Protein AF-A0A9D2CTT6-F1 (afdb_monomer)

Sequence (1021 aa):
MGKKAAILICLLLVVGGSLLLAACSGTELESAYSDVVEEFYGDGMSYISLYAAPSGASEFTDKLRADKKIVVDNRIAGSHITGLYVPAGESVRITIPASTVTYESSVSVIGSDGAEILNQQLIRSENVITCEQGGILLFNIGESSVSENLSPIEITVSGAMPAPFYRYGLDSSDELGDLAEYGDMLVPLDCGNVRFYIPASELSGVTSLKEVMSWWRSAAGFAADALSAARTDGNIRPLKIYYTSSANAETDISLTQSDMDGVFSYNALTHTTAGLSVLKKIGSELAGERQDGDLLGTLAAYNAYMMLKDSFVIYDESGASEQSELYFSNGYAVLEKMMSGVSDNPVLDVMLCLMHSGGTELSNDFISRFTSGVNAEEIADNAAAAFGVNACAFISDMLGESVTPGEEYAEAEEYIPVFNYYTRAVRDENEQNGYKVYAGDTHYVDFAGKTIVYGGSVTGISVEGSNGWEKRDDGYYYTALSENVRDGYTLTVTIEVGGVKTEYVSYGDISLNVNAASYSLYTSLPLKTENGAITQEAFDDAVDIYGDHTPEYTRSLDTADCGAGAYEGAEIGSDTYTFSVTSFNFEVEEDGVYTFSMINSDTGFCYYRVDFGVGDYEFTMFANYVPVPTLGLLSHTEELKAGYVYRFDIYLLQPGISNGLELYVSRDGGEYEKVGAEYMSFPGTSKSQQMEYVAPQLSLQGLAYPDTLYMKADTSAWTGTVGDGARAVSGEQGAVLDGDLGMSSVYALGTDSSGSYTLEFANTRLDYVRIYAATDGVTYSVEALKDGWTTVASGLTGNAELALSGEYTAIRLTFTGSGTLSIREVEAGNTIDNCTFVPHTSGDIWYEGNWSRMTGGVSVNGSVAQNTGGNAYAEYNFYGDEVAVIATTAPVYGDAVIYIDGKKYSEISLTSENYVYQAIVFYAKLDEVGNHTIRIESKDGDTINIDALAYSESEYDPSNVSAPFNPYYLFILLGIVVAGVAVCAVLDYKAKHKKKVGKDVAPQDGSGRTEEAGEDKKRNI

Structure (mmCIF, N/CA/C/O backbone):
data_AF-A0A9D2CTT6-F1
#
_entry.id   AF-A0A9D2CTT6-F1
#
loop_
_atom_site.group_PDB
_atom_site.id
_atom_site.type_symbol
_atom_site.label_atom_id
_atom_site.label_alt_id
_atom_site.label_comp_id
_atom_site.label_asym_id
_atom_site.label_entity_id
_atom_site.label_seq_id
_atom_site.pdbx_PDB_ins_code
_atom_site.Cartn_x
_atom_site.Cartn_y
_atom_site.Cartn_z
_atom_site.occupancy
_atom_site.B_iso_or_equiv
_atom_site.auth_seq_id
_atom_site.auth_comp_id
_atom_site.auth_asym_id
_atom_site.auth_atom_id
_atom_site.pdbx_PDB_model_num
ATOM 1 N N . MET A 1 1 ? -75.897 -4.393 3.601 1.00 46.12 1 MET A N 1
ATOM 2 C CA . MET A 1 1 ? -74.504 -4.319 3.110 1.00 46.12 1 MET A CA 1
ATOM 3 C C . MET A 1 1 ? -73.948 -5.726 3.002 1.00 46.12 1 MET A C 1
ATOM 5 O O . MET A 1 1 ? -74.063 -6.486 3.957 1.00 46.12 1 MET A O 1
ATOM 9 N N . GLY A 1 2 ? -73.458 -6.111 1.821 1.00 43.50 2 GLY A N 1
ATOM 10 C CA . GLY A 1 2 ? -72.953 -7.463 1.573 1.00 43.50 2 GLY A CA 1
ATOM 11 C C . GLY A 1 2 ? -71.690 -7.758 2.384 1.00 43.50 2 GLY A C 1
ATOM 12 O O . GLY A 1 2 ? -70.897 -6.853 2.632 1.00 43.50 2 GLY A O 1
ATOM 13 N N . LYS A 1 3 ? -71.494 -9.026 2.774 1.00 38.00 3 LYS A N 1
ATOM 14 C CA . LYS A 1 3 ? -70.352 -9.497 3.586 1.00 38.00 3 LYS A CA 1
ATOM 15 C C . LYS A 1 3 ? -68.987 -8.992 3.082 1.00 38.00 3 LYS A C 1
ATOM 17 O O . LYS A 1 3 ? -68.131 -8.696 3.900 1.00 38.00 3 LYS A O 1
ATOM 22 N N . LYS A 1 4 ? -68.814 -8.815 1.766 1.00 34.91 4 LYS A N 1
ATOM 23 C CA . LYS A 1 4 ? -67.587 -8.271 1.154 1.00 34.91 4 LYS A CA 1
ATOM 24 C C . LYS A 1 4 ? -67.348 -6.781 1.454 1.00 34.91 4 LYS A C 1
ATOM 26 O O . LYS A 1 4 ? -66.218 -6.398 1.709 1.00 34.91 4 LYS A O 1
ATOM 31 N N . ALA A 1 5 ? -68.399 -5.958 1.506 1.00 33.84 5 ALA A N 1
ATOM 32 C CA . ALA A 1 5 ? -68.282 -4.528 1.816 1.00 33.84 5 ALA A CA 1
ATOM 33 C C . ALA A 1 5 ? -67.960 -4.278 3.299 1.00 33.84 5 ALA A C 1
ATOM 35 O O . ALA A 1 5 ? -67.238 -3.346 3.627 1.00 33.84 5 ALA A O 1
ATOM 36 N N . ALA A 1 6 ? -68.450 -5.141 4.196 1.00 38.66 6 ALA A N 1
ATOM 37 C CA . ALA A 1 6 ? -68.101 -5.078 5.615 1.00 38.66 6 ALA A CA 1
ATOM 38 C C . ALA A 1 6 ? -66.642 -5.498 5.872 1.00 38.66 6 ALA A C 1
ATOM 40 O O . ALA A 1 6 ? -65.977 -4.890 6.700 1.00 38.66 6 ALA A O 1
ATOM 41 N N . ILE A 1 7 ? -66.136 -6.490 5.128 1.00 45.22 7 ILE A N 1
ATOM 42 C CA . ILE A 1 7 ? -64.729 -6.915 5.187 1.00 45.22 7 ILE A CA 1
ATOM 43 C C . ILE A 1 7 ? -63.807 -5.810 4.660 1.00 45.22 7 ILE A C 1
ATOM 45 O O . ILE A 1 7 ? -62.810 -5.513 5.303 1.00 45.22 7 ILE A O 1
ATOM 49 N N . LEU A 1 8 ? -64.171 -5.146 3.557 1.00 39.25 8 LEU A N 1
ATOM 50 C CA . LEU A 1 8 ? -63.370 -4.064 2.978 1.00 39.25 8 LEU A CA 1
ATOM 51 C C . LEU A 1 8 ? -63.322 -2.815 3.875 1.00 39.25 8 LEU A C 1
ATOM 53 O O . LEU A 1 8 ? -62.268 -2.215 4.031 1.00 39.25 8 LEU A O 1
ATOM 57 N N . ILE A 1 9 ? -64.439 -2.450 4.515 1.00 44.47 9 ILE A N 1
ATOM 58 C CA . ILE A 1 9 ? -64.491 -1.322 5.462 1.00 44.47 9 ILE A CA 1
ATOM 59 C C . ILE A 1 9 ? -63.730 -1.649 6.755 1.00 44.47 9 ILE A C 1
ATOM 61 O O . ILE A 1 9 ? -63.065 -0.777 7.302 1.00 44.47 9 ILE A O 1
ATOM 65 N N . CYS A 1 10 ? -63.773 -2.899 7.230 1.00 42.75 10 CYS A N 1
ATOM 66 C CA . CYS A 1 10 ? -62.936 -3.332 8.349 1.00 42.75 10 CYS A CA 1
ATOM 67 C C . CYS A 1 10 ? -61.448 -3.354 7.981 1.00 42.75 10 CYS A C 1
ATOM 69 O O . CYS A 1 10 ? -60.649 -2.917 8.794 1.00 42.75 10 CYS A O 1
ATOM 71 N N . LEU A 1 11 ? -61.073 -3.782 6.773 1.00 44.84 11 LEU A N 1
ATOM 72 C CA . LEU A 1 11 ? -59.690 -3.706 6.288 1.00 44.84 11 LEU A CA 1
ATOM 73 C C . LEU A 1 11 ? -59.215 -2.256 6.159 1.00 44.84 11 LEU A C 1
ATOM 75 O O . LEU A 1 11 ? -58.124 -1.953 6.607 1.00 44.84 11 LEU A O 1
ATOM 79 N N . LEU A 1 12 ? -60.043 -1.343 5.648 1.00 43.03 12 LEU A N 1
ATOM 80 C CA . LEU A 1 12 ? -59.701 0.081 5.544 1.00 43.03 12 LEU A CA 1
ATOM 81 C C . LEU A 1 12 ? -59.622 0.788 6.903 1.00 43.03 12 LEU A C 1
ATOM 83 O O . LEU A 1 12 ? -58.801 1.680 7.070 1.00 43.03 12 LEU A O 1
ATOM 87 N N . LEU A 1 13 ? -60.438 0.396 7.885 1.00 44.16 13 LEU A N 1
ATOM 88 C CA . LEU A 1 13 ? -60.362 0.931 9.251 1.00 44.16 13 LEU A CA 1
ATOM 89 C C . LEU A 1 13 ? -59.224 0.310 10.067 1.00 44.16 13 LEU A C 1
ATOM 91 O O . LEU A 1 13 ? -58.692 0.979 10.943 1.00 44.16 13 LEU A O 1
ATOM 95 N N . VAL A 1 14 ? -58.845 -0.939 9.783 1.00 45.69 14 VAL A N 1
ATOM 96 C CA . VAL A 1 14 ? -57.660 -1.575 10.372 1.00 45.69 14 VAL A CA 1
ATOM 97 C C . VAL A 1 14 ? -56.407 -0.972 9.755 1.00 45.69 14 VAL A C 1
ATOM 99 O O . VAL A 1 14 ? -55.600 -0.458 10.499 1.00 45.69 14 VAL A O 1
ATOM 102 N N . VAL A 1 15 ? -56.292 -0.890 8.428 1.00 42.19 15 VAL A N 1
ATOM 103 C CA . VAL A 1 15 ? -55.144 -0.263 7.747 1.00 42.19 15 VAL A CA 1
ATOM 104 C C . VAL A 1 15 ? -55.056 1.233 8.063 1.00 42.19 15 VAL A C 1
ATOM 106 O O . VAL A 1 15 ? -53.989 1.719 8.412 1.00 42.19 15 VAL A O 1
ATOM 109 N N . GLY A 1 16 ? -56.174 1.963 8.035 1.00 37.09 16 GLY A N 1
ATOM 110 C CA . GLY A 1 16 ? -56.217 3.382 8.402 1.00 37.09 16 GLY A CA 1
ATOM 111 C C . GLY A 1 16 ? -55.979 3.633 9.894 1.00 37.09 16 GLY A C 1
ATOM 112 O O . GLY A 1 16 ? -55.338 4.614 10.249 1.00 37.09 16 GLY A O 1
ATOM 113 N N . GLY A 1 17 ? -56.445 2.737 10.770 1.00 36.81 17 GLY A N 1
ATOM 114 C CA . GLY A 1 17 ? -56.167 2.776 12.207 1.00 36.81 17 GLY A CA 1
ATOM 115 C C . GLY A 1 17 ? -54.721 2.409 12.539 1.00 36.81 17 GLY A C 1
ATOM 116 O O . GLY A 1 17 ? -54.138 3.029 13.417 1.00 36.81 17 GLY A O 1
ATOM 117 N N . SER A 1 18 ? -54.127 1.467 11.804 1.00 38.34 18 SER A N 1
ATOM 118 C CA . SER A 1 18 ? -52.711 1.096 11.879 1.00 38.34 18 SER A CA 1
ATOM 119 C C . SER A 1 18 ? -51.806 2.214 11.370 1.00 38.34 18 SER A C 1
ATOM 121 O O . SER A 1 18 ? -50.796 2.479 12.000 1.00 38.34 18 SER A O 1
ATOM 123 N N . LEU A 1 19 ? -52.192 2.920 10.301 1.00 37.16 19 LEU A N 1
ATOM 124 C CA . LEU A 1 19 ? -51.469 4.092 9.787 1.00 37.16 19 LEU A CA 1
ATOM 125 C C . LEU A 1 19 ? -51.575 5.303 10.729 1.00 37.16 19 LEU A C 1
ATOM 127 O O . LEU A 1 19 ? -50.602 6.022 10.905 1.00 37.16 19 LEU A O 1
ATOM 131 N N . LEU A 1 20 ? -52.727 5.512 11.381 1.00 34.12 20 LEU A N 1
ATOM 132 C CA . LEU A 1 20 ? -52.901 6.555 12.404 1.00 34.12 20 LEU A CA 1
ATOM 133 C C . LEU A 1 20 ? -52.219 6.212 13.737 1.00 34.12 20 LEU A C 1
ATOM 135 O O . LEU A 1 20 ? -51.781 7.119 14.434 1.00 34.12 20 LEU A O 1
ATOM 139 N N . LEU A 1 21 ? -52.111 4.927 14.093 1.00 35.81 21 LEU A N 1
ATOM 140 C CA . LEU A 1 21 ? -51.321 4.470 15.241 1.00 35.81 21 LEU A CA 1
ATOM 141 C C . LEU A 1 21 ? -49.818 4.553 14.947 1.00 35.81 21 LEU A C 1
ATOM 143 O O . LEU A 1 21 ? -49.097 5.041 15.805 1.00 35.81 21 LEU A O 1
ATOM 147 N N . ALA A 1 22 ? -49.374 4.203 13.735 1.00 34.94 22 ALA A N 1
ATOM 148 C CA . ALA A 1 22 ? -47.990 4.373 13.282 1.00 34.94 22 ALA A CA 1
ATOM 149 C C . ALA A 1 22 ? -47.577 5.852 13.157 1.00 34.94 22 ALA A C 1
ATOM 151 O O . ALA A 1 22 ? -46.426 6.181 13.392 1.00 34.94 22 ALA A O 1
ATOM 152 N N . ALA A 1 23 ? -48.516 6.757 12.852 1.00 33.06 23 ALA A N 1
ATOM 153 C CA . ALA A 1 23 ? -48.276 8.204 12.837 1.00 33.06 23 ALA A CA 1
ATOM 154 C C . ALA A 1 23 ? -48.368 8.872 14.228 1.00 33.06 23 ALA A C 1
ATOM 156 O O . ALA A 1 23 ? -48.066 10.057 14.357 1.00 33.06 23 ALA A O 1
ATOM 157 N N . CYS A 1 24 ? -48.823 8.156 15.265 1.00 28.23 24 CYS A N 1
ATOM 158 C CA . CYS A 1 24 ? -48.927 8.664 16.642 1.00 28.23 24 CYS A CA 1
ATOM 159 C C . CYS A 1 24 ? -48.004 7.954 17.645 1.00 28.23 24 CYS A C 1
ATOM 161 O O . CYS A 1 24 ? -47.860 8.439 18.767 1.00 28.23 24 CYS A O 1
ATOM 163 N N . SER A 1 25 ? -47.364 6.849 17.271 1.00 33.34 25 SER A N 1
ATOM 164 C CA . SER A 1 25 ? -46.166 6.346 17.937 1.00 33.34 25 SER A CA 1
ATOM 165 C C . SER A 1 25 ? -44.964 6.951 17.225 1.00 33.34 25 SER A C 1
ATOM 167 O O . SER A 1 25 ? -44.799 6.694 16.037 1.00 33.34 25 SER A O 1
ATOM 169 N N . GLY A 1 26 ? -44.134 7.744 17.907 1.00 36.81 26 GLY A N 1
ATOM 170 C CA . GLY A 1 26 ? -42.782 7.985 17.402 1.00 36.81 26 GLY A CA 1
ATOM 171 C C . GLY A 1 26 ? -42.159 6.614 17.169 1.00 36.81 26 GLY A C 1
ATOM 172 O O . GLY A 1 26 ? -42.053 5.833 18.110 1.00 36.81 26 GLY A O 1
ATOM 173 N N . THR A 1 27 ? -41.926 6.258 15.910 1.00 38.56 27 THR A N 1
ATOM 174 C CA . THR A 1 27 ? -41.353 4.966 15.550 1.00 38.56 27 THR A CA 1
ATOM 175 C C . THR A 1 27 ? -39.903 4.984 16.004 1.00 38.56 27 THR A C 1
ATOM 177 O O . THR A 1 27 ? -39.045 5.467 15.274 1.00 38.56 27 THR A O 1
ATOM 180 N N . GLU A 1 28 ? -39.653 4.512 17.225 1.00 35.62 28 GLU A N 1
ATOM 181 C CA . GLU A 1 28 ? -38.380 3.878 17.554 1.00 35.62 28 GLU A CA 1
ATOM 182 C C . GLU A 1 28 ? -38.256 2.686 16.602 1.00 35.62 28 GLU A C 1
ATOM 184 O O . GLU A 1 28 ? -39.025 1.724 16.678 1.00 35.62 28 GLU A O 1
ATOM 189 N N . LEU A 1 29 ? -37.366 2.806 15.622 1.00 38.97 29 LEU A N 1
ATOM 190 C CA . LEU A 1 29 ? -36.907 1.667 14.843 1.00 38.97 29 LEU A CA 1
ATOM 191 C C . LEU A 1 29 ? -35.926 0.909 15.746 1.00 38.97 29 LEU A C 1
ATOM 193 O O . LEU A 1 29 ? -34.887 1.464 16.105 1.00 38.97 29 LEU A O 1
ATOM 197 N N . GLU A 1 30 ? -36.265 -0.321 16.149 1.00 37.88 30 GLU A N 1
ATOM 198 C CA . GLU A 1 30 ? -35.275 -1.255 16.707 1.00 37.88 30 GLU A CA 1
ATOM 199 C C . GLU A 1 30 ? -34.234 -1.513 15.607 1.00 37.88 30 GLU A C 1
ATOM 201 O O . GLU A 1 30 ? -34.551 -2.085 14.562 1.00 37.88 30 GLU A O 1
ATOM 206 N N . SER A 1 31 ? -33.018 -1.003 15.800 1.00 40.53 31 SER A N 1
ATOM 207 C CA . SER A 1 31 ? -31.911 -1.099 14.844 1.00 40.53 31 SER A CA 1
ATOM 208 C C . SER A 1 31 ? -31.079 -2.358 15.086 1.00 40.53 31 SER A C 1
ATOM 210 O O . SER A 1 31 ? -30.810 -2.707 16.231 1.00 40.53 31 SER A O 1
ATOM 212 N N . ALA A 1 32 ? -30.643 -3.011 14.006 1.00 40.38 32 ALA A N 1
ATOM 213 C CA . ALA A 1 32 ? -29.922 -4.290 14.021 1.00 40.38 32 ALA A CA 1
ATOM 214 C C . ALA A 1 32 ? -28.381 -4.168 14.006 1.00 40.38 32 ALA A C 1
ATOM 216 O O . ALA A 1 32 ? -27.703 -5.171 13.822 1.00 40.38 32 ALA A O 1
ATOM 217 N N . TYR A 1 33 ? -27.819 -2.968 14.173 1.00 42.75 33 TYR A N 1
ATOM 218 C CA . TYR A 1 33 ? -26.367 -2.760 14.133 1.00 42.75 33 TYR A CA 1
ATOM 219 C C . TYR A 1 33 ? -25.761 -2.928 15.531 1.00 42.75 33 TYR A C 1
ATOM 221 O O . TYR A 1 33 ? -26.035 -2.130 16.437 1.00 42.75 33 TYR A O 1
ATOM 229 N N . SER A 1 34 ? -24.942 -3.965 15.695 1.00 48.78 34 SER A N 1
ATOM 230 C CA . SER A 1 34 ? -24.184 -4.246 16.909 1.00 48.78 34 SER A CA 1
ATOM 231 C C . SER A 1 34 ? -22.780 -4.707 16.545 1.00 48.78 34 SER A C 1
ATOM 233 O O . SER A 1 34 ? -22.615 -5.810 16.042 1.00 48.78 34 SER A O 1
ATOM 235 N N . ASP A 1 35 ? -21.794 -3.875 16.852 1.00 46.16 35 ASP A N 1
ATOM 236 C CA . ASP A 1 35 ? -20.370 -4.153 16.692 1.00 46.16 35 ASP A CA 1
ATOM 237 C C . ASP A 1 35 ? -19.722 -4.559 18.033 1.00 46.16 35 ASP A C 1
ATOM 239 O O . ASP A 1 35 ? -20.227 -4.257 19.123 1.00 46.16 35 ASP A O 1
ATOM 243 N N . VAL A 1 36 ? -18.605 -5.269 17.944 1.00 45.66 36 VAL A N 1
ATOM 244 C CA . VAL A 1 36 ? -17.846 -5.901 19.025 1.00 45.66 36 VAL A CA 1
ATOM 245 C C . VAL A 1 36 ? -16.674 -5.001 19.443 1.00 45.66 36 VAL A C 1
ATOM 247 O O . VAL A 1 36 ? -16.282 -4.095 18.721 1.00 45.66 36 VAL A O 1
ATOM 250 N N . VAL A 1 37 ? -16.133 -5.184 20.653 1.00 49.16 37 VAL A N 1
ATOM 251 C CA . VAL A 1 37 ? -14.948 -4.430 21.105 1.00 49.16 37 VAL A CA 1
ATOM 252 C C . VAL A 1 37 ? -13.680 -5.036 20.511 1.00 49.16 37 VAL A C 1
ATOM 254 O O . VAL A 1 37 ? -13.259 -6.113 20.935 1.00 49.16 37 VAL A O 1
ATOM 257 N N . GLU A 1 38 ? -13.040 -4.296 19.613 1.00 46.53 38 GLU A N 1
ATOM 258 C CA . GLU A 1 38 ? -11.772 -4.663 18.973 1.00 46.53 38 GLU A CA 1
ATOM 259 C C . GLU A 1 38 ? -10.598 -3.934 19.663 1.00 46.53 38 GLU A C 1
ATOM 261 O O . GLU A 1 38 ? -10.684 -2.737 19.930 1.00 46.53 38 GLU A O 1
ATOM 266 N N . GLU A 1 39 ? -9.494 -4.625 19.978 1.00 43.16 39 GLU A N 1
ATOM 267 C CA . GLU A 1 39 ? -8.405 -4.092 20.835 1.00 43.16 39 GLU A CA 1
ATOM 268 C C . GLU A 1 39 ? -7.647 -2.908 20.222 1.00 43.16 39 GLU A C 1
ATOM 270 O O . GLU A 1 39 ? -7.223 -2.018 20.950 1.00 43.16 39 GLU A O 1
ATOM 275 N N . PHE A 1 40 ? -7.507 -2.859 18.897 1.00 43.62 40 PHE A N 1
ATOM 276 C CA . PHE A 1 40 ? -6.785 -1.777 18.219 1.00 43.62 40 PHE A CA 1
ATOM 277 C C . PHE A 1 40 ? -7.618 -0.513 18.011 1.00 43.62 40 PHE A C 1
ATOM 279 O O . PHE A 1 40 ? -7.081 0.590 18.032 1.00 43.62 40 PHE A O 1
ATOM 286 N N . TYR A 1 41 ? -8.926 -0.667 17.801 1.00 53.41 41 TYR A N 1
ATOM 287 C CA . TYR A 1 41 ? -9.848 0.469 17.742 1.00 53.41 41 TYR A CA 1
ATOM 288 C C . TYR A 1 41 ? -10.257 0.930 19.131 1.00 53.41 41 TYR A C 1
ATOM 290 O O . TYR A 1 41 ? -10.628 2.087 19.318 1.00 53.41 41 TYR A O 1
ATOM 298 N N . GLY A 1 42 ? -10.162 0.020 20.097 1.00 51.78 42 GLY A N 1
ATOM 299 C CA . GLY A 1 42 ? -10.447 0.272 21.489 1.00 51.78 42 GLY A CA 1
ATOM 300 C C . GLY A 1 42 ? -11.929 0.446 21.781 1.00 51.78 42 GLY A C 1
ATOM 301 O O . GLY A 1 42 ? -12.239 0.804 22.901 1.00 51.78 42 GLY A O 1
ATOM 302 N N . ASP A 1 43 ? -12.857 0.2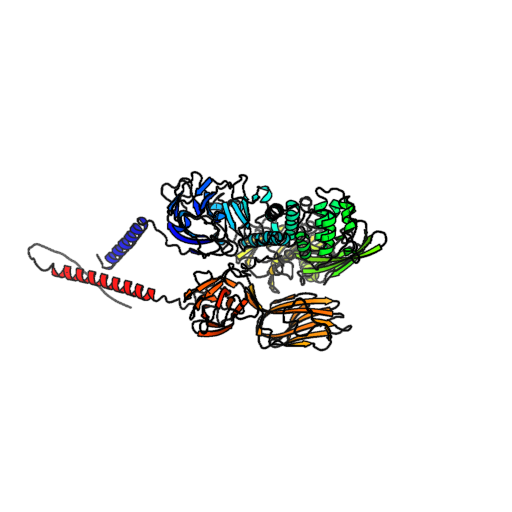31 20.842 1.00 64.81 43 ASP A N 1
ATOM 303 C CA . ASP A 1 43 ? -14.274 0.540 21.060 1.00 64.81 43 ASP A CA 1
ATOM 304 C C . ASP A 1 43 ? -15.215 -0.354 20.244 1.00 64.81 43 ASP A C 1
ATOM 306 O O . ASP A 1 43 ? -15.050 -0.492 19.034 1.00 64.81 43 ASP A O 1
ATOM 310 N N . GLY A 1 44 ? -16.248 -0.894 20.896 1.00 64.38 44 GLY A N 1
ATOM 311 C CA . GLY A 1 44 ? -17.394 -1.537 20.243 1.00 64.38 44 GLY A CA 1
ATOM 312 C C . GLY A 1 44 ? -18.618 -0.625 20.228 1.00 64.38 44 GLY A C 1
ATOM 313 O O . GLY A 1 44 ? -18.844 0.140 21.168 1.00 64.38 44 GLY A O 1
ATOM 314 N N . MET A 1 45 ? -19.437 -0.684 19.178 1.00 70.69 45 MET A N 1
ATOM 315 C CA . MET A 1 45 ? -20.529 0.273 18.957 1.00 70.69 45 MET A CA 1
ATOM 316 C C . MET A 1 45 ? -21.838 -0.405 18.540 1.00 70.69 45 MET A C 1
ATOM 318 O O . MET A 1 45 ? -21.895 -1.134 17.566 1.00 70.69 45 MET A O 1
ATOM 322 N N . SER A 1 46 ? -22.946 -0.115 19.220 1.00 68.56 46 SER A N 1
ATOM 323 C CA . SER A 1 46 ? -24.261 -0.678 18.878 1.00 68.56 46 SER A CA 1
ATOM 324 C C . SER A 1 46 ? -25.365 0.367 18.968 1.00 68.56 46 SER A C 1
ATOM 326 O O . SER A 1 46 ? -25.398 1.182 19.894 1.00 68.56 46 SER A O 1
ATOM 328 N N . TYR A 1 47 ? -26.288 0.361 18.009 1.00 70.25 47 TYR A N 1
ATOM 329 C CA . TYR A 1 47 ? -27.468 1.219 18.072 1.00 70.25 47 TYR A CA 1
ATOM 330 C C . TYR A 1 47 ? -28.566 0.525 18.879 1.00 70.25 47 TYR A C 1
ATOM 332 O O . TYR A 1 47 ? -28.964 -0.598 18.581 1.00 70.25 47 TYR A O 1
ATOM 340 N N . ILE A 1 48 ? -29.070 1.216 19.899 1.00 72.69 48 ILE A N 1
ATOM 341 C CA . ILE A 1 48 ? -30.205 0.770 20.710 1.00 72.69 48 ILE A CA 1
ATOM 342 C C . ILE A 1 48 ? -31.507 1.119 19.986 1.00 72.69 48 ILE A C 1
ATOM 344 O O . ILE A 1 48 ? -32.396 0.279 19.857 1.00 72.69 48 ILE A O 1
ATOM 348 N N . SER A 1 49 ? -31.632 2.363 19.522 1.00 73.88 49 SER A N 1
ATOM 349 C CA . SER A 1 49 ? -32.796 2.819 18.764 1.00 73.88 49 SER A CA 1
ATOM 350 C C . SER A 1 49 ? -32.466 4.013 17.874 1.00 73.88 49 SER A C 1
ATOM 352 O O . SER A 1 49 ? -31.566 4.806 18.165 1.00 73.88 49 SER A O 1
ATOM 354 N N . LEU A 1 50 ? -33.237 4.153 16.793 1.00 80.38 50 LEU A N 1
ATOM 355 C CA . LEU A 1 50 ? -33.235 5.325 15.919 1.00 80.38 50 LEU A CA 1
ATOM 356 C C . LEU A 1 50 ? -34.619 5.983 15.904 1.00 80.38 50 LEU A C 1
ATOM 358 O O . LEU A 1 50 ? -35.644 5.296 15.859 1.00 80.38 50 LEU A O 1
ATOM 362 N N . TYR A 1 51 ? -34.658 7.315 15.917 1.00 82.75 51 TYR A N 1
ATOM 363 C CA . TYR A 1 51 ? -35.897 8.099 15.932 1.00 82.75 51 TYR A CA 1
ATOM 364 C C . TYR A 1 51 ? -35.741 9.450 15.226 1.00 82.75 51 TYR A C 1
ATOM 366 O O . TYR A 1 51 ? -34.641 9.915 14.964 1.00 82.75 51 TYR A O 1
ATOM 374 N N . ALA A 1 52 ? -36.856 10.090 14.872 1.00 84.69 52 ALA A N 1
ATOM 375 C CA . ALA A 1 52 ? -36.836 11.366 14.157 1.00 84.69 52 ALA A CA 1
ATOM 376 C C . ALA A 1 52 ? -36.265 12.519 15.005 1.00 84.69 52 ALA A C 1
ATOM 378 O O . ALA A 1 52 ? -36.430 12.539 16.228 1.00 84.69 52 ALA A O 1
ATOM 379 N N . ALA A 1 53 ? -35.663 13.511 14.337 1.00 87.31 53 ALA A N 1
ATOM 380 C CA . ALA A 1 53 ? -35.190 14.734 14.978 1.00 87.31 53 ALA A CA 1
ATOM 381 C C . ALA A 1 53 ? -36.300 15.441 15.787 1.00 87.31 53 ALA A C 1
ATOM 383 O O . ALA A 1 53 ? -37.472 15.446 15.382 1.00 87.31 53 ALA A O 1
ATOM 384 N N . PRO A 1 54 ? -35.960 16.088 16.918 1.00 86.19 54 PRO A N 1
ATOM 385 C CA . PRO A 1 54 ? -36.914 16.885 17.674 1.00 86.19 54 PRO A CA 1
ATOM 386 C C . PRO A 1 54 ? -37.477 18.028 16.824 1.00 86.19 54 PRO A C 1
ATOM 388 O O . PRO A 1 54 ? -36.759 18.676 16.071 1.00 86.19 54 PRO A O 1
ATOM 391 N N . SER A 1 55 ? -38.746 18.390 17.025 1.00 81.56 55 SER A N 1
ATOM 392 C CA . SER A 1 55 ? -39.393 19.483 16.274 1.00 81.56 55 SER A CA 1
ATOM 393 C C . SER A 1 55 ? -38.759 20.872 16.470 1.00 81.56 55 SER A C 1
ATOM 395 O O . SER A 1 55 ? -39.176 21.827 15.822 1.00 81.56 55 SER A O 1
ATOM 397 N N . GLY A 1 56 ? -37.840 21.010 17.432 1.00 81.88 56 GLY A N 1
ATOM 398 C CA . GLY A 1 56 ? -37.080 22.228 17.713 1.00 81.88 56 GLY A CA 1
ATOM 399 C C . GLY A 1 56 ? -35.618 22.174 17.262 1.00 81.88 56 GLY A C 1
ATOM 400 O O . GLY A 1 56 ? -34.875 23.075 17.640 1.00 81.88 56 GLY A O 1
ATOM 401 N N . ALA A 1 57 ? -35.212 21.138 16.518 1.00 85.25 57 ALA A N 1
ATOM 402 C CA . ALA A 1 57 ? -33.866 21.006 15.965 1.00 85.25 57 ALA A CA 1
ATOM 403 C C . ALA A 1 57 ? -33.508 22.226 15.102 1.00 85.25 57 ALA A C 1
ATOM 405 O O . ALA A 1 57 ? -34.337 22.709 14.324 1.00 85.25 57 ALA A O 1
ATOM 406 N N . SER A 1 58 ? -32.292 22.745 15.279 1.00 83.19 58 SER A N 1
ATOM 407 C CA . SER A 1 58 ? -31.817 23.948 14.581 1.00 83.19 58 SER A CA 1
ATOM 408 C C . SER A 1 58 ? -31.046 23.628 13.294 1.00 83.19 58 SER A C 1
ATOM 410 O O . SER A 1 58 ? -31.053 24.429 12.361 1.00 83.19 58 SER A O 1
ATOM 412 N N . GLU A 1 59 ? -30.474 22.427 13.221 1.00 87.25 59 GLU A N 1
ATOM 413 C CA . GLU A 1 59 ? -29.765 21.852 12.082 1.00 87.25 59 GLU A CA 1
ATOM 414 C C . GLU A 1 59 ? -30.059 20.348 11.984 1.00 87.25 59 GLU A C 1
ATOM 416 O O . GLU A 1 59 ? -30.578 19.745 12.930 1.00 87.25 59 GLU A O 1
ATOM 421 N N . PHE A 1 60 ? -29.777 19.754 10.820 1.00 87.12 60 PHE A N 1
ATOM 422 C CA . PHE A 1 60 ? -30.031 18.334 10.540 1.00 87.12 60 PHE A CA 1
ATOM 423 C C . PHE A 1 60 ? -31.446 17.883 10.954 1.00 87.12 60 PHE A C 1
ATOM 425 O O . PHE A 1 60 ? -31.645 16.874 11.641 1.00 87.12 60 PHE A O 1
ATOM 432 N N . THR A 1 61 ? -32.445 18.689 10.577 1.00 87.31 61 THR A N 1
ATOM 433 C CA . THR A 1 61 ? -33.855 18.530 10.984 1.00 87.31 61 THR A CA 1
ATOM 434 C C . THR A 1 61 ? -34.534 17.300 10.380 1.00 87.31 61 THR A C 1
ATOM 436 O O . THR A 1 61 ? -35.596 16.883 10.832 1.00 87.31 61 THR A O 1
ATOM 439 N N . ASP A 1 62 ? -33.941 16.757 9.327 1.00 85.94 62 ASP A N 1
ATOM 440 C CA . ASP A 1 62 ? -34.372 15.602 8.548 1.00 85.94 62 ASP A CA 1
ATOM 441 C C . ASP A 1 62 ? -33.558 14.335 8.861 1.00 85.94 62 ASP A C 1
ATOM 443 O O . ASP A 1 62 ? -33.967 13.238 8.483 1.00 85.94 62 ASP A O 1
ATOM 447 N N . LYS A 1 63 ? -32.446 14.462 9.597 1.00 86.69 63 LYS A N 1
ATOM 448 C CA . LYS A 1 63 ? -31.602 13.335 10.007 1.00 86.69 63 LYS A CA 1
ATOM 449 C C . LYS A 1 63 ? -32.116 12.698 11.300 1.00 86.69 63 LYS A C 1
ATOM 451 O O . LYS A 1 63 ? -32.675 13.364 12.173 1.00 86.69 63 LYS A O 1
ATOM 456 N N . LEU A 1 64 ? -31.928 11.386 11.433 1.00 88.44 64 LEU A N 1
ATOM 457 C CA . LEU A 1 64 ? -32.351 10.637 12.619 1.00 88.44 64 LEU A CA 1
ATOM 458 C C . LEU A 1 64 ? -31.490 10.988 13.843 1.00 88.44 64 LEU A C 1
ATOM 460 O O . LEU A 1 64 ? -30.366 11.470 13.736 1.00 88.44 64 LEU A O 1
ATOM 464 N N . ARG A 1 65 ? -32.038 10.747 15.028 1.00 89.88 65 ARG A N 1
ATOM 465 C CA . ARG A 1 65 ? -31.322 10.695 16.299 1.00 89.88 65 ARG A CA 1
ATOM 466 C C . ARG A 1 65 ? -31.175 9.244 16.723 1.00 89.88 65 ARG A C 1
ATOM 468 O O . ARG A 1 65 ? -31.962 8.387 16.318 1.00 89.88 65 ARG A O 1
ATOM 475 N N . ALA A 1 66 ? -30.165 9.003 17.537 1.00 87.19 66 ALA A N 1
ATOM 476 C CA . ALA A 1 66 ? -29.773 7.697 17.999 1.00 87.19 66 ALA A CA 1
ATOM 477 C C . ALA A 1 66 ? -29.651 7.666 19.517 1.00 87.19 66 ALA A C 1
ATOM 479 O O . ALA A 1 66 ? -29.107 8.582 20.145 1.00 87.19 66 ALA A O 1
ATOM 480 N N . ASP A 1 67 ? -30.090 6.542 20.063 1.00 85.94 67 ASP A N 1
ATOM 481 C CA . ASP A 1 67 ? -29.592 6.040 21.327 1.00 85.94 67 ASP A CA 1
ATOM 482 C C . ASP A 1 67 ? -28.572 4.948 21.000 1.00 85.94 67 ASP A C 1
ATOM 484 O O . ASP A 1 67 ? -28.901 3.947 20.364 1.00 85.94 67 ASP A O 1
ATOM 488 N N . LYS A 1 68 ? -27.313 5.166 21.375 1.00 84.38 68 LYS A N 1
ATOM 489 C CA . LYS A 1 68 ? -26.179 4.309 21.024 1.00 84.38 68 LYS A CA 1
ATOM 490 C C . LYS A 1 68 ? -25.492 3.821 22.290 1.00 84.38 68 LYS A C 1
ATOM 492 O O . LYS A 1 68 ? -25.226 4.600 23.207 1.00 84.38 68 LYS A O 1
ATOM 497 N N . LYS A 1 69 ? -25.191 2.532 22.332 1.00 81.81 69 LYS A N 1
ATOM 498 C CA . LYS A 1 69 ? -24.313 1.924 23.323 1.00 81.81 69 LYS A CA 1
ATOM 499 C C . LYS A 1 69 ? -22.914 1.837 22.730 1.00 81.81 69 LYS A C 1
ATOM 501 O O . LYS A 1 69 ? -22.738 1.361 21.613 1.00 81.81 69 LYS A O 1
ATOM 506 N N . ILE A 1 70 ? -21.933 2.302 23.484 1.00 80.94 70 ILE A N 1
ATOM 507 C CA . ILE A 1 70 ? -20.523 2.245 23.111 1.00 80.94 70 ILE A CA 1
ATOM 508 C C . ILE A 1 70 ? -19.811 1.527 24.247 1.00 80.94 70 ILE A C 1
ATOM 510 O O . ILE A 1 70 ? -20.096 1.759 25.422 1.00 80.94 70 ILE A O 1
ATOM 514 N N . VAL A 1 71 ? -18.938 0.602 23.905 1.00 75.19 71 VAL A N 1
ATOM 515 C CA . VAL A 1 71 ? -18.184 -0.193 24.858 1.00 75.19 71 VAL A CA 1
ATOM 516 C C . VAL A 1 71 ? -16.728 0.189 24.680 1.00 75.19 71 VAL A C 1
ATOM 518 O O . VAL A 1 71 ? -16.113 -0.206 23.700 1.00 75.19 71 VAL A O 1
ATOM 521 N N . VAL A 1 72 ? -16.223 0.984 25.616 1.00 74.88 72 VAL A N 1
ATOM 522 C CA . VAL A 1 72 ? -14.917 1.635 25.531 1.00 74.88 72 VAL A CA 1
ATOM 523 C C . VAL A 1 72 ? -13.846 0.797 26.219 1.00 74.88 72 VAL A C 1
ATOM 525 O O . VAL A 1 72 ? -14.003 0.401 27.379 1.00 74.88 72 VAL A O 1
ATOM 528 N N . ASP A 1 73 ? -12.742 0.555 25.526 1.00 69.88 73 ASP A N 1
ATOM 529 C CA . ASP A 1 73 ? -11.544 -0.094 26.040 1.00 69.88 73 ASP A CA 1
ATOM 530 C C . ASP A 1 73 ? -10.760 0.884 26.911 1.00 69.88 73 ASP A C 1
ATOM 532 O O . ASP A 1 73 ? -10.084 1.797 26.445 1.00 69.88 73 ASP A O 1
ATOM 536 N N . ASN A 1 74 ? -10.839 0.662 28.218 1.00 69.44 74 ASN A N 1
ATOM 537 C CA . ASN A 1 74 ? -10.161 1.481 29.208 1.00 69.44 74 ASN A CA 1
ATOM 538 C C . ASN A 1 74 ? -8.696 1.104 29.440 1.00 69.44 74 ASN A C 1
ATOM 540 O O . ASN A 1 74 ? -8.116 1.523 30.444 1.00 69.44 74 ASN A O 1
ATOM 544 N N . ARG A 1 75 ? -8.093 0.321 28.542 1.00 63.47 75 ARG A N 1
ATOM 545 C CA . ARG A 1 75 ? -6.639 0.196 28.443 1.00 63.47 75 ARG A CA 1
ATOM 546 C C . ARG A 1 75 ? -6.049 1.390 27.707 1.00 63.47 75 ARG A C 1
ATOM 548 O O . ARG A 1 75 ? -5.007 1.880 28.116 1.00 63.47 75 ARG A O 1
ATOM 555 N N . ILE A 1 76 ? -6.735 1.920 26.702 1.00 66.81 76 ILE A N 1
ATOM 556 C CA . ILE A 1 76 ? -6.219 3.015 25.882 1.00 66.81 76 ILE A CA 1
ATOM 557 C C . ILE A 1 76 ? -6.624 4.349 26.521 1.00 66.81 76 ILE A C 1
ATOM 559 O O . ILE A 1 76 ? -7.778 4.568 26.878 1.00 66.81 76 ILE A O 1
ATOM 563 N N . ALA A 1 77 ? -5.655 5.244 26.718 1.00 73.12 77 ALA A N 1
ATOM 564 C CA . ALA A 1 77 ? -5.924 6.620 27.133 1.00 73.12 77 ALA A CA 1
ATOM 565 C C . ALA A 1 77 ? -6.167 7.522 25.915 1.00 73.12 77 ALA A C 1
ATOM 567 O O . ALA A 1 77 ? -5.603 7.304 24.841 1.00 73.12 77 ALA A O 1
ATOM 568 N N . GLY A 1 78 ? -6.902 8.613 26.123 1.00 78.12 78 GLY A N 1
ATOM 569 C CA . GLY A 1 78 ? -7.199 9.618 25.102 1.00 78.12 78 GLY A CA 1
ATOM 570 C C . GLY A 1 78 ? -8.613 9.493 24.546 1.00 78.12 78 GLY A C 1
ATOM 571 O O . GLY A 1 78 ? -9.505 8.994 25.230 1.00 78.12 78 GLY A O 1
ATOM 572 N N . SER A 1 79 ? -8.821 10.015 23.335 1.00 82.06 79 SER A N 1
ATOM 573 C CA . SER A 1 79 ? -10.132 10.082 22.686 1.00 82.06 79 SER A CA 1
ATOM 574 C C . SER A 1 79 ? -10.516 8.810 21.929 1.00 82.06 79 SER A C 1
ATOM 576 O O . SER A 1 79 ? -9.759 8.291 21.109 1.00 82.06 79 SER A O 1
ATOM 578 N N . HIS A 1 80 ? -11.767 8.415 22.109 1.00 83.69 80 HIS A N 1
ATOM 579 C CA . HIS A 1 80 ? -12.445 7.261 21.532 1.00 83.69 80 HIS A CA 1
ATOM 580 C C . HIS A 1 80 ? -13.556 7.722 20.584 1.00 83.69 80 HIS A C 1
ATOM 582 O O . HIS A 1 80 ? -14.292 8.674 20.891 1.00 83.69 80 HIS A O 1
ATOM 588 N N . ILE A 1 81 ? -13.663 7.076 19.417 1.00 87.19 81 ILE A N 1
ATOM 589 C CA . ILE A 1 81 ? -14.662 7.431 18.400 1.00 87.19 81 ILE A CA 1
ATOM 590 C C . ILE A 1 81 ? -16.030 6.949 18.877 1.00 87.19 81 ILE A C 1
ATOM 592 O O . ILE A 1 81 ? -16.206 5.798 19.258 1.00 87.19 81 ILE A O 1
ATOM 596 N N . THR A 1 82 ? -17.034 7.824 18.809 1.00 88.62 82 THR A N 1
ATOM 597 C CA . THR A 1 82 ? -18.418 7.439 19.130 1.00 88.62 82 THR A CA 1
ATOM 598 C C . THR A 1 82 ? -19.284 7.218 17.890 1.00 88.62 82 THR A C 1
ATOM 600 O O . THR A 1 82 ? -20.347 6.600 17.988 1.00 88.62 82 THR A O 1
ATOM 603 N N . GLY A 1 83 ? -18.875 7.737 16.726 1.00 88.06 83 GLY A N 1
ATOM 604 C CA . GLY A 1 83 ? -19.705 7.792 15.516 1.00 88.06 83 GLY A CA 1
ATOM 605 C C . GLY A 1 83 ? -20.984 8.615 15.712 1.00 88.06 83 GLY A C 1
ATOM 606 O O . GLY A 1 83 ? -22.037 8.277 15.166 1.00 88.06 83 GLY A O 1
ATOM 607 N N . LEU A 1 84 ? -20.930 9.633 16.576 1.00 92.12 84 LEU A N 1
ATOM 608 C CA . LEU A 1 84 ? -22.056 10.497 16.913 1.00 92.12 84 LEU A CA 1
ATOM 609 C C . LEU A 1 84 ? -21.680 11.971 16.779 1.00 92.12 84 LEU A C 1
ATOM 611 O O . LEU A 1 84 ? -20.562 12.383 17.078 1.00 92.12 84 LEU A O 1
ATOM 615 N N . TYR A 1 85 ? -22.669 12.768 16.406 1.00 93.62 85 TYR A N 1
ATOM 616 C CA . TYR A 1 85 ? -22.626 14.216 16.321 1.00 93.62 85 TYR A CA 1
ATOM 617 C C . TYR A 1 85 ? -23.645 14.811 17.295 1.00 93.62 85 TYR A C 1
ATOM 619 O O . TYR A 1 85 ? -24.780 14.339 17.399 1.00 93.62 85 TYR A O 1
ATOM 627 N N . VAL A 1 86 ? -23.248 15.849 18.023 1.00 95.00 86 VAL A N 1
ATOM 628 C CA . VAL A 1 86 ? -24.124 16.650 18.881 1.00 95.00 86 VAL A CA 1
ATOM 629 C C . VAL A 1 86 ? -24.658 17.806 18.041 1.00 95.00 86 VAL A C 1
ATOM 631 O O . VAL A 1 86 ? -23.859 18.665 17.688 1.00 95.00 86 VAL A O 1
ATOM 634 N N . PRO A 1 87 ? -25.964 17.877 17.725 1.00 92.56 87 PRO A N 1
ATOM 635 C CA . PRO A 1 87 ? -26.507 19.004 16.974 1.00 92.56 87 PRO A CA 1
ATOM 636 C C . PRO A 1 87 ? -26.509 20.306 17.782 1.00 92.56 87 PRO A C 1
ATOM 638 O O . PRO A 1 87 ? -26.738 20.311 18.998 1.00 92.56 87 PRO A O 1
ATOM 641 N N . ALA A 1 88 ? -26.314 21.427 17.097 1.00 91.75 88 ALA A N 1
ATOM 642 C CA . ALA A 1 88 ? -26.312 22.767 17.654 1.00 91.75 88 ALA A CA 1
ATOM 643 C C . ALA A 1 88 ? -27.600 23.067 18.443 1.00 91.75 88 ALA A C 1
ATOM 645 O O . ALA A 1 88 ? -28.730 22.994 17.946 1.00 91.75 88 ALA A O 1
ATOM 646 N N . GLY A 1 89 ? -27.423 23.436 19.711 1.00 89.75 89 GLY A N 1
ATOM 647 C CA . GLY A 1 89 ? -28.494 23.786 20.640 1.00 89.75 89 GLY A CA 1
ATOM 648 C C . GLY A 1 89 ? -29.284 22.599 21.202 1.00 89.75 89 GLY A C 1
ATOM 649 O O . GLY A 1 89 ? -30.193 22.823 22.006 1.00 89.75 89 GLY A O 1
ATOM 650 N N . GLU A 1 90 ? -28.958 21.359 20.830 1.00 92.00 90 GLU A N 1
ATOM 651 C CA . GLU A 1 90 ? -29.617 20.155 21.341 1.00 92.00 90 GLU A CA 1
ATOM 652 C C . GLU A 1 90 ? -28.887 19.566 22.556 1.00 92.00 90 GLU A C 1
ATOM 654 O O . GLU A 1 90 ? -27.675 19.706 22.731 1.00 92.00 90 GLU A O 1
ATOM 659 N N . SER A 1 91 ? -29.649 18.912 23.437 1.00 91.50 91 SER A N 1
ATOM 660 C CA . SER A 1 91 ? -29.103 18.246 24.619 1.00 91.50 91 SER A CA 1
ATOM 661 C C . SER A 1 91 ? -28.927 16.752 24.376 1.00 91.50 91 SER A C 1
ATOM 663 O O . SER A 1 91 ? -29.896 16.066 24.060 1.00 91.50 91 SER A O 1
ATOM 665 N N . VAL A 1 92 ? -27.725 16.241 24.634 1.00 94.50 92 VAL A N 1
ATOM 666 C CA . VAL A 1 92 ? -27.397 14.810 24.567 1.00 94.50 92 VAL A CA 1
ATOM 667 C C . VAL A 1 92 ? -27.178 14.279 25.981 1.00 94.50 92 VAL A C 1
ATOM 669 O O . VAL A 1 92 ? -26.523 14.919 26.810 1.00 94.50 92 VAL A O 1
ATOM 672 N N . ARG A 1 93 ? -27.759 13.116 26.282 1.00 95.75 93 ARG A N 1
ATOM 673 C CA . ARG A 1 93 ? -27.614 12.434 27.575 1.00 95.75 93 ARG A CA 1
ATOM 674 C C . ARG A 1 93 ? -26.543 11.360 27.469 1.00 95.75 93 ARG A C 1
ATOM 676 O O . ARG A 1 93 ? -26.554 10.580 26.528 1.00 95.75 93 ARG A O 1
ATOM 683 N N . ILE A 1 94 ? -25.669 11.294 28.466 1.00 95.19 94 ILE A N 1
ATOM 684 C CA . ILE A 1 94 ? -24.564 10.337 28.531 1.00 95.19 94 ILE A CA 1
ATOM 685 C C . ILE A 1 94 ? -24.652 9.589 29.851 1.00 95.19 94 ILE A C 1
ATOM 687 O O . ILE A 1 94 ? -24.589 10.190 30.928 1.00 95.19 94 ILE A O 1
ATOM 691 N N . THR A 1 95 ? -24.802 8.277 29.756 1.00 92.44 95 THR A N 1
ATOM 692 C CA . THR A 1 95 ? -24.912 7.373 30.895 1.00 92.44 95 THR A CA 1
ATOM 693 C C . THR A 1 95 ? -23.647 6.538 30.989 1.00 92.44 95 THR A C 1
ATOM 695 O O . THR A 1 95 ? -23.246 5.931 30.002 1.00 92.44 95 THR A O 1
ATOM 698 N N . ILE A 1 96 ? -23.033 6.508 32.171 1.00 87.69 96 ILE A N 1
ATOM 699 C CA . ILE A 1 96 ? -21.844 5.702 32.468 1.00 87.69 96 ILE A CA 1
ATOM 700 C C . ILE A 1 96 ? -22.069 4.841 33.719 1.00 87.69 96 ILE A C 1
ATOM 702 O O . ILE A 1 96 ? -22.877 5.206 34.589 1.00 87.69 96 ILE A O 1
ATOM 706 N N . PRO A 1 97 ? -21.337 3.726 33.883 1.00 82.75 97 PRO A N 1
ATOM 707 C CA . PRO A 1 97 ? -21.436 2.891 35.067 1.00 82.75 97 PRO A CA 1
ATOM 708 C C . PRO A 1 97 ? -21.018 3.677 36.313 1.00 82.75 97 PRO A C 1
ATOM 710 O O . PRO A 1 97 ? -20.116 4.514 36.281 1.00 82.75 97 PRO A O 1
ATOM 713 N N . ALA A 1 98 ? -21.644 3.400 37.459 1.00 80.25 98 ALA A N 1
ATOM 714 C CA . ALA A 1 98 ? -21.300 4.078 38.714 1.00 80.25 98 ALA A CA 1
ATOM 715 C C . ALA A 1 98 ? -19.831 3.864 39.134 1.00 80.25 98 ALA A C 1
ATOM 717 O O . ALA A 1 98 ? -19.260 4.727 39.797 1.00 80.25 98 ALA A O 1
ATOM 718 N N . SER A 1 99 ? -19.223 2.744 38.730 1.00 70.00 99 SER A N 1
ATOM 719 C CA . SER A 1 99 ? -17.797 2.443 38.921 1.00 70.00 99 SER A CA 1
ATOM 720 C C . SER A 1 99 ? -16.868 3.354 38.117 1.00 70.00 99 SER A C 1
ATOM 722 O O . SER A 1 99 ? -15.744 3.586 38.539 1.00 70.00 99 SER A O 1
ATOM 724 N N . THR A 1 100 ? -17.340 3.896 36.996 1.00 69.62 100 THR A N 1
ATOM 725 C CA . THR A 1 100 ? -16.559 4.748 36.090 1.00 69.62 100 THR A CA 1
ATOM 726 C C . THR A 1 100 ? -16.562 6.215 36.519 1.00 69.62 100 THR A C 1
ATOM 728 O O . THR A 1 100 ? -15.694 6.973 36.119 1.00 69.62 100 THR A O 1
ATOM 731 N N . VAL A 1 101 ? -17.476 6.636 37.402 1.00 73.38 101 VAL A N 1
ATOM 732 C CA . VAL A 1 101 ? -17.548 8.028 37.902 1.00 73.38 101 VAL A CA 1
ATOM 733 C C . VAL A 1 101 ? -16.262 8.472 38.619 1.00 73.38 101 VAL A C 1
ATOM 735 O O . VAL A 1 101 ? -15.997 9.665 38.746 1.00 73.38 101 VAL A O 1
ATOM 738 N N . THR A 1 102 ? -15.468 7.524 39.123 1.00 64.19 102 THR A N 1
ATOM 739 C CA . THR A 1 102 ? -14.165 7.803 39.745 1.00 64.19 102 THR A CA 1
ATOM 740 C C . THR A 1 102 ? -13.010 7.878 38.752 1.00 64.19 102 THR A C 1
ATOM 742 O O . THR A 1 102 ? -11.914 8.245 39.166 1.00 64.19 102 THR A O 1
ATOM 745 N N . TYR A 1 103 ? -13.227 7.503 37.491 1.00 68.88 103 TYR A N 1
ATOM 746 C CA . TYR A 1 103 ? -12.232 7.653 36.435 1.00 68.88 103 TYR A CA 1
ATOM 747 C C . TYR A 1 103 ? -12.182 9.119 35.996 1.00 68.88 103 TYR A C 1
ATOM 749 O O . TYR A 1 103 ? -13.177 9.845 36.048 1.00 68.88 103 TYR A O 1
ATOM 757 N N . GLU A 1 104 ? -11.018 9.567 35.546 1.00 77.50 104 GLU A N 1
ATOM 758 C CA . GLU A 1 104 ? -10.810 10.843 34.863 1.00 77.50 104 GLU A CA 1
ATOM 759 C C . GLU A 1 104 ? -11.388 10.780 33.437 1.00 77.50 104 GLU A C 1
ATOM 761 O O . GLU A 1 104 ? -10.708 11.069 32.459 1.00 77.50 104 GLU A O 1
ATOM 766 N N . SER A 1 105 ? -12.651 10.359 33.311 1.00 85.69 105 SER A N 1
ATOM 767 C CA . SER A 1 105 ? -13.366 10.284 32.040 1.00 85.69 105 SER A CA 1
ATOM 768 C C . SER A 1 105 ? -14.049 11.610 31.719 1.00 85.69 105 SER A C 1
ATOM 770 O O . SER A 1 105 ? -14.679 12.241 32.582 1.00 85.69 105 SER A O 1
ATOM 772 N N . SER A 1 106 ? -13.976 12.019 30.459 1.00 90.25 106 SER A N 1
ATOM 773 C CA . SER A 1 106 ? -14.683 13.188 29.942 1.00 90.25 106 SER A CA 1
ATOM 774 C C . SER A 1 106 ? -15.296 12.896 28.579 1.00 90.25 106 SER A C 1
ATOM 776 O O . SER A 1 106 ? -15.122 11.820 28.015 1.00 90.25 106 SER A O 1
ATOM 778 N N . VAL A 1 107 ? -16.062 13.848 28.067 1.00 92.56 107 VAL A N 1
ATOM 779 C CA . VAL A 1 107 ? -16.479 13.866 26.666 1.00 92.56 107 VAL A CA 1
ATOM 780 C C . VAL A 1 107 ? -16.072 15.182 26.046 1.00 92.56 107 VAL A C 1
ATOM 782 O O . VAL A 1 107 ? -16.217 16.229 26.689 1.00 92.56 107 VAL A O 1
ATOM 785 N N . SER A 1 108 ? -15.608 15.117 24.805 1.00 92.06 108 SER A N 1
ATOM 786 C CA . SER A 1 108 ? -15.283 16.294 24.008 1.00 92.06 108 SER A CA 1
ATOM 787 C C . SER A 1 108 ? -16.230 16.413 22.822 1.00 92.06 108 SER A C 1
ATOM 789 O O . SER A 1 108 ? -16.631 15.411 22.234 1.00 92.06 108 SER A O 1
ATOM 791 N N . VAL A 1 109 ? -16.607 17.644 22.482 1.00 93.56 109 VAL A N 1
ATOM 792 C CA . VAL A 1 109 ? -17.312 17.961 21.237 1.00 93.56 109 VAL A CA 1
ATOM 793 C C . VAL A 1 109 ? -16.363 18.759 20.362 1.00 93.56 109 VAL A C 1
ATOM 795 O O . VAL A 1 109 ? -15.943 19.845 20.767 1.00 93.56 109 VAL A O 1
ATOM 798 N N . ILE A 1 110 ? -16.026 18.221 19.193 1.00 91.31 110 ILE A N 1
ATOM 799 C CA . ILE A 1 110 ? -15.084 18.837 18.255 1.00 91.31 110 ILE A CA 1
ATOM 800 C C . ILE A 1 110 ? -15.851 19.434 17.074 1.00 91.31 110 ILE A C 1
ATOM 802 O O . ILE A 1 110 ? -16.701 18.774 16.473 1.00 91.31 110 ILE A O 1
ATOM 806 N N . GLY A 1 111 ? -15.573 20.701 16.773 1.00 90.19 111 GLY A N 1
ATOM 807 C CA . GLY A 1 111 ? -16.188 21.434 15.670 1.00 90.19 111 GLY A CA 1
ATOM 808 C C . GLY A 1 111 ? -15.673 21.013 14.301 1.00 90.19 111 GLY A C 1
ATOM 809 O O . GLY A 1 111 ? -14.670 20.314 14.187 1.00 90.19 111 GLY A O 1
ATOM 810 N N . SER A 1 112 ? -16.336 21.492 13.248 1.00 86.44 112 SER A N 1
ATOM 811 C CA . SER A 1 112 ? -15.910 21.288 11.854 1.00 86.44 112 SER A CA 1
ATOM 812 C C . SER A 1 112 ? -14.527 21.875 11.554 1.00 86.44 112 SER A C 1
ATOM 814 O O . SER A 1 112 ? -13.827 21.400 10.671 1.00 86.44 112 SER A O 1
ATOM 816 N N . ASP A 1 113 ? -14.112 22.899 12.301 1.00 83.50 113 ASP A N 1
ATOM 817 C CA . ASP A 1 113 ? -12.788 23.512 12.201 1.00 83.50 113 ASP A CA 1
ATOM 818 C C . ASP A 1 113 ? -11.727 22.795 13.050 1.00 83.50 113 ASP A C 1
ATOM 820 O O . ASP A 1 113 ? -10.612 23.297 13.163 1.00 83.50 113 ASP A O 1
ATOM 824 N N . GLY A 1 114 ? -12.061 21.670 13.690 1.00 84.56 114 GLY A N 1
ATOM 825 C CA . GLY A 1 114 ? -11.182 20.928 14.596 1.00 84.56 114 GLY A CA 1
ATOM 826 C C . GLY A 1 114 ? -11.024 21.540 15.989 1.00 84.56 114 GLY A C 1
ATOM 827 O O . GLY A 1 114 ? -10.300 20.978 16.810 1.00 84.56 114 GLY A O 1
ATOM 828 N N . ALA A 1 115 ? -11.684 22.656 16.312 1.00 86.31 115 ALA A N 1
ATOM 829 C CA . ALA A 1 115 ? -11.610 23.227 17.652 1.00 86.31 115 ALA A CA 1
ATOM 830 C C . ALA A 1 115 ? -12.398 22.382 18.669 1.00 86.31 115 ALA A C 1
ATOM 832 O O . ALA A 1 115 ? -13.500 21.904 18.393 1.00 86.31 115 ALA A O 1
ATOM 833 N N . GLU A 1 116 ? -11.869 22.245 19.888 1.00 89.19 116 GLU A N 1
ATOM 834 C CA . GLU A 1 116 ? -12.630 21.672 21.001 1.00 89.19 116 GLU A CA 1
ATOM 835 C C . GLU A 1 116 ? -13.670 22.694 21.492 1.00 89.19 116 GLU A C 1
ATOM 837 O O . GLU A 1 116 ? -13.340 23.699 22.123 1.00 89.19 116 GLU A O 1
ATOM 842 N N . ILE A 1 117 ? -14.944 22.443 21.185 1.00 89.81 117 ILE A N 1
ATOM 843 C CA . ILE A 1 117 ? -16.078 23.317 21.526 1.00 89.81 117 ILE A CA 1
ATOM 844 C C . ILE A 1 117 ? -16.506 23.106 22.979 1.00 89.81 117 ILE A C 1
ATOM 846 O O . ILE A 1 117 ? -16.913 24.042 23.673 1.00 89.81 117 ILE A O 1
ATOM 850 N N . LEU A 1 118 ? -16.454 21.857 23.436 1.00 92.25 118 LEU A N 1
ATOM 851 C CA . LEU A 1 118 ? -16.843 21.452 24.779 1.00 92.25 118 LEU A CA 1
ATOM 852 C C . LEU A 1 118 ? -15.907 20.349 25.257 1.00 92.25 118 LEU A C 1
ATOM 854 O O . LEU A 1 118 ? -15.678 19.405 24.515 1.00 92.25 118 LEU A O 1
ATOM 858 N N . ASN A 1 119 ? -15.475 20.425 26.515 1.00 91.50 119 ASN A N 1
ATOM 859 C CA . ASN A 1 119 ? -14.878 19.315 27.253 1.00 91.50 119 ASN A CA 1
ATOM 860 C C . ASN A 1 119 ? -15.568 19.222 28.614 1.00 91.50 119 ASN A C 1
ATOM 862 O O . ASN A 1 119 ? -15.530 20.171 29.406 1.00 91.50 119 ASN A O 1
ATOM 866 N N . GLN A 1 120 ? -16.261 18.115 28.871 1.00 92.31 120 GLN A N 1
ATOM 867 C CA . GLN A 1 120 ? -17.035 17.933 30.093 1.00 92.31 120 GLN A CA 1
ATOM 868 C C . GLN A 1 120 ? -16.654 16.641 30.808 1.00 92.31 120 GLN A C 1
ATOM 870 O O . GLN A 1 120 ? -16.901 15.542 30.319 1.00 92.31 120 GLN A O 1
ATOM 875 N N . GLN A 1 121 ? -16.140 16.781 32.031 1.00 91.06 121 GLN A N 1
ATOM 876 C CA . GLN A 1 121 ? -15.870 15.653 32.918 1.00 91.06 121 GLN A CA 1
ATOM 877 C C . GLN A 1 121 ? -17.167 14.942 33.344 1.00 91.06 121 GLN A C 1
ATOM 879 O O . GLN A 1 121 ? -18.156 15.584 33.722 1.00 91.06 121 GLN A O 1
ATOM 884 N N . LEU A 1 122 ? -17.153 13.609 33.339 1.00 89.75 122 LEU A N 1
ATOM 885 C CA . LEU A 1 122 ? -18.310 12.773 33.660 1.00 89.75 122 LEU A CA 1
ATOM 886 C C . LEU A 1 122 ? -18.356 12.420 35.154 1.00 89.75 122 LEU A C 1
ATOM 888 O O . LEU A 1 122 ? -17.984 11.339 35.593 1.00 89.75 122 LEU A O 1
ATOM 892 N N . ILE A 1 123 ? -18.857 13.353 35.960 1.00 85.81 123 ILE A N 1
ATOM 893 C CA . ILE A 1 123 ? -18.852 13.255 37.434 1.00 85.81 123 ILE A CA 1
ATOM 894 C C . ILE A 1 123 ? -20.077 12.540 38.036 1.00 85.81 123 ILE A C 1
ATOM 896 O O . ILE A 1 123 ? -20.271 12.531 39.256 1.00 85.81 123 ILE A O 1
ATOM 900 N N . ARG A 1 124 ? -20.969 12.003 37.200 1.00 88.94 124 ARG A N 1
ATOM 901 C CA . ARG A 1 124 ? -22.204 11.306 37.601 1.00 88.94 124 ARG A CA 1
ATOM 902 C C . ARG A 1 124 ? -22.447 10.118 36.680 1.00 88.94 124 ARG A C 1
ATOM 904 O O . ARG A 1 124 ? -21.958 10.109 35.561 1.00 88.94 124 ARG A O 1
ATOM 911 N N . SER A 1 125 ? -23.260 9.156 37.114 1.00 87.38 125 SER A N 1
ATOM 912 C CA . SER A 1 125 ? -23.712 8.065 36.233 1.00 87.38 125 SER A CA 1
ATOM 913 C C . SER A 1 125 ? -24.591 8.554 35.085 1.00 87.38 125 SER A C 1
ATOM 915 O O . SER A 1 125 ? -24.699 7.872 34.082 1.00 87.38 125 SER A O 1
ATOM 917 N N . GLU A 1 126 ? -25.208 9.727 35.222 1.00 93.69 126 GLU A N 1
ATOM 918 C CA . GLU A 1 126 ? -25.974 10.380 34.166 1.00 93.69 126 GLU A CA 1
ATOM 919 C C . GLU A 1 126 ? -25.513 11.834 34.045 1.00 93.69 126 GLU A C 1
ATOM 921 O O . GLU A 1 126 ? -25.568 12.605 35.013 1.00 93.69 126 GLU A O 1
ATOM 926 N N . ASN A 1 127 ? -25.063 12.200 32.851 1.00 94.25 127 ASN A N 1
ATOM 927 C CA . ASN A 1 127 ? -24.597 13.529 32.490 1.00 94.25 127 ASN A CA 1
ATOM 928 C C . ASN A 1 127 ? -25.406 14.030 31.293 1.00 94.25 127 ASN A C 1
ATOM 930 O O . ASN A 1 127 ? -25.914 13.247 30.493 1.00 94.25 127 ASN A O 1
ATOM 934 N N . VAL A 1 128 ? -25.536 15.346 31.174 1.00 94.88 128 VAL A N 1
ATOM 935 C CA . VAL A 1 128 ? -26.172 15.991 30.024 1.00 94.88 128 VAL A CA 1
ATOM 936 C C . VAL A 1 128 ? -25.191 17.014 29.482 1.00 94.88 128 VAL A C 1
ATOM 938 O O . VAL A 1 128 ? -24.603 17.762 30.268 1.00 94.88 128 VAL A O 1
ATOM 941 N N . ILE A 1 129 ? -25.028 17.024 28.165 1.00 94.56 129 ILE A N 1
ATOM 942 C CA . ILE A 1 129 ? -24.231 18.006 27.434 1.00 94.56 129 ILE A CA 1
ATOM 943 C C . ILE A 1 129 ? -25.126 18.784 26.471 1.00 94.56 129 ILE A C 1
ATOM 945 O O . ILE A 1 129 ? -26.170 18.297 26.041 1.00 94.56 129 ILE A O 1
ATOM 949 N N . THR A 1 130 ? -24.757 20.022 26.165 1.00 91.62 130 THR A N 1
ATOM 950 C CA . THR A 1 130 ? -25.416 20.878 25.165 1.00 91.62 130 THR A CA 1
ATOM 951 C C . THR A 1 130 ? -24.359 21.832 24.637 1.00 91.62 130 THR A C 1
ATOM 953 O O . THR A 1 130 ? -23.674 22.463 25.443 1.00 91.62 130 THR A O 1
ATOM 956 N N . CYS A 1 131 ? -24.210 21.943 23.320 1.00 86.31 131 CYS A N 1
ATOM 957 C CA . CYS A 1 131 ? -23.286 22.898 22.709 1.00 86.31 131 CYS A CA 1
ATOM 958 C C . CYS A 1 131 ? -24.033 23.810 21.729 1.00 86.31 131 CYS A C 1
ATOM 960 O O . CYS A 1 131 ? -25.048 23.421 21.160 1.00 86.31 131 CYS A O 1
ATOM 962 N N . GLU A 1 132 ? -23.568 25.048 21.559 1.00 86.44 132 GLU A N 1
ATOM 963 C CA . GLU A 1 132 ? -24.242 26.026 20.690 1.00 86.44 132 GLU A CA 1
ATOM 964 C C . GLU A 1 132 ? -23.894 25.861 19.205 1.00 86.44 132 GLU A C 1
ATOM 966 O O . GLU A 1 132 ? -24.659 26.317 18.365 1.00 86.44 132 GLU A O 1
ATOM 971 N N . GLN A 1 133 ? -22.752 25.244 18.891 1.00 88.19 133 GLN A N 1
ATOM 972 C CA . GLN A 1 133 ? -22.193 25.193 17.532 1.00 88.19 133 GLN A CA 1
ATOM 973 C C . GLN A 1 133 ? -22.365 23.841 16.831 1.00 88.19 133 GLN A C 1
ATOM 975 O O . GLN A 1 133 ? -22.220 23.781 15.620 1.00 88.19 133 GLN A O 1
ATOM 980 N N . GLY A 1 134 ? -22.684 22.785 17.577 1.00 90.88 134 GLY A N 1
ATOM 981 C CA . GLY A 1 134 ? -22.677 21.412 17.077 1.00 90.88 134 GLY A CA 1
ATOM 982 C C . GLY A 1 134 ? -21.262 20.838 16.922 1.00 90.88 134 GLY A C 1
ATOM 983 O O . GLY A 1 134 ? -20.287 21.583 16.907 1.00 90.88 134 GLY A O 1
ATOM 984 N N . GLY A 1 135 ? -21.111 19.515 16.869 1.00 92.56 135 GLY A N 1
ATOM 985 C CA . GLY A 1 135 ? -19.804 18.888 16.628 1.00 92.56 135 GLY A CA 1
ATOM 986 C C . GLY A 1 135 ? -19.774 17.378 16.844 1.00 92.56 135 GLY A C 1
ATOM 987 O O . GLY A 1 135 ? -20.694 16.812 17.438 1.00 92.56 135 GLY A O 1
ATOM 988 N N . ILE A 1 136 ? -18.705 16.719 16.390 1.00 93.44 136 ILE A N 1
ATOM 989 C CA . ILE A 1 136 ? -18.500 15.286 16.638 1.00 93.44 136 ILE A CA 1
ATOM 990 C C . ILE A 1 136 ? -18.245 15.035 18.123 1.00 93.44 136 ILE A C 1
ATOM 992 O O . ILE A 1 136 ? -17.536 15.795 18.781 1.00 93.44 136 ILE A O 1
ATOM 996 N N . LEU A 1 137 ? -18.839 13.974 18.661 1.00 94.06 137 LEU A N 1
ATOM 997 C CA . LEU A 1 137 ? -18.696 13.574 20.053 1.00 94.06 137 LEU A CA 1
ATOM 998 C C . LEU A 1 137 ? -17.563 12.556 20.188 1.00 94.06 137 LEU A C 1
ATOM 1000 O O . LEU A 1 137 ? -17.573 11.519 19.527 1.00 94.06 137 LEU A O 1
ATOM 1004 N N . LEU A 1 138 ? -16.629 12.812 21.093 1.00 91.88 138 LEU A N 1
ATOM 1005 C CA . LEU A 1 138 ? -15.573 11.881 21.478 1.00 91.88 138 LEU A CA 1
ATOM 1006 C C . LEU A 1 138 ? -15.704 11.551 22.964 1.00 91.88 138 LEU A C 1
ATOM 1008 O O . LEU A 1 138 ? -16.097 12.402 23.770 1.00 91.88 138 LEU A O 1
ATOM 1012 N N . PHE A 1 139 ? -15.381 10.316 23.330 1.00 89.50 139 PHE A N 1
ATOM 1013 C CA . PHE A 1 139 ? -15.268 9.909 24.729 1.00 89.50 139 PHE A CA 1
ATOM 1014 C C . PHE A 1 139 ? -13.794 9.872 25.118 1.00 89.50 139 PHE A C 1
ATOM 1016 O O . PHE A 1 139 ? -12.998 9.312 24.382 1.00 89.50 139 PHE A O 1
ATOM 1023 N N . ASN A 1 140 ? -13.416 10.453 26.253 1.00 87.25 140 ASN A N 1
ATOM 1024 C CA . ASN A 1 140 ? -12.017 10.521 26.662 1.00 87.25 140 ASN A CA 1
ATOM 1025 C C . ASN A 1 140 ? -11.770 9.734 27.945 1.00 87.25 140 ASN A C 1
ATOM 1027 O O . ASN A 1 140 ? -12.528 9.853 28.916 1.00 87.25 140 ASN A O 1
ATOM 1031 N N . ILE A 1 141 ? -10.658 9.004 27.975 1.00 81.25 141 ILE A N 1
ATOM 1032 C CA . ILE A 1 141 ? -10.125 8.352 29.172 1.00 81.25 141 ILE A CA 1
ATOM 1033 C C . ILE A 1 141 ? -8.814 9.033 29.559 1.00 81.25 141 ILE A C 1
ATOM 1035 O O . ILE A 1 141 ? -7.857 9.038 28.788 1.00 81.25 141 ILE A O 1
ATOM 1039 N N . GLY A 1 142 ? -8.753 9.604 30.763 1.00 76.88 142 GLY A N 1
ATOM 1040 C CA . GLY A 1 142 ? -7.510 10.149 31.302 1.00 76.88 142 GLY A CA 1
ATOM 1041 C C . GLY A 1 142 ? -6.463 9.060 31.555 1.00 76.88 142 GLY A C 1
ATOM 1042 O O . GLY A 1 142 ? -6.796 7.959 31.992 1.00 76.88 142 GLY A O 1
ATOM 1043 N N . GLU A 1 143 ? -5.185 9.385 31.348 1.00 74.44 143 GLU A N 1
ATOM 1044 C CA . GLU A 1 143 ? -4.051 8.449 31.479 1.00 74.44 143 GLU A CA 1
ATOM 1045 C C . GLU A 1 143 ? -4.008 7.725 32.833 1.00 74.44 143 GLU A C 1
ATOM 1047 O O . GLU A 1 143 ? -3.692 6.542 32.913 1.00 74.44 143 GLU A O 1
ATOM 1052 N N . SER A 1 144 ? -4.388 8.412 33.914 1.00 69.94 144 SER A N 1
ATOM 1053 C CA . SER A 1 144 ? -4.412 7.850 35.271 1.00 69.94 144 SER A CA 1
ATOM 1054 C C . SER A 1 144 ? -5.512 6.801 35.498 1.00 69.94 144 SER A C 1
ATOM 1056 O O . SER A 1 144 ? -5.532 6.133 36.535 1.00 69.94 144 SER A O 1
ATOM 1058 N N . SER A 1 145 ? -6.454 6.695 34.557 1.00 69.94 145 SER A N 1
ATOM 1059 C CA . SER A 1 145 ? -7.635 5.828 34.619 1.00 69.94 145 SER A CA 1
ATOM 1060 C C . SER A 1 145 ? -7.517 4.584 33.747 1.00 69.94 145 SER A C 1
ATOM 1062 O O . SER A 1 145 ? -8.436 3.762 33.746 1.00 69.94 145 SER A O 1
ATOM 1064 N N . VAL A 1 146 ? -6.385 4.434 33.057 1.00 68.94 146 VAL A N 1
ATOM 1065 C CA . VAL A 1 146 ? -6.032 3.221 32.329 1.00 68.94 146 VAL A CA 1
ATOM 1066 C C . VAL A 1 146 ? -5.886 2.052 33.301 1.00 68.94 146 VAL A C 1
ATOM 1068 O O . VAL A 1 146 ? -5.247 2.174 34.350 1.00 68.94 146 VAL A O 1
ATOM 1071 N N . SER A 1 147 ? -6.484 0.906 32.972 1.00 60.06 147 SER A N 1
ATOM 1072 C CA . SER A 1 147 ? -6.387 -0.303 33.792 1.00 60.06 147 SER A CA 1
ATOM 1073 C C . SER A 1 147 ? -5.971 -1.519 32.977 1.00 60.06 147 SER A C 1
ATOM 1075 O O . SER A 1 147 ? -6.607 -1.852 31.989 1.00 60.06 147 SER A O 1
ATOM 1077 N N . GLU A 1 148 ? -4.971 -2.258 33.465 1.00 52.34 148 GLU A N 1
ATOM 1078 C CA . GLU A 1 148 ? -4.571 -3.559 32.903 1.00 52.34 148 GLU A CA 1
ATOM 1079 C C . GLU A 1 148 ? -5.614 -4.671 33.158 1.00 52.34 148 GLU A C 1
ATOM 1081 O O . GLU A 1 148 ? -5.547 -5.746 32.565 1.00 52.34 148 GLU A O 1
ATOM 1086 N N . ASN A 1 149 ? -6.593 -4.439 34.046 1.00 48.12 149 ASN A N 1
ATOM 1087 C CA . ASN A 1 149 ? -7.630 -5.415 34.380 1.00 48.12 149 ASN A CA 1
ATOM 1088 C C . ASN A 1 149 ? -8.909 -5.139 33.570 1.00 48.12 149 ASN A C 1
ATOM 1090 O O . ASN A 1 149 ? -9.735 -4.319 33.962 1.00 48.12 149 ASN A O 1
ATOM 1094 N N . LEU A 1 150 ? -9.050 -5.870 32.460 1.00 47.78 150 LEU A N 1
ATOM 1095 C CA . LEU A 1 150 ? -10.179 -5.941 31.517 1.00 47.78 150 LEU A CA 1
ATOM 1096 C C . LEU A 1 150 ? -11.574 -5.734 32.142 1.00 47.78 150 LEU A C 1
ATOM 1098 O O . LEU A 1 150 ? -12.253 -6.679 32.551 1.00 47.78 150 LEU A O 1
ATOM 1102 N N . SER A 1 151 ? -12.065 -4.503 32.166 1.00 56.09 151 SER A N 1
ATOM 1103 C CA . SER A 1 151 ? -13.494 -4.235 32.332 1.00 56.09 151 SER A CA 1
ATOM 1104 C C . SER A 1 151 ? -13.846 -3.054 31.442 1.00 56.09 151 SER A C 1
ATOM 1106 O O . SER A 1 151 ? -13.757 -1.917 31.909 1.00 56.09 151 SER A O 1
ATOM 1108 N N . PRO A 1 152 ? -14.197 -3.310 30.166 1.00 65.38 152 PRO A N 1
ATOM 1109 C CA . PRO A 1 152 ? -14.560 -2.242 29.257 1.00 65.38 152 PRO A CA 1
ATOM 1110 C C . PRO A 1 152 ? -15.722 -1.427 29.827 1.00 65.38 152 PRO A C 1
ATOM 1112 O O . PRO A 1 152 ? -16.604 -1.937 30.530 1.00 65.38 152 PRO A O 1
ATOM 1115 N N . ILE A 1 153 ? -15.697 -0.131 29.552 1.00 72.38 153 ILE A N 1
ATOM 1116 C CA . ILE A 1 153 ? -16.671 0.820 30.058 1.00 72.38 153 ILE A CA 1
ATOM 1117 C C . ILE A 1 153 ? -17.832 0.862 29.077 1.00 72.38 153 ILE A C 1
ATOM 1119 O O . ILE A 1 153 ? -17.727 1.400 27.980 1.00 72.38 153 ILE A O 1
ATOM 1123 N N . GLU A 1 154 ? -18.977 0.342 29.496 1.00 78.62 154 GLU A N 1
ATOM 1124 C CA . GLU A 1 154 ? -20.211 0.509 28.741 1.00 78.62 154 GLU A CA 1
ATOM 1125 C C . GLU A 1 154 ? -20.792 1.905 28.969 1.00 78.62 154 GLU A C 1
ATOM 1127 O O . GLU A 1 154 ? -21.246 2.226 30.068 1.00 78.62 154 GLU A O 1
ATOM 1132 N N . ILE A 1 155 ? -20.821 2.719 27.921 1.00 86.06 155 ILE A N 1
ATOM 1133 C CA . ILE A 1 155 ? -21.473 4.023 27.906 1.00 86.06 155 ILE A CA 1
ATOM 1134 C C . ILE A 1 155 ? -22.724 3.974 27.030 1.00 86.06 155 ILE A C 1
ATOM 1136 O O . ILE A 1 155 ? -22.791 3.272 26.024 1.00 86.06 155 ILE A O 1
ATOM 1140 N N . THR A 1 156 ? -23.742 4.741 27.404 1.00 88.75 156 THR A N 1
ATOM 1141 C CA . THR A 1 156 ? -24.932 4.944 26.571 1.00 88.75 156 THR A CA 1
ATOM 1142 C C . THR A 1 156 ? -25.093 6.421 26.279 1.00 88.75 156 THR A C 1
ATOM 1144 O O . THR A 1 156 ? -25.160 7.233 27.203 1.00 88.75 156 THR A O 1
ATOM 1147 N N . VAL A 1 157 ? -25.177 6.766 25.001 1.00 93.12 157 VAL A N 1
ATOM 1148 C CA . VAL A 1 157 ? -25.402 8.125 24.520 1.00 93.12 157 VAL A CA 1
ATOM 1149 C C . VAL A 1 157 ? -26.787 8.187 23.892 1.00 93.12 157 VAL A C 1
ATOM 1151 O O . VAL A 1 157 ? -27.049 7.477 22.930 1.00 93.12 157 VAL A O 1
ATOM 1154 N N . SER A 1 158 ? -27.665 9.035 24.425 1.00 92.62 158 SER A N 1
ATOM 1155 C CA . SER A 1 158 ? -29.043 9.200 23.950 1.00 92.62 158 SER A CA 1
ATOM 1156 C C . SER A 1 158 ? -29.283 10.614 23.433 1.00 92.62 158 SER A C 1
ATOM 1158 O O . SER A 1 158 ? -28.981 11.594 24.125 1.00 92.62 158 SER A O 1
ATOM 1160 N N . GLY A 1 159 ? -29.886 10.721 22.249 1.00 89.00 159 GLY A N 1
ATOM 1161 C CA . GLY A 1 159 ? -30.294 11.997 21.647 1.00 89.00 159 GLY A CA 1
ATOM 1162 C C . GLY A 1 159 ? -29.276 12.636 20.711 1.00 89.00 159 GLY A C 1
ATOM 1163 O O . GLY A 1 159 ? -29.506 13.755 20.264 1.00 89.00 159 GLY A O 1
ATOM 1164 N N . ALA A 1 160 ? -28.171 11.953 20.407 1.00 92.94 160 ALA A N 1
ATOM 1165 C CA . ALA A 1 160 ? -27.199 12.418 19.420 1.00 92.94 160 ALA A CA 1
ATOM 1166 C C . ALA A 1 160 ? -27.626 12.028 17.996 1.00 92.94 160 ALA A C 1
ATOM 1168 O O . ALA A 1 160 ? -28.506 11.191 17.809 1.00 92.94 160 ALA A O 1
ATOM 1169 N N . MET A 1 161 ? -27.016 12.627 16.980 1.00 91.19 161 MET A N 1
ATOM 1170 C CA . MET A 1 161 ? -27.197 12.249 15.578 1.00 91.19 161 MET A CA 1
ATOM 1171 C C . MET A 1 161 ? -26.099 11.253 15.164 1.00 91.19 161 MET A C 1
ATOM 1173 O O . MET A 1 161 ? -24.952 11.466 15.544 1.00 91.19 161 MET A O 1
ATOM 1177 N N . PRO A 1 162 ? -26.390 10.183 14.403 1.00 88.75 162 PRO A N 1
ATOM 1178 C CA . PRO A 1 162 ? -25.350 9.389 13.744 1.00 88.75 162 PRO A CA 1
ATOM 1179 C C . PRO A 1 162 ? -24.424 10.259 12.883 1.00 88.75 162 PRO A C 1
ATOM 1181 O O . PRO A 1 162 ? -24.906 11.120 12.148 1.00 88.75 162 PRO A O 1
ATOM 1184 N N . ALA A 1 163 ? -23.115 10.033 12.974 1.00 88.62 163 ALA A N 1
ATOM 1185 C CA . ALA A 1 163 ? -22.101 10.720 12.175 1.00 88.62 163 ALA A CA 1
ATOM 1186 C C . ALA A 1 163 ? -21.301 9.702 11.348 1.00 88.62 163 ALA A C 1
ATOM 1188 O O . ALA A 1 163 ? -21.100 8.592 11.846 1.00 88.62 163 ALA A O 1
ATOM 1189 N N . PRO A 1 164 ? -20.831 10.058 10.139 1.00 86.56 164 PRO A N 1
ATOM 1190 C CA . PRO A 1 164 ? -19.950 9.196 9.358 1.00 86.56 164 PRO A CA 1
ATOM 1191 C C . PRO A 1 164 ? -18.596 9.015 10.058 1.00 86.56 164 PRO A C 1
ATOM 1193 O O . PRO A 1 164 ? -18.046 9.951 10.641 1.00 86.56 164 PRO A O 1
ATOM 1196 N N . PHE A 1 165 ? -18.069 7.798 9.997 1.00 87.56 165 PHE A N 1
ATOM 1197 C CA . PHE A 1 165 ? -16.725 7.410 10.421 1.00 87.56 165 PHE A CA 1
ATOM 1198 C C . PHE A 1 165 ? -16.323 6.156 9.635 1.00 87.56 165 PHE A C 1
ATOM 1200 O O . PHE A 1 165 ? -17.186 5.501 9.055 1.00 87.56 165 PHE A O 1
ATOM 1207 N N . TYR A 1 166 ? -15.035 5.826 9.616 1.00 83.81 166 TYR A N 1
ATOM 1208 C CA . TYR A 1 166 ? -14.534 4.615 8.968 1.00 83.81 166 TYR A CA 1
ATOM 1209 C C . TYR A 1 166 ? -13.362 4.027 9.746 1.00 83.81 166 TYR A C 1
ATOM 1211 O O . TYR A 1 166 ? -12.399 4.733 10.048 1.00 83.81 166 TYR A O 1
ATOM 1219 N N . ARG A 1 167 ? -13.422 2.733 10.055 1.00 79.44 167 ARG A N 1
ATOM 1220 C CA . ARG A 1 167 ? -12.349 1.955 10.680 1.00 79.44 167 ARG A CA 1
ATOM 1221 C C . ARG A 1 167 ? -11.851 0.910 9.692 1.00 79.44 167 ARG A C 1
ATOM 1223 O O . ARG A 1 167 ? -12.578 0.001 9.298 1.00 79.44 167 ARG A O 1
ATOM 1230 N N . TYR A 1 168 ? -10.591 1.051 9.293 1.00 75.62 168 TYR A N 1
ATOM 1231 C CA . TYR A 1 168 ? -9.987 0.241 8.239 1.00 75.62 168 TYR A CA 1
ATOM 1232 C C . TYR A 1 168 ? -9.940 -1.268 8.556 1.00 75.62 168 TYR A C 1
ATOM 1234 O O . TYR A 1 168 ? -9.147 -1.727 9.380 1.00 75.62 168 TYR A O 1
ATOM 1242 N N . GLY A 1 169 ? -10.730 -2.051 7.818 1.00 63.28 169 GLY A N 1
ATOM 1243 C CA . GLY A 1 169 ? -10.828 -3.504 7.992 1.00 63.28 169 GLY A CA 1
ATOM 1244 C C . GLY A 1 169 ? -11.912 -3.942 8.981 1.00 63.28 169 GLY A C 1
ATOM 1245 O O . GLY A 1 169 ? -11.939 -5.111 9.348 1.00 63.28 169 GLY A O 1
ATOM 1246 N N . LEU A 1 170 ? -12.780 -3.021 9.412 1.00 66.88 170 LEU A N 1
ATOM 1247 C CA . LEU A 1 170 ? -13.947 -3.317 10.248 1.00 66.88 170 LEU A CA 1
ATOM 1248 C C . LEU A 1 170 ? -15.239 -2.762 9.642 1.00 66.88 170 LEU A C 1
ATOM 1250 O O . LEU A 1 170 ? -16.240 -3.467 9.596 1.00 66.88 170 LEU A O 1
ATOM 1254 N N . ASP A 1 171 ? -15.198 -1.520 9.159 1.00 64.75 171 ASP A N 1
ATOM 1255 C CA . ASP A 1 171 ? -16.332 -0.880 8.492 1.00 64.75 171 ASP A CA 1
ATOM 1256 C C . ASP A 1 171 ? -16.190 -1.036 6.967 1.00 64.75 171 ASP A C 1
ATOM 1258 O O . ASP A 1 171 ? -15.070 -1.080 6.444 1.00 64.75 171 ASP A O 1
ATOM 1262 N N . SER A 1 172 ? -17.306 -1.101 6.236 1.00 65.06 172 SER A N 1
ATOM 1263 C CA . SER A 1 172 ? -17.268 -1.074 4.765 1.00 65.06 172 SER A CA 1
ATOM 1264 C C . SER A 1 172 ? -17.167 0.371 4.275 1.00 65.06 172 SER A C 1
ATOM 1266 O O . SER A 1 172 ? -17.841 1.262 4.790 1.00 65.06 172 SER A O 1
ATOM 1268 N N . SER A 1 173 ? -16.346 0.637 3.252 1.00 63.66 173 SER A N 1
ATOM 1269 C CA . SER A 1 173 ? -16.245 1.983 2.666 1.00 63.66 173 SER A CA 1
ATOM 1270 C C . SER A 1 173 ? -17.572 2.464 2.074 1.00 63.66 173 SER A C 1
ATOM 1272 O O . SER A 1 173 ? -17.830 3.667 2.058 1.00 63.66 173 SER A O 1
ATOM 1274 N N . ASP A 1 174 ? -18.442 1.535 1.667 1.00 58.34 174 ASP A N 1
ATOM 1275 C CA . ASP A 1 174 ? -19.783 1.832 1.155 1.00 58.34 174 ASP A CA 1
ATOM 1276 C C . ASP A 1 174 ? -20.708 2.411 2.242 1.00 58.34 174 ASP A C 1
ATOM 1278 O O . ASP A 1 174 ? -21.696 3.087 1.942 1.00 58.34 174 ASP A O 1
ATOM 1282 N N . GLU A 1 175 ? -20.386 2.197 3.523 1.00 56.47 175 GLU A N 1
ATOM 1283 C CA . GLU A 1 175 ? -21.157 2.716 4.658 1.00 56.47 175 GLU A CA 1
ATOM 1284 C C . GLU A 1 175 ? -20.959 4.222 4.880 1.00 56.47 175 GLU A C 1
ATOM 1286 O O . GLU A 1 175 ? -21.753 4.842 5.595 1.00 56.47 175 GLU A O 1
ATOM 1291 N N . LEU A 1 176 ? -19.967 4.849 4.231 1.00 68.31 176 LEU A N 1
ATOM 1292 C CA . LEU A 1 176 ? -19.755 6.299 4.317 1.00 68.31 176 LEU A CA 1
ATOM 1293 C C . LEU A 1 176 ? -20.855 7.129 3.636 1.00 68.31 176 LEU A C 1
ATOM 1295 O O . LEU A 1 176 ? -20.943 8.333 3.887 1.00 68.31 176 LEU A O 1
ATOM 1299 N N . GLY A 1 177 ? -21.758 6.501 2.876 1.00 64.19 177 GLY A N 1
ATOM 1300 C CA . GLY A 1 177 ? -22.922 7.155 2.277 1.00 64.19 177 GLY A CA 1
ATOM 1301 C C . GLY A 1 177 ? -22.566 8.363 1.400 1.00 64.19 177 GLY A C 1
ATOM 1302 O O . GLY A 1 177 ? -21.421 8.561 0.998 1.00 64.19 177 GLY A O 1
ATOM 1303 N N . ASP A 1 178 ? -23.559 9.202 1.092 1.00 72.38 178 ASP A N 1
ATOM 1304 C CA . ASP A 1 178 ? -23.302 10.466 0.395 1.00 72.38 178 ASP A CA 1
ATOM 1305 C C . ASP A 1 178 ? -22.722 11.499 1.376 1.00 72.38 178 ASP A C 1
ATOM 1307 O O . ASP A 1 178 ? -23.449 12.237 2.052 1.00 72.38 178 ASP A O 1
ATOM 1311 N N . LEU A 1 179 ? -21.389 11.529 1.471 1.00 80.31 179 LEU A N 1
ATOM 1312 C CA . LEU A 1 179 ? -20.640 12.457 2.322 1.00 80.31 179 LEU A CA 1
ATOM 1313 C C . LEU A 1 179 ? -20.967 13.932 2.034 1.00 80.31 179 LEU A C 1
ATOM 1315 O O . LEU A 1 179 ? -20.872 14.760 2.945 1.00 80.31 179 LEU A O 1
ATOM 1319 N N . ALA A 1 180 ? -21.437 14.270 0.825 1.00 74.88 180 ALA A N 1
ATOM 1320 C CA . ALA A 1 180 ? -21.827 15.637 0.485 1.00 74.88 180 ALA A CA 1
ATOM 1321 C C . ALA A 1 180 ? -23.006 16.141 1.338 1.00 74.88 180 ALA A C 1
ATOM 1323 O O . ALA A 1 180 ? -23.105 17.341 1.610 1.00 74.88 180 ALA A O 1
ATOM 1324 N N . GLU A 1 181 ? -23.876 15.247 1.824 1.00 80.31 181 GLU A N 1
ATOM 1325 C CA . GLU A 1 181 ? -24.999 15.612 2.695 1.00 80.31 181 GLU A CA 1
ATOM 1326 C C . GLU A 1 181 ? -24.566 16.037 4.110 1.00 80.31 181 GLU A C 1
ATOM 1328 O O . GLU A 1 181 ? -25.360 16.641 4.840 1.00 80.31 181 GLU A O 1
ATOM 1333 N N . TYR A 1 182 ? -23.326 15.737 4.509 1.00 82.50 182 TYR A N 1
ATOM 1334 C CA . TYR A 1 182 ? -22.781 16.049 5.834 1.00 82.50 182 TYR A CA 1
ATOM 1335 C C . TYR A 1 182 ? -21.921 17.327 5.856 1.00 82.50 182 TYR A C 1
ATOM 1337 O O . TYR A 1 182 ? -21.522 17.773 6.935 1.00 82.50 182 TYR A O 1
ATOM 1345 N N . GLY A 1 183 ? -21.689 17.965 4.702 1.00 85.00 183 GLY A N 1
ATOM 1346 C CA . GLY A 1 183 ? -20.965 19.238 4.595 1.00 85.00 183 GLY A CA 1
ATOM 1347 C C . GLY A 1 183 ? -19.524 19.156 5.113 1.00 85.00 183 GLY A C 1
ATOM 1348 O O . GLY A 1 183 ? -18.793 18.239 4.767 1.00 85.00 183 GLY A O 1
ATOM 1349 N N . ASP A 1 184 ? -19.114 20.102 5.962 1.00 87.75 184 ASP A N 1
ATOM 1350 C CA . ASP A 1 184 ? -17.761 20.139 6.549 1.00 87.75 184 ASP A CA 1
ATOM 1351 C C . ASP A 1 184 ? -17.676 19.417 7.907 1.00 87.75 184 ASP A C 1
ATOM 1353 O O . ASP A 1 184 ? -16.800 19.699 8.727 1.00 87.75 184 ASP A O 1
ATOM 1357 N N . MET A 1 185 ? -18.607 18.505 8.203 1.00 89.38 185 MET A N 1
ATOM 1358 C CA . MET A 1 185 ? -18.500 17.673 9.401 1.00 89.38 185 MET A CA 1
ATOM 1359 C C . MET A 1 185 ? -17.198 16.869 9.357 1.00 89.38 185 MET A C 1
ATOM 1361 O O . MET A 1 185 ? -16.887 16.261 8.336 1.00 89.38 185 MET A O 1
ATOM 1365 N N . LEU A 1 186 ? -16.451 16.846 10.463 1.00 90.81 186 LEU A N 1
ATOM 1366 C CA . LEU A 1 186 ? -15.263 16.004 10.557 1.00 90.81 186 LEU A CA 1
ATOM 1367 C C . LEU A 1 186 ? -15.658 14.527 10.562 1.00 90.81 186 LEU A C 1
ATOM 1369 O O . LEU A 1 186 ? -16.488 14.101 11.362 1.00 90.81 186 LEU A O 1
ATOM 1373 N N . VAL A 1 187 ? -15.011 13.758 9.700 1.00 91.38 187 VAL A N 1
ATOM 1374 C CA . VAL A 1 187 ? -15.142 12.313 9.560 1.00 91.38 187 VAL A CA 1
ATOM 1375 C C . VAL A 1 187 ? -13.900 11.669 10.174 1.00 91.38 187 VAL A C 1
ATOM 1377 O O . VAL A 1 187 ? -12.790 11.906 9.686 1.00 91.38 187 VAL A O 1
ATOM 1380 N N . PRO A 1 188 ? -14.043 10.886 11.257 1.00 91.19 188 PRO A N 1
ATOM 1381 C CA . PRO A 1 188 ? -12.951 10.081 11.785 1.00 91.19 188 PRO A CA 1
ATOM 1382 C C . PRO A 1 188 ? -12.638 8.910 10.841 1.00 91.19 188 PRO A C 1
ATOM 1384 O O . PRO A 1 188 ? -13.509 8.080 10.588 1.00 91.19 188 PRO A O 1
ATOM 1387 N N . LEU A 1 189 ? -11.398 8.826 10.359 1.00 90.75 189 LEU A N 1
ATOM 1388 C CA . LEU A 1 189 ? -10.868 7.724 9.549 1.00 90.75 189 LEU A CA 1
ATOM 1389 C C . LEU A 1 189 ? -9.732 7.045 10.322 1.00 90.75 189 LEU A C 1
ATOM 1391 O O . LEU A 1 189 ? -8.673 7.641 10.524 1.00 90.75 189 LEU A O 1
ATOM 1395 N N . ASP A 1 190 ? -9.949 5.820 10.789 1.00 85.38 190 ASP A N 1
ATOM 1396 C CA . ASP A 1 190 ? -9.083 5.148 11.755 1.00 85.38 190 ASP A CA 1
ATOM 1397 C C . ASP A 1 190 ? -8.365 3.928 11.161 1.00 85.38 190 ASP A C 1
ATOM 1399 O O . ASP A 1 190 ? -8.982 2.952 10.726 1.00 85.38 190 ASP A O 1
ATOM 1403 N N . CYS A 1 191 ? -7.035 3.971 11.194 1.00 79.44 191 CYS A N 1
ATOM 1404 C CA . CYS A 1 191 ? -6.154 2.873 10.810 1.00 79.44 191 CYS A CA 1
ATOM 1405 C C . CYS A 1 191 ? -5.701 2.015 11.997 1.00 79.44 191 CYS A C 1
ATOM 1407 O O . CYS A 1 191 ? -4.981 1.044 11.786 1.00 79.44 191 CYS A O 1
ATOM 1409 N N . GLY A 1 192 ? -6.051 2.352 13.234 1.00 75.12 192 GLY A N 1
ATOM 1410 C CA . GLY A 1 192 ? -5.552 1.722 14.460 1.00 75.12 192 GLY A CA 1
ATOM 1411 C C . GLY A 1 192 ? -4.248 2.345 14.976 1.00 75.12 192 GLY A C 1
ATOM 1412 O O . GLY A 1 192 ? -4.118 2.586 16.169 1.00 75.12 192 GLY A O 1
ATOM 1413 N N . ASN A 1 193 ? -3.292 2.682 14.101 1.00 76.44 193 ASN A N 1
ATOM 1414 C CA . ASN A 1 193 ? -2.043 3.375 14.477 1.00 76.44 193 ASN A CA 1
ATOM 1415 C C . ASN A 1 193 ? -2.034 4.879 14.147 1.00 76.44 193 ASN A C 1
ATOM 1417 O O . ASN A 1 193 ? -1.322 5.652 14.790 1.00 76.44 193 ASN A O 1
ATOM 1421 N N . VAL A 1 194 ? -2.849 5.307 13.184 1.00 86.19 194 VAL A N 1
ATOM 1422 C CA . VAL A 1 194 ? -3.106 6.710 12.840 1.00 86.19 194 VAL A CA 1
ATOM 1423 C C . VAL A 1 194 ? -4.603 6.917 12.657 1.00 86.19 194 VAL A C 1
ATOM 1425 O O . VAL A 1 194 ? -5.299 6.043 12.143 1.00 86.19 194 VAL A O 1
ATOM 1428 N N . ARG A 1 195 ? -5.104 8.080 13.068 1.00 89.94 195 ARG A N 1
ATOM 1429 C CA . ARG A 1 195 ? -6.511 8.449 12.935 1.00 89.94 195 ARG A CA 1
ATOM 1430 C C . ARG A 1 195 ? -6.624 9.859 12.390 1.00 89.94 195 ARG A C 1
ATOM 1432 O O . ARG A 1 195 ? -6.180 10.810 13.034 1.00 89.94 195 ARG A O 1
ATOM 1439 N N . PHE A 1 196 ? -7.251 9.988 11.231 1.00 92.31 196 PHE A N 1
ATOM 1440 C CA . PHE A 1 196 ? -7.508 11.269 10.594 1.00 92.31 196 PHE A CA 1
ATOM 1441 C C . PHE A 1 196 ? -8.887 11.797 10.981 1.00 92.31 196 PHE A C 1
ATOM 1443 O O . PHE A 1 196 ? -9.839 11.034 11.107 1.00 92.31 196 PHE A O 1
ATOM 1450 N N . TYR A 1 197 ? -8.997 13.110 11.137 1.00 91.69 197 TYR A N 1
ATOM 1451 C CA . TYR A 1 197 ? -10.256 13.829 11.294 1.00 91.69 197 TYR A CA 1
ATOM 1452 C C . TYR A 1 197 ? -10.340 14.861 10.173 1.00 91.69 197 TYR A C 1
ATOM 1454 O O . TYR A 1 197 ? -9.703 15.918 10.245 1.00 91.69 197 TYR A O 1
ATOM 1462 N N . ILE A 1 198 ? -11.085 14.516 9.122 1.00 90.69 198 ILE A N 1
ATOM 1463 C CA . ILE A 1 198 ? -11.101 15.236 7.841 1.00 90.69 198 ILE A CA 1
ATOM 1464 C C . ILE A 1 198 ? -12.522 15.710 7.533 1.00 90.69 198 ILE A C 1
ATOM 1466 O O . ILE A 1 198 ? -13.454 14.941 7.760 1.00 90.69 198 ILE A O 1
ATOM 1470 N N . PRO A 1 199 ? -12.733 16.938 7.032 1.00 88.88 199 PRO A N 1
ATOM 1471 C CA . PRO A 1 199 ? -14.057 17.381 6.607 1.00 88.88 199 PRO A CA 1
ATOM 1472 C C . PRO A 1 199 ? -14.647 16.449 5.541 1.00 88.88 199 PRO A C 1
ATOM 1474 O O . PRO A 1 199 ? -13.952 16.066 4.603 1.00 88.88 199 PRO A O 1
ATOM 1477 N N . ALA A 1 200 ? -15.933 16.110 5.650 1.00 88.44 200 ALA A N 1
ATOM 1478 C CA . ALA A 1 200 ? -16.597 15.208 4.704 1.00 88.44 200 ALA A CA 1
ATOM 1479 C C . ALA A 1 200 ? -16.555 15.730 3.252 1.00 88.44 200 ALA A C 1
ATOM 1481 O O . ALA A 1 200 ? -16.476 14.943 2.311 1.00 88.44 200 ALA A O 1
ATOM 1482 N N . SER A 1 201 ? -16.532 17.051 3.068 1.00 84.88 201 SER A N 1
ATOM 1483 C CA . SER A 1 201 ? -16.350 17.719 1.776 1.00 84.88 201 SER A CA 1
ATOM 1484 C C . SER A 1 201 ? -15.022 17.379 1.085 1.00 84.88 201 SER A C 1
ATOM 1486 O O . SER A 1 201 ? -15.013 17.180 -0.130 1.00 84.88 201 SER A O 1
ATOM 1488 N N . GLU A 1 202 ? -13.926 17.229 1.833 1.00 84.06 202 GLU A N 1
ATOM 1489 C CA . GLU A 1 202 ? -12.598 16.865 1.304 1.00 84.06 202 GLU A CA 1
ATOM 1490 C C . GLU A 1 202 ? -12.499 15.373 0.936 1.00 84.06 202 GLU A C 1
ATOM 1492 O O . GLU A 1 202 ? -11.579 14.961 0.236 1.00 84.06 202 GLU A O 1
ATOM 1497 N N . LEU A 1 203 ? -13.452 14.558 1.392 1.00 84.69 203 LEU A N 1
ATOM 1498 C CA . LEU A 1 203 ? -13.552 13.133 1.063 1.00 84.69 203 LEU A CA 1
ATOM 1499 C C . LEU A 1 203 ? -14.521 12.865 -0.099 1.00 84.69 203 LEU A C 1
ATOM 1501 O O . LEU A 1 203 ? -14.684 11.719 -0.523 1.00 84.69 203 LEU A O 1
ATOM 1505 N N . SER A 1 204 ? -15.173 13.906 -0.630 1.00 75.94 204 SER A N 1
ATOM 1506 C CA . SER A 1 204 ? -16.086 13.757 -1.762 1.00 75.94 204 SER A CA 1
ATOM 1507 C C . SER A 1 204 ? -15.326 13.299 -3.015 1.00 75.94 204 SER A C 1
ATOM 1509 O O . SER A 1 204 ? -14.399 13.956 -3.478 1.00 75.94 204 SER A O 1
ATOM 1511 N N . GLY A 1 205 ? -15.707 12.139 -3.561 1.00 71.12 205 GLY A N 1
ATOM 1512 C CA . GLY A 1 205 ? -15.066 11.554 -4.746 1.00 71.12 205 GLY A CA 1
ATOM 1513 C C . GLY A 1 205 ? -13.874 10.629 -4.471 1.00 71.12 205 GLY A C 1
ATOM 1514 O O . GLY A 1 205 ? -13.245 10.180 -5.425 1.00 71.12 205 GLY A O 1
ATOM 1515 N N . VAL A 1 206 ? -13.565 10.304 -3.210 1.00 78.69 206 VAL A N 1
ATOM 1516 C CA . VAL A 1 206 ? -12.595 9.243 -2.887 1.00 78.69 206 VAL A CA 1
ATOM 1517 C C . VAL A 1 206 ? -13.203 7.879 -3.236 1.00 78.69 206 VAL A C 1
ATOM 1519 O O . VAL A 1 206 ? -14.179 7.463 -2.621 1.00 78.69 206 VAL A O 1
ATOM 1522 N N . THR A 1 207 ? -12.621 7.174 -4.209 1.00 69.44 207 THR A N 1
ATOM 1523 C CA . THR A 1 207 ? -13.109 5.866 -4.698 1.00 69.44 207 THR A CA 1
ATOM 1524 C C . THR A 1 207 ? -12.377 4.660 -4.105 1.00 69.44 207 THR A C 1
ATOM 1526 O O . THR A 1 207 ? -12.872 3.546 -4.206 1.00 69.44 207 THR A O 1
ATOM 1529 N N . SER A 1 208 ? -11.212 4.868 -3.484 1.00 74.00 208 SER A N 1
ATOM 1530 C CA . SER A 1 208 ? -10.291 3.799 -3.045 1.00 74.00 208 SER A CA 1
ATOM 1531 C C . SER A 1 208 ? -9.867 3.989 -1.587 1.00 74.00 208 SER A C 1
ATOM 1533 O O . SER A 1 208 ? -8.683 4.024 -1.241 1.00 74.00 208 SER A O 1
ATOM 1535 N N . LEU A 1 209 ? -10.845 4.240 -0.711 1.00 82.06 209 LEU A N 1
ATOM 1536 C CA . LEU A 1 209 ? -10.563 4.568 0.685 1.00 82.06 209 LEU A CA 1
ATOM 1537 C C . LEU A 1 209 ? -9.901 3.396 1.427 1.00 82.06 209 LEU A C 1
ATOM 1539 O O . LEU A 1 209 ? -9.012 3.634 2.243 1.00 82.06 209 LEU A O 1
ATOM 1543 N N . LYS A 1 210 ? -10.289 2.143 1.140 1.00 78.50 210 LYS A N 1
ATOM 1544 C CA . LYS A 1 210 ? -9.681 0.943 1.745 1.00 78.50 210 LYS A CA 1
ATOM 1545 C C . LYS A 1 210 ? -8.174 0.919 1.480 1.00 78.50 210 LYS A C 1
ATOM 1547 O O . LYS A 1 210 ? -7.386 0.789 2.416 1.00 78.50 210 LYS A O 1
ATOM 1552 N N . GLU A 1 211 ? -7.777 1.129 0.232 1.00 78.25 211 GLU A N 1
ATOM 1553 C CA . GLU A 1 211 ? -6.391 1.114 -0.234 1.00 78.25 211 GLU A CA 1
ATOM 1554 C C . GLU A 1 211 ? -5.596 2.283 0.356 1.00 78.25 211 GLU A C 1
ATOM 1556 O O . GLU A 1 211 ? -4.479 2.101 0.843 1.00 78.25 211 GLU A O 1
ATOM 1561 N N . VAL A 1 212 ? -6.190 3.481 0.385 1.00 87.12 212 VAL A N 1
ATOM 1562 C CA . VAL A 1 212 ? -5.597 4.674 1.006 1.00 87.12 212 VAL A CA 1
ATOM 1563 C C . VAL A 1 212 ? -5.338 4.456 2.496 1.00 87.12 212 VAL A C 1
ATOM 1565 O O . VAL A 1 212 ? -4.243 4.745 2.982 1.00 87.12 212 VAL A O 1
ATOM 1568 N N . MET A 1 213 ? -6.319 3.938 3.240 1.00 85.81 213 MET A N 1
ATOM 1569 C CA . MET A 1 213 ? -6.141 3.703 4.673 1.00 85.81 213 MET A CA 1
ATOM 1570 C C . MET A 1 213 ? -5.143 2.572 4.945 1.00 85.81 213 MET A C 1
ATOM 1572 O O . MET A 1 213 ? -4.341 2.677 5.874 1.00 85.81 213 MET A O 1
ATOM 1576 N N . SER A 1 214 ? -5.123 1.535 4.104 1.00 80.44 214 SER A N 1
ATOM 1577 C CA . SER A 1 214 ? -4.096 0.489 4.144 1.00 80.44 214 SER A CA 1
ATOM 1578 C C . SER A 1 214 ? -2.687 1.054 3.959 1.00 80.44 214 SER A C 1
ATOM 1580 O O . SER A 1 214 ? -1.764 0.732 4.719 1.00 80.44 214 SER A O 1
ATOM 1582 N N . TRP A 1 215 ? -2.529 1.963 2.994 1.00 85.44 215 TRP A N 1
ATOM 1583 C CA . TRP A 1 215 ? -1.268 2.646 2.736 1.00 85.44 215 TRP A CA 1
ATOM 1584 C C . TRP A 1 215 ? -0.830 3.476 3.945 1.00 85.44 215 TRP A C 1
ATOM 1586 O O . TRP A 1 215 ? 0.302 3.333 4.401 1.00 85.44 215 TRP A O 1
ATOM 1596 N N . TRP A 1 216 ? -1.727 4.280 4.530 1.00 90.56 216 TRP A N 1
ATOM 1597 C CA . TRP A 1 216 ? -1.414 5.096 5.710 1.00 90.56 216 TRP A CA 1
ATOM 1598 C C . TRP A 1 216 ? -1.062 4.263 6.942 1.00 90.56 216 TRP A C 1
ATOM 1600 O O . TRP A 1 216 ? -0.088 4.590 7.630 1.00 90.56 216 TRP A O 1
ATOM 1610 N N . ARG A 1 217 ? -1.798 3.169 7.196 1.00 83.62 217 ARG A N 1
ATOM 1611 C CA . ARG A 1 217 ? -1.457 2.196 8.247 1.00 83.62 217 ARG A CA 1
ATOM 1612 C C . ARG A 1 217 ? -0.024 1.711 8.060 1.00 83.62 217 ARG A C 1
ATOM 1614 O O . ARG A 1 217 ? 0.764 1.750 9.006 1.00 83.62 217 ARG A O 1
ATOM 1621 N N . SER A 1 218 ? 0.308 1.293 6.843 1.00 79.25 218 SER A N 1
ATOM 1622 C CA . SER A 1 218 ? 1.613 0.722 6.520 1.00 79.25 218 SER A CA 1
ATOM 1623 C C . SER A 1 218 ? 2.730 1.758 6.611 1.00 79.25 218 SER A C 1
ATOM 1625 O O . SER A 1 218 ? 3.753 1.497 7.236 1.00 79.25 218 SER A O 1
ATOM 1627 N N . ALA A 1 219 ? 2.518 2.963 6.080 1.00 86.44 219 ALA A N 1
ATOM 1628 C CA . ALA A 1 219 ? 3.505 4.041 6.083 1.00 86.44 219 ALA A CA 1
ATOM 1629 C C . ALA A 1 219 ? 3.876 4.469 7.501 1.00 86.44 219 ALA A C 1
ATOM 1631 O O . ALA A 1 219 ? 5.056 4.548 7.846 1.00 86.44 219 ALA A O 1
ATOM 1632 N N . ALA A 1 220 ? 2.869 4.701 8.344 1.00 87.12 220 ALA A N 1
ATOM 1633 C CA . ALA A 1 220 ? 3.093 5.053 9.738 1.00 87.12 220 ALA A CA 1
ATOM 1634 C C . ALA A 1 220 ? 3.732 3.898 10.524 1.00 87.12 220 ALA A C 1
ATOM 1636 O O . ALA A 1 220 ? 4.577 4.137 11.384 1.00 87.12 220 ALA A O 1
ATOM 1637 N N . GLY A 1 221 ? 3.356 2.655 10.212 1.00 79.38 221 GLY A N 1
ATOM 1638 C CA . GLY A 1 221 ? 3.929 1.458 10.815 1.00 79.38 221 GLY A CA 1
ATOM 1639 C C . GLY A 1 221 ? 5.412 1.280 10.491 1.00 79.38 221 GLY A C 1
ATOM 1640 O O . GLY A 1 221 ? 6.224 1.214 11.406 1.00 79.38 221 GLY A O 1
ATOM 1641 N N . PHE A 1 222 ? 5.792 1.320 9.211 1.00 79.75 222 PHE A N 1
ATOM 1642 C CA . PHE A 1 222 ? 7.197 1.226 8.804 1.00 79.75 222 PHE A CA 1
ATOM 1643 C C . PHE A 1 222 ? 8.044 2.373 9.368 1.00 79.75 222 PHE A C 1
ATOM 1645 O O . PHE A 1 222 ? 9.187 2.157 9.767 1.00 79.75 222 PHE A O 1
ATOM 1652 N N . ALA A 1 223 ? 7.488 3.587 9.457 1.00 85.62 223 ALA A N 1
ATOM 1653 C CA . ALA A 1 223 ? 8.175 4.704 10.100 1.00 85.62 223 ALA A CA 1
ATOM 1654 C C . ALA A 1 223 ? 8.387 4.456 11.607 1.00 85.62 223 ALA A C 1
ATOM 1656 O O . ALA A 1 223 ? 9.448 4.779 12.143 1.00 85.62 223 ALA A O 1
ATOM 1657 N N . ALA A 1 224 ? 7.407 3.863 12.295 1.00 81.06 224 ALA A N 1
ATOM 1658 C CA . ALA A 1 224 ? 7.543 3.481 13.698 1.00 81.06 224 ALA A CA 1
ATOM 1659 C C . ALA A 1 224 ? 8.590 2.371 13.889 1.00 81.06 224 ALA A C 1
ATOM 1661 O O . ALA A 1 224 ? 9.426 2.480 14.790 1.00 81.06 224 ALA A O 1
ATOM 1662 N N . ASP A 1 225 ? 8.595 1.358 13.021 1.00 77.19 225 ASP A N 1
ATOM 1663 C CA . ASP A 1 225 ? 9.557 0.252 13.050 1.00 77.19 225 ASP A CA 1
ATOM 1664 C C . ASP A 1 225 ? 10.994 0.749 12.851 1.00 77.19 225 ASP A C 1
ATOM 1666 O O . ASP A 1 225 ? 11.878 0.391 13.630 1.00 77.19 225 ASP A O 1
ATOM 1670 N N . ALA A 1 226 ? 11.223 1.654 11.890 1.00 81.69 226 ALA A N 1
ATOM 1671 C CA . ALA A 1 226 ? 12.530 2.277 11.652 1.00 81.69 226 ALA A CA 1
ATOM 1672 C C . ALA A 1 226 ? 13.086 2.980 12.903 1.00 81.69 226 ALA A C 1
ATOM 1674 O O . ALA A 1 226 ? 14.289 2.987 13.161 1.00 81.69 226 ALA A O 1
ATOM 1675 N N . LEU A 1 227 ? 12.199 3.575 13.701 1.00 81.94 227 LEU A N 1
ATOM 1676 C CA . LEU A 1 227 ? 12.549 4.271 14.935 1.00 81.94 227 LEU A CA 1
ATOM 1677 C C . LEU A 1 227 ? 12.651 3.326 16.140 1.00 81.94 227 LEU A C 1
ATOM 1679 O O . LEU A 1 227 ? 12.889 3.804 17.255 1.00 81.94 227 LEU A O 1
ATOM 1683 N N . SER A 1 228 ? 12.417 2.019 15.982 1.00 76.06 228 SER A N 1
ATOM 1684 C CA . SER A 1 228 ? 12.149 1.107 17.104 1.00 76.06 228 SER A CA 1
ATOM 1685 C C . SER A 1 228 ? 11.110 1.692 18.065 1.00 76.06 228 SER A C 1
ATOM 1687 O O . SER A 1 228 ? 11.168 1.506 19.283 1.00 76.06 228 SER A O 1
ATOM 1689 N N . ALA A 1 229 ? 10.170 2.466 17.527 1.00 60.50 229 ALA A N 1
ATOM 1690 C CA . ALA A 1 229 ? 9.063 3.059 18.252 1.00 60.50 229 ALA A CA 1
ATOM 1691 C C . ALA A 1 229 ? 7.937 2.024 18.382 1.00 60.50 229 ALA A C 1
ATOM 1693 O O . ALA A 1 229 ? 6.767 2.319 18.153 1.00 60.50 229 ALA A O 1
ATOM 1694 N N . ALA A 1 230 ? 8.285 0.795 18.773 1.00 50.12 230 ALA A N 1
ATOM 1695 C CA . ALA A 1 230 ? 7.294 -0.140 19.264 1.00 50.12 230 ALA A CA 1
ATOM 1696 C C . ALA A 1 230 ? 6.734 0.454 20.559 1.00 50.12 230 ALA A C 1
ATOM 1698 O O . ALA A 1 230 ? 7.467 0.640 21.540 1.00 50.12 230 ALA A O 1
ATOM 1699 N N . ARG A 1 231 ? 5.433 0.761 20.581 1.00 44.59 231 ARG A N 1
ATOM 1700 C CA . ARG A 1 231 ? 4.730 0.984 21.847 1.00 44.59 231 ARG A CA 1
ATOM 1701 C C . ARG A 1 231 ? 4.718 -0.359 22.573 1.00 44.59 231 ARG A C 1
ATOM 1703 O O . ARG A 1 231 ? 3.921 -1.246 22.298 1.00 44.59 231 ARG A O 1
ATOM 1710 N N . THR A 1 232 ? 5.728 -0.542 23.414 1.00 29.44 232 THR A N 1
ATOM 1711 C CA . THR A 1 232 ? 6.141 -1.799 24.057 1.00 29.44 232 THR A CA 1
ATOM 1712 C C . THR A 1 232 ? 5.153 -2.292 25.119 1.00 29.44 232 THR A C 1
ATOM 1714 O O . THR A 1 232 ? 5.420 -3.280 25.797 1.00 29.44 232 THR A O 1
ATOM 1717 N N . ASP A 1 233 ? 4.013 -1.621 25.267 1.00 33.41 233 ASP A N 1
ATOM 1718 C CA . ASP A 1 233 ? 2.975 -1.887 26.257 1.00 33.41 233 ASP A CA 1
ATOM 1719 C C . ASP A 1 233 ? 1.704 -2.521 25.666 1.00 33.41 233 ASP A C 1
ATOM 1721 O O . ASP A 1 233 ? 0.768 -2.794 26.415 1.00 33.41 233 ASP A O 1
ATOM 1725 N N . GLY A 1 234 ? 1.655 -2.773 24.351 1.00 37.97 234 GLY A N 1
ATOM 1726 C CA . GLY A 1 234 ? 0.455 -3.304 23.692 1.00 37.97 234 GLY A CA 1
ATOM 1727 C C . GLY A 1 234 ? -0.703 -2.302 23.645 1.00 37.97 234 GLY A C 1
ATOM 1728 O O . GLY A 1 234 ? -1.837 -2.692 23.390 1.00 37.97 234 GLY A O 1
ATOM 1729 N N . ASN A 1 235 ? -0.433 -1.015 23.890 1.00 43.91 235 ASN A N 1
ATOM 1730 C CA . ASN A 1 235 ? -1.441 0.026 24.020 1.00 43.91 235 ASN A CA 1
ATOM 1731 C C . ASN A 1 235 ? -1.272 1.059 22.895 1.00 43.91 235 ASN A C 1
ATOM 1733 O O . ASN A 1 235 ? -0.642 2.116 23.029 1.00 43.91 235 ASN A O 1
ATOM 1737 N N . ILE A 1 236 ? -1.803 0.725 21.721 1.00 52.34 236 ILE A N 1
ATOM 1738 C CA . ILE A 1 236 ? -1.621 1.521 20.506 1.00 52.34 236 ILE A CA 1
ATOM 1739 C C . ILE A 1 236 ? -2.704 2.599 20.473 1.00 52.34 236 ILE A C 1
ATOM 1741 O O . ILE A 1 236 ? -3.698 2.495 19.768 1.00 52.34 236 ILE A O 1
ATOM 1745 N N . ARG A 1 237 ? -2.517 3.670 21.256 1.00 70.25 237 ARG A N 1
ATOM 1746 C CA . ARG A 1 237 ? -3.231 4.928 20.983 1.00 70.25 237 ARG A CA 1
ATOM 1747 C C . ARG A 1 237 ? -2.853 5.360 19.552 1.00 70.25 237 ARG A C 1
ATOM 1749 O O . ARG A 1 237 ? -1.651 5.529 19.307 1.00 70.25 237 ARG A O 1
ATOM 1756 N N . PRO A 1 238 ? -3.811 5.579 18.634 1.00 78.62 238 PRO A N 1
ATOM 1757 C CA . PRO A 1 238 ? -3.489 6.099 17.313 1.00 78.62 238 PRO A CA 1
ATOM 1758 C C . PRO A 1 238 ? -2.963 7.534 17.415 1.00 78.62 238 PRO A C 1
ATOM 1760 O O . PRO A 1 238 ? -3.412 8.305 18.271 1.00 78.62 238 PRO A O 1
ATOM 1763 N N . LEU A 1 239 ? -2.043 7.913 16.524 1.00 85.25 239 LEU A N 1
ATOM 1764 C CA . LEU A 1 239 ? -1.696 9.322 16.325 1.00 85.25 239 LEU A CA 1
ATOM 1765 C C . LEU A 1 239 ? -2.894 10.057 15.729 1.00 85.25 239 LEU A C 1
ATOM 1767 O O . LEU A 1 239 ? -3.417 9.666 14.684 1.00 85.25 239 LEU A O 1
ATOM 1771 N N . LYS A 1 240 ? -3.329 11.123 16.393 1.00 87.94 240 LYS A N 1
ATOM 1772 C CA . LYS A 1 240 ? -4.513 11.896 16.020 1.00 87.94 240 LYS A CA 1
ATOM 1773 C C . LYS A 1 240 ? -4.128 13.051 15.101 1.00 87.94 240 LYS A C 1
ATOM 1775 O O . LYS A 1 240 ? -3.461 14.001 15.516 1.00 87.94 240 LYS A O 1
ATOM 1780 N N . ILE A 1 241 ? -4.593 12.974 13.861 1.00 91.75 241 ILE A N 1
ATOM 1781 C CA . ILE A 1 241 ? -4.277 13.906 12.783 1.00 91.75 241 ILE A CA 1
ATOM 1782 C C . ILE A 1 241 ? -5.534 14.704 12.441 1.00 91.75 241 ILE A C 1
ATOM 1784 O O . ILE A 1 241 ? -6.524 14.142 11.979 1.00 91.75 241 ILE A O 1
ATOM 1788 N N . TYR A 1 242 ? -5.507 16.015 12.655 1.00 90.69 242 TYR A N 1
ATOM 1789 C CA . TYR A 1 242 ? -6.647 16.892 12.389 1.00 90.69 242 TYR A CA 1
ATOM 1790 C C . TYR A 1 242 ? -6.366 17.816 11.212 1.00 90.69 242 TYR A C 1
ATOM 1792 O O . TYR A 1 242 ? -5.329 18.483 11.170 1.00 90.69 242 TYR A O 1
ATOM 1800 N N . TYR A 1 243 ? -7.331 17.938 10.303 1.00 87.50 243 TYR A N 1
ATOM 1801 C CA . TYR A 1 243 ? -7.371 19.069 9.385 1.00 87.50 243 TYR A CA 1
ATOM 1802 C C . TYR A 1 243 ? -7.881 20.299 10.139 1.00 87.50 243 TYR A C 1
ATOM 1804 O O . TYR A 1 243 ? -9.078 20.465 10.370 1.00 87.50 243 TYR A O 1
ATOM 1812 N N . THR A 1 244 ? -6.959 21.129 10.623 1.00 79.38 244 THR A N 1
ATOM 1813 C CA . THR A 1 244 ? -7.321 22.276 11.453 1.00 79.38 244 THR A CA 1
ATOM 1814 C C . THR A 1 244 ? -6.238 23.346 11.480 1.00 79.38 244 THR A C 1
ATOM 1816 O O . THR A 1 244 ? -5.041 23.065 11.529 1.00 79.38 244 THR A O 1
ATOM 1819 N N . SER A 1 245 ? -6.671 24.607 11.518 1.00 68.62 245 SER A N 1
ATOM 1820 C CA . SER A 1 245 ? -5.828 25.745 11.906 1.00 68.62 245 SER A CA 1
ATOM 1821 C C . SER A 1 245 ? -5.875 26.051 13.411 1.00 68.62 245 SER A C 1
ATOM 1823 O O . SER A 1 245 ? -5.191 26.961 13.881 1.00 68.62 245 SER A O 1
ATOM 1825 N N . SER A 1 246 ? -6.722 25.341 14.154 1.00 68.56 246 SER A N 1
ATOM 1826 C CA . SER A 1 246 ? -7.051 25.566 15.557 1.00 68.56 246 SER A CA 1
ATOM 1827 C C . SER A 1 246 ? -6.404 24.478 16.416 1.00 68.56 246 SER A C 1
ATOM 1829 O O . SER A 1 246 ? -6.720 23.300 16.297 1.00 68.56 246 SER A O 1
ATOM 1831 N N . ALA A 1 247 ? -5.496 24.860 17.315 1.00 62.44 247 ALA A N 1
ATOM 1832 C CA . ALA A 1 247 ? -4.895 23.904 18.243 1.00 62.44 247 ALA A CA 1
ATOM 1833 C C . ALA A 1 247 ? -5.935 23.422 19.273 1.00 62.44 247 ALA A C 1
ATOM 1835 O O . ALA A 1 247 ? -6.587 24.244 19.923 1.00 62.44 247 ALA A O 1
ATOM 1836 N N . ASN A 1 248 ? -6.047 22.107 19.462 1.00 69.88 248 ASN A N 1
ATOM 1837 C CA . ASN A 1 248 ? -6.780 21.491 20.568 1.00 69.88 248 ASN A CA 1
ATOM 1838 C C . ASN A 1 248 ? -5.839 20.533 21.337 1.00 69.88 248 ASN A C 1
ATOM 1840 O O . ASN A 1 248 ? -4.781 20.167 20.829 1.00 69.88 248 ASN A O 1
ATOM 1844 N N . ALA A 1 249 ? -6.186 20.171 22.577 1.00 67.62 249 ALA A N 1
ATOM 1845 C CA . ALA A 1 249 ? -5.338 19.325 23.431 1.00 67.62 249 ALA A CA 1
ATOM 1846 C C . ALA A 1 249 ? -5.264 17.854 22.976 1.00 67.62 249 ALA A C 1
ATOM 1848 O O . ALA A 1 249 ? -4.419 17.103 23.453 1.00 67.62 249 ALA A O 1
ATOM 1849 N N . GLU A 1 250 ? -6.146 17.456 22.062 1.00 70.12 250 GLU A N 1
ATOM 1850 C CA . GLU A 1 250 ? -6.249 16.112 21.511 1.00 70.12 250 GLU A CA 1
ATOM 1851 C C . GLU A 1 250 ? -5.536 15.959 20.157 1.00 70.12 250 GLU A C 1
ATOM 1853 O O . GLU A 1 250 ? -5.464 14.842 19.647 1.00 70.12 250 GLU A O 1
ATOM 1858 N N . THR A 1 251 ? -5.013 17.032 19.566 1.00 83.06 251 THR A N 1
ATOM 1859 C CA . THR A 1 251 ? -4.324 16.995 18.274 1.00 83.06 251 THR A CA 1
ATOM 1860 C C . THR A 1 251 ? -2.853 16.661 18.471 1.00 83.06 251 THR A C 1
ATOM 1862 O O . THR A 1 251 ? -2.120 17.463 19.046 1.00 83.06 251 THR A O 1
ATOM 1865 N N . ASP A 1 252 ? -2.416 15.522 17.929 1.00 86.56 252 ASP A N 1
ATOM 1866 C CA . ASP A 1 252 ? -0.989 15.205 17.827 1.00 86.56 252 ASP A CA 1
ATOM 1867 C C . ASP A 1 252 ? -0.400 15.933 16.600 1.00 86.56 252 ASP A C 1
ATOM 1869 O O . ASP A 1 252 ? 0.614 16.618 16.686 1.00 86.56 252 ASP A O 1
ATOM 1873 N N . ILE A 1 253 ? -1.094 15.879 15.452 1.00 90.19 253 ILE A N 1
ATOM 1874 C CA . ILE A 1 253 ? -0.628 16.476 14.188 1.00 90.19 253 ILE A CA 1
ATOM 1875 C C . ILE A 1 253 ? -1.723 17.337 13.553 1.00 90.19 253 ILE A C 1
ATOM 1877 O O . ILE A 1 253 ? -2.863 16.905 13.399 1.00 90.19 253 ILE A O 1
ATOM 1881 N N . SER A 1 254 ? -1.368 18.555 13.133 1.00 90.38 254 SER A N 1
ATOM 1882 C CA . SER A 1 254 ? -2.257 19.450 12.373 1.00 90.38 254 SER A CA 1
ATOM 1883 C C . SER A 1 254 ? -1.890 19.493 10.887 1.00 90.38 254 SER A C 1
ATOM 1885 O O . SER A 1 254 ? -0.712 19.645 10.529 1.00 90.38 254 SER A O 1
ATOM 1887 N N . LEU A 1 255 ? -2.906 19.408 10.029 1.00 89.56 255 LEU A N 1
ATOM 1888 C CA . LEU A 1 255 ? -2.798 19.527 8.576 1.00 89.56 255 LEU A CA 1
ATOM 1889 C C . LEU A 1 255 ? -3.290 20.893 8.094 1.00 89.56 255 LEU A C 1
ATOM 1891 O O . LEU A 1 255 ? -4.277 21.430 8.598 1.00 89.56 255 LEU A O 1
ATOM 1895 N N . THR A 1 256 ? -2.601 21.444 7.099 1.00 86.19 256 THR A N 1
ATOM 1896 C CA . THR A 1 256 ? -3.031 22.621 6.334 1.00 86.19 256 THR A CA 1
ATOM 1897 C C . THR A 1 256 ? -3.633 22.191 4.995 1.00 86.19 256 THR A C 1
ATOM 1899 O O . THR A 1 256 ? -3.486 21.045 4.582 1.00 86.19 256 THR A O 1
ATOM 1902 N N . GLN A 1 257 ? -4.245 23.119 4.247 1.00 82.94 257 GLN A N 1
ATOM 1903 C CA . GLN A 1 257 ? -4.718 22.810 2.889 1.00 82.94 257 GLN A CA 1
ATOM 1904 C C . GLN A 1 257 ? -3.602 22.293 1.972 1.00 82.94 257 GLN A C 1
ATOM 1906 O O . GLN A 1 257 ? -3.849 21.420 1.153 1.00 82.94 257 GLN A O 1
ATOM 1911 N N . SER A 1 258 ? -2.374 22.806 2.108 1.00 82.88 258 SER A N 1
ATOM 1912 C CA . SER A 1 258 ? -1.251 22.340 1.286 1.00 82.88 258 SER A CA 1
ATOM 1913 C C . SER A 1 258 ? -0.813 20.918 1.631 1.00 82.88 258 SER A C 1
ATOM 1915 O O . SER A 1 258 ? -0.182 20.274 0.808 1.00 82.88 258 SER A O 1
ATOM 1917 N N . ASP A 1 259 ? -1.115 20.435 2.839 1.00 85.81 259 ASP A N 1
ATOM 1918 C CA . ASP A 1 259 ? -0.829 19.051 3.218 1.00 85.81 259 ASP A CA 1
ATOM 1919 C C . ASP A 1 259 ? -1.858 18.066 2.656 1.00 85.81 259 ASP A C 1
ATOM 1921 O O . ASP A 1 259 ? -1.578 16.875 2.631 1.00 85.81 259 ASP A O 1
ATOM 1925 N N . MET A 1 260 ? -3.038 18.540 2.243 1.00 85.06 260 MET A N 1
ATOM 1926 C CA . MET A 1 260 ? -4.160 17.693 1.823 1.00 85.06 260 MET A CA 1
ATOM 1927 C C . MET A 1 260 ? -4.094 17.257 0.359 1.00 85.06 260 MET A C 1
ATOM 1929 O O . MET A 1 260 ? -4.913 16.452 -0.080 1.00 85.06 260 MET A O 1
ATOM 1933 N N . ASP A 1 261 ? -3.139 17.771 -0.411 1.00 82.44 261 ASP A N 1
ATOM 1934 C CA . ASP A 1 261 ? -3.058 17.445 -1.828 1.00 82.44 261 ASP A CA 1
ATOM 1935 C C . ASP A 1 261 ? -2.671 15.970 -2.030 1.00 82.44 261 ASP A C 1
ATOM 1937 O O . ASP A 1 261 ? -1.649 15.495 -1.526 1.00 82.44 261 ASP A O 1
ATOM 1941 N N . GLY A 1 262 ? -3.543 15.218 -2.704 1.00 81.62 262 GLY A N 1
ATOM 1942 C CA . GLY A 1 262 ? -3.360 13.797 -3.007 1.00 81.62 262 GLY A CA 1
ATOM 1943 C C . GLY A 1 262 ? -3.346 12.824 -1.815 1.00 81.62 262 GLY A C 1
ATOM 1944 O O . GLY A 1 262 ? -3.194 11.627 -2.040 1.00 81.62 262 GLY A O 1
ATOM 1945 N N . VAL A 1 263 ? -3.525 13.263 -0.559 1.00 89.31 263 VAL A N 1
ATOM 1946 C CA . VAL A 1 263 ? -3.373 12.373 0.621 1.00 89.31 263 VAL A CA 1
ATOM 1947 C C . VAL A 1 263 ? -4.469 11.320 0.784 1.00 89.31 263 VAL A C 1
ATOM 1949 O O . VAL A 1 263 ? -4.259 10.341 1.499 1.00 89.31 263 VAL A O 1
ATOM 1952 N N . PHE A 1 264 ? -5.605 11.491 0.103 1.00 89.06 264 PHE A N 1
ATOM 1953 C CA . PHE A 1 264 ? -6.674 10.489 0.003 1.00 89.06 264 PHE A CA 1
ATOM 1954 C C . PHE A 1 264 ? -6.857 9.947 -1.425 1.00 89.06 264 PHE A C 1
ATOM 1956 O O . PHE A 1 264 ? -7.935 9.490 -1.790 1.00 89.06 264 PHE A O 1
ATOM 1963 N N . SER A 1 265 ? -5.795 9.975 -2.238 1.00 86.50 265 SER A N 1
ATOM 1964 C CA . SER A 1 265 ? -5.748 9.331 -3.555 1.00 86.50 265 SER A CA 1
ATOM 1965 C C . SER A 1 265 ? -4.665 8.259 -3.556 1.00 86.50 265 SER A C 1
ATOM 1967 O O . SER A 1 265 ? -3.480 8.571 -3.445 1.00 86.50 265 SER A O 1
ATOM 1969 N N . TYR A 1 266 ? -5.059 6.989 -3.693 1.00 81.94 266 TYR A N 1
ATOM 1970 C CA . TYR A 1 266 ? -4.107 5.874 -3.683 1.00 81.94 266 TYR A CA 1
ATOM 1971 C C . TYR A 1 266 ? -3.053 6.023 -4.785 1.00 81.94 266 TYR A C 1
ATOM 1973 O O . TYR A 1 266 ? -1.860 5.861 -4.533 1.00 81.94 266 TYR A O 1
ATOM 1981 N N . ASN A 1 267 ? -3.485 6.427 -5.983 1.00 77.06 267 ASN A N 1
ATOM 1982 C CA . ASN A 1 267 ? -2.596 6.704 -7.105 1.00 77.06 267 ASN A CA 1
ATOM 1983 C C . ASN A 1 267 ? -1.611 7.838 -6.763 1.00 77.06 267 ASN A C 1
ATOM 1985 O O . ASN A 1 267 ? -0.400 7.662 -6.881 1.00 77.06 267 ASN A O 1
ATOM 1989 N N . ALA A 1 268 ? -2.091 8.966 -6.228 1.00 79.75 268 ALA A N 1
ATOM 1990 C CA . ALA A 1 268 ? -1.203 10.067 -5.855 1.00 79.75 268 ALA A CA 1
ATOM 1991 C C . ALA A 1 268 ? -0.176 9.645 -4.786 1.00 79.75 268 ALA A C 1
ATOM 1993 O O . ALA A 1 268 ? 1.013 9.924 -4.953 1.00 79.75 268 ALA A O 1
ATOM 1994 N N . LEU A 1 269 ? -0.595 8.920 -3.743 1.00 81.56 269 LEU A N 1
ATOM 1995 C CA . LEU A 1 269 ? 0.293 8.398 -2.693 1.00 81.56 269 LEU A CA 1
ATOM 1996 C C . LEU A 1 269 ? 1.374 7.463 -3.258 1.00 81.56 269 LEU A C 1
ATOM 1998 O O . LEU A 1 269 ? 2.541 7.535 -2.869 1.00 81.56 269 LEU A O 1
ATOM 2002 N N . THR A 1 270 ? 1.027 6.626 -4.235 1.00 74.75 270 THR A N 1
ATOM 2003 C CA . THR A 1 270 ? 1.939 5.636 -4.834 1.00 74.75 270 THR A CA 1
ATOM 2004 C C . THR A 1 270 ? 2.786 6.187 -5.987 1.00 74.75 270 THR A C 1
ATOM 2006 O O . THR A 1 270 ? 3.877 5.673 -6.206 1.00 74.75 270 THR A O 1
ATOM 2009 N N . HIS A 1 271 ? 2.409 7.310 -6.618 1.00 70.69 271 HIS A N 1
ATOM 2010 C CA . HIS A 1 271 ? 3.080 7.829 -7.828 1.00 70.69 271 HIS A CA 1
ATOM 2011 C C . HIS A 1 271 ? 3.650 9.262 -7.723 1.00 70.69 271 HIS A C 1
ATOM 2013 O O . HIS A 1 271 ? 4.565 9.605 -8.464 1.00 70.69 271 HIS A O 1
ATOM 2019 N N . THR A 1 272 ? 3.198 10.092 -6.773 1.00 74.12 272 THR A N 1
ATOM 2020 C CA . THR A 1 272 ? 3.605 11.520 -6.617 1.00 74.12 272 THR A CA 1
ATOM 2021 C C . THR A 1 272 ? 4.153 11.831 -5.217 1.00 74.12 272 THR A C 1
ATOM 2023 O O . THR A 1 272 ? 4.156 10.955 -4.371 1.00 74.12 272 THR A O 1
ATOM 2026 N N . THR A 1 273 ? 4.570 13.058 -4.892 1.00 76.38 273 THR A N 1
ATOM 2027 C CA . THR A 1 273 ? 4.986 13.459 -3.522 1.00 76.38 273 THR A CA 1
ATOM 2028 C C . THR A 1 273 ? 3.883 13.516 -2.468 1.00 76.38 273 THR A C 1
ATOM 2030 O O . THR A 1 273 ? 4.179 13.823 -1.305 1.00 76.38 273 THR A O 1
ATOM 2033 N N . ALA A 1 274 ? 2.636 13.221 -2.840 1.00 82.62 274 ALA A N 1
ATOM 2034 C CA . ALA A 1 274 ? 1.502 13.246 -1.931 1.00 82.62 274 ALA A CA 1
ATOM 2035 C C . ALA A 1 274 ? 1.771 12.437 -0.651 1.00 82.62 274 ALA A C 1
ATOM 2037 O O . ALA A 1 274 ? 2.361 11.355 -0.663 1.00 82.62 274 ALA A O 1
ATOM 2038 N N . GLY A 1 275 ? 1.358 12.995 0.485 1.00 87.69 275 GLY A N 1
ATOM 2039 C CA . GLY A 1 275 ? 1.497 12.359 1.794 1.00 87.69 275 GLY A CA 1
ATOM 2040 C C . GLY A 1 275 ? 2.889 12.424 2.428 1.00 87.69 275 GLY A C 1
ATOM 2041 O O . GLY A 1 275 ? 2.984 12.281 3.644 1.00 87.69 275 GLY A O 1
ATOM 2042 N N . LEU A 1 276 ? 3.968 12.723 1.695 1.00 87.38 276 LEU A N 1
ATOM 2043 C CA . LEU A 1 276 ? 5.315 12.766 2.284 1.00 87.38 276 LEU A CA 1
ATOM 2044 C C . LEU A 1 276 ? 5.462 13.855 3.362 1.00 87.38 276 LEU A C 1
ATOM 2046 O O . LEU A 1 276 ? 6.129 13.641 4.375 1.00 87.38 276 LEU A O 1
ATOM 2050 N N . SER A 1 277 ? 4.850 15.029 3.170 1.00 88.25 277 SER A N 1
ATOM 2051 C CA . SER A 1 277 ? 4.857 16.102 4.178 1.00 88.25 277 SER A CA 1
ATOM 2052 C C . SER A 1 277 ? 4.170 15.662 5.472 1.00 88.25 277 SER A C 1
ATOM 2054 O O . SER A 1 277 ? 4.689 15.901 6.564 1.00 88.25 277 SER A O 1
ATOM 2056 N N . VAL A 1 278 ? 3.042 14.964 5.349 1.00 92.44 278 VAL A N 1
ATOM 2057 C CA . VAL A 1 278 ? 2.287 14.396 6.468 1.00 92.44 278 VAL A CA 1
ATOM 2058 C C . VAL A 1 278 ? 3.079 13.274 7.136 1.00 92.44 278 VAL A C 1
ATOM 2060 O O . VAL A 1 278 ? 3.194 13.258 8.358 1.00 92.44 278 VAL A O 1
ATOM 2063 N N . LEU A 1 279 ? 3.715 12.393 6.362 1.00 92.00 279 LEU A N 1
ATOM 2064 C CA . LEU A 1 279 ? 4.523 11.298 6.892 1.00 92.00 279 LEU A CA 1
ATOM 2065 C C . LEU A 1 279 ? 5.754 11.798 7.660 1.00 92.00 279 LEU A C 1
ATOM 2067 O O . LEU A 1 279 ? 6.102 11.231 8.689 1.00 92.00 279 LEU A O 1
ATOM 2071 N N . LYS A 1 280 ? 6.375 12.906 7.235 1.00 92.31 280 LYS A N 1
ATOM 2072 C CA . LYS A 1 280 ? 7.445 13.567 8.006 1.00 92.31 280 LYS A CA 1
ATOM 2073 C C . LYS A 1 280 ? 6.951 14.095 9.352 1.00 92.31 280 LYS A C 1
ATOM 2075 O O . LYS A 1 280 ? 7.657 13.955 10.348 1.00 92.31 280 LYS A O 1
ATOM 2080 N N . LYS A 1 281 ? 5.739 14.665 9.400 1.00 93.38 281 LYS A N 1
ATOM 2081 C CA . LYS A 1 281 ? 5.105 15.075 10.666 1.00 93.38 281 LYS A CA 1
ATOM 2082 C C . LYS A 1 281 ? 4.840 13.863 11.562 1.00 93.38 281 LYS A C 1
ATOM 2084 O O . LYS A 1 281 ? 5.139 13.926 12.747 1.00 93.38 281 LYS A O 1
ATOM 2089 N N . ILE A 1 282 ? 4.360 12.756 10.987 1.00 93.00 282 ILE A N 1
ATOM 2090 C CA . ILE A 1 282 ? 4.185 11.476 11.694 1.00 93.00 282 ILE A CA 1
ATOM 2091 C C . ILE A 1 282 ? 5.519 10.987 12.262 1.00 93.00 282 ILE A C 1
ATOM 2093 O O . ILE A 1 282 ? 5.595 10.675 13.444 1.00 93.00 282 ILE A O 1
ATOM 2097 N N . GLY A 1 283 ? 6.581 10.965 11.457 1.00 91.62 283 GLY A N 1
ATOM 2098 C CA . GLY A 1 283 ? 7.907 10.535 11.896 1.00 91.62 283 GLY A CA 1
ATOM 2099 C C . GLY A 1 283 ? 8.472 11.389 13.035 1.00 91.62 283 GLY A C 1
ATOM 2100 O O . GLY A 1 283 ? 9.007 10.836 13.992 1.00 91.62 283 GLY A O 1
ATOM 2101 N N . SER A 1 284 ? 8.337 12.719 12.961 1.00 91.06 284 SER A N 1
ATOM 2102 C CA . SER A 1 284 ? 8.749 13.639 14.038 1.00 91.06 284 SER A CA 1
ATOM 2103 C C . SER A 1 284 ? 7.970 13.365 15.333 1.00 91.06 284 SER A C 1
ATOM 2105 O O . SER A 1 284 ? 8.579 13.200 16.390 1.00 91.06 284 SER A O 1
ATOM 2107 N N . GLU A 1 285 ? 6.649 13.183 15.245 1.00 90.56 285 GLU A N 1
ATOM 2108 C CA . GLU A 1 285 ? 5.811 12.855 16.405 1.00 90.56 285 GLU A CA 1
ATOM 2109 C C . GLU A 1 285 ? 6.171 11.488 17.019 1.00 90.56 285 GLU A C 1
ATOM 2111 O O . GLU A 1 285 ? 6.282 11.354 18.236 1.00 90.56 285 GLU A O 1
ATOM 2116 N N . LEU A 1 286 ? 6.430 10.470 16.188 1.00 87.06 286 LEU A N 1
ATOM 2117 C CA . LEU A 1 286 ? 6.873 9.143 16.640 1.00 87.06 286 LEU A CA 1
ATOM 2118 C C . LEU A 1 286 ? 8.255 9.172 17.301 1.00 87.06 286 LEU A C 1
ATOM 2120 O O . LEU A 1 286 ? 8.507 8.422 18.248 1.00 87.06 286 LEU A O 1
ATOM 2124 N N . ALA A 1 287 ? 9.161 10.018 16.808 1.00 87.56 287 ALA A N 1
ATOM 2125 C CA . ALA A 1 287 ? 10.481 10.188 17.401 1.00 87.56 287 ALA A CA 1
ATOM 2126 C C . ALA A 1 287 ? 10.406 10.876 18.776 1.00 87.56 287 ALA A C 1
ATOM 2128 O O . ALA A 1 287 ? 11.257 10.614 19.631 1.00 87.56 287 ALA A O 1
ATOM 2129 N N . GLY A 1 288 ? 9.379 11.697 19.020 1.00 85.44 288 GLY A N 1
ATOM 2130 C CA . GLY A 1 288 ? 9.136 12.367 20.296 1.00 85.44 288 GLY A CA 1
ATOM 2131 C C . GLY A 1 288 ? 10.304 13.261 20.729 1.00 85.44 288 GLY A C 1
ATOM 2132 O O . GLY A 1 288 ? 10.979 13.880 19.913 1.00 85.44 288 GLY A O 1
ATOM 2133 N N . GLU A 1 289 ? 10.596 13.308 22.033 1.00 83.81 289 GLU A N 1
ATOM 2134 C CA . GLU A 1 289 ? 11.671 14.148 22.599 1.00 83.81 289 GLU A CA 1
ATOM 2135 C C . GLU A 1 289 ? 13.086 13.544 22.466 1.00 83.81 289 GLU A C 1
ATOM 2137 O O . GLU A 1 289 ? 14.005 13.923 23.202 1.00 83.81 289 GLU A O 1
ATOM 2142 N N . ARG A 1 290 ? 13.292 12.575 21.563 1.00 82.75 290 ARG A N 1
ATOM 2143 C CA . ARG A 1 290 ? 14.626 12.013 21.312 1.00 82.75 290 ARG A CA 1
ATOM 2144 C C . ARG A 1 290 ? 15.593 13.105 20.863 1.00 82.75 290 ARG A C 1
ATOM 2146 O O . ARG A 1 290 ? 15.230 14.057 20.171 1.00 82.75 290 ARG A O 1
ATOM 2153 N N . GLN A 1 291 ? 16.861 12.929 21.219 1.00 84.56 291 GLN A N 1
ATOM 2154 C CA . GLN A 1 291 ? 17.922 13.760 20.668 1.00 84.56 291 GLN A CA 1
ATOM 2155 C C . GLN A 1 291 ? 17.963 13.577 19.143 1.00 84.56 291 GLN A C 1
ATOM 2157 O O . GLN A 1 291 ? 17.974 12.446 18.666 1.00 84.56 291 GLN A O 1
ATOM 2162 N N . ASP A 1 292 ? 17.928 14.689 18.403 1.00 89.69 292 ASP A N 1
ATOM 2163 C CA . ASP A 1 292 ? 17.831 14.717 16.935 1.00 89.69 292 ASP A CA 1
ATOM 2164 C C . ASP A 1 292 ? 16.578 14.008 16.370 1.00 89.69 292 ASP A C 1
ATOM 2166 O O . ASP A 1 292 ? 16.563 13.554 15.224 1.00 89.69 292 ASP A O 1
ATOM 2170 N N . GLY A 1 293 ? 15.496 13.950 17.161 1.00 88.69 293 GLY A N 1
ATOM 2171 C CA . GLY A 1 293 ? 14.244 13.274 16.810 1.00 88.69 293 GLY A CA 1
ATOM 2172 C C . GLY A 1 293 ? 13.629 13.732 15.484 1.00 88.69 293 GLY A C 1
ATOM 2173 O O . GLY A 1 293 ? 13.213 12.890 14.697 1.00 88.69 293 GLY A O 1
ATOM 2174 N N . ASP A 1 294 ? 13.657 15.030 15.167 1.00 91.12 294 ASP A N 1
ATOM 2175 C CA . ASP A 1 294 ? 13.141 15.548 13.888 1.00 91.12 294 ASP A CA 1
ATOM 2176 C C . ASP A 1 294 ? 13.892 14.989 12.670 1.00 91.12 294 ASP A C 1
ATOM 2178 O O . ASP A 1 294 ? 13.286 14.688 11.637 1.00 91.12 294 ASP A O 1
ATOM 2182 N N . LEU A 1 295 ? 15.216 14.833 12.783 1.00 92.94 295 LEU A N 1
ATOM 2183 C CA . LEU A 1 295 ? 16.049 14.266 11.725 1.00 92.94 295 LEU A CA 1
ATOM 2184 C C . LEU A 1 295 ? 15.761 12.771 11.565 1.00 92.94 295 LEU A C 1
ATOM 2186 O O . LEU A 1 295 ? 15.500 12.320 10.450 1.00 92.94 295 LEU A O 1
ATOM 2190 N N . LEU A 1 296 ? 15.760 12.019 12.670 1.00 92.38 296 LEU A N 1
ATOM 2191 C CA . LEU A 1 296 ? 15.480 10.580 12.663 1.00 92.38 296 LEU A CA 1
ATOM 2192 C C . LEU A 1 296 ? 14.056 10.281 12.179 1.00 92.38 296 LEU A C 1
ATOM 2194 O O . LEU A 1 296 ? 13.860 9.385 11.363 1.00 92.38 296 LEU A O 1
ATOM 2198 N N . GLY A 1 297 ? 13.075 11.073 12.609 1.00 92.31 297 GLY A N 1
ATOM 2199 C CA . GLY A 1 297 ? 11.695 10.996 12.143 1.00 92.31 297 GLY A CA 1
ATOM 2200 C C . GLY A 1 297 ? 11.564 11.296 10.650 1.00 92.31 297 GLY A C 1
ATOM 2201 O O . GLY A 1 297 ? 10.848 10.600 9.934 1.00 92.31 297 GLY A O 1
ATOM 2202 N N . THR A 1 298 ? 12.315 12.280 10.150 1.00 92.88 298 THR A N 1
ATOM 2203 C CA . THR A 1 298 ? 12.381 12.578 8.712 1.00 92.88 298 THR A CA 1
ATOM 2204 C C . THR A 1 298 ? 12.986 11.416 7.919 1.00 92.88 298 THR A C 1
ATOM 2206 O O . THR A 1 298 ? 12.453 11.058 6.870 1.00 92.88 298 THR A O 1
ATOM 2209 N N . LEU A 1 299 ? 14.068 10.802 8.407 1.00 92.38 299 LEU A N 1
ATOM 2210 C CA . LEU A 1 299 ? 14.695 9.633 7.776 1.00 92.38 299 LEU A CA 1
ATOM 2211 C C . LEU A 1 299 ? 13.760 8.419 7.771 1.00 92.38 299 LEU A C 1
ATOM 2213 O O . LEU A 1 299 ? 13.622 7.765 6.742 1.00 92.38 299 LEU A O 1
ATOM 2217 N N . ALA A 1 300 ? 13.068 8.159 8.882 1.00 90.56 300 ALA A N 1
ATOM 2218 C CA . ALA A 1 300 ? 12.072 7.097 8.985 1.00 90.56 300 ALA A CA 1
ATOM 2219 C C . ALA A 1 300 ? 10.913 7.301 7.998 1.00 90.56 300 ALA A C 1
ATOM 2221 O O . ALA A 1 300 ? 10.513 6.361 7.312 1.00 90.56 300 ALA A O 1
ATOM 2222 N N . ALA A 1 301 ? 10.430 8.541 7.863 1.00 91.19 301 ALA A N 1
ATOM 2223 C CA . ALA A 1 301 ? 9.421 8.897 6.873 1.00 91.19 301 ALA A CA 1
ATOM 2224 C C . ALA A 1 301 ? 9.907 8.628 5.444 1.00 91.19 301 ALA A C 1
ATOM 2226 O O . ALA A 1 301 ? 9.173 8.040 4.657 1.00 91.19 301 ALA A O 1
ATOM 2227 N N . TYR A 1 302 ? 11.146 9.006 5.109 1.00 88.12 302 TYR A N 1
ATOM 2228 C CA . TYR A 1 302 ? 11.723 8.683 3.803 1.00 88.12 302 TYR A CA 1
ATOM 2229 C C . TYR A 1 302 ? 11.865 7.177 3.592 1.00 88.12 302 TYR A C 1
ATOM 2231 O O . TYR A 1 302 ? 11.495 6.700 2.526 1.00 88.12 302 TYR A O 1
ATOM 2239 N N . ASN A 1 303 ? 12.330 6.419 4.589 1.00 85.81 303 ASN A N 1
ATOM 2240 C CA . ASN A 1 303 ? 12.483 4.974 4.440 1.00 85.81 303 ASN A CA 1
ATOM 2241 C C . ASN A 1 303 ? 11.139 4.286 4.167 1.00 85.81 303 ASN A C 1
ATOM 2243 O O . ASN A 1 303 ? 11.007 3.562 3.183 1.00 85.81 303 ASN A O 1
ATOM 2247 N N . ALA A 1 304 ? 10.125 4.579 4.989 1.00 84.19 304 ALA A N 1
ATOM 2248 C CA . ALA A 1 304 ? 8.769 4.061 4.823 1.00 84.19 304 ALA A CA 1
ATOM 2249 C C . ALA A 1 304 ? 8.172 4.459 3.468 1.00 84.19 304 ALA A C 1
ATOM 2251 O O . ALA A 1 304 ? 7.600 3.634 2.759 1.00 84.19 304 ALA A O 1
ATOM 2252 N N . TYR A 1 305 ? 8.362 5.717 3.071 1.00 82.69 305 TYR A N 1
ATOM 2253 C CA . TYR A 1 305 ? 7.920 6.211 1.776 1.00 82.69 305 TYR A CA 1
ATOM 2254 C C . TYR A 1 305 ? 8.588 5.463 0.617 1.00 82.69 305 TYR A C 1
ATOM 2256 O O . TYR A 1 305 ? 7.911 5.048 -0.316 1.00 82.69 305 TYR A O 1
ATOM 2264 N N . MET A 1 306 ? 9.899 5.221 0.691 1.00 77.69 306 MET A N 1
ATOM 2265 C CA . MET A 1 306 ? 10.619 4.455 -0.325 1.00 77.69 306 MET A CA 1
ATOM 2266 C C . MET A 1 306 ? 10.214 2.968 -0.358 1.00 77.69 306 MET A C 1
ATOM 2268 O O . MET A 1 306 ? 10.455 2.314 -1.366 1.00 77.69 306 MET A O 1
ATOM 2272 N N . MET A 1 307 ? 9.661 2.395 0.717 1.00 75.56 307 MET A N 1
ATOM 2273 C CA . MET A 1 307 ? 9.133 1.016 0.726 1.00 75.56 307 MET A CA 1
ATOM 2274 C C . MET A 1 307 ? 7.774 0.891 0.036 1.00 75.56 307 MET A C 1
ATOM 2276 O O . MET A 1 307 ? 7.430 -0.177 -0.454 1.00 75.56 307 MET A O 1
ATOM 2280 N N . LEU A 1 308 ? 6.984 1.965 0.056 1.00 74.25 308 LEU A N 1
ATOM 2281 C CA . LEU A 1 308 ? 5.567 1.958 -0.306 1.00 74.25 308 LEU A CA 1
ATOM 2282 C C . LEU A 1 308 ? 5.275 2.574 -1.675 1.00 74.25 308 LEU A C 1
ATOM 2284 O O . LEU A 1 308 ? 4.109 2.760 -2.027 1.00 74.25 308 LEU A O 1
ATOM 2288 N N . LYS A 1 309 ? 6.313 2.860 -2.454 1.00 72.81 309 LYS A N 1
ATOM 2289 C CA . LYS A 1 309 ? 6.218 3.441 -3.791 1.00 72.81 309 LYS A CA 1
ATOM 2290 C C . LYS A 1 309 ? 6.260 2.384 -4.886 1.00 72.81 309 LYS A C 1
ATOM 2292 O O . LYS A 1 309 ? 7.139 1.535 -4.849 1.00 72.81 309 LYS A O 1
ATOM 2297 N N . ASP A 1 310 ? 5.341 2.509 -5.850 1.00 59.47 310 ASP A N 1
ATOM 2298 C CA . ASP A 1 310 ? 5.279 1.667 -7.057 1.00 59.47 310 ASP A CA 1
ATOM 2299 C C . ASP A 1 310 ? 6.553 1.799 -7.866 1.00 59.47 310 ASP A C 1
ATOM 2301 O O . ASP A 1 310 ? 7.314 0.865 -8.082 1.00 59.47 310 ASP A O 1
ATOM 2305 N N . SER A 1 311 ? 6.784 3.039 -8.251 1.00 54.81 311 SER A N 1
ATOM 2306 C CA . SER A 1 311 ? 7.957 3.490 -8.943 1.00 54.81 311 SER A CA 1
ATOM 2307 C C . SER A 1 311 ? 8.169 4.937 -8.530 1.00 54.81 311 SER A C 1
ATOM 2309 O O . SER A 1 311 ? 7.230 5.694 -8.252 1.00 54.81 311 SER A O 1
ATOM 2311 N N . PHE A 1 312 ? 9.424 5.365 -8.486 1.00 56.94 312 PHE A N 1
ATOM 2312 C CA . PHE A 1 312 ? 9.688 6.789 -8.616 1.00 56.94 312 PHE A CA 1
ATOM 2313 C C . PHE A 1 312 ? 9.439 7.098 -10.077 1.00 56.94 312 PHE A C 1
ATOM 2315 O O . PHE A 1 312 ? 10.298 6.799 -10.898 1.00 56.94 312 PHE A O 1
ATOM 2322 N N . VAL A 1 313 ? 8.236 7.570 -10.413 1.00 45.53 313 VAL A N 1
ATOM 2323 C CA . VAL A 1 313 ? 7.857 7.727 -11.813 1.00 45.53 313 VAL A CA 1
ATOM 2324 C C . VAL A 1 313 ? 8.829 8.690 -12.487 1.00 45.53 313 VAL A C 1
ATOM 2326 O O . VAL A 1 313 ? 8.791 9.908 -12.301 1.00 45.53 313 VAL A O 1
ATOM 2329 N N . ILE A 1 314 ? 9.734 8.112 -13.267 1.00 47.31 314 ILE A N 1
ATOM 2330 C CA . ILE A 1 314 ? 10.578 8.807 -14.219 1.00 47.31 314 ILE A CA 1
ATOM 2331 C C . ILE A 1 314 ? 9.678 9.031 -15.427 1.00 47.31 314 ILE A C 1
ATOM 2333 O O . ILE A 1 314 ? 9.642 8.225 -16.355 1.00 47.31 314 ILE A O 1
ATOM 2337 N N . TYR A 1 315 ? 8.858 10.078 -15.372 1.00 42.31 315 TYR A N 1
ATOM 2338 C CA . TYR A 1 315 ? 8.108 10.494 -16.549 1.00 42.31 315 TYR A CA 1
ATOM 2339 C C . TYR A 1 315 ? 9.085 10.894 -17.662 1.00 42.31 315 TYR A C 1
ATOM 2341 O O . TYR A 1 315 ? 10.187 11.383 -17.396 1.00 42.31 315 TYR A O 1
ATOM 2349 N N . ASP A 1 316 ? 8.655 10.658 -18.903 1.00 41.16 316 ASP A N 1
ATOM 2350 C CA . ASP A 1 316 ? 9.327 11.075 -20.133 1.00 41.16 316 ASP A CA 1
ATOM 2351 C C . ASP A 1 316 ? 9.863 12.519 -20.036 1.00 41.16 316 ASP A C 1
ATOM 2353 O O . ASP A 1 316 ? 9.272 13.394 -19.396 1.00 41.16 316 ASP A O 1
ATOM 2357 N N . GLU A 1 317 ? 10.994 12.776 -20.697 1.00 40.34 317 GLU A N 1
ATOM 2358 C CA . GLU A 1 317 ? 11.763 14.027 -20.669 1.00 40.34 317 GLU A CA 1
ATOM 2359 C C . GLU A 1 317 ? 10.973 15.261 -21.184 1.00 40.34 317 GLU A C 1
ATOM 2361 O O . GLU A 1 317 ? 11.507 16.373 -21.237 1.00 40.34 317 GLU A O 1
ATOM 2366 N N . SER A 1 318 ? 9.695 15.100 -21.545 1.00 37.69 318 SER A N 1
ATOM 2367 C CA . SER A 1 318 ? 8.845 16.078 -22.223 1.00 37.69 318 SER A CA 1
ATOM 2368 C C . SER A 1 318 ? 8.016 17.018 -21.318 1.00 37.69 318 SER A C 1
ATOM 2370 O O . SER A 1 318 ? 7.435 17.974 -21.839 1.00 37.69 318 SER A O 1
ATOM 2372 N N . GLY A 1 319 ? 7.988 16.862 -19.984 1.00 37.84 319 GLY A N 1
ATOM 2373 C CA . GLY A 1 319 ? 7.047 17.607 -19.117 1.00 37.84 319 GLY A CA 1
ATOM 2374 C C . GLY A 1 319 ? 7.628 18.229 -17.839 1.00 37.84 319 GLY A C 1
ATOM 2375 O O . GLY A 1 319 ? 7.660 17.614 -16.782 1.00 37.84 319 GLY A O 1
ATOM 2376 N N . ALA A 1 320 ? 8.043 19.495 -17.912 1.00 40.41 320 ALA A N 1
ATOM 2377 C CA . ALA A 1 320 ? 8.822 20.212 -16.898 1.00 40.41 320 ALA A CA 1
ATOM 2378 C C . ALA A 1 320 ? 8.018 20.998 -15.826 1.00 40.41 320 ALA A C 1
ATOM 2380 O O . ALA A 1 320 ? 8.238 22.203 -15.684 1.00 40.41 320 ALA A O 1
ATOM 2381 N N . SER A 1 321 ? 7.134 20.380 -15.030 1.00 35.56 321 SER A N 1
ATOM 2382 C CA . SER A 1 321 ? 6.475 21.118 -13.918 1.00 35.56 321 SER A CA 1
ATOM 2383 C C . SER A 1 321 ? 6.547 20.521 -12.512 1.00 35.56 321 SER A C 1
ATOM 2385 O O . SER A 1 321 ? 6.283 21.264 -11.573 1.00 35.56 321 SER A O 1
ATOM 2387 N N . GLU A 1 322 ? 6.988 19.275 -12.320 1.00 40.56 322 GLU A N 1
ATOM 2388 C CA . GLU A 1 322 ? 7.086 18.666 -10.972 1.00 40.56 322 GLU A CA 1
ATOM 2389 C C . GLU A 1 322 ? 8.519 18.309 -10.540 1.00 40.56 322 GLU A C 1
ATOM 2391 O O . GLU A 1 322 ? 8.753 17.812 -9.438 1.00 40.56 322 GLU A O 1
ATOM 2396 N N . GLN A 1 323 ? 9.525 18.649 -11.356 1.00 38.81 323 GLN A N 1
ATOM 2397 C CA . GLN A 1 323 ? 10.942 18.407 -11.039 1.00 38.81 323 GLN A CA 1
ATOM 2398 C C . GLN A 1 323 ? 11.442 19.134 -9.774 1.00 38.81 323 GLN A C 1
ATOM 2400 O O . GLN A 1 323 ? 12.530 18.828 -9.293 1.00 38.81 323 GLN A O 1
ATOM 2405 N N . SER A 1 324 ? 10.678 20.083 -9.218 1.00 39.34 324 SER A N 1
ATOM 2406 C CA . SER A 1 324 ? 11.048 20.804 -7.996 1.00 39.34 324 SER A CA 1
ATOM 2407 C C . SER A 1 324 ? 10.604 20.144 -6.688 1.00 39.34 324 SER A C 1
ATOM 2409 O O . SER A 1 324 ? 10.985 20.637 -5.628 1.00 39.34 324 SER A O 1
ATOM 2411 N N . GLU A 1 325 ? 9.827 19.056 -6.722 1.00 45.31 325 GLU A N 1
ATOM 2412 C CA . GLU A 1 325 ? 9.298 18.444 -5.490 1.00 45.31 325 GLU A CA 1
ATOM 2413 C C . GLU A 1 325 ? 9.836 17.037 -5.173 1.00 45.31 325 GLU A C 1
ATOM 2415 O O . GLU A 1 325 ? 9.717 16.601 -4.030 1.00 45.31 325 GLU A O 1
ATOM 2420 N N . LEU A 1 326 ? 10.557 16.362 -6.082 1.00 53.84 326 LEU A N 1
ATOM 2421 C CA . LEU A 1 326 ? 11.035 14.978 -5.874 1.00 53.84 326 LEU A CA 1
ATOM 2422 C C . LEU A 1 326 ? 12.561 14.791 -5.700 1.00 53.84 326 LEU A C 1
ATOM 2424 O O . LEU A 1 326 ? 13.096 13.727 -6.003 1.00 53.84 326 LEU A O 1
ATOM 2428 N N . TYR A 1 327 ? 13.276 15.765 -5.126 1.00 55.69 327 TYR A N 1
ATOM 2429 C CA . TYR A 1 327 ? 14.744 15.720 -4.932 1.00 55.69 327 TYR A CA 1
ATOM 2430 C C . TYR A 1 327 ? 15.294 14.618 -3.995 1.00 55.69 327 TYR A C 1
ATOM 2432 O O . TYR A 1 327 ? 16.501 14.397 -3.973 1.00 55.69 327 TYR A O 1
ATOM 2440 N N . PHE A 1 328 ? 14.446 13.932 -3.223 1.00 61.53 328 PHE A N 1
ATOM 2441 C CA . PHE A 1 328 ? 14.854 12.947 -2.197 1.00 61.53 328 PHE A CA 1
ATOM 2442 C C . PHE A 1 328 ? 14.307 11.538 -2.440 1.00 61.53 328 PHE A C 1
ATOM 2444 O O . PHE A 1 328 ? 14.350 10.679 -1.569 1.00 61.53 328 PHE A O 1
ATOM 2451 N N . SER A 1 329 ? 13.727 11.330 -3.615 1.00 58.94 329 SER A N 1
ATOM 2452 C CA . SER A 1 329 ? 13.101 10.073 -4.013 1.00 58.94 329 SER A CA 1
ATOM 2453 C C . SER A 1 329 ? 14.120 9.044 -4.516 1.00 58.94 329 SER A C 1
ATOM 2455 O O . SER A 1 329 ? 13.930 7.844 -4.363 1.00 58.94 329 SER A O 1
ATOM 2457 N N . ASN A 1 330 ? 15.245 9.514 -5.054 1.00 71.31 330 ASN A N 1
ATOM 2458 C CA . ASN A 1 330 ? 16.332 8.686 -5.554 1.00 71.31 330 ASN A CA 1
ATOM 2459 C C . ASN A 1 330 ? 17.678 9.252 -5.070 1.00 71.31 330 ASN A C 1
ATOM 2461 O O . ASN A 1 330 ? 17.913 10.461 -5.152 1.00 71.31 330 ASN A O 1
ATOM 2465 N N . GLY A 1 331 ? 18.587 8.371 -4.638 1.00 79.19 331 GLY A N 1
ATOM 2466 C CA . GLY A 1 331 ? 19.966 8.709 -4.283 1.00 79.19 331 GLY A CA 1
ATOM 2467 C C . GLY A 1 331 ? 20.715 9.477 -5.380 1.00 79.19 331 GLY A C 1
ATOM 2468 O O . GLY A 1 331 ? 21.555 10.312 -5.052 1.00 79.19 331 GLY A O 1
ATOM 2469 N N . TYR A 1 332 ? 20.363 9.289 -6.662 1.00 84.31 332 TYR A N 1
ATOM 2470 C CA . TYR A 1 332 ? 20.890 10.086 -7.780 1.00 84.31 332 TYR A CA 1
ATOM 2471 C C . TYR A 1 332 ? 20.696 11.593 -7.549 1.00 84.31 332 TYR A C 1
ATOM 2473 O O . TYR A 1 332 ? 21.661 12.354 -7.591 1.00 84.31 332 TYR A O 1
ATOM 2481 N N . ALA A 1 333 ? 19.463 12.021 -7.256 1.00 80.69 333 ALA A N 1
ATOM 2482 C CA . ALA A 1 333 ? 19.121 13.433 -7.086 1.00 80.69 333 ALA A CA 1
ATOM 2483 C C . ALA A 1 333 ? 19.723 14.017 -5.799 1.00 80.69 333 ALA A C 1
ATOM 2485 O O . ALA A 1 333 ? 20.185 15.160 -5.791 1.00 80.69 333 ALA A O 1
ATOM 2486 N N . VAL A 1 334 ? 19.774 13.212 -4.731 1.00 84.19 334 VAL A N 1
ATOM 2487 C CA . VAL A 1 334 ? 20.418 13.592 -3.465 1.00 84.19 334 VAL A CA 1
ATOM 2488 C C . VAL A 1 334 ? 21.901 13.872 -3.698 1.00 84.19 334 VAL A C 1
ATOM 2490 O O . VAL A 1 334 ? 22.388 14.954 -3.366 1.00 84.19 334 VAL A O 1
ATOM 2493 N N . LEU A 1 335 ? 22.615 12.940 -4.334 1.00 88.25 335 LEU A N 1
ATOM 2494 C CA . LEU A 1 335 ? 24.043 13.095 -4.583 1.00 88.25 335 LEU A CA 1
ATOM 2495 C C . LEU A 1 335 ? 24.340 14.222 -5.580 1.00 88.25 335 LEU A C 1
ATOM 2497 O O . LEU A 1 335 ? 25.283 14.985 -5.370 1.00 88.25 335 LEU A O 1
ATOM 2501 N N . GLU A 1 336 ? 23.532 14.375 -6.631 1.00 85.94 336 GLU A N 1
ATOM 2502 C CA . GLU A 1 336 ? 23.663 15.473 -7.596 1.00 85.94 336 GLU A CA 1
ATOM 2503 C C . GLU A 1 336 ? 23.534 16.836 -6.904 1.00 85.94 336 GLU A C 1
ATOM 2505 O O . GLU A 1 336 ? 24.386 17.716 -7.079 1.00 85.94 336 GLU A O 1
ATOM 2510 N N . LYS A 1 337 ? 22.522 16.986 -6.040 1.00 83.12 337 LYS A N 1
ATOM 2511 C CA . LYS A 1 337 ? 22.314 18.184 -5.224 1.00 83.12 337 LYS A CA 1
ATOM 2512 C C . LYS A 1 337 ? 23.524 18.457 -4.322 1.00 83.12 337 LYS A C 1
ATOM 2514 O O . LYS A 1 337 ? 24.054 19.573 -4.348 1.00 83.12 337 LYS A O 1
ATOM 2519 N N . MET A 1 338 ? 24.016 17.451 -3.597 1.00 84.88 338 MET A N 1
ATOM 2520 C CA . MET A 1 338 ? 25.204 17.586 -2.742 1.00 84.88 338 MET A CA 1
ATOM 2521 C C . MET A 1 338 ? 26.446 18.011 -3.538 1.00 84.88 338 MET A C 1
ATOM 2523 O O . MET A 1 338 ? 27.125 18.969 -3.166 1.00 84.88 338 MET A O 1
ATOM 2527 N N . MET A 1 339 ? 26.716 17.358 -4.672 1.00 85.69 339 MET A N 1
ATOM 2528 C CA . MET A 1 339 ? 27.870 17.652 -5.531 1.00 85.69 339 MET A CA 1
ATOM 2529 C C . MET A 1 339 ? 27.783 19.031 -6.200 1.00 85.69 339 MET A C 1
ATOM 2531 O O . MET A 1 339 ? 28.814 19.626 -6.518 1.00 85.69 339 MET A O 1
ATOM 2535 N N . SER A 1 340 ? 26.576 19.577 -6.376 1.00 85.44 340 SER A N 1
ATOM 2536 C CA . SER A 1 340 ? 26.374 20.955 -6.844 1.00 85.44 340 SER A CA 1
ATOM 2537 C C . SER A 1 340 ? 26.700 22.022 -5.782 1.00 85.44 340 SER A C 1
ATOM 2539 O O . SER A 1 340 ? 26.786 23.209 -6.105 1.00 85.44 340 SER A O 1
ATOM 2541 N N . GLY A 1 341 ? 26.902 21.618 -4.521 1.00 81.00 341 GLY A N 1
ATOM 2542 C CA . GLY A 1 341 ? 27.160 22.509 -3.387 1.00 81.00 341 GLY A CA 1
ATOM 2543 C C . GLY A 1 341 ? 25.911 23.208 -2.841 1.00 81.00 341 GLY A C 1
ATOM 2544 O O . GLY A 1 341 ? 26.031 24.171 -2.083 1.00 81.00 341 GLY A O 1
ATOM 2545 N N . VAL A 1 342 ? 24.717 22.754 -3.230 1.00 74.06 342 VAL A N 1
ATOM 2546 C CA . VAL A 1 342 ? 23.429 23.321 -2.815 1.00 74.06 342 VAL A CA 1
ATOM 2547 C C . VAL A 1 342 ? 22.767 22.348 -1.841 1.00 74.06 342 VAL A C 1
ATOM 2549 O O . VAL A 1 342 ? 21.957 21.541 -2.259 1.00 74.06 342 VAL A O 1
ATOM 2552 N N . SER A 1 343 ? 23.095 22.397 -0.547 1.00 79.62 343 SER A N 1
ATOM 2553 C CA . SER A 1 343 ? 22.431 21.573 0.480 1.00 79.62 343 SER A CA 1
ATOM 2554 C C . SER A 1 343 ? 21.942 22.427 1.647 1.00 79.62 343 SER A C 1
ATOM 2556 O O . SER A 1 343 ? 22.691 23.234 2.197 1.00 79.62 343 SER A O 1
ATOM 2558 N N . ASP A 1 344 ? 20.676 22.234 2.018 1.00 80.19 344 ASP A N 1
ATOM 2559 C CA . ASP A 1 344 ? 20.054 22.885 3.175 1.00 80.19 344 ASP A CA 1
ATOM 2560 C C . ASP A 1 344 ? 20.307 22.094 4.471 1.00 80.19 344 ASP A C 1
ATOM 2562 O O . ASP A 1 344 ? 20.271 22.667 5.560 1.00 80.19 344 ASP A O 1
ATOM 2566 N N . ASN A 1 345 ? 20.578 20.786 4.359 1.00 88.56 345 ASN A N 1
ATOM 2567 C CA . ASN A 1 345 ? 20.878 19.891 5.475 1.00 88.56 345 ASN A CA 1
ATOM 2568 C C . ASN A 1 345 ? 21.840 18.764 5.028 1.00 88.56 345 ASN A C 1
ATOM 2570 O O . ASN A 1 345 ? 21.389 17.680 4.656 1.00 88.56 345 ASN A O 1
ATOM 2574 N N . PRO A 1 346 ? 23.166 18.987 5.085 1.00 90.12 346 PRO A N 1
ATOM 2575 C CA . PRO A 1 346 ? 24.146 18.022 4.584 1.00 90.12 346 PRO A CA 1
ATOM 2576 C C . PRO A 1 346 ? 24.188 16.721 5.398 1.00 90.12 346 PRO A C 1
ATOM 2578 O O . PRO A 1 346 ? 24.553 15.683 4.856 1.00 90.12 346 PRO A O 1
ATOM 2581 N N . VAL A 1 347 ? 23.784 16.747 6.675 1.00 93.69 347 VAL A N 1
ATOM 2582 C CA . VAL A 1 347 ? 23.691 15.538 7.511 1.00 93.69 347 VAL A CA 1
ATOM 2583 C C . VAL A 1 347 ? 22.589 14.615 6.992 1.00 93.69 347 VAL A C 1
ATOM 2585 O O . VAL A 1 347 ? 22.836 13.429 6.785 1.00 93.69 347 VAL A O 1
ATOM 2588 N N . LEU A 1 348 ? 21.400 15.167 6.721 1.00 92.25 348 LEU A N 1
ATOM 2589 C CA . LEU A 1 348 ? 20.291 14.421 6.121 1.00 92.25 348 LEU A CA 1
ATOM 2590 C C . LEU A 1 348 ? 20.698 13.822 4.769 1.00 92.25 348 LEU A C 1
ATOM 2592 O O . LEU A 1 348 ? 20.483 12.635 4.546 1.00 92.25 348 LEU A O 1
ATOM 2596 N N . ASP A 1 349 ? 21.323 14.615 3.897 1.00 90.75 349 ASP A N 1
ATOM 2597 C CA . ASP A 1 349 ? 21.694 14.168 2.550 1.00 90.75 349 ASP A CA 1
ATOM 2598 C C . ASP A 1 349 ? 22.743 13.033 2.578 1.00 90.75 349 ASP A C 1
ATOM 2600 O O . ASP A 1 349 ? 22.623 12.057 1.832 1.00 90.75 349 ASP A O 1
ATOM 2604 N N . VAL A 1 350 ? 23.735 13.107 3.480 1.00 93.88 350 VAL A N 1
ATOM 2605 C CA . VAL A 1 350 ? 24.717 12.026 3.709 1.00 93.88 350 VAL A CA 1
ATOM 2606 C C . VAL A 1 350 ? 24.023 10.739 4.153 1.00 93.88 350 VAL A C 1
ATOM 2608 O O . VAL A 1 350 ? 24.305 9.668 3.611 1.00 93.88 350 VAL A O 1
ATOM 2611 N N . MET A 1 351 ? 23.115 10.832 5.128 1.00 94.50 351 MET A N 1
ATOM 2612 C CA . MET A 1 351 ? 22.393 9.670 5.652 1.00 94.50 351 MET A CA 1
ATOM 2613 C C . MET A 1 351 ? 21.461 9.061 4.599 1.00 94.50 351 MET A C 1
ATOM 2615 O O . MET A 1 351 ? 21.416 7.840 4.468 1.00 94.50 351 MET A O 1
ATOM 2619 N N . LEU A 1 352 ? 20.798 9.887 3.785 1.00 90.62 352 LEU A N 1
ATOM 2620 C CA . LEU A 1 352 ? 19.987 9.418 2.662 1.00 90.62 352 LEU A CA 1
ATOM 2621 C C . LEU A 1 352 ? 20.834 8.700 1.606 1.00 90.62 352 LEU A C 1
ATOM 2623 O O . LEU A 1 352 ? 20.422 7.646 1.132 1.00 90.62 352 LEU A O 1
ATOM 2627 N N . CYS A 1 353 ? 22.034 9.192 1.270 1.00 90.69 353 CYS A N 1
ATOM 2628 C CA . CYS A 1 353 ? 22.935 8.465 0.367 1.00 90.69 353 CYS A CA 1
ATOM 2629 C C . CYS A 1 353 ? 23.264 7.062 0.909 1.00 90.69 353 CYS A C 1
ATOM 2631 O O . CYS A 1 353 ? 23.226 6.080 0.168 1.00 90.69 353 CYS A O 1
ATOM 2633 N N . LEU A 1 354 ? 23.563 6.942 2.204 1.00 91.62 354 LEU A N 1
ATOM 2634 C CA . LEU A 1 354 ? 23.838 5.642 2.825 1.00 91.62 354 LEU A CA 1
ATOM 2635 C C . LEU A 1 354 ? 22.617 4.710 2.747 1.00 91.62 354 LEU A C 1
ATOM 2637 O O . LEU A 1 354 ? 22.736 3.585 2.264 1.00 91.62 354 LEU A O 1
ATOM 2641 N N . MET A 1 355 ? 21.437 5.210 3.122 1.00 88.25 355 MET A N 1
ATOM 2642 C CA . MET A 1 355 ? 20.176 4.462 3.054 1.00 88.25 355 MET A CA 1
ATOM 2643 C C . MET A 1 355 ? 19.836 4.002 1.630 1.00 88.25 355 MET A C 1
ATOM 2645 O O . MET A 1 355 ? 19.499 2.840 1.404 1.00 88.25 355 MET A O 1
ATOM 2649 N N . HIS A 1 356 ? 19.986 4.884 0.637 1.00 83.56 356 HIS A N 1
ATOM 2650 C CA . HIS A 1 356 ? 19.745 4.545 -0.766 1.00 83.56 356 HIS A CA 1
ATOM 2651 C C . HIS A 1 356 ? 20.699 3.469 -1.287 1.00 83.56 356 HIS A C 1
ATOM 2653 O O . HIS A 1 356 ? 20.306 2.719 -2.175 1.00 83.56 356 HIS A O 1
ATOM 2659 N N . SER A 1 357 ? 21.916 3.372 -0.748 1.00 81.94 357 SER A N 1
ATOM 2660 C CA . SER A 1 357 ? 22.881 2.334 -1.128 1.00 81.94 357 SER A CA 1
ATOM 2661 C C . SER A 1 357 ? 22.576 0.981 -0.486 1.00 81.94 357 SER A C 1
ATOM 2663 O O . SER A 1 357 ? 22.805 -0.056 -1.112 1.00 81.94 357 SER A O 1
ATOM 2665 N N . GLY A 1 358 ? 22.078 1.003 0.755 1.00 74.88 358 GLY A N 1
ATOM 2666 C CA . GLY A 1 358 ? 21.842 -0.180 1.580 1.00 74.88 358 GLY A CA 1
ATOM 2667 C C . GLY A 1 358 ? 20.454 -0.809 1.475 1.00 74.88 358 GLY A C 1
ATOM 2668 O O . GLY A 1 358 ? 20.280 -1.895 1.998 1.00 74.88 358 GLY A O 1
ATOM 2669 N N . GLY A 1 359 ? 19.473 -0.164 0.838 1.00 75.50 359 GLY A N 1
ATOM 2670 C CA . GLY A 1 359 ? 18.106 -0.701 0.779 1.00 75.50 359 GLY A CA 1
ATOM 2671 C C . GLY A 1 359 ? 17.313 -0.473 2.073 1.00 75.50 359 GLY A C 1
ATOM 2672 O O . GLY A 1 359 ? 17.823 0.062 3.056 1.00 75.50 359 GLY A O 1
ATOM 2673 N N . THR A 1 360 ? 16.020 -0.803 2.072 1.00 72.19 360 THR A N 1
ATOM 2674 C CA . THR A 1 360 ? 15.071 -0.395 3.132 1.00 72.19 360 THR A CA 1
ATOM 2675 C C . THR A 1 360 ? 15.227 -1.151 4.437 1.00 72.19 360 THR A C 1
ATOM 2677 O O . THR A 1 360 ? 15.050 -0.561 5.502 1.00 72.19 360 THR A O 1
ATOM 2680 N N . GLU A 1 361 ? 15.574 -2.434 4.364 1.00 71.00 361 GLU A N 1
ATOM 2681 C CA . GLU A 1 361 ? 15.765 -3.280 5.543 1.00 71.00 361 GLU A CA 1
ATOM 2682 C C . GLU A 1 361 ? 17.003 -2.838 6.332 1.00 71.00 361 GLU A C 1
ATOM 2684 O O . GLU A 1 361 ? 16.901 -2.510 7.516 1.00 71.00 361 GLU A O 1
ATOM 2689 N N . LEU A 1 362 ? 18.150 -2.697 5.659 1.00 79.88 362 LEU A N 1
ATOM 2690 C CA . LEU A 1 362 ? 19.367 -2.184 6.295 1.00 79.88 362 LEU A CA 1
ATOM 2691 C C . LEU A 1 362 ? 19.223 -0.714 6.711 1.00 79.88 362 LEU A C 1
ATOM 2693 O O . LEU A 1 362 ? 19.844 -0.285 7.681 1.00 79.88 362 LEU A O 1
ATOM 2697 N N . SER A 1 363 ? 18.379 0.065 6.025 1.00 84.25 363 SER A N 1
ATOM 2698 C CA . SER A 1 363 ? 18.052 1.434 6.442 1.00 84.25 363 SER A CA 1
ATOM 2699 C C . SER A 1 363 ? 17.285 1.482 7.764 1.00 84.25 363 SER A C 1
ATOM 2701 O O . SER A 1 363 ? 17.560 2.364 8.578 1.00 84.25 363 SER A O 1
ATOM 2703 N N . ASN A 1 364 ? 16.371 0.538 8.016 1.00 80.62 364 ASN A N 1
ATOM 2704 C CA . ASN A 1 364 ? 15.703 0.420 9.317 1.00 80.62 364 ASN A CA 1
ATOM 2705 C C . ASN A 1 364 ? 16.719 0.119 10.423 1.00 80.62 364 ASN A C 1
ATOM 2707 O O . ASN A 1 364 ? 16.737 0.810 11.443 1.00 80.62 364 ASN A O 1
ATOM 2711 N N . ASP A 1 365 ? 17.607 -0.857 10.202 1.00 82.00 365 ASP A N 1
ATOM 2712 C CA . ASP A 1 365 ? 18.679 -1.174 11.150 1.00 82.00 365 ASP A CA 1
ATOM 2713 C C . ASP A 1 365 ? 19.577 0.049 11.399 1.00 82.00 365 ASP A C 1
ATOM 2715 O O . ASP A 1 365 ? 19.812 0.421 12.549 1.00 82.00 365 ASP A O 1
ATOM 2719 N N . PHE A 1 366 ? 19.988 0.752 10.341 1.00 88.88 366 PHE A N 1
ATOM 2720 C CA . PHE A 1 366 ? 20.793 1.969 10.435 1.00 88.88 366 PHE A CA 1
ATOM 2721 C C . PHE A 1 366 ? 20.127 3.067 11.280 1.00 88.88 366 PHE A C 1
ATOM 2723 O O . PHE A 1 366 ? 20.772 3.604 12.181 1.00 88.88 366 PHE A O 1
ATOM 2730 N N . ILE A 1 367 ? 18.847 3.382 11.040 1.00 90.06 367 ILE A N 1
ATOM 2731 C CA . ILE A 1 367 ? 18.108 4.408 11.801 1.00 90.06 367 ILE A CA 1
ATOM 2732 C C . ILE A 1 367 ? 17.951 3.985 13.269 1.00 90.06 367 ILE A C 1
ATOM 2734 O O . ILE A 1 367 ? 18.181 4.789 14.175 1.00 90.06 367 ILE A O 1
ATOM 2738 N N . SER A 1 368 ? 17.615 2.718 13.519 1.00 84.56 368 SER A N 1
ATOM 2739 C CA . SER A 1 368 ? 17.329 2.205 14.865 1.00 84.56 368 SER A CA 1
ATOM 2740 C C . SER A 1 368 ? 18.525 2.259 15.828 1.00 84.56 368 SER A C 1
ATOM 2742 O O . SER A 1 368 ? 18.348 2.282 17.049 1.00 84.56 368 SER A O 1
ATOM 2744 N N . ARG A 1 369 ? 19.753 2.310 15.293 1.00 86.50 369 ARG A N 1
ATOM 2745 C CA . ARG A 1 369 ? 21.006 2.340 16.065 1.00 86.50 369 ARG A CA 1
ATOM 2746 C C . ARG A 1 369 ? 21.294 3.694 16.719 1.00 86.50 369 ARG A C 1
ATOM 2748 O O . ARG A 1 369 ? 22.083 3.757 17.665 1.00 86.50 369 ARG A O 1
ATOM 2755 N N . PHE A 1 370 ? 20.656 4.776 16.273 1.00 88.25 370 PHE A N 1
ATOM 2756 C CA . PHE A 1 370 ? 20.859 6.106 16.850 1.00 88.25 370 PHE A CA 1
ATOM 2757 C C . PHE A 1 370 ? 20.078 6.265 18.162 1.00 88.25 370 PHE A C 1
ATOM 2759 O O . PHE A 1 370 ? 18.874 6.513 18.177 1.00 88.25 370 PHE A O 1
ATOM 2766 N N . THR A 1 371 ? 20.786 6.130 19.289 1.00 78.31 371 THR A N 1
ATOM 2767 C CA . THR A 1 371 ? 20.201 6.216 20.644 1.00 78.31 371 THR A CA 1
ATOM 2768 C C . THR A 1 371 ? 20.737 7.377 21.488 1.00 78.31 371 THR A C 1
ATOM 2770 O O . THR A 1 371 ? 20.101 7.757 22.472 1.00 78.31 371 THR A O 1
ATOM 2773 N N . SER A 1 372 ? 21.883 7.957 21.115 1.00 77.19 372 SER A N 1
ATOM 2774 C CA . SER A 1 372 ? 22.605 9.000 21.868 1.00 77.19 372 SER A CA 1
ATOM 2775 C C . SER A 1 372 ? 22.768 10.335 21.129 1.00 77.19 372 SER A C 1
ATOM 2777 O O . SER A 1 372 ? 23.439 11.231 21.644 1.00 77.19 372 SER A O 1
ATOM 2779 N N . GLY A 1 373 ? 22.134 10.479 19.963 1.00 83.31 373 GLY A N 1
ATOM 2780 C CA . GLY A 1 373 ? 22.252 11.632 19.067 1.00 83.31 373 GLY A CA 1
ATOM 2781 C C . GLY A 1 373 ? 22.754 11.231 17.683 1.00 83.31 373 GLY A C 1
ATOM 2782 O O . GLY A 1 373 ? 22.887 10.042 17.395 1.00 83.31 373 GLY A O 1
ATOM 2783 N N . VAL A 1 374 ? 22.972 12.231 16.826 1.00 91.94 374 VAL A N 1
ATOM 2784 C CA . VAL A 1 374 ? 23.537 12.061 15.482 1.00 91.94 374 VAL A CA 1
ATOM 2785 C C . VAL A 1 374 ? 24.763 12.963 15.316 1.00 91.94 374 VAL A C 1
ATOM 2787 O O . VAL A 1 374 ? 24.661 14.190 15.340 1.00 91.94 374 VAL A O 1
ATOM 2790 N N . ASN A 1 375 ? 25.936 12.365 15.102 1.00 92.31 375 ASN A N 1
ATOM 2791 C CA . ASN A 1 375 ? 27.163 13.072 14.724 1.00 92.31 375 ASN A CA 1
ATOM 2792 C C . ASN A 1 375 ? 27.982 12.289 13.681 1.00 92.31 375 ASN A C 1
ATOM 2794 O O . ASN A 1 375 ? 27.681 11.136 13.390 1.00 92.31 375 ASN A O 1
ATOM 2798 N N . ALA A 1 376 ? 29.019 12.907 13.110 1.00 93.56 376 ALA A N 1
ATOM 2799 C CA . ALA A 1 376 ? 29.777 12.325 12.003 1.00 93.56 376 ALA A CA 1
ATOM 2800 C C . ALA A 1 376 ? 30.475 10.988 12.339 1.00 93.56 376 ALA A C 1
ATOM 2802 O O . ALA A 1 376 ? 30.549 10.116 11.472 1.00 93.56 376 ALA A O 1
ATOM 2803 N N . GLU A 1 377 ? 30.954 10.804 13.577 1.00 90.69 377 GLU A N 1
ATOM 2804 C CA . GLU A 1 377 ? 31.530 9.529 14.037 1.00 90.69 377 GLU A CA 1
ATOM 2805 C C . GLU A 1 377 ? 30.430 8.468 14.187 1.00 90.69 377 GLU A C 1
ATOM 2807 O O . GLU A 1 377 ? 30.544 7.391 13.610 1.00 90.69 377 GLU A O 1
ATOM 2812 N N . GLU A 1 378 ? 29.312 8.800 14.847 1.00 91.94 378 GLU A N 1
ATOM 2813 C CA . GLU A 1 378 ? 28.166 7.884 15.003 1.00 91.94 378 GLU A CA 1
ATOM 2814 C C . GLU A 1 378 ? 27.570 7.454 13.651 1.00 91.94 378 GLU A C 1
ATOM 2816 O O . GLU A 1 378 ? 27.198 6.294 13.482 1.00 91.94 378 GLU A O 1
ATOM 2821 N N . ILE A 1 379 ? 27.504 8.359 12.665 1.00 94.25 379 ILE A N 1
ATOM 2822 C CA . ILE A 1 379 ? 27.056 8.029 11.303 1.00 94.25 379 ILE A CA 1
ATOM 2823 C C . ILE A 1 379 ? 27.997 7.003 10.666 1.00 94.25 379 ILE A C 1
ATOM 2825 O O . ILE A 1 379 ? 27.521 6.034 10.078 1.00 94.25 379 ILE A O 1
ATOM 2829 N N . ALA A 1 380 ? 29.316 7.196 10.775 1.00 92.31 380 ALA A N 1
ATOM 2830 C CA . ALA A 1 380 ? 30.294 6.273 10.204 1.00 92.31 380 ALA A CA 1
ATOM 2831 C C . ALA A 1 380 ? 30.244 4.894 10.880 1.00 92.31 380 ALA A C 1
ATOM 2833 O O . ALA A 1 380 ? 30.266 3.874 10.188 1.00 92.31 380 ALA A O 1
ATOM 2834 N N . ASP A 1 381 ? 30.123 4.871 12.207 1.00 89.25 381 ASP A N 1
ATOM 2835 C CA . ASP A 1 381 ? 30.061 3.646 13.001 1.00 89.25 381 ASP A CA 1
ATOM 2836 C C . ASP A 1 381 ? 28.798 2.837 12.687 1.00 89.25 381 ASP A C 1
ATOM 2838 O O . ASP A 1 381 ? 28.867 1.649 12.358 1.00 89.25 381 ASP A O 1
ATOM 2842 N N . ASN A 1 382 ? 27.638 3.497 12.686 1.00 91.12 382 ASN A N 1
ATOM 2843 C CA . ASN A 1 382 ? 26.373 2.844 12.365 1.00 91.12 382 ASN A CA 1
ATOM 2844 C C . ASN A 1 382 ? 26.310 2.408 10.897 1.00 91.12 382 ASN A C 1
ATOM 2846 O O . ASN A 1 382 ? 25.735 1.360 10.608 1.00 91.12 382 ASN A O 1
ATOM 2850 N N . ALA A 1 383 ? 26.927 3.153 9.972 1.00 90.12 383 ALA A N 1
ATOM 2851 C CA . ALA A 1 383 ? 26.994 2.764 8.566 1.00 90.12 383 ALA A CA 1
ATOM 2852 C C . ALA A 1 383 ? 27.839 1.501 8.358 1.00 90.12 383 ALA A C 1
ATOM 2854 O O . ALA A 1 383 ? 27.464 0.633 7.572 1.00 90.12 383 ALA A O 1
ATOM 2855 N N . ALA A 1 384 ? 28.954 1.358 9.075 1.00 88.62 384 ALA A N 1
ATOM 2856 C CA . ALA A 1 384 ? 29.738 0.131 9.015 1.00 88.62 384 ALA A CA 1
ATOM 2857 C C . ALA A 1 384 ? 29.004 -1.056 9.635 1.00 88.62 384 ALA A C 1
ATOM 2859 O O . ALA A 1 384 ? 29.051 -2.148 9.076 1.00 88.62 384 ALA A O 1
ATOM 2860 N N . ALA A 1 385 ? 28.297 -0.844 10.746 1.00 86.56 385 ALA A N 1
ATOM 2861 C CA . ALA A 1 385 ? 27.542 -1.902 11.406 1.00 86.56 385 ALA A CA 1
ATOM 2862 C C . ALA A 1 385 ? 26.339 -2.383 10.577 1.00 86.56 385 ALA A C 1
ATOM 2864 O O . ALA A 1 385 ? 26.120 -3.588 10.482 1.00 86.56 385 ALA A O 1
ATOM 2865 N N . ALA A 1 386 ? 25.579 -1.456 9.984 1.00 86.81 386 ALA A N 1
ATOM 2866 C CA . ALA A 1 386 ? 24.374 -1.774 9.220 1.00 86.81 386 ALA A CA 1
ATOM 2867 C C . ALA A 1 386 ? 24.692 -2.205 7.782 1.00 86.81 386 ALA A C 1
ATOM 2869 O O . ALA A 1 386 ? 24.164 -3.198 7.292 1.00 86.81 386 ALA A O 1
ATOM 2870 N N . PHE A 1 387 ? 25.580 -1.477 7.097 1.00 84.25 387 PHE A N 1
ATOM 2871 C CA . PHE A 1 387 ? 25.841 -1.689 5.673 1.00 84.25 387 PHE A CA 1
ATOM 2872 C C . PHE A 1 387 ? 27.150 -2.424 5.3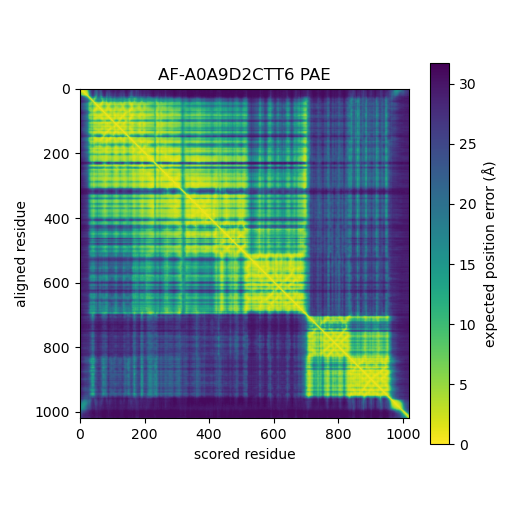91 1.00 84.25 387 PHE A C 1
ATOM 2874 O O . PHE A 1 387 ? 27.350 -2.843 4.257 1.00 84.25 387 PHE A O 1
ATOM 2881 N N . GLY A 1 388 ? 28.061 -2.581 6.358 1.00 86.75 388 GLY A N 1
ATOM 2882 C CA . GLY A 1 388 ? 29.357 -3.235 6.137 1.00 86.75 388 GLY A CA 1
ATOM 2883 C C . GLY A 1 388 ? 30.322 -2.419 5.269 1.00 86.75 388 GLY A C 1
ATOM 2884 O O . GLY A 1 388 ? 31.038 -2.996 4.448 1.00 86.75 388 GLY A O 1
ATOM 2885 N N . VAL A 1 389 ? 30.310 -1.085 5.391 1.00 87.44 389 VAL A N 1
ATOM 2886 C CA . VAL A 1 389 ? 31.133 -0.162 4.584 1.00 87.44 389 VAL A CA 1
ATOM 2887 C C . VAL A 1 389 ? 31.898 0.848 5.438 1.00 87.44 389 VAL A C 1
ATOM 2889 O O . VAL A 1 389 ? 31.455 1.243 6.511 1.00 87.44 389 VAL A O 1
ATOM 2892 N N . ASN A 1 390 ? 33.034 1.328 4.935 1.00 92.38 390 ASN A N 1
ATOM 2893 C CA . ASN A 1 390 ? 33.788 2.425 5.531 1.00 92.38 390 ASN A CA 1
ATOM 2894 C C . ASN A 1 390 ? 33.436 3.758 4.850 1.00 92.38 390 ASN A C 1
ATOM 2896 O O . ASN A 1 390 ? 33.966 4.080 3.787 1.00 92.38 390 ASN A O 1
ATOM 2900 N N . ALA A 1 391 ? 32.570 4.552 5.485 1.00 93.56 391 ALA A N 1
ATOM 2901 C CA . ALA A 1 391 ? 32.095 5.836 4.963 1.00 93.56 391 ALA A CA 1
ATOM 2902 C C . ALA A 1 391 ? 32.863 7.073 5.463 1.00 93.56 391 ALA A C 1
ATOM 2904 O O . ALA A 1 391 ? 32.492 8.197 5.118 1.00 93.56 391 ALA A O 1
ATOM 2905 N N . CYS A 1 392 ? 33.945 6.909 6.235 1.00 94.06 392 CYS A N 1
ATOM 2906 C CA . CYS A 1 392 ? 34.630 8.030 6.889 1.00 94.06 392 CYS A CA 1
ATOM 2907 C C . CYS A 1 392 ? 35.116 9.107 5.906 1.00 94.06 392 CYS A C 1
ATOM 2909 O O . CYS A 1 392 ? 34.995 10.295 6.202 1.00 94.06 392 CYS A O 1
ATOM 2911 N N . ALA A 1 393 ? 35.655 8.717 4.744 1.00 91.88 393 ALA A N 1
ATOM 2912 C CA . ALA A 1 393 ? 36.168 9.661 3.748 1.00 91.88 393 ALA A CA 1
ATOM 2913 C C . ALA A 1 393 ? 35.046 10.522 3.143 1.00 91.88 393 ALA A C 1
ATOM 2915 O O . ALA A 1 393 ? 35.153 11.748 3.130 1.00 91.88 393 ALA A O 1
ATOM 2916 N N . PHE A 1 394 ? 33.953 9.882 2.717 1.00 93.31 394 PHE A N 1
ATOM 2917 C CA . PHE A 1 394 ? 32.771 10.554 2.178 1.00 93.31 394 PHE A CA 1
ATOM 2918 C C . PHE A 1 394 ? 32.127 11.495 3.205 1.00 93.31 394 PHE A C 1
ATOM 2920 O O . PHE A 1 394 ? 31.892 12.666 2.910 1.00 93.31 394 PHE A O 1
ATOM 2927 N N . ILE A 1 395 ? 31.906 11.011 4.433 1.00 94.94 395 ILE A N 1
ATOM 2928 C CA . ILE A 1 395 ? 31.333 11.808 5.528 1.00 94.94 395 ILE A CA 1
ATOM 2929 C C . ILE A 1 395 ? 32.228 13.013 5.834 1.00 94.94 395 ILE A C 1
ATOM 2931 O O . ILE A 1 395 ? 31.726 14.124 6.002 1.00 94.94 395 ILE A O 1
ATOM 2935 N N . SER A 1 396 ? 33.551 12.816 5.859 1.00 94.12 396 SER A N 1
ATOM 2936 C CA . SER A 1 396 ? 34.483 13.898 6.179 1.00 94.12 396 SER A CA 1
ATOM 2937 C C . SER A 1 396 ? 34.476 15.016 5.144 1.00 94.12 396 SER A C 1
ATOM 2939 O O . SER A 1 396 ? 34.532 16.191 5.508 1.00 94.12 396 SER A O 1
ATOM 2941 N N . ASP A 1 397 ? 34.407 14.665 3.858 1.00 92.06 397 ASP A N 1
ATOM 2942 C CA . ASP A 1 397 ? 34.340 15.656 2.783 1.00 92.06 397 ASP A CA 1
ATOM 2943 C C . ASP A 1 397 ? 33.010 16.419 2.808 1.00 92.06 397 ASP A C 1
ATOM 2945 O O . ASP A 1 397 ? 32.999 17.647 2.729 1.00 92.06 397 ASP A O 1
ATOM 2949 N N . MET A 1 398 ? 31.895 15.704 2.993 1.00 91.88 398 MET A N 1
ATOM 2950 C CA . MET A 1 398 ? 30.555 16.294 2.923 1.00 91.88 398 MET A CA 1
ATOM 2951 C C . MET A 1 398 ? 30.179 17.124 4.149 1.00 91.88 398 MET A C 1
ATOM 2953 O O . MET A 1 398 ? 29.523 18.156 4.010 1.00 91.88 398 MET A O 1
ATOM 2957 N N . LEU A 1 399 ? 30.590 16.703 5.348 1.00 92.25 399 LEU A N 1
ATOM 2958 C CA . LEU A 1 399 ? 30.287 17.427 6.587 1.00 92.25 399 LEU A CA 1
ATOM 2959 C C . LEU A 1 399 ? 31.384 18.431 6.970 1.00 92.25 399 LEU A C 1
ATOM 2961 O O . LEU A 1 399 ? 31.158 19.302 7.808 1.00 92.25 399 LEU A O 1
ATOM 2965 N N . GLY A 1 400 ? 32.572 18.344 6.360 1.00 90.00 400 GLY A N 1
ATOM 2966 C CA . GLY A 1 400 ? 33.723 19.177 6.715 1.00 90.00 400 GLY A CA 1
ATOM 2967 C C . GLY A 1 400 ? 34.318 18.852 8.092 1.00 90.00 400 GLY A C 1
ATOM 2968 O O . GLY A 1 400 ? 35.070 19.659 8.648 1.00 90.00 400 GLY A O 1
ATOM 2969 N N . GLU A 1 401 ? 33.988 17.684 8.645 1.00 90.25 401 GLU A N 1
ATOM 2970 C CA . GLU A 1 401 ? 34.460 17.181 9.935 1.00 90.25 401 GLU A CA 1
ATOM 2971 C C . GLU A 1 401 ? 35.455 16.040 9.722 1.00 90.25 401 GLU A C 1
ATOM 2973 O O . GLU A 1 401 ? 35.279 15.204 8.851 1.00 90.25 401 GLU A O 1
ATOM 2978 N N . SER A 1 402 ? 36.539 15.985 10.495 1.00 91.31 402 SER A N 1
ATOM 2979 C CA . SER A 1 402 ? 37.541 14.928 10.317 1.00 91.31 402 SER A CA 1
ATOM 2980 C C . SER A 1 402 ? 37.098 13.647 11.020 1.00 91.31 402 SER A C 1
ATOM 2982 O O . SER A 1 402 ? 37.294 13.537 12.228 1.00 91.31 402 SER A O 1
ATOM 2984 N N . VAL A 1 403 ? 36.610 12.663 10.267 1.00 91.00 403 VAL A N 1
ATOM 2985 C CA . VAL A 1 403 ? 36.281 11.318 10.763 1.00 91.00 403 VAL A CA 1
ATOM 2986 C C . VAL A 1 403 ? 37.354 10.330 10.308 1.00 91.00 403 VAL A C 1
ATOM 2988 O O . VAL A 1 403 ? 37.747 10.312 9.141 1.00 91.00 403 VAL A O 1
ATOM 2991 N N . THR A 1 404 ? 37.855 9.497 11.221 1.00 86.12 404 THR A N 1
ATOM 2992 C CA . THR A 1 404 ? 38.875 8.485 10.903 1.00 86.12 404 THR A CA 1
ATOM 2993 C C . THR A 1 404 ? 38.399 7.083 11.268 1.00 86.12 404 THR A C 1
ATOM 2995 O O . THR A 1 404 ? 37.875 6.926 12.369 1.00 86.12 404 THR A O 1
ATOM 2998 N N . PRO A 1 405 ? 38.656 6.061 10.431 1.00 80.12 405 PRO A N 1
ATOM 2999 C CA . PRO A 1 405 ? 38.272 4.686 10.745 1.00 80.12 405 PRO A CA 1
ATOM 3000 C C . PRO A 1 405 ? 38.974 4.166 12.011 1.00 80.12 405 PRO A C 1
ATOM 3002 O O . PRO A 1 405 ? 40.188 4.331 12.163 1.00 80.12 405 PRO A O 1
ATOM 3005 N N . GLY A 1 406 ? 38.221 3.519 12.904 1.00 77.25 406 GLY A N 1
ATOM 3006 C CA . GLY A 1 406 ? 38.744 2.761 14.051 1.00 77.25 406 GLY A CA 1
ATOM 3007 C C . GLY A 1 406 ? 39.284 1.363 13.684 1.00 77.25 406 GLY A C 1
ATOM 3008 O O . GLY A 1 406 ? 39.440 1.027 12.512 1.00 77.25 406 GLY A O 1
ATOM 3009 N N . GLU A 1 407 ? 39.559 0.509 14.681 1.00 72.25 407 GLU A N 1
ATOM 3010 C CA . GLU A 1 407 ? 40.022 -0.878 14.440 1.00 72.25 407 GLU A CA 1
ATOM 3011 C C . GLU A 1 407 ? 38.924 -1.799 13.865 1.00 72.25 407 GLU A C 1
ATOM 3013 O O . GLU A 1 407 ? 39.239 -2.784 13.202 1.00 72.25 407 GLU A O 1
ATOM 3018 N N . GLU A 1 408 ? 37.649 -1.462 14.071 1.00 60.66 408 GLU A N 1
ATOM 3019 C CA . GLU A 1 408 ? 36.470 -2.253 13.673 1.00 60.66 408 GLU A CA 1
ATOM 3020 C C . GLU A 1 408 ? 36.214 -2.262 12.149 1.00 60.66 408 GLU A C 1
ATOM 3022 O O . GLU A 1 408 ? 35.514 -3.128 11.636 1.00 60.66 408 GLU A O 1
ATOM 3027 N N . TYR A 1 409 ? 36.870 -1.364 11.404 1.00 66.31 409 TYR A N 1
ATOM 3028 C CA . TYR A 1 409 ? 36.674 -1.129 9.964 1.00 66.31 409 TYR A CA 1
ATOM 3029 C C . TYR A 1 409 ? 37.786 -1.735 9.097 1.00 66.31 409 TYR A C 1
ATOM 3031 O O . TYR A 1 409 ? 37.849 -1.467 7.899 1.00 66.31 409 TYR A O 1
ATOM 3039 N N . ALA A 1 410 ? 38.712 -2.499 9.690 1.00 63.22 410 ALA A N 1
ATOM 3040 C CA . ALA A 1 410 ? 39.974 -2.879 9.047 1.00 63.22 410 ALA A CA 1
ATOM 3041 C C . ALA A 1 410 ? 39.812 -3.715 7.762 1.00 63.22 410 ALA A C 1
ATOM 3043 O O . ALA A 1 410 ? 40.722 -3.731 6.932 1.00 63.22 410 ALA A O 1
ATOM 3044 N N . GLU A 1 411 ? 38.674 -4.391 7.606 1.00 72.44 411 GLU A N 1
ATOM 3045 C CA . GLU A 1 411 ? 38.347 -5.220 6.440 1.00 72.44 411 GLU A CA 1
ATOM 3046 C C . GLU A 1 411 ? 37.177 -4.657 5.608 1.00 72.44 411 GLU A C 1
ATOM 3048 O O . GLU A 1 411 ? 36.827 -5.247 4.590 1.00 72.44 411 GLU A O 1
ATOM 3053 N N . ALA A 1 412 ? 36.586 -3.523 6.008 1.00 81.00 412 ALA A N 1
ATOM 3054 C CA . ALA A 1 412 ? 35.447 -2.927 5.312 1.00 81.00 412 ALA A CA 1
ATOM 3055 C C . ALA A 1 412 ? 35.890 -2.163 4.054 1.00 81.00 412 ALA A C 1
ATOM 3057 O O . ALA A 1 412 ? 36.870 -1.412 4.073 1.00 81.00 412 ALA A O 1
ATOM 3058 N N . GLU A 1 413 ? 35.141 -2.327 2.963 1.00 85.44 413 GLU A N 1
ATOM 3059 C CA . GLU A 1 413 ? 35.388 -1.605 1.714 1.00 85.44 413 GLU A CA 1
ATOM 3060 C C . GLU A 1 413 ? 35.068 -0.112 1.857 1.00 85.44 413 GLU A C 1
ATOM 3062 O O . GLU A 1 413 ? 34.135 0.276 2.565 1.00 85.44 413 GLU A O 1
ATOM 3067 N N . GLU A 1 414 ? 35.850 0.736 1.185 1.00 89.25 414 GLU A N 1
ATOM 3068 C CA . GLU A 1 414 ? 35.601 2.178 1.144 1.00 89.25 414 GLU A CA 1
ATOM 3069 C C . GLU A 1 414 ? 34.265 2.460 0.451 1.00 89.25 414 GLU A C 1
ATOM 3071 O O . GLU A 1 414 ? 34.018 2.011 -0.668 1.00 89.25 414 GLU A O 1
ATOM 3076 N N . TYR A 1 415 ? 33.404 3.213 1.127 1.00 91.19 415 TYR A N 1
ATOM 3077 C CA . TYR A 1 415 ? 32.111 3.602 0.595 1.00 91.19 415 TYR A CA 1
ATOM 3078 C C . TYR A 1 415 ? 32.268 4.737 -0.415 1.00 91.19 415 TYR A C 1
ATOM 3080 O O . TYR A 1 415 ? 32.719 5.835 -0.077 1.00 91.19 415 TYR A O 1
ATOM 3088 N N . ILE A 1 416 ? 31.831 4.480 -1.644 1.00 90.94 416 ILE A N 1
ATOM 3089 C CA . ILE A 1 416 ? 31.751 5.469 -2.713 1.00 90.94 416 ILE A CA 1
ATOM 3090 C C . ILE A 1 416 ? 30.296 5.499 -3.187 1.00 90.94 416 ILE A C 1
ATOM 3092 O O . ILE A 1 416 ? 29.830 4.505 -3.743 1.00 90.94 416 ILE A O 1
ATOM 3096 N N . PRO A 1 417 ? 29.571 6.614 -2.992 1.00 91.44 417 PRO A N 1
ATOM 3097 C CA . PRO A 1 417 ? 28.241 6.776 -3.561 1.00 91.44 417 PRO A CA 1
ATOM 3098 C C . PRO A 1 417 ? 28.258 6.639 -5.090 1.00 91.44 417 PRO A C 1
ATOM 3100 O O . PRO A 1 417 ? 28.926 7.409 -5.792 1.00 91.44 417 PRO A O 1
ATOM 3103 N N . VAL A 1 418 ? 27.497 5.668 -5.591 1.00 91.06 418 VAL A N 1
ATOM 3104 C CA . VAL A 1 418 ? 27.252 5.433 -7.017 1.00 91.06 418 VAL A CA 1
ATOM 3105 C C . VAL A 1 418 ? 25.758 5.248 -7.197 1.00 91.06 418 VAL A C 1
ATOM 3107 O O . VAL A 1 418 ? 25.190 4.290 -6.680 1.00 91.06 418 VAL A O 1
ATOM 3110 N N . PHE A 1 419 ? 25.124 6.156 -7.933 1.00 88.69 419 PHE A N 1
ATOM 3111 C CA . PHE A 1 419 ? 23.689 6.086 -8.185 1.00 88.69 419 PHE A CA 1
ATOM 3112 C C . PHE A 1 419 ? 23.390 6.224 -9.664 1.00 88.69 419 PHE A C 1
ATOM 3114 O O . PHE A 1 419 ? 23.930 7.099 -10.341 1.00 88.69 419 PHE A O 1
ATOM 3121 N N . ASN A 1 420 ? 22.484 5.383 -10.146 1.00 85.44 420 ASN A N 1
ATOM 3122 C CA . ASN A 1 420 ? 21.886 5.512 -11.460 1.00 85.44 420 ASN A CA 1
ATOM 3123 C C . ASN A 1 420 ? 20.422 5.932 -11.313 1.00 85.44 420 ASN A C 1
ATOM 3125 O O . ASN A 1 420 ? 19.719 5.496 -10.403 1.00 85.44 420 ASN A O 1
ATOM 3129 N N . TYR A 1 421 ? 19.979 6.794 -12.218 1.00 80.62 421 TYR A N 1
ATOM 3130 C CA . TYR A 1 421 ? 18.634 7.348 -12.207 1.00 80.62 421 TYR A CA 1
ATOM 3131 C C . TYR A 1 421 ? 17.529 6.282 -12.322 1.00 80.62 421 TYR A C 1
ATOM 3133 O O . TYR A 1 421 ? 16.491 6.444 -11.694 1.00 80.62 421 TYR A O 1
ATOM 3141 N N . TYR A 1 422 ? 17.769 5.184 -13.044 1.00 77.38 422 TYR A N 1
ATOM 3142 C CA . TYR A 1 422 ? 16.784 4.144 -13.371 1.00 77.38 422 TYR A CA 1
ATOM 3143 C C . TYR A 1 422 ? 16.786 2.929 -12.425 1.00 77.38 422 TYR A C 1
ATOM 3145 O O . TYR A 1 422 ? 15.973 2.029 -12.596 1.00 77.38 422 TYR A O 1
ATOM 3153 N N . THR A 1 423 ? 17.683 2.874 -11.435 1.00 76.38 423 THR A N 1
ATOM 3154 C CA . THR A 1 423 ? 17.856 1.702 -10.545 1.00 76.38 423 THR A CA 1
ATOM 3155 C C . THR A 1 423 ? 17.761 2.081 -9.069 1.00 76.38 423 THR A C 1
ATOM 3157 O O . THR A 1 423 ? 17.833 3.266 -8.732 1.00 76.38 423 THR A O 1
ATOM 3160 N N . ARG A 1 424 ? 17.651 1.093 -8.173 1.00 70.00 424 ARG A N 1
ATOM 3161 C CA . ARG A 1 424 ? 17.693 1.289 -6.715 1.00 70.00 424 ARG A CA 1
ATOM 3162 C C . ARG A 1 424 ? 18.749 0.411 -6.062 1.00 70.00 424 ARG A C 1
ATOM 3164 O O . ARG A 1 424 ? 18.819 -0.766 -6.384 1.00 70.00 424 ARG A O 1
ATOM 3171 N N . ALA A 1 425 ? 19.454 0.978 -5.075 1.00 65.56 425 ALA A N 1
ATOM 3172 C CA . ALA A 1 425 ? 20.406 0.293 -4.198 1.00 65.56 425 ALA A CA 1
ATOM 3173 C C . ALA A 1 425 ? 21.493 -0.512 -4.931 1.00 65.56 425 ALA A C 1
ATOM 3175 O O . ALA A 1 425 ? 21.477 -0.690 -6.143 1.00 65.56 425 ALA A O 1
ATOM 3176 N N . VAL A 1 426 ? 22.518 -0.924 -4.190 1.00 62.25 426 VAL A N 1
ATOM 3177 C CA . VAL A 1 426 ? 23.659 -1.665 -4.762 1.00 62.25 426 VAL A CA 1
ATOM 3178 C C . VAL A 1 426 ? 23.762 -3.072 -4.167 1.00 62.25 426 VAL A C 1
ATOM 3180 O O . VAL A 1 426 ? 24.439 -3.939 -4.710 1.00 62.25 426 VAL A O 1
ATOM 3183 N N . ARG A 1 427 ? 23.106 -3.315 -3.025 1.00 60.34 427 ARG A N 1
ATOM 3184 C CA . ARG A 1 427 ? 23.314 -4.530 -2.223 1.00 60.34 427 ARG A CA 1
ATOM 3185 C C . ARG A 1 427 ? 22.114 -5.468 -2.127 1.00 60.34 427 ARG A C 1
ATOM 3187 O O . ARG A 1 427 ? 22.344 -6.650 -1.906 1.00 60.34 427 ARG A O 1
ATOM 3194 N N . ASP A 1 428 ? 20.905 -4.982 -2.392 1.00 55.88 428 ASP A N 1
ATOM 3195 C CA . ASP A 1 428 ? 19.687 -5.795 -2.366 1.00 55.88 428 ASP A CA 1
ATOM 3196 C C . ASP A 1 428 ? 19.018 -5.794 -3.742 1.00 55.88 428 ASP A C 1
ATOM 3198 O O . ASP A 1 428 ? 18.895 -4.737 -4.367 1.00 55.88 428 ASP A O 1
ATOM 3202 N N . GLU A 1 429 ? 18.555 -6.966 -4.182 1.00 54.69 429 GLU A N 1
ATOM 3203 C CA . GLU A 1 429 ? 17.654 -7.133 -5.329 1.00 54.69 429 GLU A CA 1
ATOM 3204 C C . GLU A 1 429 ? 16.291 -6.512 -4.981 1.00 54.69 429 GLU A C 1
ATOM 3206 O O . GLU A 1 429 ? 15.352 -7.188 -4.569 1.00 54.69 429 GLU A O 1
ATOM 3211 N N . ASN A 1 430 ? 16.199 -5.184 -5.063 1.00 51.28 430 ASN A N 1
ATOM 3212 C CA . ASN A 1 430 ? 14.950 -4.461 -4.875 1.00 51.28 430 ASN A CA 1
ATOM 3213 C C . ASN A 1 430 ? 14.479 -3.890 -6.216 1.00 51.28 430 ASN A C 1
ATOM 3215 O O . ASN A 1 430 ? 14.848 -2.785 -6.613 1.00 51.28 430 ASN A O 1
ATOM 3219 N N . GLU A 1 431 ? 13.633 -4.664 -6.891 1.00 51.78 431 GLU A N 1
ATOM 3220 C CA . GLU A 1 431 ? 13.057 -4.380 -8.210 1.00 51.78 431 GLU A CA 1
ATOM 3221 C C . GLU A 1 431 ? 11.899 -3.357 -8.167 1.00 51.78 431 GLU A C 1
ATOM 3223 O O . GLU A 1 431 ? 11.114 -3.267 -9.097 1.00 51.78 431 GLU A O 1
ATOM 3228 N N . GLN A 1 432 ? 11.728 -2.573 -7.098 1.00 51.38 432 GLN A N 1
ATOM 3229 C CA . GLN A 1 432 ? 10.643 -1.574 -7.010 1.00 51.38 432 GLN A CA 1
ATOM 3230 C C . GLN A 1 432 ? 10.921 -0.271 -7.786 1.00 51.38 432 GLN A C 1
ATOM 3232 O O . GLN A 1 432 ? 10.115 0.651 -7.761 1.00 51.38 432 GLN A O 1
ATOM 3237 N N . ASN A 1 433 ? 12.063 -0.138 -8.468 1.00 53.12 433 ASN A N 1
ATOM 3238 C CA . ASN A 1 433 ? 12.281 0.984 -9.384 1.00 53.12 433 ASN A CA 1
ATOM 3239 C C . ASN A 1 433 ? 11.968 0.542 -10.810 1.00 53.12 433 ASN A C 1
ATOM 3241 O O . ASN A 1 433 ? 12.857 0.117 -11.545 1.00 53.12 433 ASN A O 1
ATOM 3245 N N . GLY A 1 434 ? 10.689 0.660 -11.159 1.00 56.31 434 GLY A N 1
ATOM 3246 C CA . GLY A 1 434 ? 10.164 0.408 -12.491 1.00 56.31 434 GLY A CA 1
ATOM 3247 C C . GLY A 1 434 ? 10.277 1.624 -13.410 1.00 56.31 434 GLY A C 1
ATOM 3248 O O . GLY A 1 434 ? 9.781 2.699 -13.074 1.00 56.31 434 GLY A O 1
ATOM 3249 N N . TYR A 1 435 ? 10.868 1.467 -14.593 1.00 64.06 435 TYR A N 1
ATOM 3250 C CA . TYR A 1 435 ? 10.585 2.361 -15.718 1.00 64.06 435 TYR A CA 1
ATOM 3251 C C . TYR A 1 435 ? 9.361 1.819 -16.467 1.00 64.06 435 TYR A C 1
ATOM 3253 O O . TYR A 1 435 ? 9.356 0.655 -16.862 1.00 64.06 435 TYR A O 1
ATOM 3261 N N . LYS A 1 436 ? 8.310 2.627 -16.651 1.00 70.81 436 LYS A N 1
ATOM 3262 C CA . LYS A 1 436 ? 7.096 2.173 -17.344 1.00 70.81 436 LYS A CA 1
ATOM 3263 C C . LYS A 1 436 ? 7.237 2.391 -18.849 1.00 70.81 436 LYS A C 1
ATOM 3265 O O . LYS A 1 436 ? 7.390 3.526 -19.294 1.00 70.81 436 LYS A O 1
ATOM 3270 N N . VAL A 1 437 ? 7.155 1.319 -19.632 1.00 74.12 437 VAL A N 1
ATOM 3271 C CA . VAL A 1 437 ? 7.254 1.366 -21.101 1.00 74.12 437 VAL A CA 1
ATOM 3272 C C . VAL A 1 437 ? 5.909 0.987 -21.699 1.00 74.12 437 VAL A C 1
ATOM 3274 O O . VAL A 1 437 ? 5.282 0.029 -21.251 1.00 74.12 437 VAL A O 1
ATOM 3277 N N . TYR A 1 438 ? 5.448 1.717 -22.712 1.00 76.62 438 TYR A N 1
ATOM 3278 C CA . TYR A 1 438 ? 4.274 1.289 -23.464 1.00 76.62 438 TYR A CA 1
ATOM 3279 C C . TYR A 1 438 ? 4.557 0.004 -24.240 1.00 76.62 438 TYR A C 1
ATOM 3281 O O . TYR A 1 438 ? 5.629 -0.177 -24.818 1.00 76.62 438 TYR A O 1
ATOM 3289 N N . ALA A 1 439 ? 3.586 -0.903 -24.248 1.00 78.44 439 ALA A N 1
ATOM 3290 C CA . ALA A 1 439 ? 3.720 -2.155 -24.974 1.00 78.44 439 ALA A CA 1
ATOM 3291 C C . ALA A 1 439 ? 4.012 -1.913 -26.458 1.00 78.44 439 ALA A C 1
ATOM 3293 O O . ALA A 1 439 ? 3.417 -1.044 -27.076 1.00 78.44 439 ALA A O 1
ATOM 3294 N N . GLY A 1 440 ? 4.963 -2.660 -27.025 1.00 74.75 440 GLY A N 1
ATOM 3295 C CA . GLY A 1 440 ? 5.359 -2.513 -28.427 1.00 74.75 440 GLY A CA 1
ATOM 3296 C C . GLY A 1 440 ? 6.253 -1.310 -28.752 1.00 74.75 440 GLY A C 1
ATOM 3297 O O . GLY A 1 440 ? 6.736 -1.236 -29.883 1.00 74.75 440 GLY A O 1
ATOM 3298 N N . ASP A 1 441 ? 6.537 -0.418 -27.798 1.00 77.44 441 ASP A N 1
ATOM 3299 C CA . ASP A 1 441 ? 7.524 0.644 -27.991 1.00 77.44 441 ASP A CA 1
ATOM 3300 C C . ASP A 1 441 ? 8.948 0.147 -27.739 1.00 77.44 441 ASP A C 1
ATOM 3302 O O . ASP A 1 441 ? 9.235 -0.601 -26.800 1.00 77.44 441 ASP A O 1
ATOM 3306 N N . THR A 1 442 ? 9.870 0.616 -28.580 1.00 79.25 442 THR A N 1
ATOM 3307 C CA . THR A 1 442 ? 11.303 0.527 -28.314 1.00 79.25 442 THR A CA 1
ATOM 3308 C C . THR A 1 442 ? 11.747 1.798 -27.600 1.00 79.25 442 THR A C 1
ATOM 3310 O O . THR A 1 442 ? 11.790 2.875 -28.196 1.00 79.25 442 THR A O 1
ATOM 3313 N N . HIS A 1 443 ? 12.133 1.664 -26.340 1.00 79.06 443 HIS A N 1
ATOM 3314 C CA . HIS A 1 443 ? 12.564 2.765 -25.495 1.00 79.06 443 HIS A CA 1
ATOM 3315 C C . HIS A 1 443 ? 14.094 2.830 -25.375 1.00 79.06 443 HIS A C 1
ATOM 3317 O O . HIS A 1 443 ? 14.744 1.803 -25.202 1.00 79.06 443 HIS A O 1
ATOM 3323 N N . TYR A 1 444 ? 14.678 4.028 -25.470 1.00 84.62 444 TYR A N 1
ATOM 3324 C CA . TYR A 1 444 ? 16.115 4.263 -25.286 1.00 84.62 444 TYR A CA 1
ATOM 3325 C C . TYR A 1 444 ? 16.436 4.604 -23.829 1.00 84.62 444 TYR A C 1
ATOM 3327 O O . TYR A 1 444 ? 15.842 5.521 -23.276 1.00 84.62 444 TYR A O 1
ATOM 3335 N N . VAL A 1 445 ? 17.436 3.942 -23.243 1.00 82.19 445 VAL A N 1
ATOM 3336 C CA . VAL A 1 445 ? 17.856 4.162 -21.853 1.00 82.19 445 VAL A CA 1
ATOM 3337 C C . VAL A 1 445 ? 19.329 4.583 -21.787 1.00 82.19 445 VAL A C 1
ATOM 3339 O O . VAL A 1 445 ? 20.239 3.799 -22.086 1.00 82.19 445 VAL A O 1
ATOM 3342 N N . ASP A 1 446 ? 19.580 5.823 -21.350 1.00 85.19 446 ASP A N 1
ATOM 3343 C CA . ASP A 1 446 ? 20.932 6.372 -21.162 1.00 85.19 446 ASP A CA 1
ATOM 3344 C C . ASP A 1 446 ? 21.485 6.078 -19.760 1.00 85.19 446 ASP A C 1
ATOM 3346 O O . ASP A 1 446 ? 21.579 6.947 -18.892 1.00 85.19 446 ASP A O 1
ATOM 3350 N N . PHE A 1 447 ? 21.895 4.835 -19.517 1.00 87.31 447 PHE A N 1
ATOM 3351 C CA . PHE A 1 447 ? 22.501 4.471 -18.234 1.00 87.31 447 PHE A CA 1
ATOM 3352 C C . PHE A 1 447 ? 23.798 5.234 -17.939 1.00 87.31 447 PHE A C 1
ATOM 3354 O O . PHE A 1 447 ? 24.058 5.593 -16.792 1.00 87.31 447 PHE A O 1
ATOM 3361 N N . ALA A 1 448 ? 24.634 5.481 -18.950 1.00 87.94 448 ALA A N 1
ATOM 3362 C CA . ALA A 1 448 ? 25.946 6.085 -18.739 1.00 87.94 448 ALA A CA 1
ATOM 3363 C C . ALA A 1 448 ? 25.833 7.567 -18.356 1.00 87.94 448 ALA A C 1
ATOM 3365 O O . ALA A 1 448 ? 26.474 7.997 -17.396 1.00 87.94 448 ALA A O 1
ATOM 3366 N N . GLY A 1 449 ? 25.022 8.336 -19.086 1.00 86.88 449 GLY A N 1
ATOM 3367 C CA . GLY A 1 449 ? 24.801 9.755 -18.819 1.00 86.88 449 GLY A CA 1
ATOM 3368 C C . GLY A 1 449 ? 23.941 10.015 -17.585 1.00 86.88 449 GLY A C 1
ATOM 3369 O O . GLY A 1 449 ? 24.076 11.073 -16.973 1.00 86.88 449 GLY A O 1
ATOM 3370 N N . LYS A 1 450 ? 23.118 9.045 -17.169 1.00 87.44 450 LYS A N 1
ATOM 3371 C CA . LYS A 1 450 ? 22.260 9.130 -15.975 1.00 87.44 450 LYS A CA 1
ATOM 3372 C C . LYS A 1 450 ? 22.819 8.367 -14.769 1.00 87.44 450 LYS A C 1
ATOM 3374 O O . LYS A 1 450 ? 22.068 7.938 -13.894 1.00 87.44 450 LYS A O 1
ATOM 3379 N N . THR A 1 451 ? 24.140 8.201 -14.705 1.00 89.56 451 THR A N 1
ATOM 3380 C CA . THR A 1 451 ? 24.846 7.682 -13.526 1.00 89.56 451 THR A CA 1
ATOM 3381 C C . THR A 1 451 ? 25.758 8.749 -12.939 1.00 89.56 451 THR A C 1
ATOM 3383 O O . THR A 1 451 ? 26.577 9.338 -13.645 1.00 89.56 451 THR A O 1
ATOM 3386 N N . ILE A 1 452 ? 25.664 8.951 -11.628 1.00 90.62 452 ILE A N 1
ATOM 3387 C CA . ILE A 1 452 ? 26.523 9.853 -10.869 1.00 90.62 452 ILE A CA 1
ATOM 3388 C C . ILE A 1 452 ? 27.443 9.058 -9.937 1.00 90.62 452 ILE A C 1
ATOM 3390 O O . ILE A 1 452 ? 27.026 8.108 -9.274 1.00 90.62 452 ILE A O 1
ATOM 3394 N N . VAL A 1 453 ? 28.721 9.442 -9.919 1.00 93.19 453 VAL A N 1
ATOM 3395 C CA . VAL A 1 453 ? 29.781 8.794 -9.136 1.00 93.19 453 VAL A CA 1
ATOM 3396 C C . VAL A 1 453 ? 30.481 9.856 -8.306 1.00 93.19 453 VAL A C 1
ATOM 3398 O O . VAL A 1 453 ? 31.077 10.789 -8.854 1.00 93.19 453 VAL A O 1
ATOM 3401 N N . TYR A 1 454 ? 30.455 9.706 -6.987 1.00 93.25 454 TYR A N 1
ATOM 3402 C CA . TYR A 1 454 ? 31.175 10.619 -6.113 1.00 93.25 454 TYR A CA 1
ATOM 3403 C C . TYR A 1 454 ? 32.697 10.481 -6.305 1.00 93.25 454 TYR A C 1
ATOM 3405 O O . TYR A 1 454 ? 33.260 9.392 -6.215 1.00 93.25 454 TYR A O 1
ATOM 3413 N N . GLY A 1 455 ? 33.376 11.595 -6.603 1.00 89.88 455 GLY A N 1
ATOM 3414 C CA . GLY A 1 455 ? 34.836 11.634 -6.761 1.00 89.88 455 GLY A CA 1
ATOM 3415 C C . GLY A 1 455 ? 35.394 10.863 -7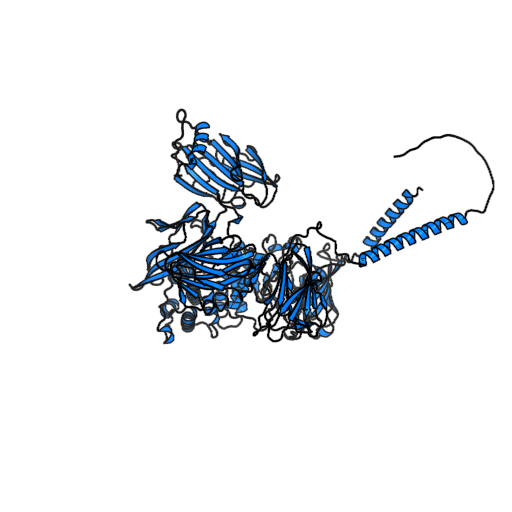.970 1.00 89.88 455 GLY A C 1
ATOM 3416 O O . GLY A 1 455 ? 36.612 10.687 -8.063 1.00 89.88 455 GLY A O 1
ATOM 3417 N N . GLY A 1 456 ? 34.541 10.415 -8.897 1.00 92.06 456 GLY A N 1
ATOM 3418 C CA . GLY A 1 456 ? 34.930 9.537 -10.002 1.00 92.06 456 GLY A CA 1
ATOM 3419 C C . GLY A 1 456 ? 34.165 9.760 -11.298 1.00 92.06 456 GLY A C 1
ATOM 3420 O O . GLY A 1 456 ? 33.564 10.806 -11.529 1.00 92.06 456 GLY A O 1
ATOM 3421 N N . SER A 1 457 ? 34.233 8.760 -12.176 1.00 93.56 457 SER A N 1
ATOM 3422 C CA . SER A 1 457 ? 33.532 8.757 -13.463 1.00 93.56 457 SER A CA 1
ATOM 3423 C C . SER A 1 457 ? 33.135 7.349 -13.892 1.00 93.56 457 SER A C 1
ATOM 3425 O O . SER A 1 457 ? 33.762 6.370 -13.486 1.00 93.56 457 SER A O 1
ATOM 3427 N N . VAL A 1 458 ? 32.115 7.254 -14.743 1.00 94.12 458 VAL A N 1
ATOM 3428 C CA . VAL A 1 458 ? 31.707 6.004 -15.392 1.00 94.12 458 VAL A CA 1
ATOM 3429 C C . VAL A 1 458 ? 32.657 5.691 -16.546 1.00 94.12 458 VAL A C 1
ATOM 3431 O O . VAL A 1 458 ? 32.935 6.543 -17.389 1.00 94.12 458 VAL A O 1
ATOM 3434 N N . THR A 1 459 ? 33.148 4.455 -16.606 1.00 94.44 459 THR A N 1
ATOM 3435 C CA . THR A 1 459 ? 34.035 3.967 -17.676 1.00 94.44 459 THR A CA 1
ATOM 3436 C C . THR A 1 459 ? 33.496 2.745 -18.420 1.00 94.44 459 THR A C 1
ATOM 3438 O O . THR A 1 459 ? 34.063 2.373 -19.449 1.00 94.44 459 THR A O 1
ATOM 3441 N N . GLY A 1 460 ? 32.407 2.139 -17.940 1.00 91.75 460 GLY A N 1
ATOM 3442 C CA . GLY A 1 460 ? 31.746 1.002 -18.575 1.00 91.75 460 GLY A CA 1
ATOM 3443 C C . GLY A 1 460 ? 30.333 0.785 -18.037 1.00 91.75 460 GLY A C 1
ATOM 3444 O O . GLY A 1 460 ? 30.060 1.115 -16.887 1.00 91.75 460 GLY A O 1
ATOM 3445 N N . ILE A 1 461 ? 29.458 0.245 -18.891 1.00 92.50 461 ILE A N 1
ATOM 3446 C CA . ILE A 1 461 ? 28.084 -0.152 -18.564 1.00 92.50 461 ILE A CA 1
ATOM 3447 C C . ILE A 1 461 ? 27.782 -1.499 -19.229 1.00 92.50 461 ILE A C 1
ATOM 3449 O O . ILE A 1 461 ? 27.964 -1.647 -20.451 1.00 92.50 461 ILE A O 1
ATOM 3453 N N . SER A 1 462 ? 27.241 -2.436 -18.458 1.00 91.81 462 SER A N 1
ATOM 3454 C CA . SER A 1 462 ? 26.572 -3.642 -18.954 1.00 91.81 462 SER A CA 1
ATOM 3455 C C . SER A 1 462 ? 25.205 -3.811 -18.305 1.00 91.81 462 SER A C 1
ATOM 3457 O O . SER A 1 462 ? 25.035 -3.495 -17.134 1.00 91.81 462 SER A O 1
ATOM 3459 N N . VAL A 1 463 ? 24.252 -4.298 -19.094 1.00 89.44 463 VAL A N 1
ATOM 3460 C CA . VAL A 1 463 ? 22.890 -4.610 -18.659 1.00 89.44 463 VAL A CA 1
ATOM 3461 C C . VAL A 1 463 ? 22.654 -6.088 -18.928 1.00 89.44 463 VAL A C 1
ATOM 3463 O O . VAL A 1 463 ? 22.937 -6.557 -20.034 1.00 89.44 463 VAL A O 1
ATOM 3466 N N . GLU A 1 464 ? 22.162 -6.800 -17.926 1.00 85.56 464 GLU A N 1
ATOM 3467 C CA . GLU A 1 464 ? 21.728 -8.193 -18.018 1.00 85.56 464 GLU A CA 1
ATOM 3468 C C . GLU A 1 464 ? 20.245 -8.243 -17.636 1.00 85.56 464 GLU A C 1
ATOM 3470 O O . GLU A 1 464 ? 19.867 -7.719 -16.598 1.00 85.56 464 GLU A O 1
ATOM 3475 N N . GLY A 1 465 ? 19.389 -8.809 -18.484 1.00 75.25 465 GLY A N 1
ATOM 3476 C CA . GLY A 1 465 ? 17.937 -8.833 -18.279 1.00 75.25 465 GLY A CA 1
ATOM 3477 C C . GLY A 1 465 ? 17.303 -10.000 -19.023 1.00 75.25 465 GLY A C 1
ATOM 3478 O O . GLY A 1 465 ? 17.949 -10.604 -19.889 1.00 75.25 465 GLY A O 1
ATOM 3479 N N . SER A 1 466 ? 16.071 -10.353 -18.655 1.00 63.25 466 SER A N 1
ATOM 3480 C CA . SER A 1 466 ? 15.502 -11.639 -19.049 1.00 63.25 466 SER A CA 1
ATOM 3481 C C . SER A 1 466 ? 15.070 -11.681 -20.518 1.00 63.25 466 SER A C 1
ATOM 3483 O O . SER A 1 466 ? 15.244 -12.737 -21.123 1.00 63.25 466 SER A O 1
ATOM 3485 N N . ASN A 1 467 ? 14.641 -10.555 -21.124 1.00 68.12 467 ASN A N 1
ATOM 3486 C CA . ASN A 1 467 ? 14.408 -10.380 -22.571 1.00 68.12 467 ASN A CA 1
ATOM 3487 C C . ASN A 1 467 ? 14.440 -8.883 -23.001 1.00 68.12 467 ASN A C 1
ATOM 3489 O O . ASN A 1 467 ? 14.745 -7.999 -22.213 1.00 68.12 467 ASN A O 1
ATOM 3493 N N . GLY A 1 468 ? 14.197 -8.572 -24.283 1.00 75.31 468 GLY A N 1
ATOM 3494 C CA . GLY A 1 468 ? 13.875 -7.207 -24.759 1.00 75.31 468 GLY A CA 1
ATOM 3495 C C . GLY A 1 468 ? 15.026 -6.194 -24.895 1.00 75.31 468 GLY A C 1
ATOM 3496 O O . GLY A 1 468 ? 14.880 -5.215 -25.632 1.00 75.31 468 GLY A O 1
ATOM 3497 N N . TRP A 1 469 ? 16.173 -6.426 -24.250 1.00 86.00 469 TRP A N 1
ATOM 3498 C CA . TRP A 1 469 ? 17.326 -5.520 -24.289 1.00 86.00 469 TRP A CA 1
ATOM 3499 C C . TRP A 1 469 ? 18.204 -5.684 -25.537 1.00 86.00 469 TRP A C 1
ATOM 3501 O O . TRP A 1 469 ? 18.706 -6.763 -25.851 1.00 86.00 469 TRP A O 1
ATOM 3511 N N . GLU A 1 470 ? 18.489 -4.566 -26.199 1.00 88.00 470 GLU A N 1
ATOM 3512 C CA . GLU A 1 470 ? 19.412 -4.457 -27.324 1.00 88.00 470 GLU A CA 1
ATOM 3513 C C . GLU A 1 470 ? 20.466 -3.379 -27.037 1.00 88.00 470 GLU A C 1
ATOM 3515 O O . GLU A 1 470 ? 20.146 -2.223 -26.760 1.00 88.00 470 GLU A O 1
ATOM 3520 N N . LYS A 1 471 ? 21.751 -3.728 -27.152 1.00 87.31 471 LYS A N 1
ATOM 3521 C CA . LYS A 1 471 ? 22.842 -2.748 -27.098 1.00 87.31 471 LYS A CA 1
ATOM 3522 C C . LYS A 1 471 ? 23.120 -2.180 -28.489 1.00 87.31 471 LYS A C 1
ATOM 3524 O O . LYS A 1 471 ? 23.481 -2.932 -29.395 1.00 87.31 471 LYS A O 1
ATOM 3529 N N . ARG A 1 472 ? 23.048 -0.857 -28.626 1.00 87.50 472 ARG A N 1
ATOM 3530 C CA . ARG A 1 472 ? 23.433 -0.102 -29.831 1.00 87.50 472 ARG A CA 1
ATOM 3531 C C . ARG A 1 472 ? 24.658 0.782 -29.550 1.00 87.50 472 ARG A C 1
ATOM 3533 O O . ARG A 1 472 ? 25.192 0.785 -28.440 1.00 87.50 472 ARG A O 1
ATOM 3540 N N . ASP A 1 473 ? 25.149 1.495 -30.566 1.00 80.12 473 ASP A N 1
ATOM 3541 C CA . ASP A 1 473 ? 26.361 2.333 -30.462 1.00 80.12 473 ASP A CA 1
ATOM 3542 C C . ASP A 1 473 ? 26.194 3.526 -29.499 1.00 80.12 473 ASP A C 1
ATOM 3544 O O . ASP A 1 473 ? 27.177 4.028 -28.951 1.00 80.12 473 ASP A O 1
ATOM 3548 N N . ASP A 1 474 ? 24.958 3.979 -29.302 1.00 78.19 474 ASP A N 1
ATOM 3549 C CA . ASP A 1 474 ? 24.551 5.154 -28.529 1.00 78.19 474 ASP A CA 1
ATOM 3550 C C . ASP A 1 474 ? 23.921 4.821 -27.164 1.00 78.19 474 ASP A C 1
ATOM 3552 O O . ASP A 1 474 ? 23.696 5.729 -26.367 1.00 78.19 474 ASP A O 1
ATOM 3556 N N . GLY A 1 475 ? 23.680 3.543 -26.849 1.00 82.12 475 GLY A N 1
ATOM 3557 C CA . GLY A 1 475 ? 23.208 3.097 -25.533 1.00 82.12 475 GLY A CA 1
ATOM 3558 C C . GLY A 1 475 ? 22.416 1.792 -25.583 1.00 82.12 475 GLY A C 1
ATOM 3559 O O . GLY A 1 475 ? 22.651 0.948 -26.450 1.00 82.12 475 GLY A O 1
ATOM 3560 N N . TYR A 1 476 ? 21.510 1.608 -24.624 1.00 88.12 476 TYR A N 1
ATOM 3561 C CA . TYR A 1 476 ? 20.670 0.415 -24.523 1.00 88.12 476 TYR A CA 1
ATOM 3562 C C . TYR A 1 476 ? 19.237 0.751 -24.914 1.00 88.12 476 TYR A C 1
ATOM 3564 O O . TYR A 1 476 ? 18.737 1.826 -24.600 1.00 88.12 476 TYR A O 1
ATOM 3572 N N . TYR A 1 477 ? 18.593 -0.175 -25.609 1.00 87.12 477 TYR A N 1
ATOM 3573 C CA . TYR A 1 477 ? 17.205 -0.069 -26.014 1.00 87.12 477 TYR A CA 1
ATOM 3574 C C . TYR A 1 477 ? 16.432 -1.241 -25.430 1.00 87.12 477 TYR A C 1
ATOM 3576 O O . TYR A 1 477 ? 16.899 -2.375 -25.502 1.00 87.12 477 TYR A O 1
ATOM 3584 N N . TYR A 1 478 ? 15.262 -0.967 -24.875 1.00 84.88 478 TYR A N 1
ATOM 3585 C CA . TYR A 1 478 ? 14.344 -1.981 -24.384 1.00 84.88 478 TYR A CA 1
ATOM 3586 C C . TYR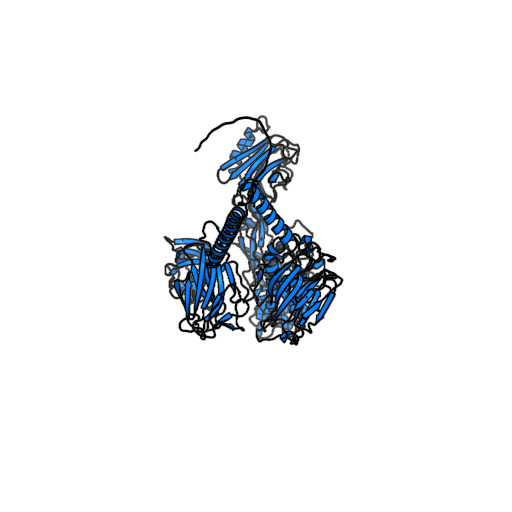 A 1 478 ? 13.106 -2.009 -25.268 1.00 84.88 478 TYR A C 1
ATOM 3588 O O . TYR A 1 478 ? 12.502 -0.968 -25.510 1.00 84.88 478 TYR A O 1
ATOM 3596 N N . THR A 1 479 ? 12.732 -3.183 -25.771 1.00 78.81 479 THR A N 1
ATOM 3597 C CA . THR A 1 479 ? 11.454 -3.375 -26.468 1.00 78.81 479 THR A CA 1
ATOM 3598 C C . THR A 1 479 ? 10.582 -4.300 -25.648 1.00 78.81 479 THR A C 1
ATOM 3600 O O . THR A 1 479 ? 10.931 -5.465 -25.451 1.00 78.81 479 THR A O 1
ATOM 3603 N N . ALA A 1 480 ? 9.448 -3.779 -25.193 1.00 72.38 480 ALA A N 1
ATOM 3604 C CA . ALA A 1 480 ? 8.536 -4.545 -24.371 1.00 72.38 480 ALA A CA 1
ATOM 3605 C C . ALA A 1 480 ? 7.702 -5.509 -25.227 1.00 72.38 480 ALA A C 1
ATOM 3607 O O . ALA A 1 480 ? 7.018 -5.096 -26.169 1.00 72.38 480 ALA A O 1
ATOM 3608 N N . LEU A 1 481 ? 7.764 -6.800 -24.900 1.00 66.69 481 LEU A N 1
ATOM 3609 C CA . LEU A 1 481 ? 7.014 -7.858 -25.578 1.00 66.69 481 LEU A CA 1
ATOM 3610 C C . LEU A 1 481 ? 5.736 -8.167 -24.790 1.00 66.69 481 LEU A C 1
ATOM 3612 O O . LEU A 1 481 ? 5.766 -8.232 -23.566 1.00 66.69 481 LEU A O 1
ATOM 3616 N N . SER A 1 482 ? 4.623 -8.421 -25.483 1.00 60.78 482 SER A N 1
ATOM 3617 C CA . SER A 1 482 ? 3.298 -8.665 -24.878 1.00 60.78 482 SER A CA 1
ATOM 3618 C C . SER A 1 482 ? 3.226 -9.882 -23.942 1.00 60.78 482 SER A C 1
ATOM 3620 O O . SER A 1 482 ? 2.234 -10.067 -23.247 1.00 60.78 482 SER A O 1
ATOM 3622 N N . GLU A 1 483 ? 4.244 -10.741 -23.952 1.00 59.44 483 GLU A N 1
ATOM 3623 C CA . GLU A 1 483 ? 4.336 -11.951 -23.130 1.00 59.44 483 GLU A CA 1
ATOM 3624 C C . GLU A 1 483 ? 4.939 -11.714 -21.736 1.00 59.44 483 GLU A C 1
ATOM 3626 O O . GLU A 1 483 ? 4.727 -12.540 -20.853 1.00 59.44 483 GLU A O 1
ATOM 3631 N N . ASN A 1 484 ? 5.623 -10.582 -21.515 1.00 59.56 484 ASN A N 1
ATOM 3632 C CA . ASN A 1 484 ? 6.225 -10.224 -20.230 1.00 59.56 484 ASN A CA 1
ATOM 3633 C C . ASN A 1 484 ? 5.736 -8.835 -19.801 1.00 59.56 484 ASN A C 1
ATOM 3635 O O . ASN A 1 484 ? 6.111 -7.819 -20.379 1.00 59.56 484 ASN A O 1
ATOM 3639 N N . VAL A 1 485 ? 4.889 -8.794 -18.773 1.00 63.06 485 VAL A N 1
ATOM 3640 C CA . VAL A 1 485 ? 4.331 -7.543 -18.221 1.00 63.06 485 VAL A CA 1
ATOM 3641 C C . VAL A 1 485 ? 5.265 -6.858 -17.216 1.00 63.06 485 VAL A C 1
ATOM 3643 O O . VAL A 1 485 ? 5.036 -5.707 -16.842 1.00 63.06 485 VAL A O 1
ATOM 3646 N N . ARG A 1 486 ? 6.329 -7.560 -16.809 1.00 68.50 486 ARG A N 1
ATOM 3647 C CA . ARG A 1 486 ? 7.407 -7.089 -15.942 1.00 68.50 486 ARG A CA 1
ATOM 3648 C C . ARG A 1 486 ? 8.727 -7.729 -16.362 1.00 68.50 486 ARG A C 1
ATOM 3650 O O . ARG A 1 486 ? 8.735 -8.914 -16.697 1.00 68.50 486 ARG A O 1
ATOM 3657 N N . ASP A 1 487 ? 9.814 -6.966 -16.339 1.00 72.81 487 ASP A N 1
ATOM 3658 C CA . ASP A 1 487 ? 11.156 -7.454 -16.662 1.00 72.81 487 ASP A CA 1
ATOM 3659 C C . ASP A 1 487 ? 12.207 -6.780 -15.775 1.00 72.81 487 ASP A C 1
ATOM 3661 O O . ASP A 1 487 ? 12.504 -5.590 -15.914 1.00 72.81 487 ASP A O 1
ATOM 3665 N N . GLY A 1 488 ? 12.777 -7.565 -14.863 1.00 77.38 488 GLY A N 1
ATOM 3666 C CA . GLY A 1 488 ? 13.901 -7.151 -14.037 1.00 77.38 488 GLY A CA 1
ATOM 3667 C C . GLY A 1 488 ? 15.201 -7.123 -14.840 1.00 77.38 488 GLY A C 1
ATOM 3668 O O . GLY A 1 488 ? 15.446 -7.954 -15.722 1.00 77.38 488 GLY A O 1
ATOM 3669 N N . TYR A 1 489 ? 16.074 -6.172 -14.522 1.00 80.25 489 TYR A N 1
ATOM 3670 C CA . TYR A 1 489 ? 17.407 -6.099 -15.102 1.00 80.25 489 TYR A CA 1
ATOM 3671 C C . TYR A 1 489 ? 18.465 -5.724 -14.065 1.00 80.25 489 TYR A C 1
ATOM 3673 O O . TYR A 1 489 ? 18.257 -4.935 -13.142 1.00 80.25 489 TYR A O 1
ATOM 3681 N N . THR A 1 490 ? 19.653 -6.281 -14.254 1.00 86.31 490 THR A N 1
ATOM 3682 C CA . THR A 1 490 ? 20.863 -5.956 -13.511 1.00 86.31 490 THR A CA 1
ATOM 3683 C C . THR A 1 490 ? 21.698 -4.968 -14.315 1.00 86.31 490 THR A C 1
ATOM 3685 O O . THR A 1 490 ? 22.054 -5.217 -15.469 1.00 86.31 490 THR A O 1
ATOM 3688 N N . LEU A 1 491 ? 22.036 -3.841 -13.697 1.00 88.00 491 LEU A N 1
ATOM 3689 C CA . LEU A 1 491 ? 22.941 -2.835 -14.230 1.00 88.00 491 LEU A CA 1
ATOM 3690 C C . LEU A 1 491 ? 24.302 -2.962 -13.546 1.00 88.00 491 LEU A C 1
ATOM 3692 O O . LEU A 1 491 ? 24.438 -2.680 -12.359 1.00 88.00 491 LEU A O 1
ATOM 3696 N N . THR A 1 492 ? 25.338 -3.287 -14.313 1.00 91.75 492 THR A N 1
ATOM 3697 C CA . THR A 1 492 ? 26.722 -3.226 -13.835 1.00 91.75 492 THR A CA 1
ATOM 3698 C C . THR A 1 492 ? 27.401 -1.980 -14.386 1.00 91.75 492 THR A C 1
ATOM 3700 O O . THR A 1 492 ? 27.574 -1.806 -15.597 1.00 91.75 492 THR A O 1
ATOM 3703 N N . VAL A 1 493 ? 27.822 -1.109 -13.475 1.00 91.62 493 VAL A N 1
ATOM 3704 C CA . VAL A 1 493 ? 28.550 0.128 -13.743 1.00 91.62 493 VAL A CA 1
ATOM 3705 C C . VAL A 1 493 ? 30.018 -0.063 -13.380 1.00 91.62 493 VAL A C 1
ATOM 3707 O O . VAL A 1 493 ? 30.371 -0.256 -12.219 1.00 91.62 493 VAL A O 1
ATOM 3710 N N . THR A 1 494 ? 30.912 0.059 -14.359 1.00 94.50 494 THR A N 1
ATOM 3711 C CA . THR A 1 494 ? 32.353 0.139 -14.091 1.00 94.50 494 THR A CA 1
ATOM 3712 C C . THR A 1 494 ? 32.740 1.593 -13.859 1.00 94.50 494 THR A C 1
ATOM 3714 O O . THR A 1 494 ? 32.742 2.398 -14.797 1.00 94.50 494 THR A O 1
ATOM 3717 N N . ILE A 1 495 ? 33.134 1.936 -12.639 1.00 93.75 495 ILE A N 1
ATOM 3718 C CA . ILE A 1 495 ? 33.585 3.285 -12.285 1.00 93.75 495 ILE A CA 1
ATOM 3719 C C . ILE A 1 495 ? 35.110 3.369 -12.218 1.00 93.75 495 ILE A C 1
ATOM 3721 O O . ILE A 1 495 ? 35.793 2.358 -12.068 1.00 93.75 495 ILE A O 1
ATOM 3725 N N . GLU A 1 496 ? 35.647 4.585 -12.296 1.00 94.50 496 GLU A N 1
ATOM 3726 C CA . GLU A 1 496 ? 37.046 4.889 -11.992 1.00 94.50 496 GLU A CA 1
ATOM 3727 C C . GLU A 1 496 ? 37.138 6.040 -10.981 1.00 94.50 496 GLU A C 1
ATOM 3729 O O . GLU A 1 496 ? 36.678 7.151 -11.257 1.00 94.50 496 GLU A O 1
ATOM 3734 N N . VAL A 1 497 ? 37.752 5.775 -9.823 1.00 92.31 497 VAL A N 1
ATOM 3735 C CA . VAL A 1 497 ? 37.988 6.742 -8.736 1.00 92.31 497 VAL A CA 1
ATOM 3736 C C . VAL A 1 497 ? 39.461 6.667 -8.349 1.00 92.31 497 VAL A C 1
ATOM 3738 O O . VAL A 1 497 ? 40.005 5.589 -8.118 1.00 92.31 497 VAL A O 1
ATOM 3741 N N . GLY A 1 498 ? 40.160 7.805 -8.351 1.00 88.06 498 GLY A N 1
ATOM 3742 C CA . GLY A 1 498 ? 41.594 7.839 -8.023 1.00 88.06 498 GLY A CA 1
ATOM 3743 C C . GLY A 1 498 ? 42.490 6.970 -8.928 1.00 88.06 498 GLY A C 1
ATOM 3744 O O . GLY A 1 498 ? 43.598 6.617 -8.528 1.00 88.06 498 GLY A O 1
ATOM 3745 N N . GLY A 1 499 ? 42.031 6.617 -10.137 1.00 88.25 499 GLY A N 1
ATOM 3746 C CA . GLY A 1 499 ? 42.730 5.723 -11.071 1.00 88.25 499 GLY A CA 1
ATOM 3747 C C . GLY A 1 499 ? 42.531 4.223 -10.808 1.00 88.25 499 GLY A C 1
ATOM 3748 O O . GLY A 1 499 ? 43.170 3.402 -11.469 1.00 88.25 499 GLY A O 1
ATOM 3749 N N . VAL A 1 500 ? 41.675 3.856 -9.850 1.00 89.44 500 VAL A N 1
ATOM 3750 C CA . VAL A 1 500 ? 41.268 2.473 -9.571 1.00 89.44 500 VAL A CA 1
ATOM 3751 C C . VAL A 1 500 ? 39.903 2.228 -10.198 1.00 89.44 500 VAL A C 1
ATOM 3753 O O . VAL A 1 500 ? 39.007 3.059 -10.065 1.00 89.44 500 VAL A O 1
ATOM 3756 N N . LYS A 1 501 ? 39.761 1.092 -10.888 1.00 92.12 501 LYS A N 1
ATOM 3757 C CA . LYS A 1 501 ? 38.496 0.665 -11.486 1.00 92.12 501 LYS A CA 1
ATOM 3758 C C . LYS A 1 501 ? 37.796 -0.361 -10.611 1.00 92.12 501 LYS A C 1
ATOM 3760 O O . LYS A 1 501 ? 38.431 -1.340 -10.224 1.00 92.12 501 LYS A O 1
ATOM 3765 N N . THR A 1 502 ? 36.506 -0.148 -10.392 1.00 90.50 502 THR A N 1
ATOM 3766 C CA . THR A 1 502 ? 35.645 -1.004 -9.570 1.00 90.50 502 THR A CA 1
ATOM 3767 C C . THR A 1 502 ? 34.296 -1.169 -10.261 1.00 90.50 502 THR A C 1
ATOM 3769 O O . THR A 1 502 ? 33.847 -0.262 -10.964 1.00 90.50 502 THR A O 1
ATOM 3772 N N . GLU A 1 503 ? 33.665 -2.324 -10.087 1.00 90.12 503 GLU A N 1
ATOM 3773 C CA . GLU A 1 503 ? 32.324 -2.602 -10.598 1.00 90.12 503 GLU A CA 1
ATOM 3774 C C . GLU A 1 503 ? 31.298 -2.425 -9.483 1.00 90.12 503 GLU A C 1
ATOM 3776 O O . GLU A 1 503 ? 31.518 -2.854 -8.353 1.00 90.12 503 GLU A O 1
ATOM 3781 N N . TYR A 1 504 ? 30.198 -1.765 -9.819 1.00 87.88 504 TYR A N 1
ATOM 3782 C CA . TYR A 1 504 ? 29.041 -1.558 -8.962 1.00 87.88 504 TYR A CA 1
ATOM 3783 C C . TYR A 1 504 ? 27.840 -2.167 -9.657 1.00 87.88 504 TYR A C 1
ATOM 3785 O O . TYR A 1 504 ? 27.645 -1.933 -10.848 1.00 87.88 504 TYR A O 1
ATOM 3793 N N . VAL A 1 505 ? 27.057 -2.942 -8.922 1.00 85.38 505 VAL A N 1
ATOM 3794 C CA . VAL A 1 505 ? 25.868 -3.610 -9.444 1.00 85.38 505 VAL A CA 1
ATOM 3795 C C . VAL A 1 505 ? 24.651 -2.954 -8.819 1.00 85.38 505 VAL A C 1
ATOM 3797 O O . VAL A 1 505 ? 24.617 -2.786 -7.608 1.00 85.38 505 VAL A O 1
ATOM 3800 N N . SER A 1 506 ? 23.676 -2.563 -9.625 1.00 81.56 506 SER A N 1
ATOM 3801 C CA . SER A 1 506 ? 22.371 -2.101 -9.162 1.00 81.56 506 SER A CA 1
ATOM 3802 C C . SER A 1 506 ? 21.260 -2.803 -9.930 1.00 81.56 506 SER A C 1
ATOM 3804 O O . SER A 1 506 ? 21.494 -3.398 -10.985 1.00 81.56 506 SER A O 1
ATOM 3806 N N . TYR A 1 507 ? 20.046 -2.747 -9.393 1.00 78.19 507 TYR A N 1
ATOM 3807 C CA . TYR A 1 507 ? 18.899 -3.475 -9.928 1.00 78.19 507 TYR A CA 1
ATOM 3808 C C . TYR A 1 507 ? 17.805 -2.496 -10.338 1.00 78.19 507 TYR A C 1
ATOM 3810 O O . TYR A 1 507 ? 17.560 -1.487 -9.665 1.00 78.19 507 TYR A O 1
ATOM 3818 N N . GLY A 1 508 ? 17.176 -2.771 -11.471 1.00 76.12 508 GLY A N 1
ATOM 3819 C CA . GLY A 1 508 ? 16.042 -2.014 -11.968 1.00 76.12 508 GLY A CA 1
ATOM 3820 C C . GLY A 1 508 ? 14.970 -2.943 -12.504 1.00 76.12 508 GLY A C 1
ATOM 3821 O O . GLY A 1 508 ? 15.199 -4.130 -12.725 1.00 76.12 508 GLY A O 1
ATOM 3822 N N . ASP A 1 509 ? 13.796 -2.374 -12.702 1.00 75.75 509 ASP A N 1
ATOM 3823 C CA . ASP A 1 509 ? 12.624 -3.077 -13.186 1.00 75.75 509 ASP A CA 1
ATOM 3824 C C . ASP A 1 509 ? 12.001 -2.307 -14.344 1.00 75.75 509 ASP A C 1
ATOM 3826 O O . ASP A 1 509 ? 12.183 -1.092 -14.490 1.00 75.75 509 ASP A O 1
ATOM 3830 N N . ILE A 1 510 ? 11.287 -3.019 -15.202 1.00 74.00 510 ILE A N 1
ATOM 3831 C CA . ILE A 1 510 ? 10.505 -2.430 -16.277 1.00 74.00 510 ILE A CA 1
ATOM 3832 C C . ILE A 1 510 ? 9.103 -2.998 -16.201 1.00 74.00 510 ILE A C 1
ATOM 3834 O O . ILE A 1 510 ? 8.911 -4.205 -16.314 1.00 74.00 510 ILE A O 1
ATOM 3838 N N . SER A 1 511 ? 8.122 -2.112 -16.055 1.00 72.38 511 SER A N 1
ATOM 3839 C CA . SER A 1 511 ? 6.712 -2.478 -16.087 1.00 72.38 511 SER A CA 1
ATOM 3840 C C . SER A 1 511 ? 6.086 -2.086 -17.417 1.00 72.38 511 SER A C 1
ATOM 3842 O O . SER A 1 511 ? 6.382 -1.041 -18.009 1.00 72.38 511 SER A O 1
ATOM 3844 N N . LEU A 1 512 ? 5.200 -2.947 -17.901 1.00 74.44 512 LEU A N 1
ATOM 3845 C CA . LEU A 1 512 ? 4.487 -2.713 -19.140 1.00 74.44 512 LEU A CA 1
ATOM 3846 C C . LEU A 1 512 ? 3.254 -1.844 -18.889 1.00 74.44 512 LEU A C 1
ATOM 3848 O O . LEU A 1 512 ? 2.405 -2.171 -18.058 1.00 74.44 512 LEU A O 1
ATOM 3852 N N . ASN A 1 513 ? 3.125 -0.740 -19.627 1.00 77.00 513 ASN A N 1
ATOM 3853 C CA . ASN A 1 513 ? 1.836 -0.090 -19.814 1.00 77.00 513 ASN A CA 1
ATOM 3854 C C . ASN A 1 513 ? 1.125 -0.752 -20.988 1.00 77.00 513 ASN A C 1
ATOM 3856 O O . ASN A 1 513 ? 1.472 -0.505 -22.146 1.00 77.00 513 ASN A O 1
ATOM 3860 N N . VAL A 1 514 ? 0.133 -1.583 -20.684 1.00 82.75 514 VAL A N 1
ATOM 3861 C CA . VAL A 1 514 ? -0.701 -2.184 -21.720 1.00 82.75 514 VAL A CA 1
ATOM 3862 C C . VAL A 1 514 ? -1.845 -1.268 -22.129 1.00 82.75 514 VAL A C 1
ATOM 3864 O O . VAL A 1 514 ? -2.435 -1.533 -23.161 1.00 82.75 514 VAL A O 1
ATOM 3867 N N . ASN A 1 515 ? -2.144 -0.177 -21.413 1.00 86.75 515 ASN A N 1
ATOM 3868 C CA . ASN A 1 515 ? -3.251 0.733 -21.740 1.00 86.75 515 ASN A CA 1
ATOM 3869 C C . ASN A 1 515 ? -2.898 1.678 -22.903 1.00 86.75 515 ASN A C 1
ATOM 3871 O O . ASN A 1 515 ? -2.782 2.892 -22.731 1.00 86.75 515 ASN A O 1
ATOM 3875 N N . ALA A 1 516 ? -2.678 1.109 -24.085 1.00 87.94 516 ALA A N 1
ATOM 3876 C CA . ALA A 1 516 ? -2.276 1.825 -25.286 1.00 87.94 516 ALA A CA 1
ATOM 3877 C C . ALA A 1 516 ? -2.792 1.153 -26.557 1.00 87.94 516 ALA A C 1
ATOM 3879 O O . ALA A 1 516 ? -3.029 -0.051 -26.598 1.00 87.94 516 ALA A O 1
ATOM 3880 N N . ALA A 1 517 ? -2.887 1.940 -27.624 1.00 91.44 517 ALA A N 1
ATOM 3881 C CA . ALA A 1 517 ? -3.010 1.450 -28.986 1.00 91.44 517 ALA A CA 1
ATOM 3882 C C . ALA A 1 517 ? -1.638 1.349 -29.660 1.00 91.44 517 ALA A C 1
ATOM 3884 O O . ALA A 1 517 ? -0.747 2.154 -29.405 1.00 91.44 517 ALA A O 1
ATOM 3885 N N . SER A 1 518 ? -1.485 0.390 -30.569 1.00 92.56 518 SER A N 1
ATOM 3886 C CA . SER A 1 518 ? -0.341 0.301 -31.474 1.00 92.56 518 SER A CA 1
ATOM 3887 C C . SER A 1 518 ? -0.596 1.133 -32.723 1.00 92.56 518 SER A C 1
ATOM 3889 O O . SER A 1 518 ? -1.643 0.988 -33.345 1.00 92.56 518 SER A O 1
ATOM 3891 N N . TYR A 1 519 ? 0.369 1.951 -33.133 1.00 94.62 519 TYR A N 1
ATOM 3892 C CA . TYR A 1 519 ? 0.362 2.665 -34.406 1.00 94.62 519 TYR A CA 1
ATOM 3893 C C . TYR A 1 519 ? 1.505 2.196 -35.293 1.00 94.62 519 TYR A C 1
ATOM 3895 O O . TYR A 1 519 ? 2.653 2.120 -34.858 1.00 94.62 519 TYR A O 1
ATOM 3903 N N . SER A 1 520 ? 1.203 1.944 -36.563 1.00 94.94 520 SER A N 1
ATOM 3904 C CA . SER A 1 520 ? 2.176 1.596 -37.596 1.00 94.94 520 SER A CA 1
ATOM 3905 C C . SER A 1 520 ? 1.951 2.433 -38.848 1.00 94.94 520 SER A C 1
ATOM 3907 O O . SER A 1 520 ? 0.823 2.571 -39.320 1.00 94.94 520 SER A O 1
ATOM 3909 N N . LEU A 1 521 ? 3.030 2.965 -39.418 1.00 95.69 521 LEU A N 1
ATOM 3910 C CA . LEU A 1 521 ? 3.020 3.761 -40.641 1.00 95.69 521 LEU A CA 1
ATOM 3911 C C . LEU A 1 521 ? 3.882 3.107 -41.718 1.00 95.69 521 LEU A C 1
ATOM 3913 O O . LEU A 1 521 ? 5.041 2.754 -41.492 1.00 95.69 521 LEU A O 1
ATOM 3917 N N . TYR A 1 522 ? 3.302 3.043 -42.912 1.00 95.81 522 TYR A N 1
ATOM 3918 C CA . TYR A 1 522 ? 3.893 2.488 -44.110 1.00 95.81 522 TYR A CA 1
ATOM 3919 C C . TYR A 1 522 ? 3.918 3.524 -45.239 1.00 95.81 522 TYR A C 1
ATOM 3921 O O . TYR A 1 522 ? 2.892 4.099 -45.604 1.00 95.81 522 TYR A O 1
ATOM 3929 N N . THR A 1 523 ? 5.082 3.739 -45.841 1.00 92.38 523 THR A N 1
ATOM 3930 C CA . THR A 1 523 ? 5.315 4.704 -46.932 1.00 92.38 523 THR A CA 1
ATOM 3931 C C . THR A 1 523 ? 5.740 4.032 -48.237 1.00 92.38 523 THR A C 1
ATOM 3933 O O . THR A 1 523 ? 5.709 4.659 -49.298 1.00 92.38 523 THR A O 1
ATOM 3936 N N . SER A 1 524 ? 6.122 2.751 -48.183 1.00 88.69 524 SER A N 1
ATOM 3937 C CA . SER A 1 524 ? 6.666 2.013 -49.328 1.00 88.69 524 SER A CA 1
ATOM 3938 C C . SER A 1 524 ? 5.866 0.771 -49.741 1.00 88.69 524 SER A C 1
ATOM 3940 O O . SER A 1 524 ? 6.357 -0.037 -50.536 1.00 88.69 524 SER A O 1
ATOM 3942 N N . LEU A 1 525 ? 4.617 0.626 -49.271 1.00 90.81 525 LEU A N 1
ATOM 3943 C CA . LEU A 1 525 ? 3.760 -0.490 -49.686 1.00 90.81 525 LEU A CA 1
ATOM 3944 C C . LEU A 1 525 ? 3.580 -0.525 -51.215 1.00 90.81 525 LEU A C 1
ATOM 3946 O O . LEU A 1 525 ? 3.388 0.518 -51.852 1.00 90.81 525 LEU A O 1
ATOM 3950 N N . PRO A 1 526 ? 3.609 -1.718 -51.837 1.00 87.62 526 PRO A N 1
ATOM 3951 C CA . PRO A 1 526 ? 3.456 -1.861 -53.278 1.00 87.62 526 PRO A CA 1
ATOM 3952 C C . PRO A 1 526 ? 1.986 -1.690 -53.700 1.00 87.62 526 PRO A C 1
ATOM 3954 O O . PRO A 1 526 ? 1.281 -2.658 -53.978 1.00 87.62 526 PRO A O 1
ATOM 3957 N N . LEU A 1 527 ? 1.528 -0.440 -53.782 1.00 86.38 527 LEU A N 1
ATOM 3958 C CA . LEU A 1 527 ? 0.148 -0.093 -54.132 1.00 86.38 527 LEU A CA 1
ATOM 3959 C C . LEU A 1 527 ? -0.074 -0.046 -55.651 1.00 86.38 527 LEU A C 1
ATOM 3961 O O . LEU A 1 527 ? 0.699 0.557 -56.404 1.00 86.38 527 LEU A O 1
ATOM 3965 N N . LYS A 1 528 ? -1.185 -0.623 -56.120 1.00 80.88 528 LYS A N 1
ATOM 3966 C CA . LYS A 1 528 ? -1.618 -0.498 -57.519 1.00 80.88 528 LYS A CA 1
ATOM 3967 C C . LYS A 1 528 ? -2.362 0.823 -57.711 1.00 80.88 528 LYS A C 1
ATOM 3969 O O . LYS A 1 528 ? -3.484 0.975 -57.253 1.00 80.88 528 LYS A O 1
ATOM 3974 N N . THR A 1 529 ? -1.765 1.780 -58.417 1.00 75.69 529 THR A N 1
ATOM 3975 C CA . THR A 1 529 ? -2.435 3.055 -58.735 1.00 75.69 529 THR A CA 1
ATOM 3976 C C . THR A 1 529 ? -3.057 3.030 -60.130 1.00 75.69 529 THR A C 1
ATOM 3978 O O . THR A 1 529 ? -2.478 2.493 -61.079 1.00 75.69 529 THR A O 1
ATOM 3981 N N . GLU A 1 530 ? -4.225 3.655 -60.289 1.00 77.56 530 GLU A N 1
ATOM 3982 C CA . GLU A 1 530 ? -4.861 3.851 -61.594 1.00 77.56 530 GLU A CA 1
ATOM 3983 C C . GLU A 1 530 ? -4.618 5.295 -62.055 1.00 77.56 530 GLU A C 1
ATOM 3985 O O . GLU A 1 530 ? -5.057 6.253 -61.423 1.00 77.56 530 GLU A O 1
ATOM 3990 N N . ASN A 1 531 ? -3.869 5.480 -63.149 1.00 78.62 531 ASN A N 1
ATOM 3991 C CA . ASN A 1 531 ? -3.449 6.801 -63.650 1.00 78.62 531 ASN A CA 1
ATOM 3992 C C . ASN A 1 531 ? -2.727 7.688 -62.608 1.00 78.62 531 ASN A C 1
ATOM 3994 O O . ASN A 1 531 ? -2.773 8.914 -62.709 1.00 78.62 531 ASN A O 1
ATOM 3998 N N . GLY A 1 532 ? -2.048 7.080 -61.630 1.00 69.12 532 GLY A N 1
ATOM 3999 C CA . GLY A 1 532 ? -1.350 7.796 -60.557 1.00 69.12 532 GLY A CA 1
ATOM 4000 C C . GLY A 1 532 ? -2.245 8.257 -59.403 1.00 69.12 532 GLY A C 1
ATOM 4001 O O . GLY A 1 532 ? -1.772 9.021 -58.572 1.00 69.12 532 GLY A O 1
ATOM 4002 N N . ALA A 1 533 ? -3.505 7.810 -59.342 1.00 70.69 533 ALA A N 1
ATOM 4003 C CA . ALA A 1 533 ? -4.405 8.025 -58.211 1.00 70.69 533 ALA A CA 1
ATOM 4004 C C . ALA A 1 533 ? -4.676 6.710 -57.458 1.00 70.69 533 ALA A C 1
ATOM 4006 O O . ALA A 1 533 ? -4.696 5.631 -58.058 1.00 70.69 533 ALA A O 1
ATOM 4007 N N . ILE A 1 534 ? -4.908 6.813 -56.148 1.00 76.50 534 ILE A N 1
ATOM 4008 C CA . ILE A 1 534 ? -5.340 5.695 -55.299 1.00 76.50 534 ILE A CA 1
ATOM 4009 C C . ILE A 1 534 ? -6.843 5.447 -55.459 1.00 76.50 534 ILE A C 1
ATOM 4011 O O . ILE A 1 534 ? -7.655 6.377 -55.448 1.00 76.50 534 ILE A O 1
ATOM 4015 N N . THR A 1 535 ? -7.203 4.172 -55.592 1.00 84.44 535 THR A N 1
ATOM 4016 C CA . THR A 1 535 ? -8.578 3.665 -55.680 1.00 84.44 535 THR A CA 1
ATOM 4017 C C . THR A 1 535 ? -8.949 2.905 -54.403 1.00 84.44 535 THR A C 1
ATOM 4019 O O . THR A 1 535 ? -8.073 2.546 -53.621 1.00 84.44 535 THR A O 1
ATOM 4022 N N . GLN A 1 536 ? -10.239 2.609 -54.211 1.00 85.88 536 GLN A N 1
ATOM 4023 C CA . GLN A 1 536 ? -10.689 1.692 -53.154 1.00 85.88 536 GLN A CA 1
ATOM 4024 C C . GLN A 1 536 ? -10.004 0.317 -53.266 1.00 85.88 536 GLN A C 1
ATOM 4026 O O . GLN A 1 536 ? -9.599 -0.240 -52.261 1.00 85.88 536 GLN A O 1
ATOM 4031 N N . GLU A 1 537 ? -9.796 -0.195 -54.485 1.00 87.38 537 GLU A N 1
ATOM 4032 C CA . GLU A 1 537 ? -9.084 -1.465 -54.709 1.00 87.38 537 GLU A CA 1
ATOM 4033 C C . GLU A 1 537 ? -7.632 -1.399 -54.216 1.00 87.38 537 GLU A C 1
ATOM 4035 O O . GLU A 1 537 ? -7.137 -2.356 -53.638 1.00 87.38 537 GLU A O 1
ATOM 4040 N N . ALA A 1 538 ? -6.958 -0.257 -54.387 1.00 87.62 538 ALA A N 1
ATOM 4041 C CA . ALA A 1 538 ? -5.613 -0.055 -53.856 1.00 87.62 538 ALA A CA 1
ATOM 4042 C C . ALA A 1 538 ? -5.587 -0.004 -52.319 1.00 87.62 538 ALA A C 1
ATOM 4044 O O . ALA A 1 538 ? -4.587 -0.390 -51.722 1.00 87.62 538 ALA A O 1
ATOM 4045 N N . PHE A 1 539 ? -6.663 0.485 -51.695 1.00 91.94 539 PHE A N 1
ATOM 4046 C CA . PHE A 1 539 ? -6.836 0.460 -50.245 1.00 91.94 539 PHE A CA 1
ATOM 4047 C C . PHE A 1 539 ? -7.085 -0.958 -49.736 1.00 91.94 539 PHE A C 1
ATOM 4049 O O . PHE A 1 539 ? -6.391 -1.395 -48.827 1.00 91.94 539 PHE A O 1
ATOM 4056 N N . ASP A 1 540 ? -8.014 -1.686 -50.352 1.00 91.00 540 ASP A N 1
ATOM 4057 C CA . ASP A 1 540 ? -8.316 -3.068 -49.978 1.00 91.00 540 ASP A CA 1
ATOM 4058 C C . ASP A 1 540 ? -7.064 -3.955 -50.148 1.00 91.00 540 ASP A C 1
ATOM 4060 O O . ASP A 1 540 ? -6.697 -4.675 -49.223 1.00 91.00 540 ASP A O 1
ATOM 4064 N N . ASP A 1 541 ? -6.329 -3.798 -51.262 1.00 90.12 541 ASP A N 1
ATOM 4065 C CA . ASP A 1 541 ? -5.024 -4.441 -51.485 1.00 90.12 541 ASP A CA 1
ATOM 4066 C C . ASP A 1 541 ? -4.017 -4.089 -50.372 1.00 90.12 541 ASP A C 1
ATOM 4068 O O . ASP A 1 541 ? -3.254 -4.954 -49.951 1.00 90.12 541 ASP A O 1
ATOM 4072 N N . ALA A 1 542 ? -3.975 -2.833 -49.905 1.00 93.31 542 ALA A N 1
ATOM 4073 C CA . ALA A 1 542 ? -3.067 -2.414 -48.833 1.00 93.31 542 ALA A CA 1
ATOM 4074 C C . ALA A 1 542 ? -3.386 -3.125 -47.513 1.00 93.31 542 ALA A C 1
ATOM 4076 O O . ALA A 1 542 ? -2.472 -3.611 -46.845 1.00 93.31 542 ALA A O 1
ATOM 4077 N N . VAL A 1 543 ? -4.673 -3.223 -47.165 1.00 93.50 543 VAL A N 1
ATOM 4078 C CA . VAL A 1 543 ? -5.110 -3.904 -45.943 1.00 93.50 543 VAL A CA 1
ATOM 4079 C C . VAL A 1 543 ? -4.844 -5.415 -46.006 1.00 93.50 543 VAL A C 1
ATOM 4081 O O . VAL A 1 543 ? -4.553 -6.026 -44.984 1.00 93.50 543 VAL A O 1
ATOM 4084 N N . ASP A 1 544 ? -4.853 -6.020 -47.192 1.00 91.81 544 ASP A N 1
ATOM 4085 C CA . ASP A 1 544 ? -4.543 -7.447 -47.339 1.00 91.81 544 ASP A CA 1
ATOM 4086 C C . ASP A 1 544 ? -3.041 -7.766 -47.207 1.00 91.81 544 ASP A C 1
ATOM 4088 O O . ASP A 1 544 ? -2.686 -8.896 -46.874 1.00 91.81 544 ASP A O 1
ATOM 4092 N N . ILE A 1 545 ? -2.145 -6.808 -47.490 1.00 93.38 545 ILE A N 1
ATOM 4093 C CA . ILE A 1 545 ? -0.694 -7.075 -47.593 1.00 93.38 545 ILE A CA 1
ATOM 4094 C C . ILE A 1 545 ? 0.162 -6.431 -46.500 1.00 93.38 545 ILE A C 1
ATOM 4096 O O . ILE A 1 545 ? 1.342 -6.777 -46.391 1.00 93.38 545 ILE A O 1
ATOM 4100 N N . TYR A 1 546 ? -0.353 -5.463 -45.733 1.00 94.12 546 TYR A N 1
ATOM 4101 C CA . TYR A 1 546 ? 0.489 -4.684 -44.810 1.00 94.12 546 TYR A CA 1
ATOM 4102 C C . TYR A 1 546 ? 1.163 -5.556 -43.743 1.00 94.12 546 TYR A C 1
ATOM 4104 O O . TYR A 1 546 ? 2.328 -5.323 -43.431 1.00 94.12 546 TYR A O 1
ATOM 4112 N N . GLY A 1 547 ? 0.472 -6.589 -43.245 1.00 89.38 547 GLY A N 1
ATOM 4113 C CA . GLY A 1 547 ? 0.992 -7.503 -42.222 1.00 89.38 547 GLY A CA 1
ATOM 4114 C C . GLY A 1 547 ? 2.223 -8.306 -42.662 1.00 89.38 547 GLY A C 1
ATOM 4115 O O . GLY A 1 547 ? 2.991 -8.757 -41.818 1.00 89.38 547 GLY A O 1
ATOM 4116 N N . ASP A 1 548 ? 2.459 -8.430 -43.973 1.00 92.62 548 ASP A N 1
ATOM 4117 C CA . ASP A 1 548 ? 3.645 -9.086 -44.542 1.00 92.62 548 ASP A CA 1
ATOM 4118 C C . ASP A 1 548 ? 4.848 -8.130 -44.709 1.00 92.62 548 ASP A C 1
ATOM 4120 O O . ASP A 1 548 ? 5.901 -8.532 -45.216 1.00 92.62 548 ASP A O 1
ATOM 4124 N N . HIS A 1 549 ? 4.708 -6.856 -44.328 1.00 92.94 549 HIS A N 1
ATOM 4125 C CA . HIS A 1 549 ? 5.722 -5.815 -44.504 1.00 92.94 549 HIS A CA 1
ATOM 4126 C C . HIS A 1 549 ? 6.134 -5.195 -43.163 1.00 92.94 549 HIS A C 1
ATOM 4128 O O . HIS A 1 549 ? 5.348 -5.089 -42.225 1.00 92.94 549 HIS A O 1
ATOM 4134 N N . THR A 1 550 ? 7.386 -4.741 -43.079 1.00 90.56 550 THR A N 1
ATOM 4135 C CA . THR A 1 550 ? 7.889 -4.013 -41.907 1.00 90.56 550 THR A CA 1
ATOM 4136 C C . THR A 1 550 ? 7.487 -2.536 -42.001 1.00 90.56 550 THR A C 1
ATOM 4138 O O . THR A 1 550 ? 7.781 -1.919 -43.027 1.00 90.56 550 THR A O 1
ATOM 4141 N N . PRO A 1 551 ? 6.839 -1.958 -40.976 1.00 91.81 551 PRO A N 1
ATOM 4142 C CA . PRO A 1 551 ? 6.529 -0.528 -40.943 1.00 91.81 551 PRO A CA 1
ATOM 4143 C C . PRO A 1 551 ? 7.804 0.323 -40.882 1.00 91.81 551 PRO A C 1
ATOM 4145 O O . PRO A 1 551 ? 8.802 -0.086 -40.287 1.00 91.81 551 PRO A O 1
ATOM 4148 N N . GLU A 1 552 ? 7.787 1.522 -41.476 1.00 93.06 552 GLU A N 1
ATOM 4149 C CA . GLU A 1 552 ? 8.914 2.463 -41.351 1.00 93.06 552 GLU A CA 1
ATOM 4150 C C . GLU A 1 552 ? 8.852 3.307 -40.074 1.00 93.06 552 GLU A C 1
ATOM 4152 O O . GLU A 1 552 ? 9.851 3.921 -39.697 1.00 93.06 552 GLU A O 1
ATOM 4157 N N . TYR A 1 553 ? 7.695 3.353 -39.415 1.00 90.56 553 TYR A N 1
ATOM 4158 C CA . TYR A 1 553 ? 7.521 4.021 -38.133 1.00 90.56 553 TYR A CA 1
ATOM 4159 C C . TYR A 1 553 ? 6.445 3.313 -37.314 1.00 90.56 553 TYR A C 1
ATOM 4161 O O . TYR A 1 553 ? 5.375 3.001 -37.837 1.00 90.56 553 TYR A O 1
ATOM 4169 N N . THR A 1 554 ? 6.727 3.094 -36.034 1.00 89.62 554 THR A N 1
ATOM 4170 C CA . THR A 1 554 ? 5.791 2.533 -35.059 1.00 89.62 554 THR A CA 1
ATOM 4171 C C . THR A 1 554 ? 5.864 3.316 -33.762 1.00 89.62 554 THR A C 1
ATOM 4173 O O . THR A 1 554 ? 6.912 3.879 -33.443 1.00 89.62 554 THR A O 1
ATOM 4176 N N . ARG A 1 555 ? 4.757 3.344 -33.024 1.00 86.88 555 ARG A N 1
ATOM 4177 C CA . ARG A 1 555 ? 4.704 3.845 -31.648 1.00 86.88 555 ARG A CA 1
ATOM 4178 C C . ARG A 1 555 ? 3.456 3.332 -30.941 1.00 86.88 555 ARG A C 1
ATOM 4180 O O . ARG A 1 555 ? 2.542 2.823 -31.592 1.00 86.88 555 ARG A O 1
ATOM 4187 N N . SER A 1 556 ? 3.366 3.632 -29.661 1.00 89.00 556 SER A N 1
ATOM 4188 C CA . SER A 1 556 ? 2.159 3.514 -28.867 1.00 89.00 556 SER A CA 1
ATOM 4189 C C . SER A 1 556 ? 1.418 4.844 -28.776 1.00 89.00 556 SER A C 1
ATOM 4191 O O . SER A 1 556 ? 2.019 5.922 -28.871 1.00 89.00 556 SER A O 1
ATOM 4193 N N . LEU A 1 557 ? 0.101 4.759 -28.614 1.00 88.31 557 LEU A N 1
ATOM 4194 C CA . LEU A 1 557 ? -0.807 5.892 -28.465 1.00 88.31 557 LEU A CA 1
ATOM 4195 C C . LEU A 1 557 ? -1.693 5.689 -27.236 1.00 88.31 557 LEU A C 1
ATOM 4197 O O . LEU A 1 557 ? -2.188 4.591 -26.997 1.00 88.31 557 LEU A O 1
ATOM 4201 N N . ASP A 1 558 ? -1.953 6.762 -26.500 1.00 88.00 558 ASP A N 1
ATOM 4202 C CA . ASP A 1 558 ? -2.925 6.804 -25.399 1.00 88.00 558 ASP A CA 1
ATOM 4203 C C . ASP A 1 558 ? -4.364 7.059 -25.882 1.00 88.00 558 ASP A C 1
ATOM 4205 O O . ASP A 1 558 ? -5.305 7.083 -25.092 1.00 88.00 558 ASP A O 1
ATOM 4209 N N . THR A 1 559 ? -4.544 7.241 -27.189 1.00 91.94 559 THR A N 1
ATOM 4210 C CA . THR A 1 559 ? -5.818 7.527 -27.845 1.00 91.94 559 THR A CA 1
ATOM 4211 C C . THR A 1 559 ? -5.952 6.742 -29.146 1.00 91.94 559 THR A C 1
ATOM 4213 O O . THR A 1 559 ? -4.963 6.391 -29.792 1.00 91.94 559 THR A O 1
ATOM 4216 N N . ALA A 1 560 ? -7.192 6.463 -29.548 1.00 92.62 560 ALA A N 1
ATOM 4217 C CA . ALA A 1 560 ? -7.519 5.762 -30.788 1.00 92.62 560 ALA A CA 1
ATOM 4218 C C . ALA A 1 560 ? -7.387 6.672 -32.030 1.00 92.62 560 ALA A C 1
ATOM 4220 O O . ALA A 1 560 ? -8.343 6.863 -32.791 1.00 92.62 560 ALA A O 1
ATOM 4221 N N . ASP A 1 561 ? -6.193 7.234 -32.220 1.00 92.94 561 ASP A N 1
ATOM 4222 C CA . ASP A 1 561 ? -5.855 8.131 -33.322 1.00 92.94 561 ASP A CA 1
ATOM 4223 C C . ASP A 1 561 ? -5.145 7.387 -34.450 1.00 92.94 561 ASP A C 1
ATOM 4225 O O . ASP A 1 561 ? -4.312 6.514 -34.224 1.00 92.94 561 ASP A O 1
ATOM 4229 N N . CYS A 1 562 ? -5.429 7.758 -35.697 1.00 92.06 562 CYS A N 1
ATOM 4230 C CA . CYS A 1 562 ? -4.750 7.206 -36.867 1.00 92.06 562 CYS A CA 1
ATOM 4231 C C . CYS A 1 562 ? -4.396 8.314 -37.867 1.00 92.06 562 CYS A C 1
ATOM 4233 O O . CYS A 1 562 ? -5.246 9.120 -38.242 1.00 92.06 562 CYS A O 1
ATOM 4235 N N . GLY A 1 563 ? -3.147 8.350 -38.346 1.00 91.69 563 GLY A N 1
ATOM 4236 C CA . GLY A 1 563 ? -2.659 9.346 -39.306 1.00 91.69 563 GLY A CA 1
ATOM 4237 C C . GLY A 1 563 ? -2.004 10.558 -38.639 1.00 91.69 563 GLY A C 1
ATOM 4238 O O . GLY A 1 563 ? -1.117 10.400 -37.806 1.00 91.69 563 GLY A O 1
ATOM 4239 N N . ALA A 1 564 ? -2.411 11.775 -39.015 1.00 88.19 564 ALA A N 1
ATOM 4240 C CA . ALA A 1 564 ? -1.746 13.016 -38.596 1.00 88.19 564 ALA A CA 1
ATOM 4241 C C . ALA A 1 564 ? -1.725 13.249 -37.070 1.00 88.19 564 ALA A C 1
ATOM 4243 O O . ALA A 1 564 ? -0.779 13.852 -36.578 1.00 88.19 564 ALA A O 1
ATOM 4244 N N . GLY A 1 565 ? -2.729 12.761 -36.328 1.00 84.25 565 GLY A N 1
ATOM 4245 C CA . GLY A 1 565 ? -2.756 12.833 -34.856 1.00 84.25 565 GLY A CA 1
ATOM 4246 C C . GLY A 1 565 ? -1.815 11.839 -34.165 1.00 84.25 565 GLY A C 1
ATOM 4247 O O . GLY A 1 565 ? -1.400 12.070 -33.039 1.00 84.25 565 GLY A O 1
ATOM 4248 N N . ALA A 1 566 ? -1.427 10.767 -34.860 1.00 89.50 566 ALA A N 1
ATOM 4249 C CA . ALA A 1 566 ? -0.571 9.710 -34.328 1.00 89.50 566 ALA A CA 1
ATOM 4250 C C . ALA A 1 566 ? 0.915 9.879 -34.705 1.00 89.50 566 ALA A C 1
ATOM 4252 O O . ALA A 1 566 ? 1.805 9.385 -34.016 1.00 89.50 566 ALA A O 1
ATOM 4253 N N . TYR A 1 567 ? 1.218 10.558 -35.814 1.00 91.44 567 TYR A N 1
ATOM 4254 C CA . TYR A 1 567 ? 2.574 10.649 -36.358 1.00 91.44 567 TYR A CA 1
ATOM 4255 C C . TYR A 1 567 ? 3.343 11.892 -35.882 1.00 91.44 567 TYR A C 1
ATOM 4257 O O . TYR A 1 567 ? 2.953 13.016 -36.179 1.00 91.44 567 TYR A O 1
ATOM 4265 N N . GLU A 1 568 ? 4.501 11.687 -35.246 1.00 87.44 568 GLU A N 1
ATOM 4266 C CA . GLU A 1 568 ? 5.392 12.766 -34.766 1.00 87.44 568 GLU A CA 1
ATOM 4267 C C . GLU A 1 568 ? 6.663 12.968 -35.613 1.00 87.44 568 GLU A C 1
ATOM 4269 O O . GLU A 1 568 ? 7.552 13.744 -35.258 1.00 87.44 568 GLU A O 1
ATOM 4274 N N . GLY A 1 569 ? 6.792 12.269 -36.743 1.00 86.38 569 GLY A N 1
ATOM 4275 C CA . GLY A 1 569 ? 7.975 12.385 -37.594 1.00 86.38 569 GLY A CA 1
ATOM 4276 C C . GLY A 1 569 ? 7.975 13.609 -38.522 1.00 86.38 569 GLY A C 1
ATOM 4277 O O . GLY A 1 569 ? 7.115 14.489 -38.475 1.00 86.38 569 GLY A O 1
ATOM 4278 N N . ALA A 1 570 ? 8.985 13.674 -39.393 1.00 87.00 570 ALA A N 1
ATOM 4279 C CA . ALA A 1 570 ? 9.125 14.762 -40.357 1.00 87.00 570 ALA A CA 1
ATOM 4280 C C . ALA A 1 570 ? 7.983 14.768 -41.388 1.00 87.00 570 ALA A C 1
ATOM 4282 O O . ALA A 1 570 ? 7.504 13.716 -41.800 1.00 87.00 570 ALA A O 1
ATOM 4283 N N . GLU A 1 571 ? 7.595 15.956 -41.861 1.00 86.25 571 GLU A N 1
ATOM 4284 C CA . GLU A 1 571 ? 6.506 16.115 -42.831 1.00 86.25 571 GLU A CA 1
ATOM 4285 C C . GLU A 1 571 ? 6.693 15.206 -44.058 1.00 86.25 571 GLU A C 1
ATOM 4287 O O . GLU A 1 571 ? 7.723 15.243 -44.740 1.00 86.25 571 GLU A O 1
ATOM 4292 N N . ILE A 1 572 ? 5.666 14.407 -44.354 1.00 90.06 572 ILE A N 1
ATOM 4293 C CA . ILE A 1 572 ? 5.632 13.545 -45.533 1.00 90.06 572 ILE A CA 1
ATOM 4294 C C . ILE A 1 572 ? 4.887 14.284 -46.640 1.00 90.06 572 ILE A C 1
ATOM 4296 O O . ILE A 1 572 ? 3.698 14.594 -46.524 1.00 90.06 572 ILE A O 1
ATOM 4300 N N . GLY A 1 573 ? 5.604 14.563 -47.727 1.00 85.19 573 GLY A N 1
ATOM 4301 C CA . GLY A 1 573 ? 5.069 15.261 -48.888 1.00 85.19 573 GLY A CA 1
ATOM 4302 C C . GLY A 1 573 ? 3.916 14.507 -49.557 1.00 85.19 573 GLY A C 1
ATOM 4303 O O . GLY A 1 573 ? 3.885 13.280 -49.610 1.00 85.19 573 GLY A O 1
ATOM 4304 N N . SER A 1 574 ? 2.974 15.263 -50.126 1.00 83.25 574 SER A N 1
ATOM 4305 C CA . SER A 1 574 ? 1.801 14.727 -50.848 1.00 83.25 574 SER A CA 1
ATOM 4306 C C . SER A 1 574 ? 2.112 13.896 -52.108 1.00 83.25 574 SER A C 1
ATOM 4308 O O . SER A 1 574 ? 1.197 13.362 -52.731 1.00 83.25 574 SER A O 1
ATOM 4310 N N . ASP A 1 575 ? 3.381 13.806 -52.512 1.00 85.19 575 ASP A N 1
ATOM 4311 C CA . ASP A 1 575 ? 3.876 12.948 -53.591 1.00 85.19 575 ASP A CA 1
ATOM 4312 C C . ASP A 1 575 ? 4.123 11.496 -53.151 1.00 85.19 575 ASP A C 1
ATOM 4314 O O . ASP A 1 575 ? 4.285 10.619 -54.001 1.00 85.19 575 ASP A O 1
ATOM 4318 N N . THR A 1 576 ? 4.113 11.242 -51.842 1.00 88.38 576 THR A N 1
ATOM 4319 C CA . THR A 1 576 ? 4.219 9.912 -51.239 1.00 88.38 576 THR A CA 1
ATOM 4320 C C . THR A 1 576 ? 2.874 9.521 -50.647 1.00 88.38 576 THR A C 1
ATOM 4322 O O . THR A 1 576 ? 2.218 10.334 -50.002 1.00 88.38 576 THR A O 1
ATOM 4325 N N . TYR A 1 577 ? 2.446 8.280 -50.858 1.00 89.69 577 TYR A N 1
ATOM 4326 C CA . TYR A 1 577 ? 1.247 7.759 -50.213 1.00 89.69 577 TYR A CA 1
ATOM 4327 C C . TYR A 1 577 ? 1.610 7.062 -48.913 1.00 89.69 577 TYR A C 1
ATOM 4329 O O . TYR A 1 577 ? 2.575 6.302 -48.867 1.00 89.69 577 TYR A O 1
ATOM 4337 N N . THR A 1 578 ? 0.824 7.322 -47.877 1.00 93.00 578 THR A N 1
ATOM 4338 C CA . THR A 1 578 ? 0.981 6.703 -46.570 1.00 93.00 578 THR A CA 1
ATOM 4339 C C . THR A 1 578 ? -0.205 5.804 -46.278 1.00 93.00 578 THR A C 1
ATOM 4341 O O . THR A 1 578 ? -1.357 6.170 -46.519 1.00 93.00 578 THR A O 1
ATOM 4344 N N . PHE A 1 579 ? 0.095 4.615 -45.776 1.00 95.44 579 PHE A N 1
ATOM 4345 C CA . PHE A 1 579 ? -0.869 3.698 -45.199 1.00 95.44 579 PHE A CA 1
ATOM 4346 C C . PHE A 1 579 ? -0.543 3.569 -43.720 1.00 95.44 579 PHE A C 1
ATOM 4348 O O . PHE A 1 579 ? 0.599 3.281 -43.374 1.00 95.44 579 PHE A O 1
ATOM 4355 N N . SER A 1 580 ? -1.511 3.805 -42.853 1.00 96.00 580 SER A N 1
ATOM 4356 C CA . SER A 1 580 ? -1.326 3.673 -41.416 1.00 96.00 580 SER A CA 1
ATOM 4357 C C . SER A 1 580 ? -2.380 2.766 -40.814 1.00 96.00 580 SER A C 1
ATOM 4359 O O . SER A 1 580 ? -3.519 2.736 -41.288 1.00 96.00 580 SER A O 1
ATOM 4361 N N . VAL A 1 581 ? -1.983 2.061 -39.762 1.00 97.00 581 VAL A N 1
ATOM 4362 C CA . VAL A 1 581 ? -2.838 1.160 -38.999 1.00 97.00 581 VAL A CA 1
ATOM 4363 C C . VAL A 1 581 ? -2.716 1.522 -37.529 1.00 97.00 581 VAL A C 1
ATOM 4365 O O . VAL A 1 581 ? -1.598 1.584 -37.016 1.00 97.00 581 VAL A O 1
ATOM 4368 N N . THR A 1 582 ? -3.853 1.752 -36.880 1.00 96.69 582 THR A N 1
ATOM 4369 C CA . THR A 1 582 ? -3.946 1.835 -35.422 1.00 96.69 582 THR A CA 1
ATOM 4370 C C . THR A 1 582 ? -4.738 0.644 -34.912 1.00 96.69 582 THR A C 1
ATOM 4372 O O . THR A 1 582 ? -5.895 0.477 -35.293 1.00 96.69 582 THR A O 1
ATOM 4375 N N . SER A 1 583 ? -4.132 -0.161 -34.049 1.00 94.94 583 SER A N 1
ATOM 4376 C CA . SER A 1 583 ? -4.707 -1.401 -33.528 1.00 94.94 583 SER A CA 1
ATOM 4377 C C . SER A 1 583 ? -4.759 -1.358 -32.010 1.00 94.94 583 SER A C 1
ATOM 4379 O O . SER A 1 583 ? -3.768 -1.008 -31.370 1.00 94.94 583 SER A O 1
ATOM 4381 N N . PHE A 1 584 ? -5.880 -1.753 -31.420 1.00 95.19 584 PHE A N 1
ATOM 4382 C CA . PHE A 1 584 ? -6.016 -1.879 -29.969 1.00 95.19 584 PHE A CA 1
ATOM 4383 C C . PHE A 1 584 ? -7.117 -2.860 -29.605 1.00 95.19 584 PHE A C 1
ATOM 4385 O O . PHE A 1 584 ? -8.034 -3.132 -30.380 1.00 95.19 584 PHE A O 1
ATOM 4392 N N . ASN A 1 585 ? -7.029 -3.371 -28.393 1.00 94.31 585 ASN A N 1
ATOM 4393 C CA . ASN A 1 585 ? -8.118 -4.057 -27.740 1.00 94.31 585 ASN A CA 1
ATOM 4394 C C . ASN A 1 585 ? -8.979 -3.029 -26.995 1.00 94.31 585 ASN A C 1
ATOM 4396 O O . ASN A 1 585 ? -8.451 -2.077 -26.437 1.00 94.31 585 ASN A O 1
ATOM 4400 N N . PHE A 1 586 ? -10.294 -3.196 -27.001 1.00 95.06 586 PHE A N 1
ATOM 4401 C CA . PHE A 1 586 ? -11.282 -2.362 -26.334 1.00 95.06 586 PHE A CA 1
ATOM 4402 C C . PHE A 1 586 ? -11.981 -3.198 -25.264 1.00 95.06 586 PHE A C 1
ATOM 4404 O O . PHE A 1 586 ? -12.516 -4.267 -25.563 1.00 95.06 586 PHE A O 1
ATOM 4411 N N . GLU A 1 587 ? -11.973 -2.725 -24.025 1.00 93.00 587 GLU A N 1
ATOM 4412 C CA . GLU A 1 587 ? -12.494 -3.421 -22.847 1.00 93.00 587 GLU A CA 1
ATOM 4413 C C . GLU A 1 587 ? -13.415 -2.478 -22.065 1.00 93.00 587 GLU A C 1
ATOM 4415 O O . GLU A 1 587 ? -13.126 -1.291 -21.918 1.00 93.00 587 GLU A O 1
ATOM 4420 N N . VAL A 1 588 ? -14.543 -3.005 -21.581 1.00 90.00 588 VAL A N 1
ATOM 4421 C CA . VAL A 1 588 ? -15.552 -2.240 -20.832 1.00 90.00 588 VAL A CA 1
ATOM 4422 C C . VAL A 1 588 ? -15.687 -2.777 -19.411 1.00 90.00 588 VAL A C 1
ATOM 4424 O O . VAL A 1 588 ? -15.612 -3.987 -19.197 1.00 90.00 588 VAL A O 1
ATOM 4427 N N . GLU A 1 589 ? -15.911 -1.884 -18.449 1.00 83.81 589 GLU A N 1
ATOM 4428 C CA . GLU A 1 589 ? -16.105 -2.247 -17.036 1.00 83.81 589 GLU A CA 1
ATOM 4429 C C . GLU A 1 589 ? -17.515 -2.771 -16.749 1.00 83.81 589 GLU A C 1
ATOM 4431 O O . GLU A 1 589 ? -17.718 -3.571 -15.840 1.00 83.81 589 GLU A O 1
ATOM 4436 N N . GLU A 1 590 ? -18.498 -2.358 -17.550 1.00 85.38 590 GLU A N 1
ATOM 4437 C CA . GLU A 1 590 ? -19.899 -2.696 -17.343 1.00 85.38 590 GLU A CA 1
ATOM 4438 C C . GLU A 1 590 ? -20.575 -3.139 -18.645 1.00 85.38 590 GLU A C 1
ATOM 4440 O O . GLU A 1 590 ? -20.254 -2.673 -19.740 1.00 85.38 590 GLU A O 1
ATOM 4445 N N . ASP A 1 591 ? -21.571 -4.014 -18.512 1.00 91.88 591 ASP A N 1
ATOM 4446 C CA . ASP A 1 591 ? -22.455 -4.384 -19.614 1.00 91.88 591 ASP A CA 1
ATOM 4447 C C . ASP A 1 591 ? -23.252 -3.154 -20.098 1.00 91.88 591 ASP A C 1
ATOM 4449 O O . ASP A 1 591 ? -23.719 -2.329 -19.300 1.00 91.88 591 ASP A O 1
ATOM 4453 N N . GLY A 1 592 ? -23.457 -3.026 -21.411 1.00 93.31 592 GLY A N 1
ATOM 4454 C CA . GLY A 1 592 ? -24.230 -1.907 -21.953 1.00 93.31 592 GLY A CA 1
ATOM 4455 C C . GLY A 1 592 ? -24.258 -1.808 -23.473 1.00 93.31 592 GLY A C 1
ATOM 4456 O O . GLY A 1 592 ? -23.655 -2.606 -24.193 1.00 93.31 592 GLY A O 1
ATOM 4457 N N . VAL A 1 593 ? -24.976 -0.800 -23.974 1.00 95.88 593 VAL A N 1
ATOM 4458 C CA . VAL A 1 593 ? -25.049 -0.496 -25.408 1.00 95.88 593 VAL A CA 1
ATOM 4459 C C . VAL A 1 593 ? -24.097 0.649 -25.740 1.00 95.88 593 VAL A C 1
ATOM 4461 O O . VAL A 1 593 ? -24.272 1.773 -25.272 1.00 95.88 593 VAL A O 1
ATOM 4464 N N . TYR A 1 594 ? -23.122 0.387 -26.604 1.00 95.56 594 TYR A N 1
ATOM 4465 C CA . TYR A 1 594 ? -22.068 1.326 -26.972 1.00 95.56 594 TYR A CA 1
ATOM 4466 C C . TYR A 1 594 ? -22.243 1.790 -28.413 1.00 95.56 594 TYR A C 1
ATOM 4468 O O . TYR A 1 594 ? -22.437 0.991 -29.326 1.00 95.56 594 TYR A O 1
ATOM 4476 N N . THR A 1 595 ? -22.190 3.102 -28.624 1.00 95.38 595 THR A N 1
ATOM 4477 C CA . THR A 1 595 ? -22.269 3.726 -29.945 1.00 95.38 595 THR A CA 1
ATOM 4478 C C . THR A 1 595 ? -20.937 4.362 -30.300 1.00 95.38 595 THR A C 1
ATOM 4480 O O . THR A 1 595 ? -20.528 5.343 -29.685 1.00 95.38 595 THR A O 1
ATOM 4483 N N . PHE A 1 596 ? -20.294 3.825 -31.330 1.00 94.62 596 PHE A N 1
ATOM 4484 C CA . PHE A 1 596 ? -19.019 4.296 -31.853 1.00 94.62 596 PHE A CA 1
ATOM 4485 C C . PHE A 1 596 ? -19.230 5.314 -32.970 1.00 94.62 596 PHE A C 1
ATOM 4487 O O . PHE A 1 596 ? -20.210 5.228 -33.711 1.00 94.62 596 PHE A O 1
ATOM 4494 N N . SER A 1 597 ? -18.341 6.295 -33.105 1.00 91.81 597 SER A N 1
ATOM 4495 C CA . SER A 1 597 ? -18.366 7.310 -34.167 1.00 91.81 597 SER A CA 1
ATOM 4496 C C . SER A 1 597 ? -16.960 7.748 -34.557 1.00 91.81 597 SER A C 1
ATOM 4498 O O . SER A 1 597 ? -16.106 7.891 -33.692 1.00 91.81 597 SER A O 1
ATOM 4500 N N . MET A 1 598 ? -16.738 8.036 -35.843 1.00 87.50 598 MET A N 1
ATOM 4501 C CA . MET A 1 598 ? -15.467 8.597 -36.327 1.00 87.50 598 MET A CA 1
ATOM 4502 C C . MET A 1 598 ? -15.559 10.085 -36.618 1.00 87.50 598 MET A C 1
ATOM 4504 O O . MET A 1 598 ? -16.524 10.547 -37.236 1.00 87.50 598 MET A O 1
ATOM 4508 N N . ILE A 1 599 ? -14.492 10.803 -36.282 1.00 86.38 599 ILE A N 1
ATOM 4509 C CA . ILE A 1 599 ? -14.242 12.165 -36.745 1.00 86.38 599 ILE A CA 1
ATOM 4510 C C . ILE A 1 599 ? -12.969 12.173 -37.590 1.00 86.38 599 ILE A C 1
ATOM 4512 O O . ILE A 1 599 ? -11.971 11.548 -37.244 1.00 86.38 599 ILE A O 1
ATOM 4516 N N . ASN A 1 600 ? -13.010 12.891 -38.713 1.00 82.94 600 ASN A N 1
ATOM 4517 C CA . ASN A 1 600 ? -11.797 13.270 -39.431 1.00 82.94 600 ASN A CA 1
ATOM 4518 C C . ASN A 1 600 ? -11.385 14.669 -38.967 1.00 82.94 600 ASN A C 1
ATOM 4520 O O . ASN A 1 600 ? -12.170 15.612 -39.104 1.00 82.94 600 ASN A O 1
ATOM 4524 N N . SER A 1 601 ? -10.176 14.791 -38.424 1.00 70.50 601 SER A N 1
ATOM 4525 C CA . SER A 1 601 ? -9.644 16.055 -37.913 1.00 70.50 601 SER A CA 1
ATOM 4526 C C . SER A 1 601 ? -9.332 17.065 -39.025 1.00 70.50 601 SER A C 1
ATOM 4528 O O . SER A 1 601 ? -9.218 18.259 -38.745 1.00 70.50 601 SER A O 1
ATOM 4530 N N . ASP A 1 602 ? -9.278 16.625 -40.292 1.00 70.50 602 ASP A N 1
ATOM 4531 C CA . ASP A 1 602 ? -9.003 17.477 -41.448 1.00 70.50 602 ASP A CA 1
ATOM 4532 C C . ASP A 1 602 ? -9.938 17.220 -42.653 1.00 70.50 602 ASP A C 1
ATOM 4534 O O . ASP A 1 602 ? -10.741 16.288 -42.693 1.00 70.50 602 ASP A O 1
ATOM 4538 N N . THR A 1 603 ? -9.892 18.091 -43.665 1.00 66.38 603 THR A N 1
ATOM 4539 C CA . THR A 1 603 ? -10.839 18.067 -44.809 1.00 66.38 603 THR A CA 1
ATOM 4540 C C . THR A 1 603 ? -10.286 17.437 -46.091 1.00 66.38 603 THR A C 1
ATOM 4542 O O . THR A 1 603 ? -10.946 17.474 -47.137 1.00 66.38 603 THR A O 1
ATOM 4545 N N . GLY A 1 604 ? -9.074 16.880 -46.041 1.00 71.38 604 GLY A N 1
ATOM 4546 C CA . GLY A 1 604 ? -8.402 16.279 -47.188 1.00 71.38 604 GLY A CA 1
ATOM 4547 C C . GLY A 1 604 ? -8.970 14.917 -47.601 1.00 71.38 604 GLY A C 1
ATOM 4548 O O . GLY A 1 604 ? -9.870 14.348 -46.984 1.00 71.38 604 GLY A O 1
ATOM 4549 N N . PHE A 1 605 ? -8.469 14.407 -48.727 1.00 78.38 605 PHE A N 1
ATOM 4550 C CA . PHE A 1 605 ? -8.901 13.130 -49.290 1.00 78.38 605 PHE A CA 1
ATOM 4551 C C . PHE A 1 605 ? -8.185 11.955 -48.616 1.00 78.38 605 PHE A C 1
ATOM 4553 O O . PHE A 1 605 ? -6.955 11.904 -48.628 1.00 78.38 605 PHE A O 1
ATOM 4560 N N . CYS A 1 606 ? -8.955 10.987 -48.121 1.00 85.44 606 CYS A N 1
ATOM 4561 C CA . CYS A 1 606 ? -8.462 9.723 -47.585 1.00 85.44 606 CYS A CA 1
ATOM 4562 C C . CYS A 1 606 ? -9.469 8.581 -47.807 1.00 85.44 606 CYS A C 1
ATOM 4564 O O . CYS A 1 606 ? -10.667 8.828 -47.995 1.00 85.44 606 CYS A O 1
ATOM 4566 N N . TYR A 1 607 ? -8.963 7.346 -47.773 1.00 90.38 607 TYR A N 1
ATOM 4567 C CA . TYR A 1 607 ? -9.754 6.124 -47.606 1.00 90.38 607 TYR A CA 1
ATOM 4568 C C . TYR A 1 607 ? -9.529 5.579 -46.206 1.00 90.38 607 TYR A C 1
ATOM 4570 O O . TYR A 1 607 ? -8.388 5.568 -45.743 1.00 90.38 607 TYR A O 1
ATOM 4578 N N . TYR A 1 608 ? -10.592 5.111 -45.560 1.00 91.00 608 TYR A N 1
ATOM 4579 C CA . TYR A 1 608 ? -10.466 4.463 -44.266 1.00 91.00 608 TYR A CA 1
ATOM 4580 C C . TYR A 1 608 ? -11.478 3.354 -44.042 1.00 91.00 608 TYR A C 1
ATOM 4582 O O . TYR A 1 608 ? -12.552 3.310 -44.655 1.00 91.00 608 TYR A O 1
ATOM 4590 N N . ARG A 1 609 ? -11.118 2.476 -43.112 1.00 92.50 609 ARG A N 1
ATOM 4591 C CA . ARG A 1 609 ? -11.914 1.343 -42.659 1.00 92.50 609 ARG A CA 1
ATOM 4592 C C . ARG A 1 609 ? -11.638 1.110 -41.186 1.00 92.50 609 ARG A C 1
ATOM 4594 O O . ARG A 1 609 ? -10.493 1.229 -40.767 1.00 92.50 609 ARG A O 1
ATOM 4601 N N . VAL A 1 610 ? -12.684 0.794 -40.436 1.00 93.19 610 VAL A N 1
ATOM 4602 C CA . VAL A 1 610 ? -12.568 0.325 -39.057 1.00 93.19 610 VAL A CA 1
ATOM 4603 C C . VAL A 1 610 ? -13.167 -1.062 -38.979 1.00 93.19 610 VAL A C 1
ATOM 4605 O O . VAL A 1 610 ? -14.348 -1.247 -39.293 1.00 93.19 610 VAL A O 1
ATOM 4608 N N . ASP A 1 611 ? -12.338 -2.017 -38.585 1.00 94.44 611 ASP A N 1
ATOM 4609 C CA . ASP A 1 611 ? -12.748 -3.385 -38.311 1.00 94.44 611 ASP A CA 1
ATOM 4610 C C . ASP A 1 611 ? -12.872 -3.579 -36.793 1.00 94.44 611 ASP A C 1
ATOM 4612 O O . ASP A 1 611 ? -12.132 -2.975 -36.013 1.00 94.44 611 ASP A O 1
ATOM 4616 N N . PHE A 1 612 ? -13.874 -4.362 -36.388 1.00 95.00 612 PHE A N 1
ATOM 4617 C CA . PHE A 1 612 ? -14.226 -4.617 -34.995 1.00 95.00 612 PHE A CA 1
ATOM 4618 C C . PHE A 1 612 ? -14.605 -6.084 -34.785 1.00 95.00 612 PHE A C 1
ATOM 4620 O O . PHE A 1 612 ? -15.320 -6.667 -35.608 1.00 95.00 612 PHE A O 1
ATOM 4627 N N . GLY A 1 613 ? -14.180 -6.686 -33.674 1.00 90.06 613 GLY A N 1
ATOM 4628 C CA . GLY A 1 613 ? -14.487 -8.089 -33.406 1.00 90.06 613 GLY A CA 1
ATOM 4629 C C . GLY A 1 613 ? -14.015 -8.636 -32.071 1.00 90.06 613 GLY A C 1
ATOM 4630 O O . GLY A 1 613 ? -13.590 -7.897 -31.192 1.00 90.06 613 GLY A O 1
ATOM 4631 N N . VAL A 1 614 ? -14.103 -9.959 -31.925 1.00 85.25 614 VAL A N 1
ATOM 4632 C CA . VAL A 1 614 ? -13.583 -10.716 -30.775 1.00 85.25 614 VAL A CA 1
ATOM 4633 C C . VAL A 1 614 ? -12.872 -11.966 -31.288 1.00 85.25 614 VAL A C 1
ATOM 4635 O O . VAL A 1 614 ? -13.477 -12.793 -31.979 1.00 85.25 614 VAL A O 1
ATOM 4638 N N . GLY A 1 615 ? -11.600 -12.140 -30.921 1.00 74.50 615 GLY A N 1
ATOM 4639 C CA . GLY A 1 615 ? -10.776 -13.258 -31.394 1.00 74.50 615 GLY A CA 1
ATOM 4640 C C . GLY A 1 615 ? -10.690 -13.296 -32.924 1.00 74.50 615 GLY A C 1
ATOM 4641 O O . GLY A 1 615 ? -10.462 -12.273 -33.553 1.00 74.50 615 GLY A O 1
ATOM 4642 N N . ASP A 1 616 ? -10.926 -14.463 -33.530 1.00 72.88 616 ASP A N 1
ATOM 4643 C CA . ASP A 1 616 ? -10.906 -14.636 -34.995 1.00 72.88 616 ASP A CA 1
ATOM 4644 C C . ASP A 1 616 ? -12.160 -14.079 -35.712 1.00 72.88 616 ASP A C 1
ATOM 4646 O O . ASP A 1 616 ? -12.295 -14.213 -36.932 1.00 72.88 616 ASP A O 1
ATOM 4650 N N . TYR A 1 617 ? -13.129 -13.524 -34.975 1.00 80.75 617 TYR A N 1
ATOM 4651 C CA . TYR A 1 617 ? -14.407 -13.066 -35.521 1.00 80.75 617 TYR A CA 1
ATOM 4652 C C . TYR A 1 617 ? -14.462 -11.539 -35.576 1.00 80.75 617 TYR A C 1
ATOM 4654 O O . TYR A 1 617 ? -14.971 -10.897 -34.658 1.00 80.75 617 TYR A O 1
ATOM 4662 N N . GLU A 1 618 ? -13.989 -10.978 -36.687 1.00 85.88 618 GLU A N 1
ATOM 4663 C CA . GLU A 1 618 ? -14.028 -9.543 -36.988 1.00 85.88 618 GLU A CA 1
ATOM 4664 C C . GLU A 1 618 ? -14.975 -9.231 -38.152 1.00 85.88 618 GLU A C 1
ATOM 4666 O O . GLU A 1 618 ? -15.176 -10.035 -39.071 1.00 85.88 618 GLU A O 1
ATOM 4671 N N . PHE A 1 619 ? -15.576 -8.044 -38.121 1.00 91.12 619 PHE A N 1
ATOM 4672 C CA . PHE A 1 619 ? -16.333 -7.484 -39.232 1.00 91.12 619 PHE A CA 1
ATOM 4673 C C . PHE A 1 619 ? -15.998 -6.006 -39.424 1.00 91.12 619 PHE A C 1
ATOM 4675 O O . PHE A 1 619 ? -15.627 -5.301 -38.490 1.00 91.12 619 PHE A O 1
ATOM 4682 N N . THR A 1 620 ? -16.185 -5.509 -40.646 1.00 93.50 620 THR A N 1
ATOM 4683 C CA . THR A 1 620 ? -16.038 -4.080 -40.928 1.00 93.50 620 THR A CA 1
ATOM 4684 C C . THR A 1 620 ? -17.202 -3.297 -40.338 1.00 93.50 620 THR A C 1
ATOM 4686 O O . THR A 1 620 ? -18.332 -3.396 -40.824 1.00 93.50 620 THR A O 1
ATOM 4689 N N . MET A 1 621 ? -16.909 -2.492 -39.318 1.00 90.69 621 MET A N 1
ATOM 4690 C CA . MET A 1 621 ? -17.882 -1.660 -38.617 1.00 90.69 621 MET A CA 1
ATOM 4691 C C . MET A 1 621 ? -18.345 -0.499 -39.502 1.00 90.69 621 MET A C 1
ATOM 4693 O O . MET A 1 621 ? -19.541 -0.285 -39.700 1.00 90.69 621 MET A O 1
ATOM 4697 N N . PHE A 1 622 ? -17.401 0.218 -40.112 1.00 88.06 622 PHE A N 1
ATOM 4698 C CA . PHE A 1 622 ? -17.687 1.177 -41.176 1.00 88.06 622 PHE A CA 1
ATOM 4699 C C . PHE A 1 622 ? -16.454 1.421 -42.052 1.00 88.06 622 PHE A C 1
ATOM 4701 O O . PHE A 1 622 ? -15.310 1.363 -41.605 1.00 88.06 622 PHE A O 1
ATOM 4708 N N . ALA A 1 623 ? -16.704 1.719 -43.326 1.00 88.00 623 ALA A N 1
ATOM 4709 C CA . ALA A 1 623 ? -15.691 2.068 -44.315 1.00 88.00 623 ALA A CA 1
ATOM 4710 C C . ALA A 1 623 ? -16.196 3.238 -45.158 1.00 88.00 623 ALA A C 1
ATOM 4712 O O . ALA A 1 623 ? -17.369 3.267 -45.547 1.00 88.00 623 ALA A O 1
ATOM 4713 N N . ASN A 1 624 ? -15.332 4.213 -45.429 1.00 83.94 624 ASN A N 1
ATOM 4714 C CA . ASN A 1 624 ? -15.721 5.389 -46.196 1.00 83.94 624 ASN A CA 1
ATOM 4715 C C . ASN A 1 624 ? -14.525 6.058 -46.886 1.00 83.94 624 ASN A C 1
ATOM 4717 O O . ASN A 1 624 ? -13.359 5.759 -46.634 1.00 83.94 624 ASN A O 1
ATOM 4721 N N . TYR A 1 625 ? -14.848 7.013 -47.749 1.00 78.69 625 TYR A N 1
ATOM 4722 C CA . TYR A 1 625 ? -13.917 7.957 -48.347 1.00 78.69 625 TYR A CA 1
ATOM 4723 C C . TYR A 1 625 ? -14.572 9.342 -48.265 1.00 78.69 625 TYR A C 1
ATOM 4725 O O . TYR A 1 625 ? -15.763 9.428 -48.553 1.00 78.69 625 TYR A O 1
ATOM 4733 N N . VAL A 1 626 ? -13.823 10.408 -47.921 1.00 66.62 626 VAL A N 1
ATOM 4734 C CA . VAL A 1 626 ? -14.279 11.810 -47.630 1.00 66.62 626 VAL A CA 1
ATOM 4735 C C . VAL A 1 626 ? -14.438 12.121 -46.115 1.00 66.62 626 VAL A C 1
ATOM 4737 O O . VAL A 1 626 ? -14.792 11.230 -45.343 1.00 66.62 626 VAL A O 1
ATOM 4740 N N . PRO A 1 627 ? -14.184 13.375 -45.663 1.00 61.94 627 PRO A N 1
ATOM 4741 C CA . PRO A 1 627 ? -14.328 13.806 -44.265 1.00 61.94 627 PRO A CA 1
ATOM 4742 C C . PRO A 1 627 ? -15.719 13.604 -43.649 1.00 61.94 627 PRO A C 1
ATOM 4744 O O . PRO A 1 627 ? -16.743 13.931 -44.256 1.00 61.94 627 PRO A O 1
ATOM 4747 N N . VAL A 1 628 ? -15.721 13.166 -42.385 1.00 67.06 628 VAL A N 1
ATOM 4748 C CA . VAL A 1 628 ? -16.873 13.154 -41.472 1.00 67.06 628 VAL A CA 1
ATOM 4749 C C . VAL A 1 628 ? -16.632 14.233 -40.407 1.00 67.06 628 VAL A C 1
ATOM 4751 O O . VAL A 1 628 ? -15.927 13.982 -39.434 1.00 67.06 628 VAL A O 1
ATOM 4754 N N . PRO A 1 629 ? -17.158 15.458 -40.589 1.00 68.50 629 PRO A N 1
ATOM 4755 C CA . PRO A 1 629 ? -16.838 16.590 -39.717 1.00 68.50 629 PRO A CA 1
ATOM 4756 C C . PRO A 1 629 ? -17.735 16.667 -38.468 1.00 68.50 629 PRO A C 1
ATOM 4758 O O . PRO A 1 629 ? -17.762 17.692 -37.791 1.00 68.50 629 PRO A O 1
ATOM 4761 N N . THR A 1 630 ? -18.592 15.672 -38.216 1.00 74.06 630 THR A N 1
ATOM 4762 C CA . THR A 1 630 ? -19.604 15.736 -37.148 1.00 74.06 630 THR A CA 1
ATOM 4763 C C . THR A 1 630 ? -19.915 14.348 -36.595 1.00 74.06 630 THR A C 1
ATOM 4765 O O . THR A 1 630 ? -20.182 13.426 -37.368 1.00 74.06 630 THR A O 1
ATOM 4768 N N . LEU A 1 631 ? -19.938 14.234 -35.262 1.00 78.06 631 LEU A N 1
ATOM 4769 C CA . LEU A 1 631 ? -20.317 13.026 -34.520 1.00 78.06 631 LEU A CA 1
ATOM 4770 C C . LEU A 1 631 ? -21.713 12.511 -34.901 1.00 78.06 631 LEU A C 1
ATOM 4772 O O . LEU A 1 631 ? -22.610 13.291 -35.232 1.00 78.06 631 LEU A O 1
ATOM 4776 N N . GLY A 1 632 ? -21.896 11.188 -34.853 1.00 66.12 632 GLY A N 1
ATOM 4777 C CA . GLY A 1 632 ? -23.173 10.523 -35.134 1.00 66.12 632 GLY A CA 1
ATOM 4778 C C . GLY A 1 632 ? -23.575 10.441 -36.614 1.00 66.12 632 GLY A C 1
ATOM 4779 O O . GLY A 1 632 ? -24.587 9.818 -36.928 1.00 66.12 632 GLY A O 1
ATOM 4780 N N . LEU A 1 633 ? -22.825 11.054 -37.544 1.00 74.75 633 LEU A N 1
ATOM 4781 C CA . LEU A 1 633 ? -23.096 10.937 -38.987 1.00 74.75 633 LEU A CA 1
ATOM 4782 C C . LEU A 1 633 ? -22.708 9.552 -39.527 1.00 74.75 633 LEU A C 1
ATOM 4784 O O . LEU A 1 633 ? -23.383 9.011 -40.403 1.00 74.75 633 LEU A O 1
ATOM 4788 N N . LEU A 1 634 ? -21.614 9.005 -39.003 1.00 79.88 634 LEU A N 1
ATOM 4789 C CA . LEU A 1 634 ? -21.144 7.654 -39.262 1.00 79.88 634 LEU A CA 1
ATOM 4790 C C . LEU A 1 634 ? -20.945 6.983 -37.907 1.00 79.88 634 LEU A C 1
ATOM 4792 O O . LEU A 1 634 ? -19.866 7.075 -37.323 1.00 79.88 634 LEU A O 1
ATOM 4796 N N . SER A 1 635 ? -22.026 6.400 -37.393 1.00 87.81 635 SER A N 1
ATOM 4797 C CA . SER A 1 635 ? -22.026 5.695 -36.122 1.00 87.81 635 SER A CA 1
ATOM 4798 C C . SER A 1 635 ? -22.492 4.259 -36.268 1.00 87.81 635 SER A C 1
ATOM 4800 O O . SER A 1 635 ? -23.273 3.924 -37.164 1.00 87.81 635 SER A O 1
ATOM 4802 N N . HIS A 1 636 ? -22.017 3.420 -35.361 1.00 92.12 636 HIS A N 1
ATOM 4803 C CA . HIS A 1 636 ? -22.393 2.019 -35.276 1.00 92.12 636 HIS A CA 1
ATOM 4804 C C . HIS A 1 636 ? -22.593 1.647 -33.812 1.00 92.12 636 HIS A C 1
ATOM 4806 O O . HIS A 1 636 ? -21.848 2.114 -32.953 1.00 92.12 636 HIS A O 1
ATOM 4812 N N . THR A 1 637 ? -23.623 0.858 -33.527 1.00 93.69 637 THR A N 1
ATOM 4813 C CA . THR A 1 637 ? -24.020 0.519 -32.158 1.00 93.69 637 THR A CA 1
ATOM 4814 C C . THR A 1 637 ? -23.869 -0.975 -31.934 1.00 93.69 637 THR A C 1
ATOM 4816 O O . THR A 1 637 ? -24.385 -1.756 -32.731 1.00 93.69 637 THR A O 1
ATOM 4819 N N . GLU A 1 638 ? -23.223 -1.350 -30.834 1.00 93.88 638 GLU A N 1
ATOM 4820 C CA . GLU A 1 638 ? -23.026 -2.735 -30.405 1.00 93.88 638 GLU A CA 1
ATOM 4821 C C . GLU A 1 638 ? -23.356 -2.906 -28.920 1.00 93.88 638 GLU A C 1
ATOM 4823 O O . GLU A 1 638 ? -23.224 -1.977 -28.124 1.00 93.88 638 GLU A O 1
ATOM 4828 N N . GLU A 1 639 ? -23.813 -4.099 -28.549 1.00 93.75 639 GLU A N 1
ATOM 4829 C CA . GLU A 1 639 ? -24.031 -4.483 -27.152 1.00 93.75 639 GLU A CA 1
ATOM 4830 C C . GLU A 1 639 ? -22.769 -5.181 -26.643 1.00 93.75 639 GLU A C 1
ATOM 4832 O O . GLU A 1 639 ? -22.387 -6.232 -27.163 1.00 93.75 639 GLU A O 1
ATOM 4837 N N . LEU A 1 640 ? -22.111 -4.578 -25.654 1.00 93.56 640 LEU A N 1
ATOM 4838 C CA . LEU A 1 640 ? -20.845 -5.056 -25.110 1.00 93.56 640 LEU A CA 1
ATOM 4839 C C . LEU A 1 640 ? -21.034 -5.567 -23.685 1.00 93.56 640 LEU A C 1
ATOM 4841 O O . LEU A 1 640 ? -21.918 -5.123 -22.950 1.00 93.56 640 LEU A O 1
ATOM 4845 N N . LYS A 1 641 ? -20.182 -6.521 -23.322 1.00 88.56 641 LYS A N 1
ATOM 4846 C CA . LYS A 1 641 ? -20.131 -7.159 -22.007 1.00 88.56 641 LYS A CA 1
ATOM 4847 C C . LYS A 1 641 ? -18.810 -6.911 -21.305 1.00 88.56 641 LYS A C 1
ATOM 4849 O O . LYS A 1 641 ? -17.762 -7.017 -21.951 1.00 88.56 641 LYS A O 1
ATOM 4854 N N . ALA A 1 642 ? -18.886 -6.693 -19.998 1.00 85.69 642 ALA A N 1
ATOM 4855 C CA . ALA A 1 642 ? -17.735 -6.615 -19.118 1.00 85.69 642 ALA A CA 1
ATOM 4856 C C . ALA A 1 642 ? -16.937 -7.928 -19.118 1.00 85.69 642 ALA A C 1
ATOM 4858 O O . ALA A 1 642 ? -17.494 -9.022 -19.261 1.00 85.69 642 ALA A O 1
ATOM 4859 N N . GLY A 1 643 ? -15.613 -7.814 -18.993 1.00 80.50 643 GLY A N 1
ATOM 4860 C CA . GLY A 1 643 ? -14.689 -8.955 -18.983 1.00 80.50 643 GLY A CA 1
ATOM 4861 C C . GLY A 1 643 ? -14.405 -9.594 -20.352 1.00 80.50 643 GLY A C 1
ATOM 4862 O O . GLY A 1 643 ? -13.733 -10.622 -20.412 1.00 80.50 643 GLY A O 1
ATOM 4863 N N . TYR A 1 644 ? -14.900 -9.015 -21.452 1.00 86.12 644 TYR A N 1
ATOM 4864 C CA . TYR A 1 644 ? -14.538 -9.414 -22.817 1.00 86.12 644 TYR A CA 1
ATOM 4865 C C . TYR A 1 644 ? -13.543 -8.427 -23.428 1.00 86.12 644 TYR A C 1
ATOM 4867 O O . TYR A 1 644 ? -13.675 -7.218 -23.259 1.00 86.12 644 TYR A O 1
ATOM 4875 N N . VAL A 1 645 ? -12.606 -8.966 -24.210 1.00 89.69 645 VAL A N 1
ATOM 4876 C CA . VAL A 1 645 ? -11.620 -8.197 -24.975 1.00 89.69 645 VAL A CA 1
ATOM 4877 C C . VAL A 1 645 ? -12.093 -8.101 -26.424 1.00 89.69 645 VAL A C 1
ATOM 4879 O O . VAL A 1 645 ? -12.081 -9.094 -27.157 1.00 89.69 645 VAL A O 1
ATOM 4882 N N . TYR A 1 646 ? -12.549 -6.919 -26.828 1.00 93.75 646 TYR A N 1
ATOM 4883 C CA . TYR A 1 646 ? -12.909 -6.623 -28.215 1.00 93.75 646 TYR A CA 1
ATOM 4884 C C . TYR A 1 646 ? -11.690 -6.070 -28.942 1.00 93.75 646 TYR A C 1
ATOM 4886 O O . TYR A 1 646 ? -10.830 -5.481 -28.311 1.00 93.75 646 TYR A O 1
ATOM 4894 N N . ARG A 1 647 ? -11.585 -6.227 -30.256 1.00 94.25 647 ARG A N 1
ATOM 4895 C CA . ARG A 1 647 ? -10.463 -5.714 -31.045 1.00 94.25 647 ARG A CA 1
ATOM 4896 C C . ARG A 1 647 ? -10.937 -4.659 -32.029 1.00 94.25 647 ARG A C 1
ATOM 4898 O O . ARG A 1 647 ? -11.972 -4.849 -32.664 1.00 94.25 647 ARG A O 1
ATOM 4905 N N . PHE A 1 648 ? -10.166 -3.583 -32.150 1.00 95.81 648 PHE A N 1
ATOM 4906 C CA . PHE A 1 648 ? -10.297 -2.543 -33.162 1.00 95.81 648 PHE A CA 1
ATOM 4907 C C . PHE A 1 648 ? -9.042 -2.475 -34.027 1.00 95.81 648 PHE A C 1
ATOM 4909 O O . PHE A 1 648 ? -7.922 -2.444 -33.518 1.00 95.81 648 PHE A O 1
ATOM 4916 N N . ASP A 1 649 ? -9.257 -2.346 -35.332 1.00 95.06 649 ASP A N 1
ATOM 4917 C CA . ASP A 1 649 ? -8.224 -2.001 -36.301 1.00 95.06 649 ASP A CA 1
ATOM 4918 C C . ASP A 1 649 ? -8.713 -0.832 -37.169 1.00 95.06 649 ASP A C 1
ATOM 4920 O O . ASP A 1 649 ? -9.713 -0.933 -37.885 1.00 95.06 649 ASP A O 1
ATOM 4924 N N . ILE A 1 650 ? -8.018 0.305 -37.089 1.00 94.69 650 ILE A N 1
ATOM 4925 C CA . ILE A 1 650 ? -8.292 1.527 -37.849 1.00 94.69 650 ILE A CA 1
ATOM 4926 C C . ILE A 1 650 ? -7.263 1.635 -38.971 1.00 94.69 650 ILE A C 1
ATOM 4928 O O . ILE A 1 650 ? -6.079 1.859 -38.730 1.00 94.69 650 ILE A O 1
ATOM 4932 N N . TYR A 1 651 ? -7.727 1.528 -40.210 1.00 95.12 651 TYR A N 1
ATOM 4933 C CA . TYR A 1 651 ? -6.906 1.610 -41.414 1.00 95.12 651 TYR A CA 1
ATOM 4934 C C . TYR A 1 651 ? -7.112 2.951 -42.112 1.00 95.12 651 TYR A C 1
ATOM 4936 O O . TYR A 1 651 ? -8.253 3.360 -42.341 1.00 95.12 651 TYR A O 1
ATOM 4944 N N . LEU A 1 652 ? -6.027 3.604 -42.531 1.00 93.19 652 LEU A N 1
ATOM 4945 C CA . LEU A 1 652 ? -6.074 4.888 -43.234 1.00 93.19 652 LEU A CA 1
ATOM 4946 C C . LEU A 1 652 ? -5.061 4.938 -44.382 1.00 93.19 652 LEU A C 1
ATOM 4948 O O . LEU A 1 652 ? -3.881 4.666 -44.192 1.00 93.19 652 LEU A O 1
ATOM 4952 N N . LEU A 1 653 ? -5.517 5.353 -45.565 1.00 92.56 653 LEU A N 1
ATOM 4953 C CA . LEU A 1 653 ? -4.682 5.580 -46.747 1.00 92.56 653 LEU A CA 1
ATOM 4954 C C . LEU A 1 653 ? -4.875 6.988 -47.296 1.00 92.56 653 LEU A C 1
ATOM 4956 O O . LEU A 1 653 ? -5.998 7.403 -47.608 1.00 92.56 653 LEU A O 1
ATOM 4960 N N . GLN A 1 654 ? -3.771 7.715 -47.452 1.00 89.69 654 GLN A N 1
ATOM 4961 C CA . GLN A 1 654 ? -3.792 9.128 -47.825 1.00 89.69 654 GLN A CA 1
ATOM 4962 C C . GLN A 1 654 ? -2.502 9.590 -48.529 1.00 89.69 654 GLN A C 1
ATOM 4964 O O . GLN A 1 654 ? -1.458 8.954 -48.396 1.00 89.69 654 GLN A O 1
ATOM 4969 N N . PRO A 1 655 ? -2.541 10.684 -49.316 1.00 88.38 655 PRO A N 1
ATOM 4970 C CA . PRO A 1 655 ? -1.334 11.349 -49.806 1.00 88.38 655 PRO A CA 1
ATOM 4971 C C . PRO A 1 655 ? -0.682 12.186 -48.694 1.00 88.38 655 PRO A C 1
ATOM 4973 O O . PRO A 1 655 ? -1.350 12.997 -48.055 1.00 88.38 655 PRO A O 1
ATOM 4976 N N . GLY A 1 656 ? 0.629 12.048 -48.507 1.00 89.12 656 GLY A N 1
ATOM 4977 C CA . GLY A 1 656 ? 1.363 12.687 -47.415 1.00 89.12 656 GLY A CA 1
ATOM 4978 C C . GLY A 1 656 ? 0.879 12.214 -46.044 1.00 89.12 656 GLY A C 1
ATOM 4979 O O . GLY A 1 656 ? 0.451 11.072 -45.902 1.00 89.12 656 GLY A O 1
ATOM 4980 N N . ILE A 1 657 ? 0.925 13.085 -45.035 1.00 87.88 657 ILE A N 1
ATOM 4981 C CA . ILE A 1 657 ? 0.448 12.794 -43.669 1.00 87.88 657 ILE A CA 1
ATOM 4982 C C . ILE A 1 657 ? -0.390 13.953 -43.101 1.00 87.88 657 ILE A C 1
ATOM 4984 O O . ILE A 1 657 ? -0.079 14.537 -42.071 1.00 87.88 657 ILE A O 1
ATOM 4988 N N . SER A 1 658 ? -1.442 14.350 -43.823 1.00 82.44 658 SER A N 1
ATOM 4989 C CA . SER A 1 658 ? -2.219 15.556 -43.493 1.00 82.44 658 SER A CA 1
ATOM 4990 C C . SER A 1 658 ? -3.586 15.306 -42.855 1.00 82.44 658 SER A C 1
ATOM 4992 O O . SER A 1 658 ? -4.161 16.242 -42.325 1.00 82.44 658 SER A O 1
ATOM 4994 N N . ASN A 1 659 ? -4.145 14.095 -42.933 1.00 86.25 659 ASN A N 1
ATOM 4995 C CA . ASN A 1 659 ? -5.449 13.773 -42.342 1.00 86.25 659 ASN A CA 1
ATOM 4996 C C . ASN A 1 659 ? -5.272 12.852 -41.135 1.00 86.25 659 ASN A C 1
ATOM 4998 O O . ASN A 1 659 ? -4.402 11.972 -41.136 1.00 86.25 659 ASN A O 1
ATOM 5002 N N . GLY A 1 660 ? -6.124 13.045 -40.130 1.00 87.31 660 GLY A N 1
ATOM 5003 C CA . GLY A 1 660 ? -6.191 12.221 -38.931 1.00 87.31 660 GLY A CA 1
ATOM 5004 C C . GLY A 1 660 ? -7.610 11.723 -38.686 1.00 87.31 660 GLY A C 1
ATOM 5005 O O . GLY A 1 660 ? -8.586 12.407 -38.989 1.00 87.31 660 GLY A O 1
ATOM 5006 N N . LEU A 1 661 ? -7.714 10.514 -38.161 1.00 89.12 661 LEU A N 1
ATOM 5007 C CA . LEU A 1 661 ? -8.962 9.896 -37.752 1.00 89.12 661 LEU A CA 1
ATOM 5008 C C . LEU A 1 661 ? -8.960 9.686 -36.247 1.00 89.12 661 LEU A C 1
ATOM 5010 O O . LEU A 1 661 ? -7.973 9.189 -35.717 1.00 89.12 661 LEU A O 1
ATOM 5014 N N . GLU A 1 662 ? -10.074 10.030 -35.611 1.00 90.81 662 GLU A N 1
ATOM 5015 C CA . GLU A 1 662 ? -10.286 9.903 -34.169 1.00 90.81 662 GLU A CA 1
ATOM 5016 C C . GLU A 1 662 ? -11.571 9.104 -33.918 1.00 90.81 662 GLU A C 1
ATOM 5018 O O . GLU A 1 662 ? -12.624 9.414 -34.498 1.00 90.81 662 GLU A O 1
ATOM 5023 N N . LEU A 1 663 ? -11.494 8.083 -33.062 1.00 92.44 663 LEU A N 1
ATOM 5024 C CA . LEU A 1 663 ? -12.644 7.276 -32.650 1.00 92.44 663 LEU A CA 1
ATOM 5025 C C . LEU A 1 663 ? -13.262 7.820 -31.354 1.00 92.44 663 LEU A C 1
ATOM 5027 O O . LEU A 1 663 ? -12.563 8.119 -30.389 1.00 92.44 663 LEU A O 1
ATOM 5031 N N . TYR A 1 664 ? -14.589 7.900 -31.330 1.00 93.94 664 TYR A N 1
ATOM 5032 C CA . TYR A 1 664 ? -15.396 8.307 -30.182 1.00 93.94 664 TYR A CA 1
ATOM 5033 C C . TYR A 1 664 ? -16.397 7.220 -29.799 1.00 93.94 664 TYR A C 1
ATOM 5035 O O . TYR A 1 664 ? -16.886 6.492 -30.667 1.00 93.94 664 TYR A O 1
ATOM 5043 N N . VAL A 1 665 ? -16.762 7.166 -28.519 1.00 94.88 665 VAL A N 1
ATOM 5044 C CA . VAL A 1 665 ? -17.728 6.222 -27.952 1.00 94.88 665 VAL A CA 1
ATOM 5045 C C . VAL A 1 665 ? -18.752 6.938 -27.065 1.00 94.88 665 VAL A C 1
ATOM 5047 O O . VAL A 1 665 ? -18.456 7.953 -26.447 1.00 94.88 665 VAL A O 1
ATOM 5050 N N . SER A 1 666 ? -19.981 6.425 -27.030 1.00 94.44 666 SER A N 1
ATOM 5051 C CA . SER A 1 666 ? -21.055 6.847 -26.123 1.00 94.44 666 SER A CA 1
ATOM 5052 C C . SER A 1 666 ? -21.772 5.611 -25.582 1.00 94.44 666 SER A C 1
ATOM 5054 O O . SER A 1 666 ? -22.169 4.742 -26.363 1.00 94.44 666 SER A O 1
ATOM 5056 N N . ARG A 1 667 ? -21.955 5.531 -24.261 1.00 92.81 667 ARG A N 1
ATOM 5057 C CA . ARG A 1 667 ? -22.661 4.432 -23.585 1.00 92.81 667 ARG A CA 1
ATOM 5058 C C . ARG A 1 667 ? -24.110 4.810 -23.292 1.00 92.81 667 ARG A C 1
ATOM 5060 O O . ARG A 1 667 ? -24.376 5.890 -22.774 1.00 92.81 667 ARG A O 1
ATOM 5067 N N . ASP A 1 668 ? -25.049 3.935 -23.646 1.00 90.31 668 ASP A N 1
ATOM 5068 C CA . ASP A 1 668 ? -26.492 4.046 -23.374 1.00 90.31 668 ASP A CA 1
ATOM 5069 C C . ASP A 1 668 ? -27.116 5.408 -23.759 1.00 90.31 668 ASP A C 1
ATOM 5071 O O . ASP A 1 668 ? -28.120 5.854 -23.199 1.00 90.31 668 ASP A O 1
ATOM 5075 N N . GLY A 1 669 ? -26.536 6.069 -24.768 1.00 85.44 669 GLY A N 1
ATOM 5076 C CA . GLY A 1 669 ? -26.968 7.383 -25.249 1.00 85.44 669 GLY A CA 1
ATOM 5077 C C . GLY A 1 669 ? -26.487 8.574 -24.411 1.00 85.44 669 GLY A C 1
ATOM 5078 O O . GLY A 1 669 ? -27.079 9.651 -24.522 1.00 85.44 669 GLY A O 1
ATOM 5079 N N . GLY A 1 670 ? -25.453 8.389 -23.585 1.00 89.12 670 GLY A N 1
ATOM 5080 C CA . GLY A 1 670 ? -24.731 9.444 -22.872 1.00 89.12 670 GLY A CA 1
ATOM 5081 C C . GLY A 1 670 ? -23.891 10.346 -23.786 1.00 89.12 670 GLY A C 1
ATOM 5082 O O . GLY A 1 670 ? -24.036 10.336 -25.013 1.00 89.12 670 GLY A O 1
ATOM 5083 N N . GLU A 1 671 ? -23.009 11.154 -23.196 1.00 90.62 671 GLU A N 1
ATOM 5084 C CA . GLU A 1 671 ? -22.103 12.016 -23.966 1.00 90.62 671 GLU A CA 1
ATOM 5085 C C . GLU A 1 671 ? -21.092 11.188 -24.780 1.00 90.62 671 GLU A C 1
ATOM 5087 O O . GLU A 1 671 ? -20.834 10.024 -24.478 1.00 90.62 671 GLU A O 1
ATOM 5092 N N . TYR A 1 672 ? -20.597 11.766 -25.879 1.00 90.94 672 TYR A N 1
ATOM 5093 C CA . TYR A 1 672 ? -19.551 11.141 -26.688 1.00 90.94 672 TYR A CA 1
ATOM 5094 C C . TYR A 1 672 ? -18.187 11.540 -26.144 1.00 90.94 672 TYR A C 1
ATOM 5096 O O . TYR A 1 672 ? -17.876 12.730 -26.073 1.00 90.94 672 TYR A O 1
ATOM 5104 N N . GLU A 1 673 ? -17.363 10.544 -25.870 1.00 93.56 673 GLU A N 1
ATOM 5105 C CA . GLU A 1 673 ? -15.998 10.693 -25.381 1.00 93.56 673 GLU A CA 1
ATOM 5106 C C . GLU A 1 673 ? -15.026 10.119 -26.411 1.00 93.56 673 GLU A C 1
ATOM 5108 O O . GLU A 1 67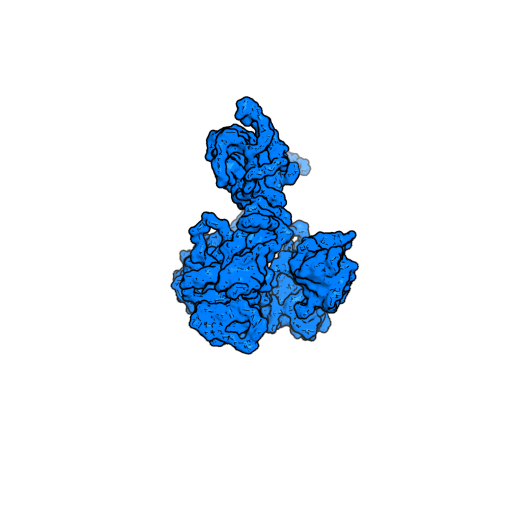3 ? -15.372 9.203 -27.162 1.00 93.56 673 GLU A O 1
ATOM 5113 N N . LYS A 1 674 ? -13.828 10.701 -26.512 1.00 92.75 674 LYS A N 1
ATOM 5114 C CA . LYS A 1 674 ? -12.772 10.166 -27.381 1.00 92.75 674 LYS A CA 1
ATOM 5115 C C . LYS A 1 674 ? -12.293 8.854 -26.763 1.00 92.75 674 LYS A C 1
ATOM 5117 O O . LYS A 1 674 ? -12.109 8.809 -25.557 1.00 92.75 674 LYS A O 1
ATOM 5122 N N . VAL A 1 675 ? -12.098 7.810 -27.565 1.00 94.69 675 VAL A N 1
ATOM 5123 C CA . VAL A 1 675 ? -11.608 6.522 -27.056 1.00 94.69 675 VAL A CA 1
ATOM 5124 C C . VAL A 1 675 ? -10.143 6.680 -26.643 1.00 94.69 675 VAL A C 1
ATOM 5126 O O . VAL A 1 675 ? -9.265 6.801 -27.504 1.00 94.69 675 VAL A O 1
ATOM 5129 N N . GLY A 1 676 ? -9.903 6.727 -25.333 1.00 92.00 676 GLY A N 1
ATOM 5130 C CA . GLY A 1 676 ? -8.585 6.816 -24.714 1.00 92.00 676 GLY A CA 1
ATOM 5131 C C . GLY A 1 676 ? -8.155 5.533 -23.999 1.00 92.00 676 GLY A C 1
ATOM 5132 O O . GLY A 1 676 ? -8.834 4.502 -24.036 1.00 92.00 676 GLY A O 1
ATOM 5133 N N . ALA A 1 677 ? -6.988 5.592 -23.358 1.00 84.12 677 ALA A N 1
ATOM 5134 C CA . ALA A 1 677 ? -6.366 4.512 -22.589 1.00 84.12 677 ALA A CA 1
ATOM 5135 C C . ALA A 1 677 ? -7.306 3.876 -21.540 1.00 84.12 677 ALA A C 1
ATOM 5137 O O . ALA A 1 677 ? -7.180 2.697 -21.202 1.00 84.12 677 ALA A O 1
ATOM 5138 N N . GLU A 1 678 ? -8.305 4.612 -21.055 1.00 85.94 678 GLU A N 1
ATOM 5139 C CA . GLU A 1 678 ? -9.358 4.126 -20.161 1.00 85.94 678 GLU A CA 1
ATOM 5140 C C . GLU A 1 678 ? -10.250 3.036 -20.778 1.00 85.94 678 GLU A C 1
ATOM 5142 O O . GLU A 1 678 ? -10.801 2.227 -20.038 1.00 85.94 678 GLU A O 1
ATOM 5147 N N . TYR A 1 679 ? -10.297 2.907 -22.104 1.00 90.56 679 TYR A N 1
ATOM 5148 C CA . TYR A 1 679 ? -11.005 1.821 -22.790 1.00 90.56 679 TYR A CA 1
ATOM 5149 C C . TYR A 1 679 ? -10.074 0.806 -23.457 1.00 90.56 679 TYR A C 1
ATOM 5151 O O . TYR A 1 679 ? -10.531 -0.260 -23.863 1.00 90.56 679 TYR A O 1
ATOM 5159 N N . MET A 1 680 ? -8.787 1.126 -23.614 1.00 91.69 680 MET A N 1
ATOM 5160 C CA . MET A 1 680 ? -7.898 0.381 -24.508 1.00 91.69 680 MET A CA 1
ATOM 5161 C C . MET A 1 680 ? -6.889 -0.506 -23.781 1.00 91.69 680 MET A C 1
ATOM 5163 O O . MET A 1 680 ? -6.391 -0.136 -22.719 1.00 91.69 680 MET A O 1
ATOM 5167 N N . SER A 1 6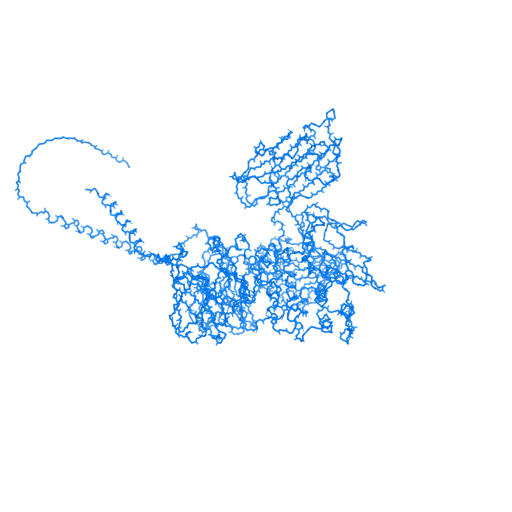81 ? -6.519 -1.622 -24.408 1.00 89.81 681 SER A N 1
ATOM 5168 C CA . SER A 1 681 ? -5.288 -2.359 -24.124 1.00 89.81 681 SER A CA 1
ATOM 5169 C C . SER A 1 681 ? -4.521 -2.703 -25.409 1.00 89.81 681 SER A C 1
ATOM 5171 O O . SER A 1 681 ? -5.072 -2.704 -26.514 1.00 89.81 681 SER A O 1
ATOM 5173 N N . PHE A 1 682 ? -3.221 -2.964 -25.294 1.00 89.25 682 PHE A N 1
ATOM 5174 C CA . PHE A 1 682 ? -2.340 -3.175 -26.433 1.00 89.25 682 PHE A CA 1
ATOM 5175 C C . PHE A 1 682 ? -2.697 -4.484 -27.149 1.00 89.25 682 PHE A C 1
ATOM 5177 O O . PHE A 1 682 ? -3.023 -5.470 -26.477 1.00 89.25 682 PHE A O 1
ATOM 5184 N N . PRO A 1 683 ? -2.629 -4.552 -28.493 1.00 87.44 683 PRO A N 1
ATOM 5185 C CA . PRO A 1 683 ? -2.966 -5.769 -29.225 1.00 87.44 683 PRO A CA 1
ATOM 5186 C C . PRO A 1 683 ? -2.250 -7.014 -28.687 1.00 87.44 683 PRO A C 1
ATOM 5188 O O . PRO A 1 683 ? -1.031 -7.035 -28.530 1.00 87.44 683 PRO A O 1
ATOM 5191 N N . GLY A 1 684 ? -3.021 -8.073 -28.428 1.00 81.12 684 GLY A N 1
ATOM 5192 C CA . GLY A 1 684 ? -2.507 -9.320 -27.848 1.00 81.12 684 GLY A CA 1
ATOM 5193 C C . GLY A 1 684 ? -2.378 -9.323 -26.320 1.00 81.12 684 GLY A C 1
ATOM 5194 O O . GLY A 1 684 ? -1.929 -10.329 -25.775 1.00 81.12 684 GLY A O 1
ATOM 5195 N N . THR A 1 685 ? -2.793 -8.247 -25.645 1.00 82.56 685 THR A N 1
ATOM 5196 C CA . THR A 1 685 ? -2.853 -8.154 -24.176 1.00 82.56 685 THR A CA 1
ATOM 5197 C C . THR A 1 685 ? -4.290 -7.944 -23.671 1.00 82.56 685 THR A C 1
ATOM 5199 O O . THR A 1 685 ? -5.227 -7.916 -24.468 1.00 82.56 685 THR A O 1
ATOM 5202 N N . SER A 1 686 ? -4.492 -7.805 -22.363 1.00 84.31 686 SER A N 1
ATOM 5203 C CA . SER A 1 686 ? -5.741 -7.326 -21.761 1.00 84.31 686 SER A CA 1
ATOM 5204 C C . SER A 1 686 ? -5.454 -6.397 -20.588 1.00 84.31 686 SER A C 1
ATOM 5206 O O . SER A 1 686 ? -4.382 -6.460 -19.983 1.00 84.31 686 SER A O 1
ATOM 5208 N N . LYS A 1 687 ? -6.430 -5.574 -20.199 1.00 79.81 687 LYS A N 1
ATOM 5209 C CA . LYS A 1 687 ? -6.316 -4.711 -19.016 1.00 79.81 687 LYS A CA 1
ATOM 5210 C C . LYS A 1 687 ? -6.039 -5.497 -17.745 1.00 79.81 687 LYS A C 1
ATOM 5212 O O . LYS A 1 687 ? -5.269 -5.045 -16.913 1.00 79.81 687 LYS A O 1
ATOM 5217 N N . SER A 1 688 ? -6.575 -6.709 -17.629 1.00 75.06 688 SER A N 1
ATOM 5218 C CA . SER A 1 688 ? -6.292 -7.598 -16.495 1.00 75.06 688 SER A CA 1
ATOM 5219 C C . SER A 1 688 ? -4.833 -8.070 -16.417 1.00 75.06 688 SER A C 1
ATOM 5221 O O . SER A 1 688 ? -4.430 -8.621 -15.400 1.00 75.06 688 SER A O 1
ATOM 5223 N N . GLN A 1 689 ? -4.054 -7.930 -17.495 1.00 71.50 689 GLN A N 1
ATOM 5224 C CA . GLN A 1 689 ? -2.615 -8.200 -17.492 1.00 71.50 689 GLN A CA 1
ATOM 5225 C C . GLN A 1 689 ? -1.795 -6.969 -17.092 1.00 71.50 689 GLN A C 1
ATOM 5227 O O . GLN A 1 689 ? -0.599 -7.111 -16.833 1.00 71.50 689 GLN A O 1
ATOM 5232 N N . GLN A 1 690 ? -2.402 -5.775 -17.023 1.00 71.69 690 GLN A N 1
ATOM 5233 C CA . GLN A 1 690 ? -1.763 -4.624 -16.396 1.00 71.69 690 GLN A CA 1
ATOM 5234 C C . GLN A 1 690 ? -1.486 -4.999 -14.944 1.00 71.69 690 GLN A C 1
ATOM 5236 O O . GLN A 1 690 ? -2.408 -5.189 -14.155 1.00 71.69 690 GLN A O 1
ATOM 5241 N N . MET A 1 691 ? -0.211 -5.109 -14.585 1.00 60.12 691 MET A N 1
ATOM 5242 C CA . MET A 1 691 ? 0.127 -5.239 -13.179 1.00 60.12 691 MET A CA 1
ATOM 5243 C C . MET A 1 691 ? -0.071 -3.885 -12.518 1.00 60.12 691 MET A C 1
ATOM 5245 O O . MET A 1 691 ? 0.512 -2.881 -12.941 1.00 60.12 691 MET A O 1
ATOM 5249 N N . GLU A 1 692 ? -0.924 -3.875 -11.504 1.00 59.16 692 GLU A N 1
ATOM 5250 C CA . GLU A 1 692 ? -1.015 -2.778 -10.561 1.00 59.16 692 GLU A CA 1
ATOM 5251 C C . GLU A 1 692 ? -0.006 -3.022 -9.451 1.00 59.16 692 GLU A C 1
ATOM 5253 O O . GLU A 1 692 ? 0.156 -4.142 -8.957 1.00 59.16 692 GLU A O 1
ATOM 5258 N N . TYR A 1 693 ? 0.692 -1.969 -9.054 1.00 58.03 693 TYR A N 1
ATOM 5259 C CA . TYR A 1 693 ? 1.506 -2.061 -7.868 1.00 58.03 693 TYR A CA 1
ATOM 5260 C C . TYR A 1 693 ? 0.645 -2.169 -6.629 1.00 58.03 693 TYR A C 1
ATOM 5262 O O . TYR A 1 693 ? -0.180 -1.306 -6.326 1.00 58.03 693 TYR A O 1
ATOM 5270 N N . VAL A 1 694 ? 0.930 -3.217 -5.869 1.00 55.19 694 VAL A N 1
ATOM 5271 C CA . VAL A 1 694 ? 0.376 -3.411 -4.544 1.00 55.19 694 VAL A CA 1
ATOM 5272 C C . VAL A 1 694 ? 1.440 -2.990 -3.549 1.00 55.19 694 VAL A C 1
ATOM 5274 O O . VAL A 1 694 ? 2.434 -3.689 -3.344 1.00 55.19 694 VAL A O 1
ATOM 5277 N N . ALA A 1 695 ? 1.230 -1.828 -2.929 1.00 61.28 695 ALA A N 1
ATOM 5278 C CA . ALA A 1 695 ? 2.109 -1.369 -1.863 1.00 61.28 695 ALA A CA 1
ATOM 5279 C C . ALA A 1 695 ? 2.219 -2.444 -0.769 1.00 61.28 695 ALA A C 1
ATOM 5281 O O . ALA A 1 695 ? 1.180 -2.965 -0.345 1.00 61.28 695 ALA A O 1
ATOM 5282 N N . PRO A 1 696 ? 3.436 -2.780 -0.294 1.00 58.19 696 PRO A N 1
ATOM 5283 C CA . PRO A 1 696 ? 3.600 -3.780 0.746 1.00 58.19 696 PRO A CA 1
ATOM 5284 C C . PRO A 1 696 ? 2.808 -3.351 1.973 1.00 58.19 696 PRO A C 1
ATOM 5286 O O . PRO A 1 696 ? 2.999 -2.260 2.510 1.00 58.19 696 PRO A O 1
ATOM 5289 N N . GLN A 1 697 ? 1.896 -4.211 2.408 1.00 62.56 697 GLN A N 1
ATOM 5290 C CA . GLN A 1 697 ? 1.059 -3.911 3.553 1.00 62.56 697 GLN A CA 1
ATOM 5291 C C . GLN A 1 697 ? 1.774 -4.354 4.822 1.00 62.56 697 GLN A C 1
ATOM 5293 O O . GLN A 1 697 ? 2.053 -5.540 5.009 1.00 62.56 697 GLN A O 1
ATOM 5298 N N . LEU A 1 698 ? 2.053 -3.407 5.719 1.00 55.97 698 LEU A N 1
ATOM 5299 C CA . LEU A 1 698 ? 2.433 -3.777 7.072 1.00 55.97 698 LEU A CA 1
ATOM 5300 C C . LEU A 1 698 ? 1.165 -4.209 7.797 1.00 55.97 698 LEU A C 1
ATOM 5302 O O . LEU A 1 698 ? 0.362 -3.391 8.257 1.00 55.97 698 LEU A O 1
ATOM 5306 N N . SER A 1 699 ? 1.011 -5.517 7.936 1.00 49.41 699 SER A N 1
ATOM 5307 C CA . SER A 1 699 ? 0.074 -6.040 8.905 1.00 49.41 699 SER A CA 1
ATOM 5308 C C . SER A 1 699 ? 0.645 -5.823 10.303 1.00 49.41 699 SER A C 1
ATOM 5310 O O . SER A 1 699 ? 1.581 -6.509 10.711 1.00 49.41 699 SER A O 1
ATOM 5312 N N . LEU A 1 700 ? 0.051 -4.909 11.071 1.00 47.56 700 LEU A N 1
ATOM 5313 C CA . LEU A 1 700 ? 0.299 -4.857 12.510 1.00 47.56 700 LEU A CA 1
ATOM 5314 C C . LEU A 1 700 ? -0.045 -6.236 13.099 1.00 47.56 700 LEU A C 1
ATOM 5316 O O . LEU A 1 700 ? -1.112 -6.790 12.823 1.00 47.56 700 LEU A O 1
ATOM 5320 N N . GLN A 1 701 ? 0.886 -6.825 13.851 1.00 39.53 701 GLN A N 1
ATOM 5321 C CA . GLN A 1 701 ? 0.684 -8.126 14.493 1.00 39.53 701 GLN A CA 1
ATOM 5322 C C . GLN A 1 701 ? -0.620 -8.105 15.309 1.00 39.53 701 GLN A C 1
ATOM 5324 O O . GLN A 1 701 ? -0.784 -7.248 16.172 1.00 39.53 701 GLN A O 1
ATOM 5329 N N . GLY A 1 702 ? -1.550 -9.024 15.024 1.00 41.03 702 GLY A N 1
ATOM 5330 C CA . GLY A 1 702 ? -2.883 -9.052 15.647 1.00 41.03 702 GLY A CA 1
ATOM 5331 C C . GLY A 1 702 ? -4.014 -8.322 14.900 1.00 41.03 702 GLY A C 1
ATOM 5332 O O . GLY A 1 702 ? -5.114 -8.235 15.443 1.00 41.03 702 GLY A O 1
ATOM 5333 N N . LEU A 1 703 ? -3.773 -7.832 13.674 1.00 42.38 703 LEU A N 1
ATOM 5334 C CA . LEU A 1 703 ? -4.778 -7.201 12.793 1.00 42.38 703 LEU A CA 1
ATOM 5335 C C . LEU A 1 703 ? -4.752 -7.677 11.332 1.00 42.38 703 LEU A C 1
ATOM 5337 O O . LEU A 1 703 ? -5.457 -7.106 10.498 1.00 42.38 703 LEU A O 1
ATOM 5341 N N . ALA A 1 704 ? -3.938 -8.676 10.986 1.00 40.62 704 ALA A N 1
ATOM 5342 C CA . ALA A 1 704 ? -3.941 -9.215 9.631 1.00 40.62 704 ALA A CA 1
ATOM 5343 C C . ALA A 1 704 ? -5.296 -9.884 9.368 1.00 40.62 704 ALA A C 1
ATOM 5345 O O . ALA A 1 704 ? -5.500 -11.037 9.742 1.00 40.62 704 ALA A O 1
ATOM 5346 N N . TYR A 1 705 ? -6.206 -9.172 8.717 1.00 53.31 705 TYR A N 1
ATOM 5347 C CA . TYR A 1 705 ? -7.173 -9.792 7.829 1.00 53.31 705 TYR A CA 1
ATOM 5348 C C . TYR A 1 705 ? -6.536 -9.746 6.444 1.00 53.31 705 TYR A C 1
ATOM 5350 O O . TYR A 1 705 ? -6.792 -8.800 5.697 1.00 53.31 705 TYR A O 1
ATOM 5358 N N . PRO A 1 706 ? -5.600 -10.656 6.108 1.00 54.59 706 PRO A N 1
ATOM 5359 C CA . PRO A 1 706 ? -5.246 -10.780 4.713 1.00 54.59 706 PRO A CA 1
ATOM 5360 C C . PRO A 1 706 ? -6.531 -11.178 3.980 1.00 54.59 706 PRO A C 1
ATOM 5362 O O . PRO A 1 706 ? -7.254 -12.053 4.456 1.00 54.59 706 PRO A O 1
ATOM 5365 N N . ASP A 1 707 ? -6.815 -10.562 2.829 1.00 56.88 707 ASP A N 1
ATOM 5366 C CA . ASP A 1 707 ? -7.935 -11.003 1.985 1.00 56.88 707 ASP A CA 1
ATOM 5367 C C . ASP A 1 707 ? -7.790 -12.518 1.671 1.00 56.88 707 ASP A C 1
ATOM 5369 O O . ASP A 1 707 ? -8.782 -13.218 1.481 1.00 56.88 707 ASP A O 1
ATOM 5373 N N . THR A 1 708 ? -6.560 -13.050 1.745 1.00 68.38 708 THR A N 1
ATOM 5374 C CA . THR A 1 708 ? -6.225 -14.472 1.616 1.00 68.38 708 THR A CA 1
ATOM 5375 C C . THR A 1 708 ? -5.527 -15.041 2.859 1.00 68.38 708 THR A C 1
ATOM 5377 O O . THR A 1 708 ? -4.395 -14.670 3.178 1.00 68.38 708 THR A O 1
ATOM 5380 N N . LEU A 1 709 ? -6.138 -16.021 3.530 1.00 78.19 709 LEU A N 1
ATOM 5381 C CA . LEU A 1 709 ? -5.487 -16.764 4.616 1.00 78.19 709 LEU A CA 1
ATOM 5382 C C . LEU A 1 709 ? -4.630 -17.907 4.053 1.00 78.19 709 LEU A C 1
ATOM 5384 O O . LEU A 1 709 ? -5.170 -18.863 3.505 1.00 78.19 709 LEU A O 1
ATOM 5388 N N . TYR A 1 710 ? -3.309 -17.848 4.247 1.00 76.44 710 TYR A N 1
ATOM 5389 C CA . TYR A 1 710 ? -2.374 -18.906 3.842 1.00 76.44 710 TYR A CA 1
ATOM 5390 C C . TYR A 1 710 ? -2.208 -19.963 4.937 1.00 76.44 710 TYR A C 1
ATOM 5392 O O . TYR A 1 710 ? -1.898 -19.650 6.086 1.00 76.44 710 TYR A O 1
ATOM 5400 N N . MET A 1 711 ? -2.384 -21.232 4.572 1.00 80.94 711 MET A N 1
ATOM 5401 C CA . MET A 1 711 ? -2.286 -22.377 5.476 1.00 80.94 711 MET A CA 1
ATOM 5402 C C . MET A 1 711 ? -1.220 -23.346 4.997 1.00 80.94 711 MET A C 1
ATOM 5404 O O . MET A 1 711 ? -1.455 -24.101 4.052 1.00 80.94 711 MET A O 1
ATOM 5408 N N . LYS A 1 712 ? -0.086 -23.397 5.700 1.00 76.56 712 LYS A N 1
ATOM 5409 C CA . LYS A 1 712 ? 0.982 -24.361 5.416 1.00 76.56 712 LYS A CA 1
ATOM 5410 C C . LYS A 1 712 ? 0.453 -25.794 5.552 1.00 76.56 712 LYS A C 1
ATOM 5412 O O . LYS A 1 712 ? -0.170 -26.151 6.553 1.00 76.56 712 LYS A O 1
ATOM 5417 N N . ALA A 1 713 ? 0.698 -26.623 4.541 1.00 76.88 713 ALA A N 1
ATOM 5418 C CA . ALA A 1 713 ? 0.402 -28.046 4.606 1.00 76.88 713 ALA A CA 1
ATOM 5419 C C . ALA A 1 713 ? 1.294 -28.733 5.652 1.00 76.88 713 ALA A C 1
ATOM 5421 O O . ALA A 1 713 ? 2.420 -28.308 5.904 1.00 76.88 713 ALA A O 1
ATOM 5422 N N . ASP A 1 714 ? 0.816 -29.834 6.232 1.00 73.62 714 ASP A N 1
ATOM 5423 C CA . ASP A 1 714 ? 1.645 -30.666 7.106 1.00 73.62 714 ASP A CA 1
ATOM 5424 C C . ASP A 1 714 ? 2.769 -31.318 6.285 1.00 73.62 714 ASP A C 1
ATOM 5426 O O . ASP A 1 714 ? 2.546 -32.276 5.535 1.00 73.62 714 ASP A O 1
ATOM 5430 N N . THR A 1 715 ? 3.979 -30.773 6.423 1.00 67.88 715 THR A N 1
ATOM 5431 C CA . THR A 1 715 ? 5.181 -31.222 5.714 1.00 67.88 715 THR A CA 1
ATOM 5432 C C . THR A 1 715 ? 5.914 -32.362 6.422 1.00 67.88 715 THR A C 1
ATOM 5434 O O . THR A 1 715 ? 6.875 -32.898 5.870 1.00 67.88 715 THR A O 1
ATOM 5437 N N . SER A 1 716 ? 5.462 -32.806 7.605 1.00 68.38 716 SER A N 1
ATOM 5438 C CA . SER A 1 716 ? 6.175 -33.801 8.428 1.00 68.38 716 SER A CA 1
ATOM 5439 C C . SER A 1 716 ? 6.357 -35.163 7.742 1.00 68.38 716 SER A C 1
ATOM 5441 O O . SER A 1 716 ? 7.276 -35.919 8.066 1.00 68.38 716 SER A O 1
ATOM 5443 N N . ALA A 1 717 ? 5.492 -35.477 6.775 1.00 72.06 717 ALA A N 1
ATOM 5444 C CA . ALA A 1 717 ? 5.533 -36.702 5.981 1.00 72.06 717 ALA A CA 1
ATOM 5445 C C . ALA A 1 717 ? 6.124 -36.517 4.569 1.00 72.06 717 ALA A C 1
ATOM 5447 O O . ALA A 1 717 ? 6.139 -37.475 3.793 1.00 72.06 717 ALA A O 1
ATOM 5448 N N . TRP A 1 718 ? 6.565 -35.310 4.208 1.00 83.62 718 TRP A N 1
ATOM 5449 C CA . TRP A 1 718 ? 7.049 -35.007 2.861 1.00 83.62 718 TRP A CA 1
ATOM 5450 C C . TRP A 1 718 ? 8.480 -35.510 2.690 1.00 83.62 718 TRP A C 1
ATOM 5452 O O . TRP A 1 718 ? 9.305 -35.443 3.601 1.00 83.62 718 TRP A O 1
ATOM 5462 N N . THR A 1 719 ? 8.792 -36.019 1.502 1.00 81.50 719 THR A N 1
ATOM 5463 C CA . THR A 1 719 ? 10.110 -36.581 1.201 1.00 81.50 719 THR A CA 1
ATOM 5464 C C . THR A 1 719 ? 10.748 -35.870 0.021 1.00 81.50 719 THR A C 1
ATOM 5466 O O . THR A 1 719 ? 10.220 -35.897 -1.088 1.00 81.50 719 THR A O 1
ATOM 5469 N N . GLY A 1 720 ? 11.911 -35.261 0.254 1.00 81.75 720 GLY A N 1
ATOM 5470 C CA . GLY A 1 720 ? 12.718 -34.620 -0.780 1.00 81.75 720 GLY A CA 1
ATOM 5471 C C . GLY A 1 720 ? 13.714 -35.577 -1.436 1.00 81.75 720 GLY A C 1
ATOM 5472 O O . GLY A 1 720 ? 14.554 -36.173 -0.760 1.00 81.75 720 GLY A O 1
ATOM 5473 N N . THR A 1 721 ? 13.677 -35.678 -2.763 1.00 83.44 721 THR A N 1
ATOM 5474 C CA . THR A 1 721 ? 14.591 -36.498 -3.566 1.00 83.44 721 THR A CA 1
ATOM 5475 C C . THR A 1 721 ? 15.323 -35.644 -4.593 1.00 83.44 721 THR A C 1
ATOM 5477 O O . THR A 1 721 ? 14.715 -34.921 -5.378 1.00 83.44 721 THR A O 1
ATOM 5480 N N . VAL A 1 722 ? 16.651 -35.759 -4.630 1.00 81.75 722 VAL A N 1
ATOM 5481 C CA . VAL A 1 722 ? 17.478 -35.145 -5.679 1.00 81.75 722 VAL A CA 1
ATOM 5482 C C . VAL A 1 722 ? 17.480 -36.070 -6.894 1.00 81.75 722 VAL A C 1
ATOM 5484 O O . VAL A 1 722 ? 17.889 -37.226 -6.785 1.00 81.75 722 VAL A O 1
ATOM 5487 N N . GLY A 1 723 ? 16.997 -35.573 -8.028 1.00 75.50 723 GLY A N 1
ATOM 5488 C CA . GLY A 1 723 ? 16.957 -36.293 -9.296 1.00 75.50 723 GLY A CA 1
ATOM 5489 C C . GLY A 1 723 ? 18.288 -36.272 -10.050 1.00 75.50 723 GLY A C 1
ATOM 5490 O O . GLY A 1 723 ? 19.246 -35.595 -9.671 1.00 75.50 723 GLY A O 1
ATOM 5491 N N . ASP A 1 724 ? 18.344 -37.029 -11.147 1.00 68.88 724 ASP A N 1
ATOM 5492 C CA . ASP A 1 724 ? 19.542 -37.149 -11.983 1.00 68.88 724 ASP A CA 1
ATOM 5493 C C . ASP A 1 724 ? 20.014 -35.780 -12.508 1.00 68.88 724 ASP A C 1
ATOM 5495 O O . ASP A 1 724 ? 19.207 -34.923 -12.857 1.00 68.88 724 ASP A O 1
ATOM 5499 N N . GLY A 1 725 ? 21.335 -35.581 -12.564 1.00 72.31 725 GLY A N 1
ATOM 5500 C CA . GLY A 1 725 ? 21.971 -34.346 -13.049 1.00 72.31 725 GLY A CA 1
ATOM 5501 C C . GLY A 1 725 ? 22.218 -33.280 -11.978 1.00 72.31 725 GLY A C 1
ATOM 5502 O O . GLY A 1 725 ? 23.098 -32.442 -12.158 1.00 72.31 725 GLY A O 1
ATOM 5503 N N . ALA A 1 726 ? 21.542 -33.376 -10.832 1.00 73.31 726 ALA A N 1
ATOM 5504 C CA . ALA A 1 726 ? 21.737 -32.532 -9.659 1.00 73.31 726 ALA A CA 1
ATOM 5505 C C . ALA A 1 726 ? 22.625 -33.199 -8.601 1.00 73.31 726 ALA A C 1
ATOM 5507 O O . ALA A 1 726 ? 22.500 -34.394 -8.327 1.00 73.31 726 ALA A O 1
ATOM 5508 N N . ARG A 1 727 ? 23.493 -32.428 -7.934 1.00 73.25 727 ARG A N 1
ATOM 5509 C CA . ARG A 1 727 ? 24.239 -32.909 -6.761 1.00 73.25 727 ARG A CA 1
ATOM 5510 C C . ARG A 1 727 ? 24.070 -31.962 -5.579 1.00 73.25 727 ARG A C 1
ATOM 5512 O O . ARG A 1 727 ? 24.393 -30.787 -5.694 1.00 73.25 727 ARG A O 1
ATOM 5519 N N . ALA A 1 728 ? 23.666 -32.496 -4.426 1.00 68.31 728 ALA A N 1
ATOM 5520 C CA . ALA A 1 728 ? 23.698 -31.760 -3.163 1.00 68.31 728 ALA A CA 1
ATOM 5521 C C . ALA A 1 728 ? 25.151 -31.423 -2.765 1.00 68.31 728 ALA A C 1
ATOM 5523 O O . ALA A 1 728 ? 26.024 -32.301 -2.749 1.00 68.31 728 ALA A O 1
ATOM 5524 N N . VAL A 1 729 ? 25.403 -30.148 -2.474 1.00 67.38 729 VAL A N 1
ATOM 5525 C CA . VAL A 1 729 ? 26.719 -29.578 -2.145 1.00 67.38 729 VAL A CA 1
ATOM 5526 C C . VAL A 1 729 ? 26.850 -29.317 -0.645 1.00 67.38 729 VAL A C 1
ATOM 5528 O O . VAL A 1 729 ? 27.893 -29.630 -0.071 1.00 67.38 729 VAL A O 1
ATOM 5531 N N . SER A 1 730 ? 25.795 -28.802 -0.009 1.00 63.66 730 SER A N 1
ATOM 5532 C CA . SER A 1 730 ? 25.718 -28.511 1.431 1.00 63.66 730 SER A CA 1
ATOM 5533 C C . SER A 1 730 ? 24.260 -28.437 1.910 1.00 63.66 730 SER A C 1
ATOM 5535 O O . SER A 1 730 ? 23.367 -28.231 1.091 1.00 63.66 730 SER A O 1
ATOM 5537 N N . GLY A 1 731 ? 24.038 -28.587 3.223 1.00 58.19 731 GLY A N 1
ATOM 5538 C CA . GLY A 1 731 ? 22.710 -28.603 3.863 1.00 58.19 731 GLY A CA 1
ATOM 5539 C C . GLY A 1 731 ? 22.188 -30.018 4.154 1.00 58.19 731 GLY A C 1
ATOM 5540 O O . GLY A 1 731 ? 22.588 -30.984 3.498 1.00 58.19 731 GLY A O 1
ATOM 5541 N N . GLU A 1 732 ? 21.331 -30.162 5.170 1.00 54.09 732 GLU A N 1
ATOM 5542 C CA . GLU A 1 732 ? 20.561 -31.393 5.397 1.00 54.09 732 GLU A CA 1
ATOM 5543 C C . GLU A 1 732 ? 19.276 -31.348 4.560 1.00 54.09 732 GLU A C 1
ATOM 5545 O O . GLU A 1 732 ? 18.593 -30.330 4.544 1.00 54.09 732 GLU A O 1
ATOM 5550 N N . GLN A 1 733 ? 18.911 -32.454 3.894 1.00 51.84 733 GLN A N 1
ATOM 5551 C CA . GLN A 1 733 ? 17.704 -32.532 3.047 1.00 51.84 733 GLN A CA 1
ATOM 5552 C C . GLN A 1 733 ? 16.403 -32.135 3.776 1.00 51.84 733 GLN A C 1
ATOM 5554 O O . GLN A 1 733 ? 15.447 -31.744 3.116 1.00 51.84 733 GLN A O 1
ATOM 5559 N N . GLY A 1 734 ? 16.366 -32.229 5.112 1.00 46.97 734 GLY A N 1
ATOM 5560 C CA . GLY A 1 734 ? 15.224 -31.814 5.933 1.00 46.97 734 GLY A CA 1
ATOM 5561 C C . GLY A 1 734 ? 15.062 -30.296 6.087 1.00 46.97 734 GLY A C 1
ATOM 5562 O O . GLY A 1 734 ? 13.953 -29.843 6.340 1.00 46.97 734 GLY A O 1
ATOM 5563 N N . ALA A 1 735 ? 16.117 -29.501 5.863 1.00 47.16 735 ALA A N 1
ATOM 5564 C CA . ALA A 1 735 ? 16.098 -28.049 6.081 1.00 47.16 735 ALA A CA 1
ATOM 5565 C C . ALA A 1 735 ? 15.169 -27.293 5.114 1.00 47.16 735 ALA A C 1
ATOM 5567 O O . ALA A 1 735 ? 14.691 -26.218 5.442 1.00 47.16 735 ALA A O 1
ATOM 5568 N N . VAL A 1 736 ? 14.855 -27.879 3.950 1.00 57.84 736 VAL A N 1
ATOM 5569 C CA . VAL A 1 736 ? 13.962 -27.271 2.945 1.00 57.84 736 VAL A CA 1
ATOM 5570 C C . VAL A 1 736 ? 12.513 -27.144 3.443 1.00 57.84 736 VAL A C 1
ATOM 5572 O O . VAL A 1 736 ? 11.757 -26.349 2.897 1.00 57.84 736 VAL A O 1
ATOM 5575 N N . LEU A 1 737 ? 12.107 -27.920 4.456 1.00 53.50 737 LEU A N 1
ATOM 5576 C CA . LEU A 1 737 ? 10.712 -28.005 4.912 1.00 53.50 737 LEU A CA 1
ATOM 5577 C C . LEU A 1 737 ? 10.473 -27.432 6.321 1.00 53.50 737 LEU A C 1
ATOM 5579 O O . LEU A 1 737 ? 9.314 -27.232 6.692 1.00 53.50 737 LEU A O 1
ATOM 5583 N N . ASP A 1 738 ? 11.541 -27.161 7.081 1.00 50.69 738 ASP A N 1
ATOM 5584 C CA . ASP A 1 738 ? 11.482 -26.843 8.521 1.00 50.69 738 ASP A CA 1
ATOM 5585 C C . ASP A 1 738 ? 11.512 -25.333 8.836 1.00 50.69 738 ASP A C 1
ATOM 5587 O O . ASP A 1 738 ? 11.442 -24.951 10.001 1.00 50.69 738 ASP A O 1
ATOM 5591 N N . GLY A 1 739 ? 11.601 -24.461 7.821 1.00 44.78 739 GLY A N 1
ATOM 5592 C CA . GLY A 1 739 ? 11.514 -22.998 7.988 1.00 44.78 739 GLY A CA 1
ATOM 5593 C C . GLY A 1 739 ? 12.631 -22.369 8.835 1.00 44.78 739 GLY A C 1
ATOM 5594 O O . GLY A 1 739 ? 12.535 -21.208 9.231 1.00 44.78 739 GLY A O 1
ATOM 5595 N N . ASP A 1 740 ? 13.702 -23.110 9.135 1.00 43.38 740 ASP A N 1
ATOM 5596 C CA . ASP A 1 740 ? 14.844 -22.591 9.884 1.00 43.38 740 ASP A CA 1
ATOM 5597 C C . ASP A 1 740 ? 15.736 -21.770 8.936 1.00 43.38 740 ASP A C 1
ATOM 5599 O O . ASP A 1 740 ? 16.655 -22.287 8.291 1.00 43.38 740 ASP A O 1
ATOM 5603 N N . LEU A 1 741 ? 15.435 -20.468 8.829 1.00 38.59 741 LEU A N 1
ATOM 5604 C CA . LEU A 1 741 ? 16.071 -19.489 7.926 1.00 38.59 741 LEU A CA 1
ATOM 5605 C C . LEU A 1 741 ? 17.613 -19.434 8.026 1.00 38.59 741 LEU A C 1
ATOM 5607 O O . LEU A 1 741 ? 18.273 -18.837 7.174 1.00 38.59 741 LEU A O 1
ATOM 5611 N N . GLY A 1 742 ? 18.207 -20.062 9.047 1.00 36.16 742 GLY A N 1
ATOM 5612 C CA . GLY A 1 742 ? 19.651 -20.173 9.244 1.00 36.16 742 GLY A CA 1
ATOM 5613 C C . GLY A 1 742 ? 20.367 -21.231 8.390 1.00 36.16 742 GLY A C 1
ATOM 5614 O O . GLY A 1 742 ? 21.602 -21.232 8.369 1.00 36.16 742 GLY A O 1
ATOM 5615 N N . MET A 1 743 ? 19.661 -22.130 7.686 1.00 49.66 743 MET A N 1
ATOM 5616 C CA . MET A 1 743 ? 20.284 -23.199 6.885 1.00 49.66 743 MET A CA 1
ATOM 5617 C C . MET A 1 743 ? 19.682 -23.317 5.477 1.00 49.66 743 MET A C 1
ATOM 5619 O O . MET A 1 743 ? 18.488 -23.508 5.315 1.00 49.66 743 MET A O 1
ATOM 5623 N N . SER A 1 744 ? 20.527 -23.279 4.438 1.00 57.03 744 SER A N 1
ATOM 5624 C CA . SER A 1 744 ? 20.116 -23.520 3.044 1.00 57.03 744 SER A CA 1
ATOM 5625 C C . SER A 1 744 ? 20.623 -24.864 2.515 1.00 57.03 744 SER A C 1
ATOM 5627 O O . SER A 1 744 ? 21.743 -25.293 2.816 1.00 57.03 744 SER A O 1
ATOM 5629 N N . SER A 1 745 ? 19.802 -25.526 1.696 1.00 68.00 745 SER A N 1
ATOM 5630 C CA . SER A 1 745 ? 20.203 -26.689 0.901 1.00 68.00 745 SER A CA 1
ATOM 5631 C C . SER A 1 745 ? 20.686 -26.236 -0.469 1.00 68.00 745 SER A C 1
ATOM 5633 O O . SER A 1 745 ? 19.922 -25.678 -1.251 1.00 68.00 745 SER A O 1
ATOM 5635 N N . VAL A 1 746 ? 21.958 -26.487 -0.776 1.00 70.12 746 VAL A N 1
ATOM 5636 C CA . VAL A 1 746 ? 22.588 -26.037 -2.024 1.00 70.12 746 VAL A CA 1
ATOM 5637 C C . VAL A 1 746 ? 22.767 -27.214 -2.972 1.00 70.12 746 VAL A C 1
ATOM 5639 O O . VAL A 1 746 ? 23.398 -28.218 -2.624 1.00 70.12 746 VAL A O 1
ATOM 5642 N N . TYR A 1 747 ? 22.272 -27.071 -4.196 1.00 75.88 747 TYR A N 1
ATOM 5643 C CA . TYR A 1 747 ? 22.399 -28.040 -5.279 1.00 75.88 747 TYR A CA 1
ATOM 5644 C C . TYR A 1 747 ? 23.233 -27.446 -6.412 1.00 75.88 747 TYR A C 1
ATOM 5646 O O . TYR A 1 747 ? 22.970 -26.332 -6.846 1.00 75.88 747 TYR A O 1
ATOM 5654 N N . ALA A 1 748 ? 24.223 -28.187 -6.911 1.00 71.69 748 ALA A N 1
ATOM 5655 C CA . ALA A 1 748 ? 25.049 -27.774 -8.046 1.00 71.69 748 ALA A CA 1
ATOM 5656 C C . ALA A 1 748 ? 24.766 -28.599 -9.302 1.00 71.69 748 ALA A C 1
ATOM 5658 O O . ALA A 1 748 ? 24.555 -29.817 -9.226 1.00 71.69 748 ALA A O 1
ATOM 5659 N N . LEU A 1 749 ? 24.868 -27.928 -10.450 1.00 74.38 749 LEU A N 1
ATOM 5660 C CA . LEU A 1 749 ? 24.888 -28.514 -11.789 1.00 74.38 749 LEU A CA 1
ATOM 5661 C C . LEU A 1 749 ? 26.273 -28.416 -12.430 1.00 74.38 749 LEU A C 1
ATOM 5663 O O . LEU A 1 749 ? 26.989 -27.428 -12.276 1.00 74.38 749 LEU A O 1
ATOM 5667 N N . GLY A 1 750 ? 26.632 -29.443 -13.205 1.00 60.62 750 GLY A N 1
ATOM 5668 C CA . GLY A 1 750 ? 27.732 -29.359 -14.168 1.00 60.62 750 GLY A CA 1
ATOM 5669 C C . GLY A 1 750 ? 27.312 -28.621 -15.447 1.00 60.62 750 GLY A C 1
ATOM 5670 O O . GLY A 1 750 ? 26.126 -28.500 -15.733 1.00 60.62 750 GLY A O 1
ATOM 5671 N N . THR A 1 751 ? 28.280 -28.174 -16.250 1.00 54.81 751 THR A N 1
ATOM 5672 C CA . THR A 1 751 ? 28.045 -27.499 -17.543 1.00 54.81 751 THR A CA 1
ATOM 5673 C C . THR A 1 751 ? 27.124 -28.309 -18.466 1.00 54.81 751 THR A C 1
ATOM 5675 O O . THR A 1 751 ? 27.440 -29.464 -18.758 1.00 54.81 751 THR A O 1
ATOM 5678 N N . ASP A 1 752 ? 26.023 -27.694 -18.912 1.00 54.06 752 ASP A N 1
ATOM 5679 C CA . ASP A 1 752 ? 24.956 -28.243 -19.773 1.00 54.06 752 ASP A CA 1
ATOM 5680 C C . ASP A 1 752 ? 24.172 -29.438 -19.191 1.00 54.06 752 ASP A C 1
ATOM 5682 O O . ASP A 1 752 ? 23.812 -30.380 -19.903 1.00 54.06 752 ASP A O 1
ATOM 5686 N N . SER A 1 753 ? 23.897 -29.411 -17.882 1.00 65.06 753 SER A N 1
ATOM 5687 C CA . SER A 1 753 ? 23.109 -30.444 -17.190 1.00 65.06 753 SER A CA 1
ATOM 5688 C C . SER A 1 753 ? 21.721 -29.911 -16.826 1.00 65.06 753 SER A C 1
ATOM 5690 O O . SER A 1 753 ? 21.603 -28.786 -16.356 1.00 65.06 753 SER A O 1
ATOM 5692 N N . SER A 1 754 ? 20.672 -30.721 -16.977 1.00 76.75 754 SER A N 1
ATOM 5693 C CA . SER A 1 754 ? 19.399 -30.507 -16.275 1.00 76.75 754 SER A CA 1
ATOM 5694 C C . SER A 1 754 ? 19.412 -31.329 -14.991 1.00 76.75 754 SER A C 1
ATOM 5696 O O . SER A 1 754 ? 19.758 -32.512 -15.045 1.00 76.75 754 SER A O 1
ATOM 5698 N N . GLY A 1 755 ? 19.029 -30.739 -13.865 1.00 83.12 755 GLY A N 1
ATOM 5699 C CA . GLY A 1 755 ? 18.844 -31.441 -12.598 1.00 83.12 755 GLY A CA 1
ATOM 5700 C C . GLY A 1 755 ? 17.446 -31.226 -12.049 1.00 83.12 755 GLY A C 1
ATOM 5701 O O . GLY A 1 755 ? 16.711 -30.359 -12.518 1.00 83.12 755 GLY A O 1
ATOM 5702 N N . SER A 1 756 ? 17.062 -32.020 -11.053 1.00 87.25 756 SER A N 1
ATOM 5703 C CA . SER A 1 756 ? 15.797 -31.786 -10.364 1.00 87.25 756 SER A CA 1
ATOM 5704 C C . SER A 1 756 ? 15.870 -32.050 -8.870 1.00 87.25 756 SER A C 1
ATOM 5706 O O . SER A 1 756 ? 16.692 -32.832 -8.391 1.00 87.25 756 SER A O 1
ATOM 5708 N N . TYR A 1 757 ? 14.982 -31.396 -8.137 1.00 86.06 757 TYR A N 1
ATOM 5709 C CA . TYR A 1 757 ? 14.657 -31.701 -6.756 1.00 86.06 757 TYR A CA 1
ATOM 5710 C C . TYR A 1 757 ? 13.151 -31.925 -6.669 1.00 86.06 757 TYR A C 1
ATOM 5712 O O . TYR A 1 757 ? 12.376 -31.056 -7.049 1.00 86.06 757 TYR A O 1
ATOM 5720 N N . THR A 1 758 ? 12.735 -33.113 -6.243 1.00 88.12 758 THR A N 1
ATOM 5721 C CA . THR A 1 758 ? 11.322 -33.497 -6.165 1.00 88.12 758 THR A CA 1
ATOM 5722 C C . THR A 1 758 ? 10.913 -33.654 -4.711 1.00 88.12 758 THR A C 1
ATOM 5724 O O . THR A 1 758 ? 11.504 -34.452 -3.990 1.00 88.12 758 THR A O 1
ATOM 5727 N N . LEU A 1 759 ? 9.900 -32.906 -4.299 1.00 87.38 759 LEU A N 1
ATOM 5728 C CA . LEU A 1 759 ? 9.170 -33.075 -3.053 1.00 87.38 759 LEU A CA 1
ATOM 5729 C C . LEU A 1 759 ? 7.985 -33.994 -3.327 1.00 87.38 759 LEU A C 1
ATOM 5731 O O . LEU A 1 759 ? 7.091 -33.628 -4.081 1.00 87.38 759 LEU A O 1
ATOM 5735 N N . GLU A 1 760 ? 7.992 -35.184 -2.742 1.00 88.06 760 GLU A N 1
ATOM 5736 C CA . GLU A 1 760 ? 6.895 -36.148 -2.833 1.00 88.06 760 GLU A CA 1
ATOM 5737 C C . GLU A 1 760 ? 6.099 -36.152 -1.527 1.00 88.06 760 GLU A C 1
ATOM 5739 O O . GLU A 1 760 ? 6.669 -36.089 -0.434 1.00 88.06 760 GLU A O 1
ATOM 5744 N N . PHE A 1 761 ? 4.779 -36.240 -1.641 1.00 86.94 761 PHE A N 1
ATOM 5745 C CA . PHE A 1 761 ? 3.858 -36.244 -0.510 1.00 86.94 761 PHE A CA 1
ATOM 5746 C C . PHE A 1 761 ? 2.618 -37.096 -0.819 1.00 86.94 761 PHE A C 1
ATOM 5748 O O . PHE A 1 761 ? 2.434 -37.603 -1.929 1.00 86.94 761 PHE A O 1
ATOM 5755 N N . ALA A 1 762 ? 1.780 -37.330 0.196 1.00 84.50 762 ALA A N 1
ATOM 5756 C CA . ALA A 1 762 ? 0.471 -37.945 -0.021 1.00 84.50 762 ALA A CA 1
ATOM 5757 C C . ALA A 1 762 ? -0.375 -37.071 -0.961 1.00 84.50 762 ALA A C 1
ATOM 5759 O O . ALA A 1 762 ? -0.039 -35.923 -1.203 1.00 84.50 762 ALA A O 1
ATOM 5760 N N . ASN A 1 763 ? -1.470 -37.602 -1.499 1.00 86.00 763 ASN A N 1
ATOM 5761 C CA . ASN A 1 763 ? -2.382 -36.782 -2.290 1.00 86.00 763 ASN A CA 1
ATOM 5762 C C . ASN A 1 763 ? -2.941 -35.645 -1.414 1.00 86.00 763 ASN A C 1
ATOM 5764 O O . ASN A 1 763 ? -3.712 -35.914 -0.492 1.00 86.00 763 ASN A O 1
ATOM 5768 N N . THR A 1 764 ? -2.500 -34.418 -1.682 1.00 83.25 764 THR A N 1
ATOM 5769 C CA . THR A 1 764 ? -2.714 -33.236 -0.843 1.00 83.25 764 THR A CA 1
ATOM 5770 C C . THR A 1 764 ? -3.241 -32.117 -1.720 1.00 83.25 764 THR A C 1
ATOM 5772 O O . THR A 1 764 ? -2.666 -31.826 -2.771 1.00 83.25 764 THR A O 1
ATOM 5775 N N . ARG A 1 765 ? -4.334 -31.479 -1.299 1.00 84.81 765 ARG A N 1
ATOM 5776 C CA . ARG A 1 765 ? -4.780 -30.240 -1.931 1.00 84.81 765 ARG A CA 1
ATOM 5777 C C . ARG A 1 765 ? -3.749 -29.145 -1.676 1.00 84.81 765 ARG A C 1
ATOM 5779 O O . ARG A 1 765 ? -3.321 -28.979 -0.537 1.00 84.81 765 ARG A O 1
ATOM 5786 N N . LEU A 1 766 ? -3.359 -28.449 -2.738 1.00 86.62 766 LEU A N 1
ATOM 5787 C CA . LEU A 1 766 ? -2.511 -27.269 -2.673 1.00 86.62 766 LEU A CA 1
ATOM 5788 C C . LEU A 1 766 ? -3.138 -26.166 -3.526 1.00 86.62 766 LEU A C 1
ATOM 5790 O O . LEU A 1 766 ? -3.457 -26.392 -4.697 1.00 86.62 766 LEU A O 1
ATOM 5794 N N . ASP A 1 767 ? -3.273 -24.989 -2.933 1.00 84.56 767 ASP A N 1
ATOM 5795 C CA . ASP A 1 767 ? -3.703 -23.759 -3.597 1.00 84.56 767 ASP A CA 1
ATOM 5796 C C . ASP A 1 767 ? -2.504 -22.820 -3.841 1.00 84.56 767 ASP A C 1
ATOM 5798 O O . ASP A 1 767 ? -2.560 -21.954 -4.708 1.00 84.56 767 ASP A O 1
ATOM 5802 N N . TYR A 1 768 ? -1.370 -23.034 -3.156 1.00 85.88 768 TYR A N 1
ATOM 5803 C CA . TYR A 1 768 ? -0.131 -22.296 -3.415 1.00 85.88 768 TYR A CA 1
ATOM 5804 C C . TYR A 1 768 ? 1.142 -23.114 -3.162 1.00 85.88 768 TYR A C 1
ATOM 5806 O O . TYR A 1 768 ? 1.153 -24.096 -2.409 1.00 85.88 768 TYR A O 1
ATOM 5814 N N . VAL A 1 769 ? 2.238 -22.658 -3.771 1.00 84.62 769 VAL A N 1
ATOM 5815 C CA . VAL A 1 769 ? 3.614 -23.009 -3.409 1.00 84.62 769 VAL A CA 1
ATOM 5816 C C . VAL A 1 769 ? 4.492 -21.756 -3.423 1.00 84.62 769 VAL A C 1
ATOM 5818 O O . VAL A 1 769 ? 4.542 -21.025 -4.409 1.00 84.62 769 VAL A O 1
ATOM 5821 N N . ARG A 1 770 ? 5.209 -21.527 -2.328 1.00 81.88 770 ARG A N 1
ATOM 5822 C CA . ARG A 1 770 ? 6.276 -20.543 -2.174 1.00 81.88 770 ARG A CA 1
ATOM 5823 C C . ARG A 1 770 ? 7.623 -21.240 -2.123 1.00 81.88 770 ARG A C 1
ATOM 5825 O O . ARG A 1 770 ? 7.807 -22.252 -1.447 1.00 81.88 770 ARG A O 1
ATOM 5832 N N . ILE A 1 771 ? 8.581 -20.685 -2.841 1.00 80.19 771 ILE A N 1
ATOM 5833 C CA . ILE A 1 771 ? 9.945 -21.178 -2.928 1.00 80.19 771 ILE A CA 1
ATOM 5834 C C . ILE A 1 771 ? 10.847 -20.025 -2.550 1.00 80.19 771 ILE A C 1
ATOM 5836 O O . ILE A 1 771 ? 10.921 -19.025 -3.257 1.00 80.19 771 ILE A O 1
ATOM 5840 N N . TYR A 1 772 ? 11.562 -20.198 -1.451 1.00 74.00 772 TYR A N 1
ATOM 5841 C CA . TYR A 1 772 ? 12.618 -19.299 -1.037 1.00 74.00 772 TYR A CA 1
ATOM 5842 C C . TYR A 1 772 ? 13.930 -19.858 -1.560 1.00 74.00 772 TYR A C 1
ATOM 5844 O O . TYR A 1 772 ? 14.477 -20.816 -1.003 1.00 74.00 772 TYR A O 1
ATOM 5852 N N . ALA A 1 773 ? 14.415 -19.300 -2.662 1.00 77.81 773 ALA A N 1
ATOM 5853 C CA . ALA A 1 773 ? 15.592 -19.796 -3.347 1.00 77.81 773 ALA A CA 1
ATOM 5854 C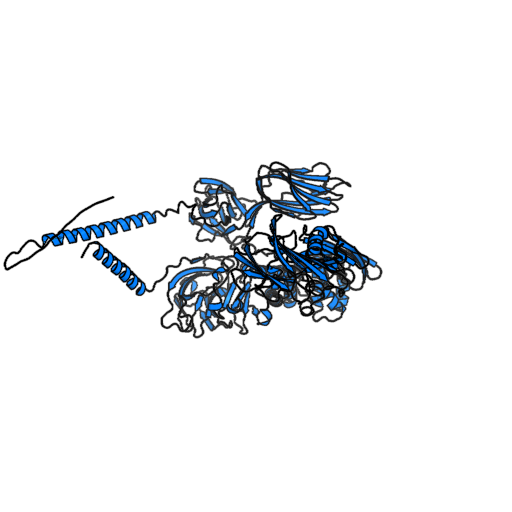 C . ALA A 1 773 ? 16.490 -18.668 -3.847 1.00 77.81 773 ALA A C 1
ATOM 5856 O O . ALA A 1 773 ? 16.045 -17.564 -4.126 1.00 77.81 773 ALA A O 1
ATOM 5857 N N . ALA A 1 774 ? 17.773 -18.978 -3.985 1.00 75.25 774 ALA A N 1
ATOM 5858 C CA . ALA A 1 774 ? 18.751 -18.150 -4.669 1.00 75.25 774 ALA A CA 1
ATOM 5859 C C . ALA A 1 774 ? 19.424 -18.984 -5.758 1.00 75.25 774 ALA A C 1
ATOM 5861 O O . ALA A 1 774 ? 19.746 -20.157 -5.551 1.00 75.25 774 ALA A O 1
ATOM 5862 N N . THR A 1 775 ? 19.642 -18.384 -6.918 1.00 79.75 775 THR A N 1
ATOM 5863 C CA . THR A 1 775 ? 20.263 -19.039 -8.070 1.00 79.75 775 THR A CA 1
ATOM 5864 C C . THR A 1 775 ? 21.559 -18.341 -8.443 1.00 79.75 775 THR A C 1
ATOM 5866 O O . THR A 1 775 ? 21.616 -17.122 -8.463 1.00 79.75 775 THR A O 1
ATOM 5869 N N . ASP A 1 776 ? 22.577 -19.114 -8.799 1.00 82.69 776 ASP A N 1
ATOM 5870 C CA . ASP A 1 776 ? 23.818 -18.637 -9.414 1.00 82.69 776 ASP A CA 1
ATOM 5871 C C . ASP A 1 776 ? 24.036 -19.455 -10.689 1.00 82.69 776 ASP A C 1
ATOM 5873 O O . ASP A 1 776 ? 24.150 -20.676 -10.611 1.00 82.69 776 ASP A O 1
ATOM 5877 N N . GLY A 1 777 ? 24.012 -18.828 -11.868 1.00 78.81 777 GLY A N 1
ATOM 5878 C CA . GLY A 1 777 ? 24.271 -19.491 -13.157 1.00 78.81 777 GLY A CA 1
ATOM 5879 C C . GLY A 1 777 ? 23.269 -20.581 -13.586 1.00 78.81 777 GLY A C 1
ATOM 5880 O O . GLY A 1 777 ? 23.536 -21.328 -14.535 1.00 78.81 777 GLY A O 1
ATOM 5881 N N . VAL A 1 778 ? 22.124 -20.707 -12.906 1.00 82.19 778 VAL A N 1
ATOM 5882 C CA . VAL A 1 778 ? 21.043 -21.658 -13.225 1.00 82.19 778 VAL A CA 1
ATOM 5883 C C . VAL A 1 778 ? 19.686 -20.956 -13.198 1.00 82.19 778 VAL A C 1
ATOM 5885 O O . VAL A 1 778 ? 19.486 -20.033 -12.422 1.00 82.19 778 VAL A O 1
ATOM 5888 N N . THR A 1 779 ? 18.741 -21.430 -14.003 1.00 83.50 779 THR A N 1
ATOM 5889 C CA . THR A 1 779 ? 17.307 -21.118 -13.864 1.00 83.50 779 THR A CA 1
ATOM 5890 C C . THR A 1 779 ? 16.582 -22.352 -13.355 1.00 83.50 779 THR A C 1
ATOM 5892 O O . THR A 1 779 ? 17.075 -23.471 -13.535 1.00 83.50 779 THR A O 1
ATOM 5895 N N . TYR A 1 780 ? 15.411 -22.193 -12.743 1.00 87.44 780 TYR A N 1
ATOM 5896 C CA . TYR A 1 780 ? 14.565 -23.327 -12.387 1.00 87.44 780 TYR A CA 1
ATOM 5897 C C . TYR A 1 780 ? 13.119 -23.172 -12.857 1.00 87.44 780 TYR A C 1
ATOM 5899 O O . TYR A 1 780 ? 12.650 -22.109 -13.249 1.00 87.44 780 TYR A O 1
ATOM 5907 N N . SER A 1 781 ? 12.420 -24.295 -12.900 1.00 89.25 781 SER A N 1
ATOM 5908 C CA . SER A 1 781 ? 11.002 -24.406 -13.214 1.00 89.25 781 SER A CA 1
ATOM 5909 C C . SER A 1 781 ? 10.330 -25.211 -12.122 1.00 89.25 781 SER A C 1
ATOM 5911 O O . SER A 1 781 ? 10.955 -26.092 -11.528 1.00 89.25 781 SER A O 1
ATOM 5913 N N . VAL A 1 782 ? 9.071 -24.898 -11.859 1.00 89.38 782 VAL A N 1
ATOM 5914 C CA . VAL A 1 782 ? 8.240 -25.599 -10.888 1.00 89.38 782 VAL A CA 1
ATOM 5915 C C . VAL A 1 782 ? 7.236 -26.417 -11.662 1.00 89.38 782 VAL A C 1
ATOM 5917 O O . VAL A 1 782 ? 6.503 -25.900 -12.501 1.00 89.38 782 VAL A O 1
ATOM 5920 N N . GLU A 1 783 ? 7.203 -27.707 -11.385 1.00 93.56 783 GLU A N 1
ATOM 5921 C CA . GLU A 1 783 ? 6.239 -28.636 -11.942 1.00 93.56 783 GLU A CA 1
ATOM 5922 C C . GLU A 1 783 ? 5.471 -29.284 -10.795 1.00 93.56 783 GLU A C 1
ATOM 5924 O O . GLU A 1 783 ? 6.054 -29.625 -9.769 1.00 93.56 783 GLU A O 1
ATOM 5929 N N . ALA A 1 784 ? 4.174 -29.497 -10.966 1.00 91.56 784 ALA A N 1
ATOM 5930 C CA . ALA A 1 784 ? 3.340 -30.170 -9.981 1.00 91.56 784 ALA A CA 1
ATOM 5931 C C . ALA A 1 784 ? 2.731 -31.441 -10.588 1.00 91.56 784 ALA A C 1
ATOM 5933 O O . ALA A 1 784 ? 2.373 -31.478 -11.770 1.00 91.56 784 ALA A O 1
ATOM 5934 N N . LEU A 1 785 ? 2.649 -32.506 -9.792 1.00 93.81 785 LEU A N 1
ATOM 5935 C CA . LEU A 1 785 ? 2.146 -33.812 -10.214 1.00 93.81 785 LEU A CA 1
ATOM 5936 C C . LEU A 1 785 ? 0.711 -34.020 -9.724 1.00 93.81 785 LEU A C 1
ATOM 5938 O O . LEU A 1 785 ? 0.502 -34.187 -8.526 1.00 93.81 785 LEU A O 1
ATOM 5942 N N . LYS A 1 786 ? -0.243 -34.057 -10.663 1.00 85.50 786 LYS A N 1
ATOM 5943 C CA . LYS A 1 786 ? -1.663 -34.398 -10.432 1.00 85.50 786 LYS A CA 1
ATOM 5944 C C . LYS A 1 786 ? -2.025 -35.719 -11.126 1.00 85.50 786 LYS A C 1
ATOM 5946 O O . LYS A 1 786 ? -1.864 -36.784 -10.544 1.00 85.50 786 LYS A O 1
ATOM 5951 N N . ASP A 1 787 ? -2.363 -35.658 -12.419 1.00 83.69 787 ASP A N 1
ATOM 5952 C CA . ASP A 1 787 ? -2.536 -36.818 -13.327 1.00 83.69 787 ASP A CA 1
ATOM 5953 C C . ASP A 1 787 ? -1.335 -37.006 -14.283 1.00 83.69 787 ASP A C 1
ATOM 5955 O O . ASP A 1 787 ? -1.347 -37.801 -15.227 1.00 83.69 787 ASP A O 1
ATOM 5959 N N . GLY A 1 788 ? -0.289 -36.221 -14.042 1.00 88.31 788 GLY A N 1
ATOM 5960 C CA . GLY A 1 788 ? 0.905 -36.043 -14.853 1.00 88.31 788 GLY A CA 1
ATOM 5961 C C . GLY A 1 788 ? 1.642 -34.786 -14.390 1.00 88.31 788 GLY A C 1
ATOM 5962 O O . GLY A 1 788 ? 1.073 -33.961 -13.672 1.00 88.31 788 GLY A O 1
ATOM 5963 N N . TRP A 1 789 ? 2.913 -34.660 -14.765 1.00 91.56 789 TRP A N 1
ATOM 5964 C CA . TRP A 1 789 ? 3.683 -33.450 -14.486 1.00 91.56 789 TRP A CA 1
ATOM 5965 C C . TRP A 1 789 ? 3.145 -32.297 -15.327 1.00 91.56 789 TRP A C 1
ATOM 5967 O O . TRP A 1 789 ? 3.071 -32.412 -16.551 1.00 91.56 789 TRP A O 1
ATOM 5977 N N . THR A 1 790 ? 2.778 -31.208 -14.663 1.00 87.31 790 THR A N 1
ATOM 5978 C CA . THR A 1 790 ? 2.361 -29.958 -15.299 1.00 87.31 790 THR A CA 1
ATOM 5979 C C . THR A 1 790 ? 3.307 -28.859 -14.851 1.00 87.31 790 THR A C 1
ATOM 5981 O O . THR A 1 790 ? 3.542 -28.715 -13.653 1.00 87.31 790 THR A O 1
ATOM 5984 N N . THR A 1 791 ? 3.861 -28.100 -15.793 1.00 89.00 791 THR A N 1
ATOM 5985 C CA . THR A 1 791 ? 4.670 -26.919 -15.479 1.00 89.00 791 THR A CA 1
ATOM 5986 C C . THR A 1 791 ? 3.766 -25.825 -14.921 1.00 89.00 791 THR A C 1
ATOM 5988 O O . THR A 1 791 ? 2.811 -25.425 -15.577 1.00 89.00 791 THR A O 1
ATOM 5991 N N . VAL A 1 792 ? 4.071 -25.380 -13.705 1.00 85.62 792 VAL A N 1
ATOM 5992 C CA . VAL A 1 792 ? 3.414 -24.269 -13.006 1.00 85.62 792 VAL A CA 1
ATOM 5993 C C . VAL A 1 792 ? 4.070 -22.955 -13.423 1.00 85.62 792 VAL A C 1
ATOM 5995 O O . VAL A 1 792 ? 3.385 -22.013 -13.795 1.00 85.62 792 VAL A O 1
ATOM 5998 N N . ALA A 1 793 ? 5.405 -22.921 -13.420 1.00 81.25 793 ALA A N 1
ATOM 5999 C CA . ALA A 1 793 ? 6.206 -21.784 -13.865 1.00 81.25 793 ALA A CA 1
ATOM 6000 C C . ALA A 1 793 ? 7.577 -22.251 -14.375 1.00 81.25 793 ALA A C 1
ATOM 6002 O O . ALA A 1 793 ? 8.059 -23.324 -14.001 1.00 81.25 793 ALA A O 1
ATOM 6003 N N . SER A 1 794 ? 8.225 -21.453 -15.223 1.00 88.75 794 SER A N 1
ATOM 6004 C CA . SER A 1 794 ? 9.534 -21.765 -15.810 1.00 88.75 794 SER A CA 1
ATOM 6005 C C . SER A 1 794 ? 10.412 -20.531 -15.944 1.00 88.75 794 SER A C 1
ATOM 6007 O O . SER A 1 794 ? 9.889 -19.447 -16.160 1.00 88.75 794 SER A O 1
ATOM 6009 N N . GLY A 1 795 ? 11.735 -20.716 -15.899 1.00 80.69 795 GLY A N 1
ATOM 6010 C CA . GLY A 1 795 ? 12.696 -19.623 -16.087 1.00 80.69 795 GLY A CA 1
ATOM 6011 C C . GLY A 1 795 ? 12.933 -18.781 -14.833 1.00 80.69 795 GLY A C 1
ATOM 6012 O O . GLY A 1 795 ? 13.418 -17.666 -14.943 1.00 80.69 795 GLY A O 1
ATOM 6013 N N . LEU A 1 796 ? 12.605 -19.310 -13.654 1.00 73.38 796 LEU A N 1
ATOM 6014 C CA . LEU A 1 796 ? 12.705 -18.607 -12.380 1.00 73.38 796 LEU A CA 1
ATOM 6015 C C . LEU A 1 796 ? 14.164 -18.467 -11.928 1.00 73.38 796 LEU A C 1
ATOM 6017 O O . LEU A 1 796 ? 14.953 -19.418 -12.022 1.00 73.38 796 LEU A O 1
ATOM 6021 N N . THR A 1 797 ? 14.481 -17.298 -11.381 1.00 76.25 797 THR A N 1
ATOM 6022 C CA . THR A 1 797 ? 15.758 -16.939 -10.757 1.00 76.25 797 THR A CA 1
ATOM 6023 C C . THR A 1 797 ? 15.441 -16.233 -9.443 1.00 76.25 797 THR A C 1
ATOM 6025 O O . THR A 1 797 ? 14.911 -15.131 -9.461 1.00 76.25 797 THR A O 1
ATOM 6028 N N . GLY A 1 798 ? 15.683 -16.884 -8.305 1.00 75.81 798 GLY A N 1
ATOM 6029 C CA . GLY A 1 798 ? 15.313 -16.340 -6.991 1.00 75.81 798 GLY A CA 1
ATOM 6030 C C . GLY A 1 798 ? 14.021 -16.917 -6.401 1.00 75.81 798 GLY A C 1
ATOM 6031 O O . GLY A 1 798 ? 13.639 -18.052 -6.708 1.00 75.81 798 GLY A O 1
ATOM 6032 N N . ASN A 1 799 ? 13.380 -16.159 -5.511 1.00 74.56 799 ASN A N 1
ATOM 6033 C CA . ASN A 1 799 ? 12.154 -16.578 -4.831 1.00 74.56 799 ASN A CA 1
ATOM 6034 C C . ASN A 1 799 ? 10.967 -16.644 -5.805 1.00 74.56 799 ASN A C 1
ATOM 6036 O O . ASN A 1 799 ? 10.917 -15.907 -6.785 1.00 74.56 799 ASN A O 1
ATOM 6040 N N . ALA A 1 800 ? 9.990 -17.500 -5.520 1.00 67.50 800 ALA A N 1
ATOM 6041 C CA . ALA A 1 800 ? 8.762 -17.585 -6.302 1.00 67.50 800 ALA A CA 1
ATOM 6042 C C . ALA A 1 800 ? 7.556 -17.870 -5.409 1.00 67.50 800 ALA A C 1
ATOM 6044 O O . ALA A 1 800 ? 7.637 -18.712 -4.520 1.00 67.50 800 ALA A O 1
ATOM 6045 N N . GLU A 1 801 ? 6.429 -17.224 -5.687 1.00 80.56 801 GLU A N 1
ATOM 6046 C CA . GLU A 1 801 ? 5.120 -17.533 -5.112 1.00 80.56 801 GLU A CA 1
ATOM 6047 C C . GLU A 1 801 ? 4.164 -17.855 -6.254 1.00 80.56 801 GLU A C 1
ATOM 6049 O O . GLU A 1 801 ? 3.986 -17.053 -7.169 1.00 80.56 801 GLU A O 1
ATOM 6054 N N . LEU A 1 802 ? 3.616 -19.066 -6.251 1.00 80.50 802 LEU A N 1
ATOM 6055 C CA . LEU A 1 802 ? 2.882 -19.613 -7.382 1.00 80.50 802 LEU A CA 1
ATOM 6056 C C . LEU A 1 802 ? 1.538 -20.160 -6.919 1.00 80.50 802 LEU A C 1
ATOM 6058 O O . LEU A 1 802 ? 1.478 -20.983 -6.002 1.00 80.50 802 LEU A O 1
ATOM 6062 N N . ALA A 1 803 ? 0.478 -19.756 -7.614 1.00 82.25 803 ALA A N 1
ATOM 6063 C CA . ALA A 1 803 ? -0.848 -20.319 -7.428 1.00 82.25 803 ALA A CA 1
ATOM 6064 C C . ALA A 1 803 ? -0.917 -21.755 -7.973 1.00 82.25 803 ALA A C 1
ATOM 6066 O O . ALA A 1 803 ? -0.384 -22.085 -9.037 1.00 82.25 803 ALA A O 1
ATOM 6067 N N . LEU A 1 804 ? -1.615 -22.611 -7.240 1.00 83.38 804 LEU A N 1
ATOM 6068 C CA . LEU A 1 804 ? -1.959 -23.980 -7.597 1.00 83.38 804 LEU A CA 1
ATOM 6069 C C . LEU A 1 804 ? -3.479 -24.152 -7.506 1.00 83.38 804 LEU A C 1
ATOM 6071 O O . LEU A 1 804 ? -4.188 -23.308 -6.971 1.00 83.38 804 LEU A O 1
ATOM 6075 N N . SER A 1 805 ? -4.010 -25.238 -8.069 1.00 81.06 805 SER A N 1
ATOM 6076 C CA . SER A 1 805 ? -5.436 -25.534 -7.926 1.00 81.06 805 SER A CA 1
ATOM 6077 C C . SER A 1 805 ? -5.728 -27.027 -8.068 1.00 81.06 805 SER A C 1
ATOM 6079 O O . SER A 1 805 ? -5.844 -27.601 -9.164 1.00 81.06 805 SER A O 1
ATOM 6081 N N . GLY A 1 806 ? -5.869 -27.678 -6.917 1.00 83.12 806 GLY A N 1
ATOM 6082 C CA . GLY A 1 806 ? -6.356 -29.048 -6.804 1.00 83.12 806 GLY A CA 1
ATOM 6083 C C . GLY A 1 806 ? -5.448 -29.947 -5.981 1.00 83.12 806 GLY A C 1
ATOM 6084 O O . GLY A 1 806 ? -4.650 -29.484 -5.175 1.00 83.12 806 GLY A O 1
ATOM 6085 N N . GLU A 1 807 ? -5.609 -31.256 -6.161 1.00 87.44 807 GLU A N 1
ATOM 6086 C CA . GLU A 1 807 ? -4.819 -32.254 -5.442 1.00 87.44 807 GLU A CA 1
ATOM 6087 C C . GLU A 1 807 ? -3.558 -32.643 -6.210 1.00 87.44 807 GLU A C 1
ATOM 6089 O O . GLU A 1 807 ? -3.604 -32.909 -7.415 1.00 87.44 807 GLU A O 1
ATOM 6094 N N . TYR A 1 808 ? -2.441 -32.683 -5.490 1.00 89.62 808 TYR A N 1
ATOM 6095 C CA . TYR A 1 808 ? -1.125 -33.007 -6.012 1.00 89.62 808 TYR A CA 1
ATOM 6096 C C . TYR A 1 808 ? -0.449 -34.060 -5.135 1.00 89.62 808 TYR A C 1
ATOM 6098 O O . TYR A 1 808 ? -0.718 -34.172 -3.940 1.00 89.62 808 TYR A O 1
ATOM 6106 N N . THR A 1 809 ? 0.466 -34.824 -5.723 1.00 92.25 809 THR A N 1
ATOM 6107 C CA . THR A 1 809 ? 1.280 -35.823 -5.006 1.00 92.25 809 THR A CA 1
ATOM 6108 C C . THR A 1 809 ? 2.768 -35.484 -4.996 1.00 92.25 809 THR A C 1
ATOM 6110 O O . THR A 1 809 ? 3.549 -36.156 -4.325 1.00 92.25 809 THR A O 1
ATOM 6113 N N . ALA A 1 810 ? 3.194 -34.499 -5.791 1.00 91.56 810 ALA A N 1
ATOM 6114 C CA . ALA A 1 810 ? 4.574 -34.035 -5.791 1.00 91.56 810 ALA A CA 1
ATOM 6115 C C . ALA A 1 810 ? 4.721 -32.629 -6.388 1.00 91.56 810 ALA A C 1
ATOM 6117 O O . ALA A 1 810 ? 3.964 -32.245 -7.281 1.00 91.56 810 ALA A O 1
ATOM 6118 N N . ILE A 1 811 ? 5.757 -31.915 -5.951 1.00 91.69 811 ILE A N 1
ATOM 6119 C CA . ILE A 1 811 ? 6.293 -30.704 -6.584 1.00 91.69 811 ILE A CA 1
ATOM 6120 C C . ILE A 1 811 ? 7.725 -31.005 -7.019 1.00 91.69 811 ILE A C 1
ATOM 6122 O O . ILE A 1 811 ? 8.508 -31.561 -6.253 1.00 91.69 811 ILE A O 1
ATOM 6126 N N . ARG A 1 812 ? 8.097 -30.643 -8.244 1.00 91.75 812 ARG A N 1
ATOM 6127 C CA . ARG A 1 812 ? 9.448 -30.800 -8.775 1.00 91.75 812 ARG A CA 1
ATOM 6128 C C . ARG A 1 812 ? 10.001 -29.458 -9.203 1.00 91.75 812 ARG A C 1
ATOM 6130 O O . ARG A 1 812 ? 9.401 -28.753 -10.001 1.00 91.75 812 ARG A O 1
ATOM 6137 N N . LEU A 1 813 ? 11.188 -29.163 -8.702 1.00 90.50 813 LEU A N 1
ATOM 6138 C CA . LEU A 1 813 ? 12.017 -28.059 -9.139 1.00 90.50 813 LEU A CA 1
ATOM 6139 C C . LEU A 1 813 ? 12.996 -28.603 -10.169 1.00 90.50 813 LEU A C 1
ATOM 6141 O O . LEU A 1 813 ? 13.896 -29.360 -9.808 1.00 90.50 813 LEU A O 1
ATOM 6145 N N . THR A 1 814 ? 12.814 -28.261 -11.438 1.00 89.50 814 THR A N 1
ATOM 6146 C CA . THR A 1 814 ? 13.729 -28.651 -12.516 1.00 89.50 814 THR A CA 1
ATOM 6147 C C . THR A 1 814 ? 14.608 -27.463 -12.855 1.00 89.50 814 THR A C 1
ATOM 6149 O O . THR A 1 814 ? 14.107 -26.440 -13.315 1.00 89.50 814 THR A O 1
ATOM 6152 N N . PHE A 1 815 ? 15.911 -27.592 -12.632 1.00 86.38 815 PHE A N 1
ATOM 6153 C CA . PHE A 1 815 ? 16.880 -26.526 -12.845 1.00 86.38 815 PHE A CA 1
ATOM 6154 C C . PHE A 1 815 ? 17.803 -26.830 -14.020 1.00 86.38 815 PHE A C 1
ATOM 6156 O O . PHE A 1 815 ? 18.176 -27.980 -14.265 1.00 86.38 815 PHE A O 1
ATOM 6163 N N . THR A 1 816 ? 18.142 -25.782 -14.767 1.00 85.38 816 THR A N 1
ATOM 6164 C CA . THR A 1 816 ? 18.856 -25.846 -16.044 1.00 85.38 816 THR A CA 1
ATOM 6165 C C . THR A 1 816 ? 19.933 -24.769 -16.075 1.00 85.38 816 THR A C 1
ATOM 6167 O O . THR A 1 816 ? 19.692 -23.635 -15.670 1.00 85.38 816 THR A O 1
ATOM 6170 N N . GLY A 1 817 ? 21.124 -25.114 -16.563 1.00 81.31 817 GLY A N 1
ATOM 6171 C CA . GLY A 1 817 ? 22.250 -24.186 -16.677 1.00 81.31 817 GLY A CA 1
ATOM 6172 C C . GLY A 1 817 ? 23.528 -24.757 -16.073 1.00 81.31 817 GLY A C 1
ATOM 6173 O O . GLY A 1 817 ? 23.717 -25.975 -16.022 1.00 81.31 817 GLY A O 1
ATOM 6174 N N . SER A 1 818 ? 24.415 -23.875 -15.620 1.00 80.19 818 SER A N 1
ATOM 6175 C CA . SER A 1 818 ? 25.689 -24.239 -15.003 1.00 80.19 818 SER A CA 1
ATOM 6176 C C . SER A 1 818 ? 25.960 -23.361 -13.783 1.00 80.19 818 SER A C 1
ATOM 6178 O O . SER A 1 818 ? 26.394 -22.222 -13.930 1.00 80.19 818 SER A O 1
ATOM 6180 N N . GLY A 1 819 ? 25.734 -23.907 -12.589 1.00 82.56 819 GLY A N 1
ATOM 6181 C CA . GLY A 1 819 ? 25.908 -23.186 -11.329 1.00 82.56 819 GLY A CA 1
ATOM 6182 C C . GLY A 1 819 ? 25.128 -23.828 -10.179 1.00 82.56 819 GLY A C 1
ATOM 6183 O O . GLY A 1 819 ? 25.041 -25.061 -10.127 1.00 82.56 819 GLY A O 1
ATOM 6184 N N . THR A 1 820 ? 24.592 -23.036 -9.248 1.00 82.19 820 THR A N 1
ATOM 6185 C CA . THR A 1 820 ? 23.940 -23.531 -8.025 1.00 82.19 820 THR A CA 1
ATOM 6186 C C . THR A 1 820 ? 22.534 -22.990 -7.797 1.00 82.19 820 THR A C 1
ATOM 6188 O O . THR A 1 820 ? 22.295 -21.801 -7.955 1.00 82.19 820 THR A O 1
ATOM 6191 N N . LEU A 1 821 ? 21.631 -23.857 -7.339 1.00 81.75 821 LEU A N 1
ATOM 6192 C CA . LEU A 1 821 ? 20.346 -23.493 -6.744 1.00 81.75 821 LEU A CA 1
ATOM 6193 C C . LEU A 1 821 ? 20.449 -23.707 -5.231 1.00 81.75 821 LEU A C 1
ATOM 6195 O O . LEU A 1 821 ? 20.665 -24.831 -4.773 1.00 81.75 821 LEU A O 1
ATOM 6199 N N . SER A 1 822 ? 20.310 -22.638 -4.461 1.00 80.81 822 SER A N 1
ATOM 6200 C CA . SER A 1 822 ? 20.198 -22.658 -3.007 1.00 80.81 822 SER A CA 1
ATOM 6201 C C . SER A 1 822 ? 18.731 -22.559 -2.630 1.00 80.81 822 SER A C 1
ATOM 6203 O O . SER A 1 822 ? 18.080 -21.594 -3.004 1.00 80.81 822 SER A O 1
ATOM 6205 N N . ILE A 1 823 ? 18.205 -23.541 -1.907 1.00 74.75 823 ILE A N 1
ATOM 6206 C CA . ILE A 1 823 ? 16.827 -23.542 -1.417 1.00 74.75 823 ILE A CA 1
ATOM 6207 C C . ILE A 1 823 ? 16.871 -23.343 0.093 1.00 74.75 823 ILE A C 1
ATOM 6209 O O . ILE A 1 823 ? 17.472 -24.147 0.811 1.00 74.75 823 ILE A O 1
ATOM 6213 N N . ARG A 1 824 ? 16.256 -22.259 0.558 1.00 68.50 824 ARG A N 1
ATOM 6214 C CA . ARG A 1 824 ? 16.077 -21.942 1.977 1.00 68.50 824 ARG A CA 1
ATOM 6215 C C . ARG A 1 824 ? 14.820 -22.615 2.514 1.00 68.50 824 ARG A C 1
ATOM 6217 O O . ARG A 1 824 ? 14.903 -23.328 3.500 1.00 68.50 824 ARG A O 1
ATOM 6224 N N . GLU A 1 825 ? 13.697 -22.470 1.818 1.00 73.62 825 GLU A N 1
ATOM 6225 C CA . GLU A 1 825 ? 12.421 -23.068 2.215 1.00 73.62 825 GLU A CA 1
ATOM 6226 C C . GLU A 1 825 ? 11.540 -23.336 0.988 1.00 73.62 825 GLU A C 1
ATOM 6228 O O . GLU A 1 825 ? 11.567 -22.584 0.013 1.00 73.62 825 GLU A O 1
ATOM 6233 N N . VAL A 1 826 ? 10.763 -24.419 1.032 1.00 74.94 826 VAL A N 1
ATOM 6234 C CA . VAL A 1 826 ? 9.585 -24.599 0.181 1.00 74.94 826 VAL A CA 1
ATOM 6235 C C . VAL A 1 826 ? 8.371 -24.708 1.087 1.00 74.94 826 VAL A C 1
ATOM 6237 O O . VAL A 1 826 ? 8.212 -25.680 1.826 1.00 74.94 826 VAL A O 1
ATOM 6240 N N . GLU A 1 827 ? 7.511 -23.707 1.005 1.00 79.69 827 GLU A N 1
ATOM 6241 C CA . GLU A 1 827 ? 6.230 -23.668 1.688 1.00 79.69 827 GLU A CA 1
ATOM 6242 C C . GLU A 1 827 ? 5.142 -23.971 0.662 1.00 79.69 827 GLU A C 1
ATOM 6244 O O . GLU A 1 827 ? 5.156 -23.466 -0.451 1.00 79.69 827 GLU A O 1
ATOM 6249 N N . ALA A 1 828 ? 4.196 -24.830 0.997 1.00 82.81 828 ALA A N 1
ATOM 6250 C CA . ALA A 1 828 ? 3.053 -25.087 0.140 1.00 82.81 828 ALA A CA 1
ATOM 6251 C C . ALA A 1 828 ? 1.870 -25.444 1.017 1.00 82.81 828 ALA A C 1
ATOM 6253 O O . ALA A 1 828 ? 2.036 -25.955 2.129 1.00 82.81 828 ALA A O 1
ATOM 6254 N N . GLY A 1 829 ? 0.680 -25.143 0.528 1.00 84.88 829 GLY A N 1
ATOM 6255 C CA . GLY A 1 829 ? -0.471 -25.133 1.396 1.00 84.88 829 GLY A CA 1
ATOM 6256 C C . GLY A 1 829 ? -1.771 -24.830 0.690 1.00 84.88 829 GLY A C 1
ATOM 6257 O O . GLY A 1 829 ? -1.849 -24.822 -0.536 1.00 84.88 829 GLY A O 1
ATOM 6258 N N . ASN A 1 830 ? -2.789 -24.596 1.502 1.00 85.88 830 ASN A N 1
ATOM 6259 C CA . ASN A 1 830 ? -4.110 -24.186 1.054 1.00 85.88 830 ASN A CA 1
ATOM 6260 C C . ASN A 1 830 ? -4.291 -22.693 1.317 1.00 85.88 830 ASN A C 1
ATOM 6262 O O . ASN A 1 830 ? -3.631 -22.136 2.199 1.00 85.88 830 ASN A O 1
ATOM 6266 N N . THR A 1 831 ? -5.217 -22.073 0.606 1.00 83.69 831 THR A N 1
ATOM 6267 C CA . THR A 1 831 ? -5.666 -20.717 0.908 1.00 83.69 831 THR A CA 1
ATOM 6268 C C . THR A 1 831 ? -7.149 -20.712 1.252 1.00 83.69 831 THR A C 1
ATOM 6270 O O . THR A 1 831 ? -7.884 -21.642 0.918 1.00 83.69 831 THR A O 1
ATOM 6273 N N . ILE A 1 832 ? -7.583 -19.692 1.990 1.00 83.31 832 ILE A N 1
ATOM 6274 C CA . ILE A 1 832 ? -8.971 -19.232 1.942 1.00 83.31 832 ILE A CA 1
ATOM 6275 C C . ILE A 1 832 ? -8.910 -17.854 1.304 1.00 83.31 832 ILE A C 1
ATOM 6277 O O . ILE A 1 832 ? -8.448 -16.910 1.945 1.00 83.31 832 ILE A O 1
ATOM 6281 N N . ASP A 1 833 ? -9.309 -17.761 0.043 1.00 76.00 833 ASP A N 1
ATOM 6282 C CA . ASP A 1 833 ? -9.371 -16.491 -0.677 1.00 76.00 833 ASP A CA 1
ATOM 6283 C C . ASP A 1 833 ? -10.648 -15.736 -0.281 1.00 76.00 833 ASP A C 1
ATOM 6285 O O . ASP A 1 833 ? -11.666 -16.359 0.029 1.00 76.00 833 ASP A O 1
ATOM 6289 N N . ASN A 1 834 ? -10.604 -14.401 -0.295 1.00 72.31 834 ASN A N 1
ATOM 6290 C CA . ASN A 1 834 ? -11.695 -13.522 0.150 1.00 72.31 834 ASN A CA 1
ATOM 6291 C C . ASN A 1 834 ? -12.280 -13.962 1.500 1.00 72.31 834 ASN A C 1
ATOM 6293 O O . ASN A 1 834 ? -13.490 -14.140 1.660 1.00 72.31 834 ASN A O 1
ATOM 6297 N N . CYS A 1 835 ? -11.399 -14.246 2.456 1.00 72.56 835 CYS A N 1
ATOM 6298 C CA . CYS A 1 835 ? -11.822 -14.839 3.710 1.00 72.56 835 CYS A CA 1
ATOM 6299 C C . CYS A 1 835 ? -12.392 -13.796 4.677 1.00 72.56 835 CYS A C 1
ATOM 6301 O O . CYS A 1 835 ? -11.800 -12.748 4.933 1.00 72.56 835 CYS A O 1
ATOM 6303 N N . THR A 1 836 ? -13.540 -14.114 5.269 1.00 76.94 836 THR A N 1
ATOM 6304 C CA . THR A 1 836 ? -14.096 -13.368 6.392 1.00 76.94 836 THR A CA 1
ATOM 6305 C C . THR A 1 836 ? -13.492 -13.901 7.684 1.00 76.94 836 THR A C 1
ATOM 6307 O O . THR A 1 836 ? -13.596 -15.091 7.995 1.00 76.94 836 THR A O 1
ATOM 6310 N N . PHE A 1 837 ? -12.899 -13.014 8.475 1.00 72.62 837 PHE A N 1
ATOM 6311 C CA . PHE A 1 837 ? -12.409 -13.345 9.806 1.00 72.62 837 PHE A CA 1
ATOM 6312 C C . PHE A 1 837 ? -13.414 -12.969 10.889 1.00 72.62 837 PHE A C 1
ATOM 6314 O O . PHE A 1 837 ? -14.101 -11.954 10.821 1.00 72.62 837 PHE A O 1
ATOM 6321 N N . VAL A 1 838 ? -13.455 -13.792 11.930 1.00 72.06 838 VAL A N 1
ATOM 6322 C CA . VAL A 1 838 ? -14.345 -13.642 13.076 1.00 72.06 838 VAL A CA 1
ATOM 6323 C C . VAL A 1 838 ? -13.497 -13.762 14.336 1.00 72.06 838 VAL A C 1
ATOM 6325 O O . VAL A 1 838 ? -13.141 -14.878 14.730 1.00 72.06 838 VAL A O 1
ATOM 6328 N N . PRO A 1 839 ? -13.121 -12.647 14.976 1.00 69.00 839 PRO A N 1
ATOM 6329 C CA . PRO A 1 839 ? -12.279 -12.690 16.163 1.00 69.00 839 PRO A CA 1
ATOM 6330 C C . PRO A 1 839 ? -13.005 -13.371 17.326 1.00 69.00 839 PRO A C 1
ATOM 6332 O O . PRO A 1 839 ? -14.234 -13.355 17.405 1.00 69.00 839 PRO A O 1
ATOM 6335 N N . HIS A 1 840 ? -12.258 -13.924 18.285 1.00 68.31 840 HIS A N 1
ATOM 6336 C CA . HIS A 1 840 ? -12.833 -14.565 19.473 1.00 68.31 840 HIS A CA 1
ATOM 6337 C C . HIS A 1 840 ? -13.729 -13.625 20.294 1.00 68.31 840 HIS A C 1
ATOM 6339 O O . HIS A 1 840 ? -14.565 -14.097 21.067 1.00 68.31 840 HIS A O 1
ATOM 6345 N N . THR A 1 841 ? -13.540 -12.310 20.155 1.00 57.81 841 THR A N 1
ATOM 6346 C CA . THR A 1 841 ? -14.355 -11.263 20.775 1.00 57.81 841 THR A CA 1
ATOM 6347 C C . THR A 1 841 ? -15.758 -11.179 20.180 1.00 57.81 841 THR A C 1
ATOM 6349 O O . THR A 1 841 ? -16.635 -10.615 20.836 1.00 57.81 841 THR A O 1
ATOM 6352 N N . SER A 1 842 ? -15.988 -11.736 18.983 1.00 57.59 842 SER A N 1
ATOM 6353 C CA . SER A 1 842 ? -17.242 -11.594 18.245 1.00 57.59 842 SER A CA 1
ATOM 6354 C C . SER A 1 842 ? -18.457 -12.055 19.048 1.00 57.59 842 SER A C 1
ATOM 6356 O O . SER A 1 842 ? -18.483 -13.155 19.605 1.00 57.59 842 SER A O 1
ATOM 6358 N N . GLY A 1 843 ? -19.499 -11.218 19.062 1.00 51.09 843 GLY A N 1
ATOM 6359 C CA . GLY A 1 843 ? -20.782 -11.521 19.696 1.00 51.09 843 GLY A CA 1
ATOM 6360 C C . GLY A 1 843 ? -21.557 -12.640 18.998 1.00 51.09 843 GLY A C 1
ATOM 6361 O O . GLY A 1 843 ? -22.484 -13.192 19.594 1.00 51.09 843 GLY A O 1
ATOM 6362 N N . ASP A 1 844 ? -21.161 -12.995 17.775 1.00 62.84 844 ASP A N 1
ATOM 6363 C CA . ASP A 1 844 ? -21.766 -14.075 16.998 1.00 62.84 844 ASP A CA 1
ATOM 6364 C C . ASP A 1 844 ? -21.181 -15.453 17.340 1.00 62.84 844 ASP A C 1
ATOM 6366 O O . ASP A 1 844 ? -21.784 -16.477 17.006 1.00 62.84 844 ASP A O 1
ATOM 6370 N N . ILE A 1 845 ? -20.036 -15.506 18.035 1.00 70.38 845 ILE A N 1
ATOM 6371 C CA . ILE A 1 845 ? -19.499 -16.758 18.570 1.00 70.38 845 ILE A CA 1
ATOM 6372 C C . ILE A 1 845 ? -20.221 -17.080 19.878 1.00 70.38 845 ILE A C 1
ATOM 6374 O O . ILE A 1 845 ? -20.117 -16.383 20.891 1.00 70.38 845 ILE A O 1
ATOM 6378 N N . TRP A 1 846 ? -20.939 -18.196 19.880 1.00 81.00 846 TRP A N 1
ATOM 6379 C CA . TRP A 1 846 ? -21.611 -18.706 21.060 1.00 81.00 846 TRP A CA 1
ATOM 6380 C C . TRP A 1 846 ? -20.643 -19.494 21.943 1.00 81.00 846 TRP A C 1
ATOM 6382 O O . TRP A 1 846 ? -20.264 -20.620 21.619 1.00 81.00 846 TRP A O 1
ATOM 6392 N N . TYR A 1 847 ? -20.291 -18.935 23.099 1.00 82.62 847 TYR A N 1
ATOM 6393 C CA . TYR A 1 847 ? -19.489 -19.615 24.114 1.00 82.62 847 TYR A CA 1
ATOM 6394 C C . TYR A 1 847 ? -20.364 -20.269 25.187 1.00 82.62 847 TYR A C 1
ATOM 6396 O O . TYR A 1 847 ? -21.152 -19.607 25.861 1.00 82.62 847 TYR A O 1
ATOM 6404 N N . GLU A 1 848 ? -20.155 -21.562 25.418 1.00 86.94 848 GLU A N 1
ATOM 6405 C CA . GLU A 1 848 ? -20.744 -22.311 26.528 1.00 86.94 848 GLU A CA 1
ATOM 6406 C C . GLU A 1 848 ? -19.642 -22.786 27.488 1.00 86.94 848 GLU A C 1
ATOM 6408 O O . GLU A 1 848 ? -18.552 -23.197 27.075 1.00 86.94 848 GLU A O 1
ATOM 6413 N N . GLY A 1 849 ? -19.935 -22.757 28.790 1.00 85.12 849 GLY A N 1
ATOM 6414 C CA . GLY A 1 849 ? -18.964 -23.019 29.853 1.00 85.12 849 GLY A CA 1
ATOM 6415 C C . GLY A 1 849 ? -18.279 -21.744 30.355 1.00 85.12 849 GLY A C 1
ATOM 6416 O O . GLY A 1 849 ? -18.708 -20.631 30.064 1.00 85.12 849 GLY A O 1
ATOM 6417 N N . ASN A 1 850 ? -17.226 -21.898 31.164 1.00 82.50 850 ASN A N 1
ATOM 6418 C CA . ASN A 1 850 ? -16.479 -20.750 31.681 1.00 82.50 850 ASN A CA 1
ATOM 6419 C C . ASN A 1 850 ? -15.335 -20.399 30.732 1.00 82.50 850 ASN A C 1
ATOM 6421 O O . ASN A 1 850 ? -14.403 -21.191 30.585 1.00 82.50 850 ASN A O 1
ATOM 6425 N N . TRP A 1 851 ? -15.376 -19.189 30.184 1.00 86.38 851 TRP A N 1
ATOM 6426 C CA . TRP A 1 851 ? -14.321 -18.603 29.365 1.00 86.38 851 TRP A CA 1
ATOM 6427 C C . TRP A 1 851 ? -13.812 -17.314 30.006 1.00 86.38 851 TRP A C 1
ATOM 6429 O O . TRP A 1 851 ? -14.557 -16.588 30.665 1.00 86.38 851 TRP A O 1
ATOM 6439 N N . SER A 1 852 ? -12.523 -17.055 29.850 1.00 74.31 852 SER A N 1
ATOM 6440 C CA . SER A 1 852 ? -11.853 -15.829 30.254 1.00 74.31 852 SER A CA 1
ATOM 6441 C C . SER A 1 852 ? -10.987 -15.340 29.111 1.00 74.31 852 SER A C 1
ATOM 6443 O O . SER A 1 852 ? -10.310 -16.132 28.459 1.00 74.31 852 SER A O 1
ATOM 6445 N N . ARG A 1 853 ? -10.957 -14.028 28.923 1.00 71.31 853 ARG A N 1
ATOM 6446 C CA . ARG A 1 853 ? -10.037 -13.391 27.990 1.00 71.31 853 ARG A CA 1
ATOM 6447 C C . ARG A 1 853 ? -8.628 -13.389 28.584 1.00 71.31 853 ARG A C 1
ATOM 6449 O O . ARG A 1 853 ? -8.450 -12.979 29.731 1.00 71.31 853 ARG A O 1
ATOM 6456 N N . MET A 1 854 ? -7.659 -13.870 27.816 1.00 65.31 854 MET A N 1
ATOM 6457 C CA . MET A 1 854 ? -6.246 -13.928 28.192 1.00 65.31 854 MET A CA 1
ATOM 6458 C C . MET A 1 854 ? -5.452 -12.984 27.294 1.00 65.31 854 MET A C 1
ATOM 6460 O O . MET A 1 854 ? -5.535 -13.090 26.076 1.00 65.31 854 MET A O 1
ATOM 6464 N N . THR A 1 855 ? -4.714 -12.057 27.901 1.00 56.59 855 THR A N 1
ATOM 6465 C CA . THR A 1 855 ? -3.919 -11.018 27.225 1.00 56.59 855 THR A CA 1
ATOM 6466 C C . THR A 1 855 ? -2.418 -11.302 27.340 1.00 56.59 855 THR A C 1
ATOM 6468 O O . THR A 1 855 ? -2.000 -12.177 28.104 1.00 56.59 855 THR A O 1
ATOM 6471 N N . GLY A 1 856 ? -1.596 -10.537 26.612 1.00 47.38 856 GLY A N 1
ATOM 6472 C CA . GLY A 1 856 ? -0.130 -10.587 26.713 1.00 47.38 856 GLY A CA 1
ATOM 6473 C C . GLY A 1 856 ? 0.562 -11.474 25.674 1.00 47.38 856 GLY A C 1
ATOM 6474 O O . GLY A 1 856 ? 1.715 -11.852 25.877 1.00 47.38 856 GLY A O 1
ATOM 6475 N N . GLY A 1 857 ? -0.132 -11.805 24.581 1.00 55.34 857 GLY A N 1
ATOM 6476 C CA . GLY A 1 857 ? 0.390 -12.573 23.452 1.00 55.34 857 GLY A CA 1
ATOM 6477 C C . GLY A 1 857 ? 0.029 -11.944 22.106 1.00 55.34 857 GLY A C 1
ATOM 6478 O O . GLY A 1 857 ? -0.867 -11.104 22.031 1.00 55.34 857 GLY A O 1
ATOM 6479 N N . VAL A 1 858 ? 0.712 -12.360 21.037 1.00 56.78 858 VAL A N 1
ATOM 6480 C CA . VAL A 1 858 ? 0.370 -11.946 19.668 1.00 56.78 858 VAL A CA 1
ATOM 6481 C C . VAL A 1 858 ? -0.918 -12.679 19.272 1.00 56.78 858 VAL A C 1
ATOM 6483 O O . VAL A 1 858 ? -0.977 -13.900 19.284 1.00 56.78 858 VAL A O 1
ATOM 6486 N N . SER A 1 859 ? -2.008 -11.957 19.049 1.00 60.34 859 SER A N 1
ATOM 6487 C CA . SER A 1 859 ? -3.321 -12.555 18.753 1.00 60.34 859 SER A CA 1
ATOM 6488 C C . SER A 1 859 ? -4.227 -11.524 18.097 1.00 60.34 859 SER A C 1
ATOM 6490 O O . SER A 1 859 ? -3.993 -10.320 18.240 1.00 60.34 859 SER A O 1
ATOM 6492 N N . VAL A 1 860 ? -5.233 -11.986 17.358 1.00 55.75 860 VAL A N 1
ATOM 6493 C CA . VAL A 1 860 ? -6.300 -11.140 16.822 1.00 55.75 860 VAL A CA 1
ATOM 6494 C C . VAL A 1 860 ? -6.963 -10.415 17.989 1.00 55.75 860 VAL A C 1
ATOM 6496 O O . VAL A 1 860 ? -7.386 -11.021 18.974 1.00 55.75 860 VAL A O 1
ATOM 6499 N N . ASN A 1 861 ? -7.000 -9.086 17.914 1.00 53.06 861 ASN A N 1
ATOM 6500 C CA . ASN A 1 861 ? -7.425 -8.237 19.028 1.00 53.06 861 ASN A CA 1
ATOM 6501 C C . ASN A 1 861 ? -6.637 -8.466 20.328 1.00 53.06 861 ASN A C 1
ATOM 6503 O O . ASN A 1 861 ? -7.243 -8.469 21.402 1.00 53.06 861 ASN A O 1
ATOM 6507 N N . GLY A 1 862 ? -5.321 -8.704 20.232 1.00 51.28 862 GLY A N 1
ATOM 6508 C CA . GLY A 1 862 ? -4.341 -8.705 21.336 1.00 51.28 862 GLY A CA 1
ATOM 6509 C C . GLY A 1 862 ? -4.629 -9.658 22.503 1.00 51.28 862 GLY A C 1
ATOM 6510 O O . GLY A 1 862 ? -4.053 -9.548 23.593 1.00 51.28 862 GLY A O 1
ATOM 6511 N N . SER A 1 863 ? -5.541 -10.605 22.301 1.00 59.34 863 SER A N 1
ATOM 6512 C CA . SER A 1 863 ? -5.963 -11.561 23.315 1.00 59.34 863 SER A CA 1
ATOM 6513 C C . SER A 1 863 ? -6.588 -12.802 22.695 1.00 59.34 863 SER A C 1
ATOM 6515 O O . SER A 1 863 ? -6.902 -12.833 21.514 1.00 59.34 863 SER A O 1
ATOM 6517 N N . VAL A 1 864 ? -6.823 -13.817 23.522 1.00 76.75 864 VAL A N 1
ATOM 6518 C CA . VAL A 1 864 ? -7.575 -15.017 23.140 1.00 76.75 864 VAL A CA 1
ATOM 6519 C C . VAL A 1 864 ? -8.698 -15.289 24.138 1.00 76.75 864 VAL A C 1
ATOM 6521 O O . VAL A 1 864 ? -8.569 -15.004 25.337 1.00 76.75 864 VAL A O 1
ATOM 6524 N N . ALA A 1 865 ? -9.790 -15.902 23.685 1.00 81.75 865 ALA A N 1
ATOM 6525 C CA . ALA A 1 865 ? -10.768 -16.512 24.578 1.00 81.75 865 ALA A CA 1
ATOM 6526 C C . ALA A 1 865 ? -10.203 -17.849 25.049 1.00 81.75 865 ALA A C 1
ATOM 6528 O O . ALA A 1 865 ? -10.009 -18.748 24.242 1.00 81.75 865 ALA A O 1
ATOM 6529 N N . GLN A 1 866 ? -9.966 -18.016 26.347 1.00 89.69 866 GLN A N 1
ATOM 6530 C CA . GLN A 1 866 ? -9.484 -19.268 26.929 1.00 89.69 866 GLN A CA 1
ATOM 6531 C C . GLN A 1 866 ? -10.518 -19.831 27.898 1.00 89.69 866 GLN A C 1
ATOM 6533 O O . GLN A 1 866 ? -11.051 -19.100 28.735 1.00 89.69 866 GLN A O 1
ATOM 6538 N N . ASN A 1 867 ? -10.787 -21.133 27.866 1.00 91.75 867 ASN A N 1
ATOM 6539 C CA . ASN A 1 867 ? -11.637 -21.727 28.894 1.00 91.75 867 ASN A CA 1
ATOM 6540 C C . ASN A 1 867 ? -10.924 -21.780 30.264 1.00 91.75 867 ASN A C 1
ATOM 6542 O O . ASN A 1 867 ? -9.706 -21.905 30.379 1.00 91.75 867 ASN A O 1
ATOM 6546 N N . THR A 1 868 ? -11.706 -21.699 31.340 1.00 83.19 868 THR A N 1
ATOM 6547 C CA . THR A 1 868 ? -11.232 -21.822 32.738 1.00 83.19 868 THR A CA 1
ATOM 6548 C C . THR A 1 868 ? -11.868 -22.997 33.479 1.00 83.19 868 THR A C 1
ATOM 6550 O O . THR A 1 868 ? -11.643 -23.199 34.674 1.00 83.19 868 THR A O 1
ATOM 6553 N N . GLY A 1 869 ? -12.674 -23.793 32.778 1.00 73.31 869 GLY A N 1
ATOM 6554 C CA . GLY A 1 869 ? -13.290 -25.012 33.283 1.00 73.31 869 GLY A CA 1
ATOM 6555 C C . GLY A 1 869 ? -13.517 -26.025 32.164 1.00 73.31 869 GLY A C 1
ATOM 6556 O O . GLY A 1 869 ? -13.521 -25.674 30.985 1.00 73.31 869 GLY A O 1
ATOM 6557 N N . GLY A 1 870 ? -13.706 -27.290 32.543 1.00 77.44 870 GLY A N 1
ATOM 6558 C CA . GLY A 1 870 ? -13.970 -28.362 31.583 1.00 77.44 870 GLY A CA 1
ATOM 6559 C C . GLY A 1 870 ? -15.379 -28.314 30.982 1.00 77.44 870 GLY A C 1
ATOM 6560 O O . GLY A 1 870 ? -16.267 -27.651 31.521 1.00 77.44 870 GLY A O 1
ATOM 6561 N N . ASN A 1 871 ? -15.585 -29.068 29.895 1.00 82.56 871 ASN A N 1
ATOM 6562 C CA . ASN A 1 871 ? -16.819 -29.102 29.089 1.00 82.56 871 ASN A CA 1
ATOM 6563 C C . ASN A 1 871 ? -17.208 -27.739 28.483 1.00 82.56 871 ASN A C 1
ATOM 6565 O O . ASN A 1 871 ? -18.393 -27.426 28.371 1.00 82.56 871 ASN A O 1
ATOM 6569 N N . ALA A 1 872 ? -16.214 -26.922 28.139 1.00 91.31 872 ALA A N 1
ATOM 6570 C CA . ALA A 1 872 ? -16.410 -25.653 27.454 1.00 91.31 872 ALA A CA 1
ATOM 6571 C C . ALA A 1 872 ? -16.401 -25.858 25.932 1.00 91.31 872 ALA A C 1
ATOM 6573 O O . ALA A 1 872 ? -15.630 -26.677 25.429 1.00 91.31 872 ALA A O 1
ATOM 6574 N N . TYR A 1 873 ? -17.231 -25.118 25.201 1.00 93.94 873 TYR A N 1
ATOM 6575 C CA . TYR A 1 873 ? -17.173 -25.078 23.740 1.00 93.94 873 TYR A CA 1
ATOM 6576 C C . TYR A 1 873 ? -17.508 -23.688 23.201 1.00 93.94 873 TYR A C 1
ATOM 6578 O O . TYR A 1 873 ? -18.172 -22.905 23.880 1.00 93.94 873 TYR A O 1
ATOM 6586 N N . ALA A 1 874 ? -17.048 -23.412 21.986 1.00 89.19 874 ALA A N 1
ATOM 6587 C CA . ALA A 1 874 ? -17.453 -22.265 21.185 1.00 89.19 874 ALA A CA 1
ATOM 6588 C C . ALA A 1 874 ? -18.137 -22.756 19.905 1.00 89.19 874 ALA A C 1
ATOM 6590 O O . ALA A 1 874 ? -17.744 -23.793 19.366 1.00 89.19 874 ALA A O 1
ATOM 6591 N N . GLU A 1 875 ? -19.157 -22.050 19.435 1.00 89.69 875 GLU A N 1
ATOM 6592 C CA . GLU A 1 875 ? -19.939 -22.408 18.251 1.00 89.69 875 GLU A CA 1
ATOM 6593 C C . GLU A 1 875 ? -20.203 -21.170 17.385 1.00 89.69 875 GLU A C 1
ATOM 6595 O O . GLU A 1 875 ? -20.500 -20.103 17.914 1.00 89.69 875 GLU A O 1
ATOM 6600 N N . TYR A 1 876 ? -20.090 -21.302 16.065 1.00 88.44 876 TYR A N 1
ATOM 6601 C CA . TYR A 1 876 ? -20.278 -20.207 15.112 1.00 88.44 876 TYR A CA 1
ATOM 6602 C C . TYR A 1 876 ? -20.960 -20.704 13.833 1.00 88.44 876 TYR A C 1
ATOM 6604 O O . TYR A 1 876 ? -20.725 -21.834 13.398 1.00 88.44 876 TYR A O 1
ATOM 6612 N N . ASN A 1 877 ? -21.804 -19.859 13.236 1.00 86.19 877 ASN A N 1
ATOM 6613 C CA . ASN A 1 877 ? -22.492 -20.144 11.976 1.00 86.19 877 ASN A CA 1
ATOM 6614 C C . ASN A 1 877 ? -21.912 -19.281 10.860 1.00 86.19 877 ASN A C 1
ATOM 6616 O O . ASN A 1 877 ? -21.790 -18.074 11.041 1.00 86.19 877 ASN A O 1
ATOM 6620 N N . PHE A 1 878 ? -21.633 -19.884 9.709 1.00 84.12 878 PHE A N 1
ATOM 6621 C CA . PHE A 1 878 ? -21.062 -19.196 8.553 1.00 84.12 878 PHE A CA 1
ATOM 6622 C C . PHE A 1 878 ? -21.719 -19.646 7.246 1.00 84.12 878 PHE A C 1
ATOM 6624 O O . PHE A 1 878 ? -22.355 -20.705 7.198 1.00 84.12 878 PHE A O 1
ATOM 6631 N N . TYR A 1 879 ? -21.574 -18.834 6.195 1.00 82.19 879 TYR A N 1
ATOM 6632 C CA . TYR A 1 879 ? -21.994 -19.170 4.836 1.00 82.19 879 TYR A CA 1
ATOM 6633 C C . TYR A 1 879 ? -20.777 -19.204 3.910 1.00 82.19 879 TYR A C 1
ATOM 6635 O O . TYR A 1 879 ? -20.149 -18.176 3.687 1.00 82.19 879 TYR A O 1
ATOM 6643 N N . GLY A 1 880 ? -20.442 -20.383 3.397 1.00 86.69 880 GLY A N 1
ATOM 6644 C CA . GLY A 1 880 ? -19.230 -20.630 2.615 1.00 86.69 880 GLY A CA 1
ATOM 6645 C C . GLY A 1 880 ? -18.977 -22.125 2.456 1.00 86.69 880 GLY A C 1
ATOM 6646 O O . GLY A 1 880 ? -19.810 -22.934 2.864 1.00 86.69 880 GLY A O 1
ATOM 6647 N N . ASP A 1 881 ? -17.843 -22.506 1.879 1.00 91.06 881 ASP A N 1
ATOM 6648 C CA . ASP A 1 881 ? -17.385 -23.896 1.792 1.00 91.06 881 ASP A CA 1
ATOM 6649 C C . ASP A 1 881 ? -16.028 -24.126 2.471 1.00 91.06 881 ASP A C 1
ATOM 6651 O O . ASP A 1 881 ? -15.553 -25.255 2.503 1.00 91.06 881 ASP A O 1
ATOM 6655 N N . GLU A 1 882 ? -15.398 -23.114 3.064 1.00 91.56 882 GLU A N 1
ATOM 6656 C CA . GLU A 1 882 ? -14.121 -23.257 3.771 1.00 91.56 882 GLU A CA 1
ATOM 6657 C C . GLU A 1 882 ? -14.170 -22.617 5.154 1.00 91.56 882 GLU A C 1
ATOM 6659 O O . GLU A 1 882 ? -14.791 -21.574 5.334 1.00 91.56 882 GLU A O 1
ATOM 6664 N N . VAL A 1 883 ? -13.518 -23.238 6.144 1.00 93.25 883 VAL A N 1
ATOM 6665 C CA . VAL A 1 883 ? -13.409 -22.698 7.508 1.00 93.25 883 VAL A CA 1
ATOM 6666 C C . VAL A 1 883 ? -12.100 -23.103 8.181 1.00 93.25 883 VAL A C 1
ATOM 6668 O O . VAL A 1 883 ? -11.649 -24.242 8.055 1.00 93.25 883 VAL A O 1
ATOM 6671 N N . ALA A 1 884 ? -11.513 -22.191 8.950 1.00 92.88 884 ALA A N 1
ATOM 6672 C CA . ALA A 1 884 ? -10.315 -22.387 9.751 1.00 92.88 884 ALA A CA 1
ATOM 6673 C C . ALA A 1 884 ? -10.502 -21.892 11.195 1.00 92.88 884 ALA A C 1
ATOM 6675 O O . ALA A 1 884 ? -11.314 -21.006 11.471 1.00 92.88 884 ALA A O 1
ATOM 6676 N N . VAL A 1 885 ? -9.735 -22.475 12.122 1.00 94.56 885 VAL A N 1
ATOM 6677 C CA . VAL A 1 885 ? -9.645 -22.033 13.524 1.00 94.56 885 VAL A CA 1
ATOM 6678 C C . VAL A 1 885 ? -8.223 -21.586 13.804 1.00 94.56 885 VAL A C 1
ATOM 6680 O O . VAL A 1 885 ? -7.271 -22.330 13.559 1.00 94.56 885 VAL A O 1
ATOM 6683 N N . ILE A 1 886 ? -8.105 -20.392 14.367 1.00 90.50 886 ILE A N 1
ATOM 6684 C CA . ILE A 1 886 ? -6.851 -19.752 14.738 1.00 90.50 886 ILE A CA 1
ATOM 6685 C C . ILE A 1 886 ? -6.787 -19.709 16.264 1.00 90.50 886 ILE A C 1
ATOM 6687 O O . ILE A 1 886 ? -7.767 -19.366 16.932 1.00 90.50 886 ILE A O 1
ATOM 6691 N N . ALA A 1 887 ? -5.646 -20.094 16.828 1.00 91.50 887 ALA A N 1
ATOM 6692 C CA . ALA A 1 887 ? -5.420 -20.137 18.267 1.00 91.50 887 ALA A CA 1
ATOM 6693 C C . ALA A 1 887 ? -3.939 -19.920 18.604 1.00 91.50 887 ALA A C 1
ATOM 6695 O O . ALA A 1 887 ? -3.059 -20.009 17.754 1.00 91.50 887 ALA A O 1
ATOM 6696 N N . THR A 1 888 ? -3.643 -19.686 19.878 1.00 85.50 888 THR A N 1
ATOM 6697 C CA . THR A 1 888 ? -2.278 -19.810 20.401 1.00 85.50 888 THR A CA 1
ATOM 6698 C C . THR A 1 888 ? -1.997 -21.273 20.741 1.00 85.50 888 THR A C 1
ATOM 6700 O O . THR A 1 888 ? -2.778 -21.893 21.465 1.00 85.50 888 THR A O 1
ATOM 6703 N N . THR A 1 889 ? -0.871 -21.830 20.299 1.00 85.56 889 THR A N 1
ATOM 6704 C CA . THR A 1 889 ? -0.387 -23.128 20.789 1.00 85.56 889 THR A CA 1
ATOM 6705 C C . THR A 1 889 ? 0.727 -22.933 21.811 1.00 85.56 889 THR A C 1
ATOM 6707 O O . THR A 1 889 ? 1.544 -22.023 21.689 1.00 85.56 889 THR A O 1
ATOM 6710 N N . ALA A 1 890 ? 0.755 -23.756 22.859 1.00 84.38 890 ALA A N 1
ATOM 6711 C CA . ALA A 1 890 ? 1.755 -23.683 23.927 1.00 84.38 890 ALA A CA 1
ATOM 6712 C C . ALA A 1 890 ? 1.721 -24.955 24.792 1.00 84.38 890 ALA A C 1
ATOM 6714 O O . ALA A 1 890 ? 0.715 -25.669 24.778 1.00 84.38 890 ALA A O 1
ATOM 6715 N N . PRO A 1 891 ? 2.734 -25.213 25.647 1.00 84.75 891 PRO A N 1
ATOM 6716 C CA . PRO A 1 891 ? 2.739 -26.391 26.524 1.00 84.75 891 PRO A CA 1
ATOM 6717 C C . PRO A 1 891 ? 1.581 -26.448 27.532 1.00 84.75 891 PRO A C 1
ATOM 6719 O O . PRO A 1 891 ? 1.370 -27.475 28.174 1.00 84.75 891 PRO A O 1
ATOM 6722 N N . VAL A 1 892 ? 0.891 -25.322 27.745 1.00 87.88 892 VAL A N 1
ATOM 6723 C CA . VAL A 1 892 ? -0.196 -25.170 28.726 1.00 87.88 892 VAL A CA 1
ATOM 6724 C C . VAL A 1 892 ? -1.581 -25.502 28.164 1.00 87.88 892 VAL A C 1
ATOM 6726 O O . VAL A 1 892 ? -2.516 -25.659 28.951 1.00 87.88 892 VAL A O 1
ATOM 6729 N N . TYR A 1 893 ? -1.718 -25.600 26.840 1.00 94.00 893 TYR A N 1
ATOM 6730 C CA . TYR A 1 893 ? -2.970 -25.947 26.169 1.00 94.00 893 TYR A CA 1
ATOM 6731 C C . TYR A 1 893 ? -3.027 -27.443 25.849 1.00 94.00 893 TYR A C 1
ATOM 6733 O O . TYR A 1 893 ? -1.992 -28.109 25.790 1.00 94.00 893 TYR A O 1
ATOM 6741 N N . GLY A 1 894 ? -4.237 -27.966 25.661 1.00 93.12 894 GLY A N 1
ATOM 6742 C CA . GLY A 1 894 ? -4.491 -29.370 25.336 1.00 93.12 894 GLY A CA 1
ATOM 6743 C C . GLY A 1 894 ? -5.300 -29.545 24.055 1.00 93.12 894 GLY A C 1
ATOM 6744 O O . GLY A 1 894 ? -5.176 -28.761 23.112 1.00 93.12 894 GLY A O 1
ATOM 6745 N N . ASP A 1 895 ? -6.122 -30.587 24.015 1.00 95.94 895 ASP A N 1
ATOM 6746 C CA . ASP A 1 895 ? -6.829 -30.991 22.804 1.00 95.94 895 ASP A CA 1
ATOM 6747 C C . ASP A 1 895 ? -8.250 -30.396 22.711 1.00 95.94 895 ASP A C 1
ATOM 6749 O O . ASP A 1 895 ? -8.956 -30.208 23.709 1.00 95.94 895 ASP A O 1
ATOM 6753 N N . ALA A 1 896 ? -8.721 -30.189 21.479 1.00 96.88 896 ALA A N 1
ATOM 6754 C CA . ALA A 1 896 ? -10.107 -29.849 21.168 1.00 96.88 896 ALA A CA 1
ATOM 6755 C C . ALA A 1 896 ? -10.724 -30.841 20.169 1.00 96.88 896 ALA A C 1
ATOM 6757 O O . ALA A 1 896 ? -10.042 -31.467 19.358 1.00 96.88 896 ALA A O 1
ATOM 6758 N N . VAL A 1 897 ? -12.047 -30.973 20.205 1.00 97.62 897 VAL A N 1
ATOM 6759 C CA . VAL A 1 897 ? -12.845 -31.725 19.235 1.00 97.62 897 VAL A C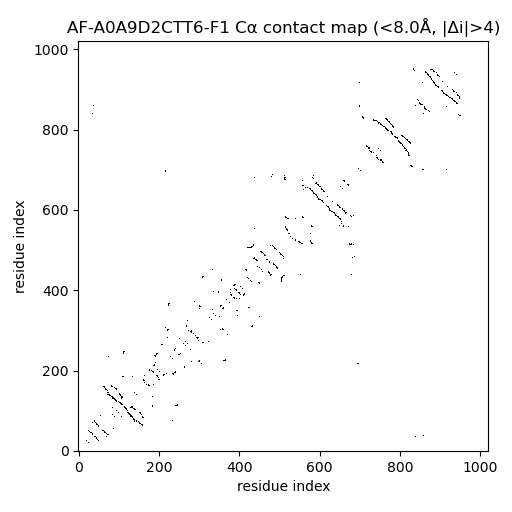A 1
ATOM 6760 C C . VAL A 1 897 ? -13.614 -30.738 18.367 1.00 97.62 897 VAL A C 1
ATOM 6762 O O . VAL A 1 897 ? -14.384 -29.927 18.880 1.00 97.62 897 VAL A O 1
ATOM 6765 N N . ILE A 1 898 ? -13.430 -30.834 17.053 1.00 97.88 898 ILE A N 1
ATOM 6766 C CA . ILE A 1 898 ? -14.141 -30.024 16.067 1.00 97.88 898 ILE A CA 1
ATOM 6767 C C . ILE A 1 898 ? -15.369 -30.776 15.567 1.00 97.88 898 ILE A C 1
ATOM 6769 O O . ILE A 1 898 ? -15.289 -31.946 15.177 1.00 97.88 898 ILE A O 1
ATOM 6773 N N . TYR A 1 899 ? -16.502 -30.084 15.533 1.00 96.94 899 TYR A N 1
ATOM 6774 C CA . TYR A 1 899 ? -17.730 -30.532 14.895 1.00 96.94 899 TYR A CA 1
ATOM 6775 C C . TYR A 1 899 ? -18.099 -29.569 13.771 1.00 96.94 899 TYR A C 1
ATOM 6777 O O . TYR A 1 899 ? -18.040 -28.359 13.965 1.00 96.94 899 TYR A O 1
ATOM 6785 N N . ILE A 1 900 ? -18.529 -30.120 12.638 1.00 96.81 900 ILE A N 1
ATOM 6786 C CA . ILE A 1 900 ? -19.156 -29.377 11.542 1.00 96.81 900 ILE A CA 1
ATOM 6787 C C . ILE A 1 900 ? -20.579 -29.914 11.383 1.00 96.81 900 ILE A C 1
ATOM 6789 O O . ILE A 1 900 ? -20.791 -31.131 11.344 1.00 96.81 900 ILE A O 1
ATOM 6793 N N . ASP A 1 901 ? -21.568 -29.025 11.380 1.00 93.12 901 ASP A N 1
ATOM 6794 C CA . ASP A 1 901 ? -22.999 -29.341 11.271 1.00 93.12 901 ASP A CA 1
ATOM 6795 C C . ASP A 1 901 ? -23.466 -30.386 12.301 1.00 93.12 901 ASP A C 1
ATOM 6797 O O . ASP A 1 901 ? -24.218 -31.327 12.016 1.00 93.12 901 ASP A O 1
ATOM 6801 N N . GLY A 1 902 ? -22.948 -30.258 13.527 1.00 90.81 902 GLY A N 1
ATOM 6802 C CA . GLY A 1 902 ? -23.237 -31.148 14.653 1.00 90.81 902 GLY A CA 1
ATOM 6803 C C . GLY A 1 902 ? -22.626 -32.553 14.547 1.00 90.81 902 GLY A C 1
ATOM 6804 O O . GLY A 1 902 ? -22.889 -33.401 15.405 1.00 90.81 902 GLY A O 1
ATOM 6805 N N . LYS A 1 903 ? -21.808 -32.834 13.525 1.00 94.31 903 LYS A N 1
ATOM 6806 C CA . LYS A 1 903 ? -21.082 -34.101 13.367 1.00 94.31 903 LYS A CA 1
ATOM 6807 C C . LYS A 1 903 ? -19.619 -33.905 13.727 1.00 94.31 903 LYS A C 1
ATOM 6809 O O . LYS A 1 903 ? -18.995 -32.948 13.289 1.00 94.31 903 LYS A O 1
ATOM 6814 N N . LYS A 1 904 ? -19.058 -34.841 14.496 1.00 96.19 904 LYS A N 1
ATOM 6815 C CA . LYS A 1 904 ? -17.627 -34.835 14.817 1.00 96.19 904 LYS A CA 1
ATOM 6816 C C . LYS A 1 904 ? -16.819 -34.910 13.519 1.00 96.19 904 LYS A C 1
ATOM 6818 O O . LYS A 1 904 ? -16.985 -35.873 12.771 1.00 96.19 904 LYS A O 1
ATOM 6823 N N . TYR A 1 905 ? -15.972 -33.911 13.298 1.00 94.25 905 TYR A N 1
ATOM 6824 C CA . TYR A 1 905 ? -15.160 -33.750 12.098 1.00 94.25 905 TYR A CA 1
ATOM 6825 C C . TYR A 1 905 ? -13.704 -34.154 12.359 1.00 94.25 905 TYR A C 1
ATOM 6827 O O . TYR A 1 905 ? -13.206 -35.079 11.723 1.00 94.25 905 TYR A O 1
ATOM 6835 N N . SER A 1 906 ? -13.048 -33.538 13.350 1.00 93.69 906 SER A N 1
ATOM 6836 C CA . SER A 1 906 ? -11.646 -33.821 13.697 1.00 93.69 906 SER A CA 1
ATOM 6837 C C . SER A 1 906 ? -11.368 -33.652 15.196 1.00 93.69 906 SER A C 1
ATOM 6839 O O . SER A 1 906 ? -12.179 -33.092 15.931 1.00 93.69 906 SER A O 1
ATOM 6841 N N . GLU A 1 907 ? -10.224 -34.153 15.657 1.00 95.56 907 GLU A N 1
ATOM 6842 C CA . GLU A 1 907 ? -9.604 -33.761 16.927 1.00 95.56 907 GLU A CA 1
ATOM 6843 C C . GLU A 1 907 ? -8.328 -32.981 16.604 1.00 95.56 907 GLU A C 1
ATOM 6845 O O . GLU A 1 907 ? -7.543 -33.420 15.765 1.00 95.56 907 GLU A O 1
ATOM 6850 N N . ILE A 1 908 ? -8.135 -31.839 17.257 1.00 94.62 908 ILE A N 1
ATOM 6851 C CA . ILE A 1 908 ? -6.980 -30.955 17.070 1.00 94.62 908 ILE A CA 1
ATOM 6852 C C . ILE A 1 908 ? -6.235 -30.798 18.394 1.00 94.62 908 ILE A C 1
ATOM 6854 O O . ILE A 1 908 ? -6.840 -30.925 19.460 1.00 94.62 908 ILE A O 1
ATOM 6858 N N . SER A 1 909 ? -4.937 -30.510 18.334 1.00 93.62 909 SER A N 1
ATOM 6859 C CA . SER A 1 909 ? -4.118 -30.257 19.521 1.00 93.62 909 SER A CA 1
ATOM 6860 C C . SER A 1 909 ? -3.595 -28.830 19.500 1.00 93.62 909 SER A C 1
ATOM 6862 O O . SER A 1 909 ? -3.064 -28.386 18.486 1.00 93.62 909 SER A O 1
ATOM 6864 N N . LEU A 1 910 ? -3.738 -28.118 20.618 1.00 93.56 910 LEU A N 1
ATOM 6865 C CA . LEU A 1 910 ? -3.172 -26.781 20.808 1.00 93.56 910 LEU A CA 1
ATOM 6866 C C . LEU A 1 910 ? -1.841 -26.850 21.585 1.00 93.56 910 LEU A C 1
ATOM 6868 O O . LEU A 1 910 ? -1.309 -25.831 22.026 1.00 93.56 910 LEU A O 1
ATOM 6872 N N . THR A 1 911 ? -1.286 -28.047 21.787 1.00 93.81 911 THR A N 1
ATOM 6873 C CA . THR A 1 911 ? -0.023 -28.239 22.502 1.00 93.81 911 THR A CA 1
ATOM 6874 C C . THR A 1 911 ? 1.180 -28.060 21.570 1.00 93.81 911 THR A C 1
ATOM 6876 O O . THR A 1 911 ? 1.295 -28.731 20.549 1.00 93.81 911 THR A O 1
ATOM 6879 N N . SER A 1 912 ? 2.137 -27.223 21.967 1.00 82.81 912 SER A N 1
ATOM 6880 C CA . SER A 1 912 ? 3.452 -27.063 21.317 1.00 82.81 912 SER A CA 1
ATOM 6881 C C . SER A 1 912 ? 4.552 -26.870 22.365 1.00 82.81 912 SER A C 1
ATOM 6883 O O . SER A 1 912 ? 4.247 -26.650 23.533 1.00 82.81 912 SER A O 1
ATOM 6885 N N . GLU A 1 913 ? 5.836 -26.961 21.993 1.00 75.75 913 GLU A N 1
ATOM 6886 C CA . GLU A 1 913 ? 6.951 -26.756 22.943 1.00 75.75 913 GLU A CA 1
ATOM 6887 C C . GLU A 1 913 ? 7.136 -25.285 23.353 1.00 75.75 913 GLU A C 1
ATOM 6889 O O . GLU A 1 913 ? 7.425 -24.993 24.513 1.00 75.75 913 GLU A O 1
ATOM 6894 N N . ASN A 1 914 ? 6.940 -24.362 22.410 1.00 70.31 914 ASN A N 1
ATOM 6895 C CA . ASN A 1 914 ? 7.010 -22.916 22.616 1.00 70.31 914 ASN A CA 1
ATOM 6896 C C . ASN A 1 914 ? 5.638 -22.284 22.372 1.00 70.31 914 ASN A C 1
ATOM 6898 O O . ASN A 1 914 ? 4.786 -22.901 21.731 1.00 70.31 914 ASN A O 1
ATOM 6902 N N . TYR A 1 915 ? 5.438 -21.059 22.860 1.00 75.19 915 TYR A N 1
ATOM 6903 C CA . TYR A 1 915 ? 4.279 -20.260 22.467 1.00 75.19 915 TYR A CA 1
ATOM 6904 C C . TYR A 1 915 ? 4.370 -19.956 20.971 1.00 75.19 915 TYR A C 1
ATOM 6906 O O . TYR A 1 915 ? 5.331 -19.323 20.535 1.00 75.19 915 TYR A O 1
ATOM 6914 N N . VAL A 1 916 ? 3.380 -20.415 20.210 1.00 71.12 916 VAL A N 1
ATOM 6915 C CA . VAL A 1 916 ? 3.168 -20.031 18.815 1.00 71.12 916 VAL A CA 1
ATOM 6916 C C . VAL A 1 916 ? 1.828 -19.328 18.751 1.00 71.12 916 VAL A C 1
ATOM 6918 O O . VAL A 1 916 ? 0.789 -19.876 19.110 1.00 71.12 916 VAL A O 1
ATOM 6921 N N . TYR A 1 917 ? 1.887 -18.074 18.354 1.00 76.31 917 TYR A N 1
ATOM 6922 C CA . TYR A 1 917 ? 0.757 -17.172 18.271 1.00 76.31 917 TYR A CA 1
ATOM 6923 C C . TYR A 1 917 ? 0.108 -17.242 16.888 1.00 76.31 917 TYR A C 1
ATOM 6925 O O . TYR A 1 917 ? 0.798 -17.550 15.919 1.00 76.31 917 TYR A O 1
ATOM 6933 N N . GLN A 1 918 ? -1.197 -16.954 16.801 1.00 74.12 918 GLN A N 1
ATOM 6934 C CA . GLN A 1 918 ? -1.968 -16.964 15.546 1.00 74.12 918 GLN A CA 1
ATOM 6935 C C . GLN A 1 918 ? -1.796 -18.255 14.715 1.00 74.12 918 GLN A C 1
ATOM 6937 O O . GLN A 1 918 ? -1.786 -18.233 13.486 1.00 74.12 918 GLN A O 1
ATOM 6942 N N . ALA A 1 919 ? -1.646 -19.400 15.382 1.00 80.44 919 ALA A N 1
ATOM 6943 C CA . ALA A 1 919 ? -1.483 -20.682 14.719 1.00 80.44 919 ALA A CA 1
ATOM 6944 C C . ALA A 1 919 ? -2.824 -21.159 14.156 1.00 80.44 919 ALA A C 1
ATOM 6946 O O . ALA A 1 919 ? -3.832 -21.209 14.867 1.00 80.44 919 ALA A O 1
ATOM 6947 N N . ILE A 1 920 ? -2.829 -21.570 12.890 1.00 87.38 920 ILE A N 1
ATOM 6948 C CA . ILE A 1 920 ? -3.988 -22.222 12.281 1.00 87.38 920 ILE A CA 1
ATOM 6949 C C . ILE A 1 920 ? -4.008 -23.668 12.770 1.00 87.38 920 ILE A C 1
ATOM 6951 O O . ILE A 1 920 ? -3.244 -24.515 12.314 1.00 87.38 920 ILE A O 1
ATOM 6955 N N . VAL A 1 921 ? -4.868 -23.940 13.747 1.00 91.25 921 VAL A N 1
ATOM 6956 C CA . VAL A 1 921 ? -4.960 -25.246 14.417 1.00 91.25 921 VAL A CA 1
ATOM 6957 C C . VAL A 1 921 ? -5.987 -26.169 13.764 1.00 91.25 921 VAL A C 1
ATOM 6959 O O . VAL A 1 921 ? -6.034 -27.361 14.065 1.00 91.25 921 VAL A O 1
ATOM 6962 N N . PHE A 1 922 ? -6.817 -25.631 12.868 1.00 93.06 922 PHE A N 1
ATOM 6963 C CA . PHE A 1 922 ? -7.796 -26.384 12.095 1.00 93.06 922 PHE A CA 1
ATOM 6964 C C . PHE A 1 922 ? -8.089 -25.710 10.758 1.00 93.06 922 PHE A C 1
ATOM 6966 O O . PHE A 1 922 ? -8.169 -24.487 10.698 1.00 93.06 922 PHE A O 1
ATOM 6973 N N . TYR A 1 923 ? -8.353 -26.526 9.739 1.00 90.75 923 TYR A N 1
ATOM 6974 C CA . TYR A 1 923 ? -8.920 -26.122 8.458 1.00 90.75 923 TYR A CA 1
ATOM 6975 C C . TYR A 1 923 ? -9.826 -27.230 7.905 1.00 90.75 923 TYR A C 1
ATOM 6977 O O . TYR A 1 923 ? -9.538 -28.422 8.071 1.00 90.75 923 TYR A O 1
ATOM 6985 N N . ALA A 1 924 ? -10.898 -26.842 7.218 1.00 89.56 924 ALA A N 1
ATOM 6986 C CA . ALA A 1 924 ? -11.732 -27.732 6.425 1.00 89.56 924 ALA A CA 1
ATOM 6987 C C . ALA A 1 924 ? -12.232 -27.047 5.146 1.00 89.56 924 ALA A C 1
ATOM 6989 O O . ALA A 1 924 ? -12.720 -25.922 5.208 1.00 89.56 924 ALA A O 1
ATOM 6990 N N . LYS A 1 925 ? -12.192 -27.787 4.029 1.00 88.00 925 LYS A N 1
ATOM 6991 C CA . LYS A 1 925 ? -13.029 -27.551 2.845 1.00 88.00 925 LYS A CA 1
ATOM 6992 C C . LYS A 1 925 ? -14.248 -28.470 2.901 1.00 88.00 925 LYS A C 1
ATOM 6994 O O . LYS A 1 925 ? -14.109 -29.656 3.204 1.00 88.00 925 LYS A O 1
ATOM 6999 N N . LEU A 1 926 ? -15.416 -27.932 2.605 1.00 89.69 926 LEU A N 1
ATOM 7000 C CA . LEU A 1 926 ? -16.712 -28.591 2.596 1.00 89.69 926 LEU A CA 1
ATOM 7001 C C . LEU A 1 926 ? -17.126 -28.915 1.154 1.00 89.69 926 LEU A C 1
ATOM 7003 O O . LEU A 1 926 ? -16.586 -28.372 0.193 1.00 89.69 926 LEU A O 1
ATOM 7007 N N . ASP A 1 927 ? -18.065 -29.851 1.000 1.00 85.38 927 ASP A N 1
ATOM 7008 C CA . ASP A 1 927 ? -18.455 -30.374 -0.318 1.00 85.38 927 ASP A CA 1
ATOM 7009 C C . ASP A 1 927 ? -19.277 -29.371 -1.152 1.00 85.38 927 ASP A C 1
ATOM 7011 O O . ASP A 1 927 ? -19.314 -29.468 -2.380 1.00 85.38 927 ASP A O 1
ATOM 7015 N N . GLU A 1 928 ? -19.978 -28.447 -0.494 1.00 84.31 928 GLU A N 1
ATOM 7016 C CA . GLU A 1 928 ? -20.897 -27.490 -1.109 1.00 84.31 928 GLU A CA 1
ATOM 7017 C C . GLU A 1 928 ? -20.793 -26.143 -0.386 1.00 84.31 928 GLU A C 1
ATOM 7019 O O . GLU A 1 928 ? -20.649 -26.108 0.834 1.00 84.31 928 GLU A O 1
ATOM 7024 N N . VAL A 1 929 ? -20.927 -25.045 -1.134 1.00 82.31 929 VAL A N 1
ATOM 7025 C CA . VAL A 1 929 ? -21.127 -23.707 -0.564 1.00 82.31 929 VAL A CA 1
ATOM 7026 C C . VAL A 1 929 ? -22.511 -23.653 0.079 1.00 82.31 929 VAL A C 1
ATOM 7028 O O . VAL A 1 929 ? -23.521 -23.897 -0.589 1.00 82.31 929 VAL A O 1
ATOM 7031 N N . GLY A 1 930 ? -22.579 -23.326 1.369 1.00 81.56 930 GLY A N 1
ATOM 7032 C CA . GLY A 1 930 ? -23.849 -23.295 2.085 1.00 81.56 930 GLY A CA 1
ATOM 7033 C C . GLY A 1 930 ? -23.756 -22.752 3.506 1.00 81.56 930 GLY A C 1
ATOM 7034 O O . GLY A 1 930 ? -22.736 -22.221 3.925 1.00 81.56 930 GLY A O 1
ATOM 7035 N N . ASN A 1 931 ? -24.859 -22.870 4.255 1.00 84.25 931 ASN A N 1
ATOM 7036 C CA . ASN A 1 931 ? -24.879 -22.519 5.678 1.00 84.25 931 ASN A CA 1
ATOM 7037 C C . ASN A 1 931 ? -24.329 -23.681 6.506 1.00 84.25 931 ASN A C 1
ATOM 7039 O O . ASN A 1 931 ? -24.917 -24.767 6.483 1.00 84.25 931 ASN A O 1
ATOM 7043 N N . HIS A 1 932 ? -23.295 -23.413 7.296 1.00 91.81 932 HIS A N 1
ATOM 7044 C CA . HIS A 1 932 ? -22.640 -24.398 8.146 1.00 91.81 932 HIS A CA 1
ATOM 7045 C C . HIS A 1 932 ? -22.474 -23.904 9.580 1.00 91.81 932 HIS A C 1
ATOM 7047 O O . HIS A 1 932 ? -22.446 -22.703 9.855 1.00 91.81 932 HIS A O 1
ATOM 7053 N N . THR A 1 933 ? -22.342 -24.853 10.504 1.00 94.88 933 THR A N 1
ATOM 7054 C CA . THR A 1 933 ? -22.029 -24.581 11.911 1.00 94.88 933 THR A CA 1
ATOM 7055 C C . THR A 1 933 ? -20.718 -25.254 12.288 1.00 94.88 933 THR A C 1
ATOM 7057 O O . THR A 1 933 ? -20.623 -26.481 12.217 1.00 94.88 933 THR A O 1
ATOM 7060 N N . ILE A 1 934 ? -19.738 -24.485 12.763 1.00 97.31 934 ILE A N 1
ATOM 7061 C CA . ILE A 1 934 ? -18.526 -25.012 13.400 1.00 97.31 934 ILE A CA 1
ATOM 7062 C C . ILE A 1 934 ? -18.661 -24.950 14.920 1.00 97.31 934 ILE A C 1
ATOM 7064 O O . ILE A 1 934 ? -19.079 -23.939 15.476 1.00 97.31 934 ILE A O 1
ATOM 7068 N N . ARG A 1 935 ? -18.279 -26.031 15.607 1.00 97.06 935 ARG A N 1
ATOM 7069 C CA . ARG A 1 935 ? -18.167 -26.084 17.069 1.00 97.06 935 ARG A CA 1
ATOM 7070 C C . ARG A 1 935 ? -16.808 -26.626 17.490 1.00 97.06 935 ARG A C 1
ATOM 7072 O O . ARG A 1 935 ? -16.419 -27.711 17.064 1.00 97.06 935 ARG A O 1
ATOM 7079 N N . ILE A 1 936 ? -16.139 -25.902 18.382 1.00 97.69 936 ILE A N 1
ATOM 7080 C CA . ILE A 1 936 ? -14.836 -26.236 18.966 1.00 97.69 936 ILE A CA 1
ATOM 7081 C C . ILE A 1 936 ? -15.056 -26.572 20.436 1.00 97.69 936 ILE A C 1
ATOM 7083 O O . ILE A 1 936 ? -15.390 -25.702 21.237 1.00 97.69 936 ILE A O 1
ATOM 7087 N N . GLU A 1 937 ? -14.909 -27.841 20.798 1.00 96.88 937 GLU A N 1
ATOM 7088 C CA . GLU A 1 937 ? -15.189 -28.343 22.144 1.00 96.88 937 GLU A CA 1
ATOM 7089 C C . GLU A 1 937 ? -13.908 -28.792 22.849 1.00 96.88 937 GLU A C 1
ATOM 7091 O O . GLU A 1 937 ? -13.143 -29.581 22.304 1.00 96.88 937 GLU A O 1
ATOM 7096 N N . SER A 1 938 ? -13.690 -28.337 24.083 1.00 96.00 938 SER A N 1
ATOM 7097 C CA . SER A 1 938 ? -12.593 -28.808 24.940 1.00 96.00 938 SER A CA 1
ATOM 7098 C C . SER A 1 938 ? -12.692 -30.322 25.155 1.00 96.00 938 SER A C 1
ATOM 7100 O O . SER A 1 938 ? -13.725 -30.831 25.609 1.00 96.00 938 SER A O 1
ATOM 7102 N N . LYS A 1 939 ? -11.615 -31.053 24.853 1.00 93.88 939 LYS A N 1
ATOM 7103 C CA . LYS A 1 939 ? -11.553 -32.504 25.048 1.00 93.88 939 LYS A CA 1
ATOM 7104 C C . LYS A 1 939 ? -11.152 -32.819 26.483 1.00 93.88 939 LYS A C 1
ATOM 7106 O O . LYS A 1 939 ? -10.191 -32.271 26.999 1.00 93.88 939 LYS A O 1
ATOM 7111 N N . ASP A 1 940 ? -11.914 -33.686 27.149 1.00 89.81 940 ASP A N 1
ATOM 7112 C CA . ASP A 1 940 ? -11.638 -34.165 28.515 1.00 89.81 940 ASP A CA 1
ATOM 7113 C C . ASP A 1 940 ? -11.399 -33.061 29.578 1.00 89.81 940 ASP A C 1
ATOM 7115 O O . ASP A 1 940 ? -10.908 -33.328 30.676 1.00 89.81 940 ASP A O 1
ATOM 7119 N N . GLY A 1 941 ? -11.839 -31.830 29.295 1.00 84.25 941 GLY A N 1
ATOM 7120 C CA . GLY A 1 941 ? -11.661 -30.667 30.160 1.00 84.25 941 GLY A CA 1
ATOM 7121 C C . GLY A 1 941 ? -10.320 -29.950 30.013 1.00 84.25 941 GLY A C 1
ATOM 7122 O O . GLY A 1 941 ? -9.988 -29.149 30.889 1.00 84.25 941 GLY A O 1
ATOM 7123 N N . ASP A 1 942 ? -9.582 -30.218 28.937 1.00 93.81 942 ASP A N 1
ATOM 7124 C CA . ASP A 1 942 ? -8.345 -29.531 28.591 1.00 93.81 942 ASP A CA 1
ATOM 7125 C C . ASP A 1 942 ? -8.544 -28.023 28.414 1.00 93.81 942 ASP A C 1
ATOM 7127 O O . ASP A 1 942 ? -9.612 -27.536 28.015 1.00 93.81 942 ASP A O 1
ATOM 7131 N N . THR A 1 943 ? -7.483 -27.275 28.706 1.00 94.06 943 THR A N 1
ATOM 7132 C CA . THR A 1 943 ? -7.436 -25.842 28.435 1.00 94.06 943 THR A CA 1
ATOM 7133 C C . THR A 1 943 ? -7.235 -25.629 26.940 1.00 94.06 943 THR A C 1
ATOM 7135 O O . THR A 1 943 ? -6.221 -26.045 26.384 1.00 94.06 943 THR A O 1
ATOM 7138 N N . ILE A 1 944 ? -8.173 -24.950 26.299 1.00 95.50 944 ILE A N 1
ATOM 7139 C CA . ILE A 1 944 ? -8.123 -24.538 24.902 1.00 95.50 944 ILE A CA 1
ATOM 7140 C C . ILE A 1 944 ? -8.299 -23.026 24.832 1.00 95.50 944 ILE A C 1
ATOM 7142 O O . ILE A 1 944 ? -8.848 -22.402 25.747 1.00 95.50 944 ILE A O 1
ATOM 7146 N N . ASN A 1 945 ? -7.832 -22.436 23.741 1.00 94.00 945 ASN A N 1
ATOM 7147 C CA . ASN A 1 945 ? -8.107 -21.046 23.439 1.00 94.00 945 ASN A CA 1
ATOM 7148 C C . ASN A 1 945 ? -8.546 -20.885 21.988 1.00 94.00 945 ASN A C 1
ATOM 7150 O O . ASN A 1 945 ? -8.290 -21.751 21.154 1.00 94.00 945 ASN A O 1
ATOM 7154 N N . ILE A 1 946 ? -9.239 -19.789 21.727 1.00 92.06 946 ILE A N 1
ATOM 7155 C CA . ILE A 1 946 ? -9.647 -19.367 20.398 1.00 92.06 946 ILE A CA 1
ATOM 7156 C C . ILE A 1 946 ? -9.165 -17.940 20.246 1.00 92.06 946 ILE A C 1
ATOM 7158 O O . ILE A 1 946 ? -9.419 -17.099 21.110 1.00 92.06 946 ILE A O 1
ATOM 7162 N N . ASP A 1 947 ? -8.449 -17.707 19.160 1.00 85.88 947 ASP A N 1
ATOM 7163 C CA . ASP A 1 947 ? -7.997 -16.392 18.744 1.00 85.88 947 ASP A CA 1
ATOM 7164 C C . ASP A 1 947 ? -8.987 -15.802 17.727 1.00 85.88 947 ASP A C 1
ATOM 7166 O O . ASP A 1 947 ? -9.586 -14.753 17.967 1.00 85.88 947 ASP A O 1
ATOM 7170 N N . ALA A 1 948 ? -9.260 -16.548 16.652 1.00 83.56 948 ALA A N 1
ATOM 7171 C CA . ALA A 1 948 ? -10.246 -16.199 15.634 1.00 83.56 948 ALA A CA 1
ATOM 7172 C C . ALA A 1 948 ? -10.733 -17.433 14.853 1.00 83.56 948 ALA A C 1
ATOM 7174 O O . ALA A 1 948 ? -10.157 -18.521 14.930 1.00 83.56 948 ALA A O 1
ATOM 7175 N N . LEU A 1 949 ? -11.792 -17.244 14.073 1.00 88.12 949 LEU A N 1
ATOM 7176 C CA . LEU A 1 949 ? -12.219 -18.126 12.989 1.00 88.12 949 LEU A CA 1
ATOM 7177 C C . LEU A 1 949 ? -12.006 -17.397 11.661 1.00 88.12 949 LEU A C 1
ATOM 7179 O O . LEU A 1 949 ? -12.068 -16.173 11.623 1.00 88.12 949 LEU A O 1
ATOM 7183 N N . ALA A 1 950 ? -11.796 -18.136 10.581 1.00 87.88 950 ALA A N 1
ATOM 7184 C CA . ALA A 1 950 ? -11.799 -17.584 9.227 1.00 87.88 950 ALA A CA 1
ATOM 7185 C C . ALA A 1 950 ? -12.625 -18.489 8.315 1.00 87.88 950 ALA A C 1
ATOM 7187 O O . ALA A 1 950 ? -12.592 -19.704 8.502 1.00 87.88 950 ALA A O 1
ATOM 7188 N N . TYR A 1 951 ? -13.370 -17.937 7.361 1.00 89.19 951 TYR A N 1
ATOM 7189 C CA . TYR A 1 951 ? -14.161 -18.720 6.407 1.00 89.19 951 TYR A CA 1
ATOM 7190 C C . TYR A 1 951 ? -14.242 -18.041 5.035 1.00 89.19 951 TYR A C 1
ATOM 7192 O O . TYR A 1 951 ? -14.039 -16.837 4.938 1.00 89.19 951 TYR A O 1
ATOM 7200 N N . SER A 1 952 ? -14.509 -18.803 3.975 1.00 84.25 952 SER A N 1
ATOM 7201 C CA . SER A 1 952 ? -14.660 -18.276 2.605 1.00 84.25 952 SER A CA 1
ATOM 7202 C C . SER A 1 952 ? -15.972 -17.501 2.446 1.00 84.25 952 SER A C 1
ATOM 7204 O O . SER A 1 952 ? -17.035 -18.065 2.729 1.00 84.25 952 SER A O 1
ATOM 7206 N N . GLU A 1 953 ? -15.938 -16.273 1.928 1.00 72.75 953 GLU A N 1
ATOM 7207 C CA . GLU A 1 953 ? -17.155 -15.524 1.595 1.00 72.75 953 GLU A CA 1
ATOM 7208 C C . GLU A 1 953 ? -17.712 -15.931 0.215 1.00 72.75 953 GLU A C 1
ATOM 7210 O O . GLU A 1 953 ? -16.970 -16.203 -0.727 1.00 72.75 953 GLU A O 1
ATOM 7215 N N . SER A 1 954 ? -19.039 -16.002 0.075 1.00 66.19 954 SER A N 1
ATOM 7216 C CA . SER A 1 954 ? -19.700 -16.312 -1.203 1.00 66.19 954 SER A CA 1
ATOM 7217 C C . SER A 1 954 ? -21.045 -15.598 -1.324 1.00 66.19 954 SER A C 1
ATOM 7219 O O . SER A 1 954 ? -21.739 -15.402 -0.323 1.00 66.19 954 SER A O 1
ATOM 7221 N N . GLU A 1 955 ? -21.439 -15.222 -2.550 1.00 53.03 955 GLU A N 1
ATOM 7222 C CA . GLU A 1 955 ? -22.737 -14.581 -2.783 1.00 53.03 955 GLU A CA 1
ATOM 7223 C C . GLU A 1 955 ? -23.878 -15.471 -2.275 1.00 53.03 955 GLU A C 1
ATOM 7225 O O . GLU A 1 955 ? -24.025 -16.645 -2.638 1.00 53.03 955 GLU A O 1
ATOM 7230 N N . TYR A 1 956 ? -24.712 -14.888 -1.419 1.00 44.62 956 TYR A N 1
ATOM 7231 C CA . TYR A 1 956 ? -25.879 -15.558 -0.874 1.00 44.62 956 TYR A CA 1
ATOM 7232 C C . TYR A 1 956 ? -26.884 -15.868 -1.992 1.00 44.62 956 TYR A C 1
ATOM 7234 O O . TYR A 1 956 ? -27.570 -14.969 -2.483 1.00 44.62 956 TYR A O 1
ATOM 7242 N N . ASP A 1 957 ? -27.026 -17.147 -2.360 1.00 45.47 957 ASP A N 1
ATOM 7243 C CA . ASP A 1 957 ? -28.075 -17.595 -3.278 1.00 45.47 957 ASP A CA 1
ATOM 7244 C C . ASP A 1 957 ? -29.334 -18.014 -2.488 1.00 45.47 957 ASP A C 1
ATOM 7246 O O . ASP A 1 957 ? -29.381 -19.104 -1.898 1.00 45.47 957 ASP A O 1
ATOM 7250 N N . PRO A 1 958 ? -30.415 -17.208 -2.504 1.00 41.91 958 PRO A N 1
ATOM 7251 C CA . PRO A 1 958 ? -31.664 -17.542 -1.823 1.00 41.91 958 PRO A CA 1
ATOM 7252 C C . PRO A 1 958 ? -32.357 -18.800 -2.378 1.00 41.91 958 PRO A C 1
ATOM 7254 O O . PRO A 1 958 ? -33.313 -19.289 -1.767 1.00 41.91 958 PRO A O 1
ATOM 7257 N N . SER A 1 959 ? -31.915 -19.338 -3.521 1.00 41.75 959 SER A N 1
ATOM 7258 C CA . SER A 1 959 ? -32.422 -20.582 -4.103 1.00 41.75 959 SER A CA 1
ATOM 7259 C C . SER A 1 959 ? -31.918 -21.848 -3.385 1.00 41.75 959 SER A C 1
ATOM 7261 O O . SER A 1 959 ? -32.590 -22.883 -3.448 1.00 41.75 959 SER A O 1
ATOM 7263 N N . ASN A 1 960 ? -30.826 -21.742 -2.614 1.00 42.56 960 ASN A N 1
ATOM 7264 C CA . ASN A 1 960 ? -30.149 -22.852 -1.931 1.00 42.56 960 ASN A CA 1
ATOM 7265 C C . ASN A 1 960 ? -30.514 -23.031 -0.443 1.00 42.56 960 ASN A C 1
ATOM 7267 O O . ASN A 1 960 ? -29.862 -23.779 0.285 1.00 42.56 960 ASN A O 1
ATOM 7271 N N . VAL A 1 961 ? -31.586 -22.401 0.048 1.00 40.97 961 VAL A N 1
ATOM 7272 C CA . VAL A 1 961 ? -31.882 -22.379 1.491 1.00 40.97 961 VAL A CA 1
ATOM 7273 C C . VAL A 1 961 ? -33.063 -23.281 1.863 1.00 40.97 961 VAL A C 1
ATOM 7275 O O . VAL A 1 961 ? -34.223 -23.008 1.542 1.00 40.97 961 VAL A O 1
ATOM 7278 N N . SER A 1 962 ? -32.809 -24.287 2.704 1.00 34.78 962 SER A N 1
ATOM 7279 C CA . SER A 1 962 ? -33.749 -24.587 3.787 1.00 34.78 962 SER A CA 1
ATOM 7280 C C . SER A 1 962 ? -33.581 -23.494 4.841 1.00 34.78 962 SER A C 1
ATOM 7282 O O . SER A 1 962 ? -32.653 -23.562 5.641 1.00 34.78 962 SER A O 1
ATOM 7284 N N . ALA A 1 963 ? -34.416 -22.449 4.785 1.00 34.88 963 ALA A N 1
ATOM 7285 C CA . ALA A 1 963 ? -34.349 -21.305 5.700 1.00 34.88 963 ALA A CA 1
ATOM 7286 C C . ALA A 1 963 ? -34.137 -21.757 7.159 1.00 34.88 963 ALA A C 1
ATOM 7288 O O . ALA A 1 963 ? -34.774 -22.743 7.559 1.00 34.88 963 ALA A O 1
ATOM 7289 N N . PRO A 1 964 ? -33.314 -21.058 7.968 1.00 35.34 964 PRO A N 1
ATOM 7290 C CA . PRO A 1 964 ? -33.156 -21.380 9.378 1.00 35.34 964 PRO A CA 1
ATOM 7291 C C . PRO A 1 964 ? -34.531 -21.300 10.035 1.00 35.34 964 PRO A C 1
ATOM 7293 O O . PRO A 1 964 ? -35.134 -20.239 10.214 1.00 35.34 964 PRO A O 1
ATOM 7296 N N . PHE A 1 965 ? -35.088 -22.468 10.330 1.00 39.69 965 PHE A N 1
ATOM 7297 C CA . PHE A 1 965 ? -36.392 -22.562 10.941 1.00 39.69 965 PHE A CA 1
ATOM 7298 C C . PHE A 1 965 ? -36.248 -22.187 12.408 1.00 39.69 965 PHE A C 1
ATOM 7300 O O . PHE A 1 965 ? -35.990 -23.042 13.251 1.00 39.69 965 PHE A O 1
ATOM 7307 N N . ASN A 1 966 ? -36.432 -20.907 12.728 1.00 40.56 966 ASN A N 1
ATOM 7308 C CA . ASN A 1 966 ? -36.585 -20.504 14.114 1.00 40.56 966 ASN A CA 1
ATOM 7309 C C . ASN A 1 966 ? -37.941 -21.045 14.620 1.00 40.56 966 ASN A C 1
ATOM 7311 O O . ASN A 1 966 ? -38.997 -20.588 14.157 1.00 40.56 966 ASN A O 1
ATOM 7315 N N . PRO A 1 967 ? -37.971 -22.005 15.567 1.00 43.72 967 PRO A N 1
ATOM 7316 C CA . PRO A 1 967 ? -39.218 -22.586 16.060 1.00 43.72 967 PRO A CA 1
ATOM 7317 C C . PRO A 1 967 ? -40.151 -21.540 16.696 1.00 43.72 967 PRO A C 1
ATOM 7319 O O . PRO A 1 967 ? -41.346 -21.807 16.842 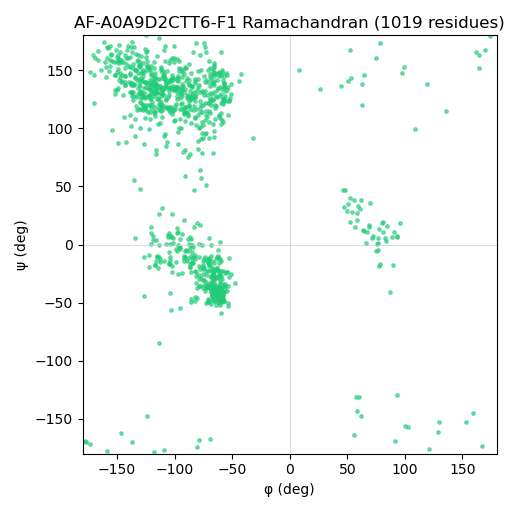1.00 43.72 967 PRO A O 1
ATOM 7322 N N . TYR A 1 968 ? -39.665 -20.329 17.005 1.00 44.62 968 TYR A N 1
ATOM 7323 C CA . TYR A 1 968 ? -40.495 -19.190 17.414 1.00 44.62 968 TYR A CA 1
ATOM 7324 C C . TYR A 1 968 ? -41.585 -18.832 16.388 1.00 44.62 968 TYR A C 1
ATOM 7326 O O . TYR A 1 968 ? -42.704 -18.482 16.775 1.00 44.62 968 TYR A O 1
ATOM 7334 N N . TYR A 1 969 ? -41.328 -18.998 15.085 1.00 44.03 969 TYR A N 1
ATOM 7335 C CA . TYR A 1 969 ? -42.316 -18.701 14.042 1.00 44.03 969 TYR A CA 1
ATOM 7336 C C . TYR A 1 969 ? -43.510 -19.665 14.051 1.00 44.03 969 TYR A C 1
ATOM 7338 O O . TYR A 1 969 ? -44.625 -19.247 13.731 1.00 44.03 969 TYR A O 1
ATOM 7346 N N . LEU A 1 970 ? -43.343 -20.917 14.506 1.00 44.22 970 LEU A N 1
ATOM 7347 C CA . LEU A 1 970 ? -44.480 -21.821 14.742 1.00 44.22 970 LEU A CA 1
ATOM 7348 C C . LEU A 1 970 ? -45.392 -21.299 15.846 1.00 44.22 970 LEU A C 1
ATOM 7350 O O . LEU A 1 970 ? -46.613 -21.378 15.711 1.00 44.22 970 LEU A O 1
ATOM 7354 N N . PHE A 1 971 ? -44.818 -20.766 16.927 1.00 46.75 971 PHE A N 1
ATOM 7355 C CA . PHE A 1 971 ? -45.588 -20.224 18.046 1.00 46.75 971 PHE A CA 1
ATOM 7356 C C . PHE A 1 971 ? -46.326 -18.940 17.655 1.00 46.75 971 PHE A C 1
ATOM 7358 O O . PHE A 1 971 ? -47.488 -18.772 18.030 1.00 46.75 971 PHE A O 1
ATOM 7365 N N . ILE A 1 972 ? -45.709 -18.086 16.832 1.00 52.62 972 ILE A N 1
ATOM 7366 C CA . ILE A 1 972 ? -46.346 -16.883 16.277 1.00 52.62 972 ILE A CA 1
ATOM 7367 C C . ILE A 1 972 ? -47.475 -17.261 15.308 1.00 52.62 972 ILE A C 1
ATOM 7369 O O . ILE A 1 972 ? -48.587 -16.748 15.441 1.00 52.62 972 ILE A O 1
ATOM 7373 N N . LEU A 1 973 ? -47.252 -18.205 14.386 1.00 44.78 973 LEU A N 1
ATOM 7374 C CA . LEU A 1 973 ? -48.283 -18.683 13.456 1.00 44.78 973 LEU A CA 1
ATOM 7375 C C . LEU A 1 973 ? -49.460 -19.339 14.194 1.00 44.78 973 LEU A C 1
ATOM 7377 O O . LEU A 1 973 ? -50.618 -19.060 13.872 1.00 44.78 973 LEU A O 1
ATOM 7381 N N . LEU A 1 974 ? -49.198 -20.140 15.233 1.00 48.53 974 LEU A N 1
ATOM 7382 C CA . LEU A 1 974 ? -50.242 -20.666 16.119 1.00 48.53 974 LEU A CA 1
ATOM 7383 C C . LEU A 1 974 ? -50.981 -19.543 16.854 1.00 48.53 974 LEU A C 1
ATOM 7385 O O . LEU A 1 974 ? -52.208 -19.582 16.932 1.00 48.53 974 LEU A O 1
ATOM 7389 N N . GLY A 1 975 ? -50.268 -18.527 17.345 1.00 52.25 975 GLY A N 1
ATOM 7390 C CA . GLY A 1 975 ? -50.853 -17.352 17.993 1.00 52.25 975 GLY A CA 1
ATOM 7391 C C . GLY A 1 975 ? -51.791 -16.574 17.067 1.00 52.25 975 GLY A C 1
ATOM 7392 O O . GLY A 1 975 ? -52.920 -16.261 17.452 1.00 52.25 975 GLY A O 1
ATOM 7393 N N . ILE A 1 976 ? -51.378 -16.344 15.818 1.00 61.25 976 ILE A N 1
ATOM 7394 C CA . ILE A 1 976 ? -52.175 -15.670 14.782 1.00 61.25 976 ILE A CA 1
ATOM 7395 C C . ILE A 1 976 ? -53.418 -16.496 14.426 1.00 61.25 976 ILE A C 1
ATOM 7397 O O . ILE A 1 976 ? -54.523 -15.952 14.342 1.00 61.25 976 ILE A O 1
ATOM 7401 N N . VAL A 1 977 ? -53.281 -17.817 14.274 1.00 57.09 977 VAL A N 1
ATOM 7402 C CA . VAL A 1 977 ? -54.411 -18.716 13.989 1.00 57.09 977 VAL A CA 1
ATOM 7403 C C . VAL A 1 977 ? -55.393 -18.756 15.164 1.00 57.09 977 VAL A C 1
ATOM 7405 O O . VAL A 1 977 ? -56.603 -18.651 14.954 1.00 57.09 977 VAL A O 1
ATOM 7408 N N . VAL A 1 978 ? -54.906 -18.838 16.405 1.00 59.88 978 VAL A N 1
ATOM 7409 C CA . VAL A 1 978 ? -55.744 -18.821 17.616 1.00 59.88 978 VAL A CA 1
ATOM 7410 C C . VAL A 1 978 ? -56.468 -17.481 17.762 1.00 59.88 978 VAL A C 1
ATOM 7412 O O . VAL A 1 978 ? -57.674 -17.470 18.029 1.00 59.88 978 VAL A O 1
ATOM 7415 N N . ALA A 1 979 ? -55.789 -16.358 17.515 1.00 59.44 979 ALA A N 1
ATOM 7416 C CA . ALA A 1 979 ? -56.400 -15.031 17.516 1.00 59.44 979 ALA A CA 1
ATOM 7417 C C . ALA A 1 979 ? -57.475 -14.902 16.420 1.00 59.44 979 ALA A C 1
ATOM 7419 O O . ALA A 1 979 ? -58.587 -14.443 16.691 1.00 59.44 979 ALA A O 1
ATOM 7420 N N . GLY A 1 980 ? -57.199 -15.390 15.207 1.00 58.94 980 GLY A N 1
ATOM 7421 C CA . GLY A 1 980 ? -58.156 -15.414 14.099 1.00 58.94 980 GLY A CA 1
ATOM 7422 C C . GLY A 1 980 ? -59.394 -16.269 14.390 1.00 58.94 980 GLY A C 1
ATOM 7423 O O . GLY A 1 980 ? -60.523 -15.845 14.121 1.00 58.94 980 GLY A O 1
ATOM 7424 N N . VAL A 1 981 ? -59.216 -17.440 15.011 1.00 64.88 981 VAL A N 1
ATOM 7425 C CA . VAL A 1 981 ? -60.319 -18.317 15.444 1.00 64.88 981 VAL A CA 1
ATOM 7426 C C . VAL A 1 981 ? -61.126 -17.668 16.572 1.00 64.88 981 VAL A C 1
ATOM 7428 O O . VAL A 1 981 ? -62.358 -17.706 16.532 1.00 64.88 981 VAL A O 1
ATOM 7431 N N . ALA A 1 982 ? -60.475 -17.014 17.538 1.00 57.44 982 ALA A N 1
ATOM 7432 C CA . ALA A 1 982 ? -61.146 -16.301 18.624 1.00 57.44 982 ALA A CA 1
ATOM 7433 C C . ALA A 1 982 ? -61.988 -15.125 18.102 1.00 57.44 982 ALA A C 1
ATOM 7435 O O . ALA A 1 982 ? -63.149 -14.972 18.491 1.00 57.44 982 ALA A O 1
ATOM 7436 N N . VAL A 1 983 ? -61.458 -14.342 17.157 1.00 66.31 983 VAL A N 1
ATOM 7437 C CA . VAL A 1 983 ? -62.196 -13.253 16.498 1.00 66.31 983 VAL A CA 1
ATOM 7438 C C . VAL A 1 983 ? -63.396 -13.803 15.722 1.00 66.31 983 VAL A C 1
ATOM 7440 O O . VAL A 1 983 ? -64.514 -13.301 15.879 1.00 66.31 983 VAL A O 1
ATOM 7443 N N . CYS A 1 984 ? -63.217 -14.883 14.955 1.00 61.97 984 CYS A N 1
ATOM 7444 C CA . CYS A 1 984 ? -64.313 -15.548 14.247 1.00 61.97 984 CYS A CA 1
ATOM 7445 C C . CYS A 1 984 ? -65.397 -16.072 15.206 1.00 61.97 984 CYS A C 1
ATOM 7447 O O . CYS A 1 984 ? -66.590 -15.895 14.945 1.00 61.97 984 CYS A O 1
ATOM 7449 N N . ALA A 1 985 ? -65.003 -16.660 16.339 1.00 57.91 985 ALA A N 1
ATOM 7450 C CA . ALA A 1 985 ? -65.919 -17.171 17.356 1.00 57.91 985 ALA A CA 1
ATOM 7451 C C . ALA A 1 985 ? -66.709 -16.048 18.050 1.00 57.91 985 ALA A C 1
ATOM 7453 O O . ALA A 1 985 ? -67.920 -16.174 18.248 1.00 57.91 985 ALA A O 1
ATOM 7454 N N . VAL A 1 986 ? -66.067 -14.916 18.361 1.00 65.00 986 VAL A N 1
ATOM 7455 C CA . VAL A 1 986 ? -66.726 -13.733 18.946 1.00 65.00 986 VAL A CA 1
ATOM 7456 C C . VAL A 1 986 ? -67.714 -13.101 17.960 1.00 65.00 986 VAL A C 1
ATOM 7458 O O . VAL A 1 986 ? -68.816 -12.698 18.353 1.00 65.00 986 VAL A O 1
ATOM 7461 N N . LEU A 1 987 ? -67.361 -13.038 16.674 1.00 61.75 987 LEU A N 1
ATOM 7462 C CA . LEU A 1 987 ? -68.241 -12.524 15.622 1.00 61.75 987 LEU A CA 1
ATOM 7463 C C . LEU A 1 987 ? -69.445 -13.449 15.373 1.00 61.75 987 LEU A C 1
ATOM 7465 O O . LEU A 1 987 ? -70.570 -12.953 15.259 1.00 61.75 987 LEU A O 1
ATOM 7469 N N . ASP A 1 988 ? -69.253 -14.773 15.367 1.00 63.19 988 ASP A N 1
ATOM 7470 C CA . ASP A 1 988 ? -70.349 -15.748 15.240 1.00 63.19 988 ASP A CA 1
ATOM 7471 C C . ASP A 1 988 ? -71.262 -15.750 16.482 1.00 63.19 988 ASP A C 1
ATOM 7473 O O . ASP A 1 988 ? -72.492 -15.788 16.363 1.00 63.19 988 ASP A O 1
ATOM 7477 N N . TYR A 1 989 ? -70.689 -15.592 17.682 1.00 65.25 989 TYR A N 1
ATOM 7478 C CA . TYR A 1 989 ? -71.443 -15.420 18.927 1.00 65.25 989 TYR A CA 1
ATOM 7479 C C . TYR A 1 989 ? -72.314 -14.156 18.893 1.00 65.25 989 TYR A C 1
ATOM 7481 O O . TYR A 1 989 ? -73.522 -14.232 19.142 1.00 65.25 989 TYR A O 1
ATOM 7489 N N . LYS A 1 990 ? -71.757 -13.000 18.499 1.00 58.62 990 LYS A N 1
ATOM 7490 C CA . LYS A 1 990 ? -72.519 -11.745 18.349 1.00 58.62 990 LYS A CA 1
ATOM 7491 C C . LYS A 1 990 ? -73.604 -11.848 17.268 1.00 58.62 990 LYS A C 1
ATOM 7493 O O . LYS A 1 990 ? -74.707 -11.329 17.463 1.00 58.62 990 LYS A O 1
ATOM 7498 N N . ALA A 1 991 ? -73.347 -12.552 16.163 1.00 57.06 991 ALA A N 1
ATOM 7499 C CA . ALA A 1 991 ? -74.330 -12.780 15.101 1.00 57.06 991 ALA A CA 1
ATOM 7500 C C . ALA A 1 991 ? -75.495 -13.685 15.550 1.00 57.06 991 ALA A C 1
ATOM 7502 O O . ALA A 1 991 ? -76.657 -13.408 15.231 1.00 57.06 991 ALA A O 1
ATOM 7503 N N . LYS A 1 992 ? -75.216 -14.730 16.343 1.00 54.03 992 LYS A N 1
ATOM 7504 C CA . LYS A 1 992 ? -76.239 -15.607 16.941 1.00 54.03 992 LYS A CA 1
ATOM 7505 C C . LYS A 1 992 ? -77.033 -14.909 18.050 1.00 54.03 992 LYS A C 1
ATOM 7507 O O . LYS A 1 992 ? -78.246 -15.114 18.135 1.00 54.03 992 LYS A O 1
ATOM 7512 N N . HIS A 1 993 ? -76.407 -14.029 18.835 1.00 50.09 993 HIS A N 1
ATOM 7513 C CA . HIS A 1 993 ? -77.094 -13.273 19.888 1.00 50.09 993 HIS A CA 1
ATOM 7514 C C . HIS A 1 993 ? -78.033 -12.189 19.333 1.00 50.09 993 HIS A C 1
ATOM 7516 O O . HIS A 1 993 ? -79.134 -12.013 19.857 1.00 50.09 993 HIS A O 1
ATOM 7522 N N . LYS A 1 994 ? -77.681 -11.538 18.211 1.00 50.03 994 LYS A N 1
ATOM 7523 C CA . LYS A 1 994 ? -78.577 -10.592 17.512 1.00 50.03 994 LYS A CA 1
ATOM 7524 C C . LYS A 1 994 ? -79.844 -11.258 16.954 1.00 50.03 994 LYS A C 1
ATOM 7526 O O . LYS A 1 994 ? -80.881 -10.610 16.869 1.00 50.03 994 LYS A O 1
ATOM 7531 N N . LYS A 1 995 ? -79.797 -12.556 16.618 1.00 46.91 995 LYS A N 1
ATOM 7532 C CA . LYS A 1 995 ? -80.964 -13.324 16.139 1.00 46.91 995 LYS A CA 1
ATOM 7533 C C . LYS A 1 995 ? -81.931 -13.764 17.246 1.00 46.91 995 LYS A C 1
ATOM 7535 O O . LYS A 1 995 ? -83.086 -14.040 16.934 1.00 46.91 995 LYS A O 1
ATOM 7540 N N . LYS A 1 996 ? -81.500 -13.823 18.513 1.00 42.59 996 LYS A N 1
ATOM 7541 C CA . LYS A 1 996 ? -82.364 -14.212 19.648 1.00 42.59 996 LYS A CA 1
ATOM 7542 C C . LYS A 1 996 ? -83.156 -13.052 20.262 1.00 42.59 996 LYS A C 1
ATOM 7544 O O . LYS A 1 996 ? -84.159 -13.315 20.905 1.00 42.59 996 LYS A O 1
ATOM 7549 N N . VAL A 1 997 ? -82.754 -11.799 20.034 1.00 43.94 997 VAL A N 1
ATOM 7550 C CA . VAL A 1 997 ? -83.417 -10.610 20.616 1.00 43.94 997 VAL A CA 1
ATOM 7551 C C . VAL A 1 997 ? -84.517 -10.029 19.702 1.00 43.94 997 VAL A C 1
ATOM 7553 O O . VAL A 1 997 ? -85.302 -9.198 20.132 1.00 43.94 997 VAL A O 1
ATOM 7556 N N . GLY A 1 998 ? -84.632 -10.489 18.448 1.00 41.47 998 GLY A N 1
ATOM 7557 C CA . GLY A 1 998 ? -85.585 -9.955 17.457 1.00 41.47 998 GLY A CA 1
ATOM 7558 C C . GLY A 1 998 ? -86.907 -10.718 17.286 1.00 41.47 998 GLY A C 1
ATOM 7559 O O . GLY A 1 998 ? -87.612 -10.473 16.311 1.00 41.47 998 GLY A O 1
ATOM 7560 N N . LYS A 1 999 ? -87.238 -11.671 18.165 1.00 37.03 999 LYS A N 1
ATOM 7561 C CA . LYS A 1 999 ? -88.528 -12.383 18.159 1.00 37.03 999 LYS A CA 1
ATOM 7562 C C . LYS A 1 999 ? -89.279 -12.068 19.446 1.00 37.03 999 LYS A C 1
ATOM 7564 O O . LYS A 1 999 ? -89.253 -12.870 20.360 1.00 37.03 999 LYS A O 1
ATOM 7569 N N . ASP A 1 1000 ? -89.878 -10.889 19.499 1.00 39.31 1000 ASP A N 1
ATOM 7570 C CA . ASP A 1 1000 ? -91.173 -10.651 20.135 1.00 39.31 1000 ASP A CA 1
ATOM 7571 C C . ASP A 1 1000 ? -91.623 -9.237 19.757 1.00 39.31 1000 ASP A C 1
ATOM 7573 O O . ASP A 1 1000 ? -90.897 -8.275 19.989 1.00 39.31 1000 ASP A O 1
ATOM 7577 N N . VAL A 1 1001 ? -92.803 -9.169 19.127 1.00 33.81 1001 VAL A N 1
ATOM 7578 C CA . VAL A 1 1001 ? -93.739 -8.038 18.934 1.00 33.81 1001 VAL A CA 1
ATOM 7579 C C . VAL A 1 1001 ? -94.257 -7.996 17.484 1.00 33.81 1001 VAL A C 1
ATOM 7581 O O . VAL A 1 1001 ? -93.530 -7.755 16.525 1.00 33.81 1001 VAL A O 1
ATOM 7584 N N . ALA A 1 1002 ? -95.563 -8.213 17.357 1.00 31.89 1002 ALA A N 1
ATOM 7585 C CA . ALA A 1 1002 ? -96.446 -7.881 16.232 1.00 31.89 1002 ALA A CA 1
ATOM 7586 C C . ALA A 1 1002 ? -97.762 -7.328 16.848 1.00 31.89 1002 ALA A C 1
ATOM 7588 O O . ALA A 1 1002 ? -97.942 -7.557 18.051 1.00 31.89 1002 ALA A O 1
ATOM 7589 N N . PRO A 1 1003 ? -98.741 -6.727 16.120 1.00 50.78 1003 PRO A N 1
ATOM 7590 C CA . PRO A 1 1003 ? -98.808 -6.275 14.712 1.00 50.78 1003 PRO A CA 1
ATOM 7591 C C . PRO A 1 1003 ? -99.483 -4.872 14.501 1.00 50.78 1003 PRO A C 1
ATOM 7593 O O . PRO A 1 1003 ? -99.831 -4.211 15.475 1.00 50.78 1003 PRO A O 1
ATOM 7596 N N . GLN A 1 1004 ? -99.742 -4.525 13.216 1.00 30.00 1004 GLN A N 1
ATOM 7597 C CA . GLN A 1 1004 ? -100.692 -3.551 12.582 1.00 30.00 1004 GLN A CA 1
ATOM 7598 C C . GLN A 1 1004 ? -100.001 -2.438 11.761 1.00 30.00 1004 GLN A C 1
ATOM 7600 O O . GLN A 1 1004 ? -99.014 -1.889 12.225 1.00 30.00 1004 GLN A O 1
ATOM 7605 N N . ASP A 1 1005 ? -100.427 -1.992 10.569 1.00 34.56 1005 ASP A N 1
ATOM 7606 C CA . ASP A 1 1005 ? -101.438 -2.358 9.551 1.00 34.56 1005 ASP A CA 1
ATOM 7607 C C . ASP A 1 1005 ? -101.133 -1.502 8.277 1.00 34.56 1005 ASP A C 1
ATOM 7609 O O . ASP A 1 1005 ? -100.483 -0.464 8.398 1.00 34.56 1005 ASP A O 1
ATOM 7613 N N . GLY A 1 1006 ? -101.625 -1.893 7.089 1.00 31.42 1006 GLY A N 1
ATOM 7614 C CA . GLY A 1 1006 ? -101.935 -0.955 5.987 1.00 31.42 1006 GLY A CA 1
ATOM 7615 C C . GLY A 1 1006 ? -101.059 -0.903 4.713 1.00 31.42 1006 GLY A C 1
ATOM 7616 O O . GLY A 1 1006 ? -100.071 -0.185 4.676 1.00 31.42 1006 GLY A O 1
ATOM 7617 N N . SER A 1 1007 ? -101.544 -1.572 3.646 1.00 31.25 1007 SER A N 1
ATOM 7618 C CA . SER A 1 1007 ? -101.539 -1.236 2.187 1.00 31.25 1007 SER A CA 1
ATOM 7619 C C . SER A 1 1007 ? -100.272 -0.684 1.489 1.00 31.25 1007 SER A C 1
ATOM 7621 O O . SER A 1 1007 ? -99.697 0.293 1.937 1.00 31.25 1007 SER A O 1
ATOM 7623 N N . GLY A 1 1008 ? -99.850 -1.096 0.288 1.00 31.94 1008 GLY A N 1
ATOM 7624 C CA . GLY A 1 1008 ? -100.361 -2.013 -0.734 1.00 31.94 1008 GLY A CA 1
ATOM 7625 C C . GLY A 1 1008 ? -99.615 -1.766 -2.066 1.00 31.94 1008 GLY A C 1
ATOM 7626 O O . GLY A 1 1008 ? -99.209 -0.635 -2.286 1.00 31.94 1008 GLY A O 1
ATOM 7627 N N . ARG A 1 1009 ? -99.495 -2.819 -2.908 1.00 32.53 1009 ARG A N 1
ATOM 7628 C CA . ARG A 1 1009 ? -99.248 -2.869 -4.385 1.00 32.53 1009 ARG A CA 1
ATOM 7629 C C . ARG A 1 1009 ? -98.063 -2.058 -4.977 1.00 32.53 1009 ARG A C 1
ATOM 7631 O O . ARG A 1 1009 ? -97.835 -0.927 -4.599 1.00 32.53 1009 ARG A O 1
ATOM 7638 N N . THR A 1 1010 ? -97.276 -2.518 -5.954 1.00 35.91 1010 THR A N 1
ATOM 7639 C CA . THR A 1 1010 ? -97.420 -3.539 -7.018 1.00 35.91 1010 THR A CA 1
ATOM 7640 C C . THR A 1 1010 ? -96.038 -3.756 -7.667 1.00 35.91 1010 THR A C 1
ATOM 7642 O O . THR A 1 1010 ? -95.320 -2.773 -7.793 1.00 35.91 1010 THR A O 1
ATOM 7645 N N . GLU A 1 1011 ? -95.761 -5.007 -8.080 1.00 35.28 1011 GLU A N 1
ATOM 7646 C CA . GLU A 1 1011 ? -95.145 -5.474 -9.360 1.00 35.28 1011 GLU A CA 1
ATOM 7647 C C . GLU A 1 1011 ? -93.781 -4.886 -9.826 1.00 35.28 1011 GLU A C 1
ATOM 7649 O O . GLU A 1 1011 ? -93.501 -3.713 -9.653 1.00 35.28 1011 GLU A O 1
ATOM 7654 N N . GLU A 1 1012 ? -92.840 -5.612 -10.445 1.00 33.28 1012 GLU A N 1
ATOM 7655 C CA . GLU A 1 1012 ? -92.893 -6.867 -11.205 1.00 33.28 1012 GLU A CA 1
ATOM 7656 C C . GLU A 1 1012 ? -91.469 -7.449 -11.421 1.00 33.28 1012 GLU A C 1
ATOM 7658 O O . GLU A 1 1012 ? -90.483 -6.726 -11.318 1.00 33.28 1012 GLU A O 1
ATOM 7663 N N . ALA A 1 1013 ? -91.441 -8.763 -11.695 1.00 32.81 1013 ALA A N 1
ATOM 7664 C CA . ALA A 1 1013 ? -90.480 -9.664 -12.374 1.00 32.81 1013 ALA A CA 1
ATOM 7665 C C . ALA A 1 1013 ? -89.068 -9.179 -12.811 1.00 32.81 1013 ALA A C 1
ATOM 7667 O O . ALA A 1 1013 ? -88.879 -8.054 -13.240 1.00 32.81 1013 ALA A O 1
ATOM 7668 N N . GLY A 1 1014 ? -88.022 -10.013 -12.873 1.00 30.77 1014 GLY A N 1
ATOM 7669 C CA . GLY A 1 1014 ? -87.892 -11.469 -12.765 1.00 30.77 1014 GLY A CA 1
ATOM 7670 C C . GLY A 1 1014 ? -86.542 -11.936 -13.352 1.00 30.77 1014 GLY A C 1
ATOM 7671 O O . GLY A 1 1014 ? -85.918 -11.175 -14.080 1.00 30.77 1014 GLY A O 1
ATOM 7672 N N . GLU A 1 1015 ? -86.171 -13.192 -13.044 1.00 34.56 1015 GLU A N 1
ATOM 7673 C CA . GLU A 1 1015 ? -85.375 -14.127 -13.884 1.00 34.56 1015 GLU A CA 1
ATOM 7674 C C . GLU A 1 1015 ? -83.897 -13.781 -14.239 1.00 34.56 1015 GLU A C 1
ATOM 7676 O O . GLU A 1 1015 ? -83.535 -12.637 -14.441 1.00 34.56 1015 GLU A O 1
ATOM 7681 N N . ASP A 1 1016 ? -82.924 -14.694 -14.372 1.00 36.25 1016 ASP A N 1
ATOM 7682 C CA . ASP A 1 1016 ? -82.805 -16.148 -14.190 1.00 36.25 1016 ASP A CA 1
ATOM 7683 C C . ASP A 1 1016 ? -81.301 -16.550 -14.301 1.00 36.25 1016 ASP A C 1
ATOM 7685 O O . ASP A 1 1016 ? -80.513 -15.818 -14.892 1.00 36.25 1016 ASP A O 1
ATOM 7689 N N . LYS A 1 1017 ? -80.968 -17.767 -13.824 1.00 34.66 1017 LYS A N 1
ATOM 7690 C CA . LYS A 1 1017 ? -79.861 -18.696 -14.226 1.00 34.66 1017 LYS A CA 1
ATOM 7691 C C . LYS A 1 1017 ? -78.367 -18.293 -14.077 1.00 34.66 1017 LYS A C 1
ATOM 7693 O O . LYS A 1 1017 ? -77.914 -17.289 -14.593 1.00 34.66 1017 LYS A O 1
ATOM 7698 N N . LYS A 1 1018 ? -77.553 -19.045 -13.295 1.00 35.78 1018 LYS A N 1
ATOM 7699 C CA . LYS A 1 1018 ? -76.859 -20.353 -13.584 1.00 35.78 1018 LYS A CA 1
ATOM 7700 C C . LYS A 1 1018 ? -75.843 -20.230 -14.743 1.00 35.78 1018 LYS A C 1
ATOM 7702 O O . LYS A 1 1018 ? -76.212 -19.689 -15.765 1.00 35.78 1018 LYS A O 1
ATOM 7707 N N . ARG A 1 1019 ? -74.627 -20.793 -14.756 1.00 37.09 1019 ARG A N 1
ATOM 7708 C CA . ARG A 1 1019 ? -73.934 -21.863 -14.007 1.00 37.09 1019 ARG A CA 1
ATOM 7709 C C . ARG A 1 1019 ? -72.459 -21.864 -14.475 1.00 37.09 1019 ARG A C 1
ATOM 7711 O O . ARG A 1 1019 ? -72.231 -21.612 -15.648 1.00 37.09 1019 ARG A O 1
ATOM 7718 N N . ASN A 1 1020 ? -71.561 -22.223 -13.556 1.00 41.16 1020 ASN A N 1
ATOM 7719 C CA . ASN A 1 1020 ? -70.357 -23.070 -13.656 1.00 41.16 1020 ASN A CA 1
ATOM 7720 C C . ASN A 1 1020 ? -69.604 -23.211 -14.999 1.00 41.16 1020 ASN A C 1
ATOM 7722 O O . ASN A 1 1020 ? -70.212 -23.658 -15.970 1.00 41.16 1020 ASN A O 1
ATOM 7726 N N . ILE A 1 1021 ? -68.267 -23.095 -14.971 1.00 45.22 1021 ILE A N 1
ATOM 7727 C CA . ILE A 1 1021 ? -67.338 -24.172 -14.541 1.00 45.22 1021 ILE A CA 1
ATOM 7728 C C . ILE A 1 1021 ? -66.374 -23.590 -13.510 1.00 45.22 1021 ILE A C 1
ATOM 7730 O O . ILE A 1 1021 ? -65.969 -22.427 -13.717 1.00 45.22 1021 ILE A O 1
#

Solvent-accessible surface area (backbone atoms only — not comparable to full-atom values): 54872 Å² total; per-residue (Å²): 132,57,74,67,59,56,50,51,52,48,50,50,52,48,53,52,47,49,50,53,48,58,72,69,41,83,62,66,42,80,48,89,53,71,52,51,63,40,58,53,73,30,45,12,47,26,45,62,30,36,33,75,41,59,96,79,52,76,55,69,61,88,41,52,23,27,30,33,40,37,33,35,38,40,57,45,48,42,79,40,87,62,49,29,24,40,51,34,70,42,64,32,37,40,34,41,49,74,81,50,34,80,35,59,32,31,36,36,29,32,28,55,55,42,33,68,75,42,78,46,71,42,79,43,42,66,43,77,48,70,44,80,79,31,24,41,38,31,42,30,34,31,71,92,47,42,42,95,72,90,63,60,46,56,34,38,41,36,61,26,24,74,38,60,55,44,38,71,91,78,51,63,79,78,73,46,63,73,33,70,82,56,38,52,41,50,28,45,42,33,44,36,58,38,28,39,34,39,36,22,53,81,54,59,86,58,86,48,58,68,60,28,42,47,48,52,34,15,39,55,46,44,19,27,58,17,59,61,48,64,67,88,77,83,58,59,58,44,48,31,33,30,50,27,94,43,88,38,99,77,54,74,41,73,36,54,78,86,53,56,51,41,56,71,32,49,65,35,45,28,55,49,75,26,37,51,72,52,37,29,53,50,15,25,61,66,38,48,91,44,68,59,12,60,58,54,8,37,50,18,23,51,46,20,50,67,64,40,34,51,21,75,68,74,68,70,96,85,69,94,81,62,83,87,73,58,53,79,78,43,44,34,47,37,51,53,36,53,76,70,71,62,64,95,51,56,68,60,48,54,52,45,43,52,32,39,40,41,31,64,70,37,30,28,53,37,51,47,67,59,81,88,43,84,48,74,60,58,52,32,54,38,41,29,72,46,63,56,29,36,36,28,67,54,50,21,67,68,70,72,45,96,46,75,81,64,83,92,46,78,84,41,50,76,48,67,64,69,28,40,70,67,39,32,28,55,76,45,95,43,56,50,26,31,48,78,41,46,47,71,27,76,43,80,48,60,62,72,84,41,44,51,46,64,84,43,42,81,77,46,80,50,78,50,58,88,68,52,70,44,82,56,100,88,41,38,32,40,37,45,50,81,88,49,54,60,48,56,33,41,37,38,39,29,33,36,44,93,88,46,76,50,80,45,47,30,20,18,20,32,34,40,38,34,48,18,25,38,35,38,32,33,67,78,73,93,64,65,56,63,96,85,40,84,45,72,67,27,50,54,54,45,71,74,47,50,87,83,52,82,60,83,43,72,41,56,30,60,42,54,37,34,44,38,77,60,58,86,72,79,88,51,55,69,92,42,52,29,41,30,41,22,33,23,23,41,46,44,90,56,68,47,44,37,37,36,24,47,36,33,82,35,85,59,74,40,42,39,39,33,36,37,30,47,85,96,51,64,44,76,72,50,74,55,68,63,59,37,88,46,81,71,77,57,57,49,76,49,81,48,52,44,89,44,68,29,39,42,39,38,38,40,39,31,54,17,58,72,46,22,39,39,40,29,38,19,56,78,80,53,72,79,41,71,44,33,33,90,36,27,8,22,67,88,55,47,68,88,59,42,76,74,77,74,58,69,70,59,62,57,87,34,65,68,75,50,55,53,48,81,40,76,50,87,56,90,76,50,46,74,42,77,34,73,53,41,41,83,74,45,62,57,85,65,36,34,66,66,68,50,87,88,42,48,33,30,34,38,35,51,84,87,27,56,20,30,41,33,41,37,45,67,84,37,67,29,37,34,41,36,37,42,33,47,51,44,61,31,32,32,24,40,28,39,26,61,98,52,81,42,78,74,48,70,75,44,70,42,63,48,78,43,84,46,86,50,59,30,37,32,42,32,40,41,34,42,39,44,34,32,44,31,34,34,28,54,49,44,14,40,63,34,59,61,32,49,74,45,46,53,67,34,83,73,51,48,72,45,64,47,69,42,81,45,70,90,54,65,14,42,47,47,24,29,38,24,44,80,41,53,72,20,33,41,33,39,74,50,57,28,33,37,42,36,36,26,17,57,23,18,72,82,31,30,37,33,36,34,23,49,71,88,39,84,72,50,76,38,63,30,55,34,93,54,82,40,55,65,32,75,60,42,75,48,79,55,98,57,75,40,84,45,35,45,32,48,29,32,40,99,38,30,40,42,52,33,14,30,36,38,29,22,61,60,87,84,59,82,88,77,59,84,68,86,78,60,69,65,56,57,56,51,54,50,49,52,51,51,50,52,49,51,53,51,50,54,51,52,49,54,56,55,53,60,64,68,74,72,77,82,88,86,88,88,85,84,90,78,90,78,89,80,88,76,90,81,83,89,78,87,134

Foldseek 3Di:
DDPVVVVVVVVCCVVVVVVVVVVVPQDFDQDDDWFFQFQLLQKTKDWRTKGAADPPFPPPNGFIWTWMKMWGRLQAFFWHAHQWKAGAFDKKKKAWDPVCLPFQKWKFFAALQRATQDIGGRNDRIDMDHGHHMGGIIIGGHPVRRDPDDDTIIMIMGGTTRHAEEEAPRDDPPVNDQLVVVASHFYWYHLSAAIETGGSVLCHPLPPQNQLSLLVNQLLVQLCLLQVLPPPPSHRDHQYEYAHPYDDPRHLHYDYPVLSPCSSPNCCLQAHCHCLVVQLSSLLSSLPPAAVSSLLSNLSSLLSSLQQHQAPAPPDPPDPDRPVPCQLNALLSLVVCLVVVNDPDLQSSLLSLLDQQQHSVLSSQLSNQPRPHDDLQSNQVSSCVSVVARAQVVSCVSVVNRHDDDPSNPPGYHDKRKTAPQFTHQPDQDASHAHEDEAQDKDFDDRQVRMDIPQWHWDDKDKDKDDQWDADPRGIIGHHHQVDQKIKMKIWTWIAHPNDTDITITIYMYGYDQLWKKKFKAFDPPFDDDVLHDDVVSQVVCVVCVVVDDGPDMDIHQFQKWFQVPDPDDWFALSIKMKMKIKWKFADQAWFKKKKWKFKPDFDWKWKWKWKAADPDIDTQDTDITGDHDTPPRMGMDTDHHPGIMMIMIIMMHRIRDMMMWMWMDTPPHDIDTGGSVGTGYPPHDPVSRDDDNGDRPDDQQRDPPLKDWDFDDCVAKDKDKFPQKDWDDFDRCQQAPLPLVTKTKIFGAAFTKIKIKIFADFDFWQKKKWAKADDFKWKWKWFADPHTDTQGTRDHGIDITTDGTTTGMIMIIMGGGTMMITRYMTTGYMQHSKDKFFQSHPQKDKDAAWDWAADDRFNSRTWTKHPWAFIKIKHKDFFFKKWFWFKAEQQFAKKFKDKQNHTDDIWTSHDHHTDHRDGGDMDGHPDGGMMMIMITDDPTTMTITRMMMHHDDDDDPVPDPDPPPVVVVVVVVVVVVVVVVVVVVVVVVVVVVVVVPPDDDDDDDDDDDDDDDDDDDDDD

Nearest PDB structures (foldseek):
  6m8m-assembly1_A  TM=6.287E-01  e=3.156E-05  Marinobacter nauticus ATCC 49840
  7ay3-assembly1_A  TM=6.733E-01  e=1.695E-03  uncultured bacterium
  2xon-assembly1_A  TM=5.551E-01  e=1.549E-02  Thermotoga maritima
  8xmz-assembly2_B  TM=4.694E-01  e=2.534E-02  Aquimarina sp. BL5
  5w6h-assembly1_C  TM=4.597E-01  e=3.575E-02  Kuttervirus CBA120

Radius of gyration: 36.7 Å; Cα contacts (8 Å, |Δi|>4): 2300; chains: 1; bounding box: 145×64×103 Å

pLDDT: mean 77.11, std 17.16, range [28.23, 97.88]

Mean predicted aligned error: 18.36 Å

Secondary structure (DSSP, 8-state):
--HHHHHHHHHHHHHHHHHHHHTTS---B----B----TTT-EEEEEEEEEPPPTT-SS-TTS-EEEEEEEE-TTS-EEEEEEEEE-TT-EEEEE--TTGGGS-EEEEEE-TTS-EEEEEE--SSEEEEE-SS-EEEEEEE-GGG--SS---EEEEEEEEEE---EEBTTB-GGGG--GGGGTT-EEEEE-SSEEEEEEGGGGTT---HHHHHHHHHHHHHHHHHHTT---TTS--PPEEEEE-SS--TT-SEEE-GGG-TTTT-HHHHHHSSTTHHHHHHHHHHHHTT-TTHHHHHHHHHHHHHHHS-S------TT-TTSTTT-TTSSHHHHHHHHHTT--S-HHHHHHHHHHHHHHHHHHHHHHHT-SS---HHHHHHHHHHHH-EE-HHHHHHHH-------GGGTTPEEP--EEETT-B-SSS--TT-EEEEETT-EEEE-TTTTEEETTEEEEEEEEEESS-EEEETTEEEEE--TT-SEEEEEEEEEEEETTEEEEEEEEEEEEEE-S-EEEEEES------BTTB--HHHHHHHHHHGGGS--SEEEEESB-EEETTT--SSPPPTTSEEEEEEEEEEE-SS-EEEEEEEEESS-S--EEEEEEEETTEEEEEEEEES---STTSSEEEEEE-TT-EEEEEEEEEEETT--EEEEEEEETT---EE-BTTTEE-TT--GGGSPPP-PPP---TT----SEEEEE---TT-EEEEPTTEEEEES-GGGGTS--TT--EEEEE-TTEEEEEEEEEEEEEEEEEEEEEEEEEEEEEEEEESSSEEEEEEEE-S-EEEEEEEEEEEEEEEEEEEEEEEEEEEEEEEEEETEEEEETT-TTSEEES-EEEEESSS-GGGEEEEESSSS-EEEEEEEEEEEEEEEEE-TT--EEEEEETTEEEEEEE---SS-EEEEEEEEEEEEEEEEEEEEEEESTT---EE-EEEEE-----GGG------THHHHHHHHHHHHHHHHHHHHHHHHHHHHHSS-----------------------